Protein AF-A0A4R2GKK3-F1 (afdb_monomer_lite)

Radius of gyration: 74.59 Å; chains: 1; bounding box: 153×112×229 Å

Foldseek 3Di:
DDDDDDPDDDDDDDDDDDDDDDPPDPPDDDDDDQQFPLNVQVVDPFNVLVNVLCVLLVCSVVSNDQAAKEFAGEGPQQVVPDPPCPSVVLSVCSPPPSNLLRQQRMFGDAAFPVNDDAQDWTQGSSLAIWGWHQDPVGIATNNWHQPATFCDGPNYGYTYTHHRDDRDFQQPLSCQLSDPFNVLVNVLCVLLVCNVVSVDAAQKEFAGEGPQQVVPDPPPPSVVLSVCSPPPSNQLRQQRMFGDAQFPVNDDAQDWTQTPLRAIWGWHQDPVGIDTNNWHQPATFCDGPRYGYTYTHHRDGRDFAQPLNVQCSDPFNVLVNLLCVLLVCNVVSVDAAQKEFAGEGPQQVVPDPPPPSVVLSVCSPPPSNQLRQQRMFGDAQFLVNDDAQDWTQTPLLAIWGWHQDPVGIDTNNWHQPATFCDGPRYGYTYTHHRDDRDFQFPLSNQLSDPFRVLVNVLCVLLVCNVVSVDAAQKEFAGEGPQQVVPDPPCPSVVLSVCSPPPSNLLRQQRMFGDAQFPVNDDAQDWTQTLQLAIWGWHQDPVGIDGNNWHQPATFCDGNNYGYTYTHHRDDGDQGFPLSVQRRDPFNVLVNLLCVLLVCSVVSVDQAQKEAAGEGPLQVVPDPPPPSVVCSVCSPPQSNLLRQQRMFGDAAFPVNDDAQDWTQTSSQAIWGWHQDPVGIDTNNWHQPATFCDGPRYTYTYTHHRDHRDFFFPLSVQLSDPFNVLVNVLCVLLVCSVVSVDQAQKEFAGEGPLQVVPDPPCPSVVLSVCSPPQSNLLRQQRMFGDAAFPVNDDAQDWTQGSSGAIWGWHQDPVGIDTNNWHQPATFCDGPNHTYTYTHHRDDRDWAFQLSVQRSDPFNVLVNLLCVLLVCSVVSVDAAQKEFAGEGPLQVVPPPPPPSVVCSVCSPPQSNLLRQLRMARDAAFLVNDDAQDWGDTSRVVRIWGWHQDPQGIDTNNWHQPATFCDTPNHTYTYTHHRDHGPDDDDDFFPLRCQVVDPFNVLVNLLCVLLVCSVVRVDAAAKEFAGEGPQQVVPDPPPPSVVCSVCSPPQSNLLRQLRMARDAAWPVNDDAQDWGDTSRVVRIWGWHQDPVAIATNNWHQPATFCDGPRHTYTYTHHRDHTPPPPPPPWDKDPDKEWDWPDFQDEFKIKIKIFAQAWFWKWKWKAAPVRDTPDIDTPGTDGGTMDMDMDTCNPPDFAKMWMWMDTPRIITIDIGTYDD

Secondary structure (DSSP, 8-state):
---------------------------------PPPHHHHHHT-TT-HHHHHHHHHTT-HHHHHSS--EEEEEE-HHHHHTSPTTHHHHHHH-TTTHHHHHHHHTEEES---GGG--TT-EEEBTTS-EEEEEEETTEEEETTEEEEEEEEEETTEEEEEESS--PPPPPPHHHHHHT-TT-HHHHHHHHHTT-HHHHHSS--EEEEEE-HHHHHTSPTTHHHHHHH-TTTHHHHHHHHTEEES---GGG--TT-EEEBTTSPEEEEEEETTEEEETTEEEEEEEEEETTEEEEEESS--PPPPPPHHHHHHT-TT-HHHHHHHHHTT-HHHHHSS--EEEEEE-HHHHHTSPTTHHHHHHH-TTTHHHHHHHHTEEES---TTT--TT-EEEBTTS-EEEEEEETTEEEETTEEEEEEEEEETTEEEEEESS--------HHHHHHT-TT-HHHHHHHHHTT-HHHHHSS--EEEEEE-HHHHHTSPTTHHHHHHH-IIIIIHHHHHHTEEES---GGG--TT-EEEBTTSPEEEEEEETTEEEETTEEEEEEEEEETTEEEEEESS----PPPPHHHHHHT-TT-HHHHHHHHHTT-HHHHHSS--EEEEEE-HHHHHTSPTTHHHHHHHSIIIIIHHHHHHTEEES---GGG--TT-EEEBTTSPEEEEEEETTEEEETTEEEEEEEEE-SSEEEEEESS-PPPPPPPHHHHHHT-TT-HHHHHHHHHTT-HHHHHSS--EEEEEE-HHHHHTSPTTHHHHHHT-IIIIIHHHHHHTEEES---GGG--TT-EEEBTTS-EEEEEEETTEEEETTEEEEEEEEEETTEEEEEESSPPPPPPPPHHHHHHT-TT-HHHHHHHHHTT-HHHHHSS--EEEEEE-HHHHHTSPTTHHHHHHHSTTTHHHHHHHHTEESS---GGG--TTEEEE-SSTT-EEEEEEETTEEEETTEEEEEEEEEETTEEEEEESS------S--S--HHHHHHT-TT-HHHHHHHHHTT-HHHHSSS--EEEEEE-HHHHHTSPTTHHHHHHHSTTTHHHHHHHHTEESS---GGG--TT-EEEBSSTT-EEEEEEETTEEEETTEEEEEEEEEETTEEEEEESS-------------EESS--EEEESSSBSSEEEEEEEESS-EEEEEEEEETTS-EEEEEEEEEE-SEEEEEEEE-TTSPSEEEEEEEEETTEEEEEEEEE--

Structure (mmCIF, N/CA/C/O backbone):
data_AF-A0A4R2GKK3-F1
#
_entry.id   AF-A0A4R2GKK3-F1
#
loop_
_atom_site.group_PDB
_atom_site.id
_atom_site.type_symbol
_atom_site.label_atom_id
_atom_site.label_alt_id
_atom_site.label_comp_id
_atom_site.label_asym_id
_atom_site.label_entity_id
_atom_site.label_seq_id
_atom_site.pdbx_PDB_ins_code
_atom_site.Cartn_x
_atom_site.Cartn_y
_atom_site.Cartn_z
_atom_site.occupancy
_atom_site.B_iso_or_equiv
_atom_site.auth_seq_id
_atom_site.auth_comp_id
_atom_site.auth_asym_id
_atom_site.auth_atom_id
_atom_site.pdbx_PDB_model_num
ATOM 1 N N . MET A 1 1 ? -89.590 -23.638 90.203 1.00 40.28 1 MET A N 1
ATOM 2 C CA . MET A 1 1 ? -90.885 -24.236 89.780 1.00 40.28 1 MET A CA 1
ATOM 3 C C . MET A 1 1 ? -91.356 -23.563 88.495 1.00 40.28 1 MET A C 1
ATOM 5 O O . MET A 1 1 ? -91.438 -22.346 88.489 1.00 40.28 1 MET A O 1
ATOM 9 N N . LYS A 1 2 ? -91.717 -24.372 87.483 1.00 32.34 2 LYS A N 1
ATOM 10 C CA . LYS A 1 2 ? -92.255 -24.028 86.145 1.00 32.34 2 LYS A CA 1
ATOM 11 C C . LYS A 1 2 ? -91.274 -23.415 85.129 1.00 32.34 2 LYS A C 1
ATOM 13 O O . LYS A 1 2 ? -91.322 -22.226 84.871 1.00 32.34 2 LYS A O 1
ATOM 18 N N . HIS A 1 3 ? -90.508 -24.268 84.451 1.00 30.86 3 HIS A N 1
ATOM 19 C CA . HIS A 1 3 ? -90.825 -24.630 83.061 1.00 30.86 3 HIS A CA 1
ATOM 20 C C . HIS A 1 3 ? -90.084 -25.917 82.668 1.00 30.86 3 HIS A C 1
ATOM 22 O O . HIS A 1 3 ? -89.071 -25.935 81.987 1.00 30.86 3 HIS A O 1
ATOM 28 N N . LEU A 1 4 ? -90.649 -27.018 83.162 1.00 34.16 4 LEU A N 1
ATOM 29 C CA . LEU A 1 4 ? -90.452 -28.378 82.681 1.00 34.16 4 LEU A CA 1
ATOM 30 C C . LEU A 1 4 ? -91.373 -28.547 81.458 1.00 34.16 4 LEU A C 1
ATOM 32 O O . LEU A 1 4 ? -92.590 -28.466 81.631 1.00 34.16 4 LEU A O 1
ATOM 36 N N . ASN A 1 5 ? -90.830 -28.715 80.250 1.00 34.34 5 ASN A N 1
ATOM 37 C CA . ASN A 1 5 ? -91.424 -29.518 79.166 1.00 34.34 5 ASN A CA 1
ATOM 38 C C . ASN A 1 5 ? -90.574 -29.410 77.892 1.00 34.34 5 ASN A C 1
ATOM 40 O O . ASN A 1 5 ? -90.777 -28.482 77.115 1.00 34.34 5 ASN A O 1
ATOM 44 N N . ASN A 1 6 ? -89.671 -30.375 77.674 1.00 28.12 6 ASN A N 1
ATOM 45 C CA . ASN A 1 6 ? -89.591 -31.120 76.401 1.00 28.12 6 ASN A CA 1
ATOM 46 C C . ASN A 1 6 ? -88.496 -32.205 76.324 1.00 28.12 6 ASN A C 1
ATOM 48 O O . ASN A 1 6 ? -88.109 -32.594 75.229 1.00 28.12 6 ASN A O 1
ATOM 52 N N . PHE A 1 7 ? -88.054 -32.797 77.439 1.00 28.69 7 PHE A N 1
ATOM 53 C CA . PHE A 1 7 ? -87.058 -33.884 77.395 1.00 28.69 7 PHE A CA 1
ATOM 54 C C . PHE A 1 7 ? -87.646 -35.312 77.421 1.00 28.69 7 PHE A C 1
ATOM 56 O O . PHE A 1 7 ? -87.071 -36.232 77.991 1.00 28.69 7 PHE A O 1
ATOM 63 N N . PHE A 1 8 ? -88.808 -35.539 76.791 1.00 29.16 8 PHE A N 1
ATOM 64 C CA . PHE A 1 8 ? -89.361 -36.892 76.608 1.00 29.16 8 PHE A CA 1
ATOM 65 C C . PHE A 1 8 ? -89.707 -37.175 75.140 1.00 29.16 8 PHE A C 1
ATOM 67 O O . PHE A 1 8 ? -90.818 -36.871 74.703 1.00 29.16 8 PHE A O 1
ATOM 74 N N . LYS A 1 9 ? -88.806 -37.866 74.417 1.00 29.59 9 LYS A N 1
ATOM 75 C CA . LYS A 1 9 ? -89.121 -39.097 73.651 1.00 29.59 9 LYS A CA 1
ATOM 76 C C . LYS A 1 9 ? -87.907 -39.703 72.914 1.00 29.59 9 LYS A C 1
ATOM 78 O O . LYS A 1 9 ? -87.544 -39.217 71.856 1.00 29.59 9 LYS A O 1
ATOM 83 N N . LYS A 1 10 ? -87.510 -40.892 73.411 1.00 28.66 10 LYS A N 1
ATOM 84 C CA . LYS A 1 10 ? -87.072 -42.127 72.699 1.00 28.66 10 LYS A CA 1
ATOM 85 C C . LYS A 1 10 ? -85.770 -42.066 71.882 1.00 28.66 10 LYS A C 1
ATOM 87 O O . LYS A 1 10 ? -85.686 -41.284 70.956 1.00 28.66 10 LYS A O 1
ATOM 92 N N . GLY A 1 11 ? -84.796 -42.966 72.038 1.00 25.98 11 GLY A N 1
ATOM 93 C CA . GLY A 1 11 ? -84.599 -44.208 72.819 1.00 25.98 11 GLY A CA 1
ATOM 94 C C . GLY A 1 11 ? -83.168 -44.728 72.522 1.00 25.98 11 GLY A C 1
ATOM 95 O O . GLY A 1 11 ? -82.489 -44.105 71.722 1.00 25.98 11 GLY A O 1
ATOM 96 N N . ILE A 1 12 ? -82.617 -45.851 72.994 1.00 32.47 12 ILE A N 1
ATOM 97 C CA . ILE A 1 12 ? -82.874 -46.857 74.042 1.00 32.47 12 ILE A CA 1
ATOM 98 C C . ILE A 1 12 ? -81.651 -47.823 73.974 1.00 32.47 12 ILE A C 1
ATOM 100 O O . ILE A 1 12 ? -81.350 -48.278 72.877 1.00 32.47 12 ILE A O 1
ATOM 104 N N . LEU A 1 13 ? -81.044 -48.166 75.132 1.00 29.45 13 LEU A N 1
ATOM 105 C CA . LEU A 1 13 ? -80.341 -49.431 75.520 1.00 29.45 13 LEU A CA 1
ATOM 106 C C . LEU A 1 13 ? -79.135 -49.947 74.681 1.00 29.45 13 LEU A C 1
ATOM 108 O O . LEU A 1 13 ? -79.249 -50.123 73.478 1.00 29.45 13 LEU A O 1
ATOM 112 N N . LYS A 1 14 ? -77.994 -50.374 75.256 1.00 25.73 14 LYS A N 1
ATOM 113 C CA . LYS A 1 14 ? -77.737 -51.461 76.245 1.00 25.73 14 LYS A CA 1
ATOM 114 C C . LYS A 1 14 ? -76.304 -51.290 76.821 1.00 25.73 14 LYS A C 1
ATOM 116 O O . LYS A 1 14 ? -75.408 -51.031 76.038 1.00 25.73 14 LYS A O 1
ATOM 121 N N . LEU A 1 15 ? -76.052 -51.268 78.137 1.00 26.77 15 LEU A N 1
ATOM 122 C CA . LEU A 1 15 ? -75.954 -52.352 79.148 1.00 26.77 15 LEU A CA 1
ATOM 123 C C . LEU A 1 15 ? -74.600 -53.100 79.201 1.00 26.77 15 LEU A C 1
ATOM 125 O O . LEU A 1 15 ? -74.342 -53.915 78.321 1.00 26.77 15 LEU A O 1
ATOM 129 N N . SER A 1 16 ? -73.841 -52.872 80.289 1.00 25.28 16 SER A N 1
ATOM 130 C CA . SER A 1 16 ? -73.118 -53.803 81.204 1.00 25.28 16 SER A CA 1
ATOM 131 C C . SER A 1 16 ? -71.852 -53.080 81.706 1.00 25.28 16 SER A C 1
ATOM 133 O O . SER A 1 16 ? -71.069 -52.660 80.873 1.00 25.28 16 SER A O 1
ATOM 135 N N . GLY A 1 17 ? -71.547 -52.841 82.982 1.00 24.69 17 GLY A N 1
ATOM 136 C CA . GLY A 1 17 ? -71.974 -53.401 84.264 1.00 24.69 17 GLY A CA 1
ATOM 137 C C . GLY A 1 17 ? -70.716 -53.560 85.142 1.00 24.69 17 GLY A C 1
ATOM 138 O O . GLY A 1 17 ? -69.685 -53.910 84.583 1.00 24.69 17 GLY A O 1
ATOM 139 N N . ILE A 1 18 ? -70.859 -53.391 86.473 1.00 27.42 18 ILE A N 1
ATOM 140 C CA . ILE A 1 18 ? -69.931 -53.742 87.589 1.00 27.42 18 ILE A CA 1
ATOM 141 C C . ILE A 1 18 ? -69.117 -52.542 88.147 1.00 27.42 18 ILE A C 1
ATOM 143 O O . ILE A 1 18 ? -68.184 -52.104 87.499 1.00 27.42 18 ILE A O 1
ATOM 147 N N . VAL A 1 19 ? -69.550 -51.886 89.252 1.00 25.16 19 VAL A N 1
ATOM 148 C CA . VAL A 1 19 ? -69.200 -52.104 90.706 1.00 25.16 19 VAL A CA 1
ATOM 149 C C . VAL A 1 19 ? -68.304 -50.923 91.160 1.00 25.16 19 VAL A C 1
ATOM 151 O O . VAL A 1 19 ? -67.492 -50.496 90.366 1.00 25.16 19 VAL A O 1
ATOM 154 N N . LEU A 1 20 ? -68.360 -50.284 92.336 1.00 26.59 20 LEU A N 1
ATOM 155 C CA . LEU A 1 20 ? -69.090 -50.424 93.598 1.00 26.59 20 LEU A CA 1
ATOM 156 C C . LEU A 1 20 ? -68.994 -49.090 94.363 1.00 26.59 20 LEU A C 1
ATOM 158 O O . LEU A 1 20 ? -68.112 -48.282 94.115 1.00 26.59 20 LEU A O 1
ATOM 162 N N . ALA A 1 21 ? -69.856 -48.953 95.362 1.00 32.91 21 ALA A N 1
ATOM 163 C CA . ALA A 1 21 ? -69.865 -47.956 96.422 1.00 32.91 21 ALA A CA 1
ATOM 164 C C . ALA A 1 21 ? -68.506 -47.601 97.061 1.00 32.91 21 ALA A C 1
ATOM 166 O O . ALA A 1 21 ? -67.808 -48.493 97.530 1.00 32.91 21 ALA A O 1
ATOM 167 N N . PHE A 1 22 ? -68.280 -46.303 97.282 1.00 29.97 22 PHE A N 1
ATOM 168 C CA . PHE A 1 22 ? -67.584 -45.787 98.466 1.00 29.97 22 PHE A CA 1
ATOM 169 C C . PHE A 1 22 ? -68.379 -44.597 99.032 1.00 29.97 22 PHE A C 1
ATOM 171 O O . PHE A 1 22 ? -68.009 -43.436 98.938 1.00 29.97 22 PHE A O 1
ATOM 178 N N . PHE A 1 23 ? -69.549 -44.898 99.606 1.00 32.34 23 PHE A N 1
ATOM 179 C CA . PHE A 1 23 ? -70.173 -44.012 100.591 1.00 32.34 23 PHE A CA 1
ATOM 180 C C . PHE A 1 23 ? -69.387 -44.204 101.895 1.00 32.34 23 PHE A C 1
ATOM 182 O O . PHE A 1 23 ? -69.745 -45.051 102.717 1.00 32.34 23 PHE A O 1
ATOM 189 N N . VAL A 1 24 ? -68.285 -43.472 102.075 1.00 33.38 24 VAL A N 1
ATOM 190 C CA . VAL A 1 24 ? -67.684 -43.335 103.405 1.00 33.38 24 VAL A CA 1
ATOM 191 C C . VAL A 1 24 ? -68.464 -42.258 104.131 1.00 33.38 24 VAL A C 1
ATOM 193 O O . VAL A 1 24 ? -68.458 -41.078 103.800 1.00 33.38 24 VAL A O 1
ATOM 196 N N . SER A 1 25 ? -69.213 -42.729 105.118 1.00 33.47 25 SER A N 1
ATOM 197 C CA . SER A 1 25 ? -69.763 -41.930 106.197 1.00 33.47 25 SER A CA 1
ATOM 198 C C . SER A 1 25 ? -68.620 -41.169 106.874 1.00 33.47 25 SER A C 1
ATOM 200 O O . SER A 1 25 ? -67.982 -41.711 107.776 1.00 33.47 25 SER A O 1
ATOM 202 N N . PHE A 1 26 ? -68.392 -39.913 106.490 1.00 34.75 26 PHE A N 1
ATOM 203 C CA . PHE A 1 26 ? -67.563 -38.994 107.264 1.00 34.75 26 PHE A CA 1
ATOM 204 C C . PHE A 1 26 ? -68.337 -38.603 108.535 1.00 34.75 26 PHE A C 1
ATOM 206 O O . PHE A 1 26 ? -69.020 -37.584 108.610 1.00 34.75 26 PHE A O 1
ATOM 213 N N . GLN A 1 27 ? -68.317 -39.486 109.538 1.00 36.44 27 GLN A N 1
ATOM 214 C CA . GLN A 1 27 ? -68.656 -39.123 110.910 1.00 36.44 27 GLN A CA 1
ATOM 215 C C . GLN A 1 27 ? -67.401 -38.532 111.548 1.00 36.44 27 GLN A C 1
ATOM 217 O O . GLN A 1 27 ? -66.658 -39.242 112.219 1.00 36.44 27 GLN A O 1
ATOM 222 N N . MET A 1 28 ? -67.182 -37.228 111.379 1.00 33.75 28 MET A N 1
ATOM 223 C CA . MET A 1 28 ? -66.305 -36.501 112.293 1.00 33.75 28 MET A CA 1
ATOM 224 C C . MET A 1 28 ? -67.118 -36.030 113.499 1.00 33.75 28 MET A C 1
ATOM 226 O O . MET A 1 28 ? -67.953 -35.126 113.444 1.00 33.75 28 MET A O 1
ATOM 230 N N . THR A 1 29 ? -66.889 -36.711 114.616 1.00 33.47 29 THR A N 1
ATOM 231 C CA . THR A 1 29 ? -67.198 -36.237 115.962 1.00 33.47 29 THR A CA 1
ATOM 232 C C . THR A 1 29 ? -66.436 -34.941 116.251 1.00 33.47 29 THR A C 1
ATOM 234 O O . THR A 1 29 ? -65.228 -34.885 116.057 1.00 33.47 29 THR A O 1
ATOM 237 N N . HIS A 1 30 ? -67.141 -33.925 116.755 1.00 35.44 30 HIS A N 1
ATOM 238 C CA . HIS A 1 30 ? -66.584 -32.679 117.294 1.00 35.44 30 HIS A CA 1
ATOM 239 C C . HIS A 1 30 ? -65.457 -32.918 118.321 1.00 35.44 30 HIS A C 1
ATOM 241 O O . HIS A 1 30 ? -65.734 -33.532 119.354 1.00 35.44 30 HIS A O 1
ATOM 247 N N . ALA A 1 31 ? -64.268 -32.340 118.093 1.00 32.25 31 ALA A N 1
ATOM 248 C CA . ALA A 1 31 ? -63.525 -31.489 119.043 1.00 32.25 31 ALA A CA 1
ATOM 249 C C . ALA A 1 31 ? -62.140 -31.063 118.489 1.00 32.25 31 ALA A C 1
ATOM 251 O O . ALA A 1 31 ? -61.302 -31.915 118.229 1.00 32.25 31 ALA A O 1
ATOM 252 N N . GLU A 1 32 ? -61.936 -29.742 118.411 1.00 48.47 32 GLU A N 1
ATOM 253 C CA . GLU A 1 32 ? -60.680 -28.985 118.613 1.00 48.47 32 GLU A CA 1
ATOM 254 C C . GLU A 1 32 ? -59.406 -29.340 117.816 1.00 48.47 32 GLU A C 1
ATOM 256 O O . GLU A 1 32 ? -58.612 -30.170 118.244 1.00 48.47 32 GLU A O 1
ATOM 261 N N . LEU A 1 33 ? -59.153 -28.581 116.742 1.00 46.56 33 LEU A N 1
ATOM 262 C CA . LEU A 1 33 ? -58.010 -27.674 116.491 1.00 46.56 33 LEU A CA 1
ATOM 263 C C . LEU A 1 33 ? -58.310 -26.930 115.169 1.00 46.56 33 LEU A C 1
ATOM 265 O O . LEU A 1 33 ? -59.045 -27.487 114.351 1.00 46.56 33 LEU A O 1
ATOM 269 N N . PRO A 1 34 ? -57.822 -25.694 114.951 1.00 56.09 34 PRO A N 1
ATOM 270 C CA . PRO A 1 34 ? -57.843 -25.123 113.616 1.00 56.09 34 PRO A CA 1
ATOM 271 C C . PRO A 1 34 ? -57.036 -26.035 112.677 1.00 56.09 34 PRO A C 1
ATOM 273 O O . PRO A 1 34 ? -55.859 -26.280 112.942 1.00 56.09 34 PRO A O 1
ATOM 276 N N . ALA A 1 35 ? -57.679 -26.607 111.660 1.00 75.38 35 ALA A N 1
ATOM 277 C CA . ALA A 1 35 ? -57.030 -27.487 110.699 1.00 75.38 35 ALA A CA 1
ATOM 278 C C . ALA A 1 35 ? -56.495 -26.629 109.551 1.00 75.38 35 ALA A C 1
ATOM 280 O O . ALA A 1 35 ? -57.261 -25.984 108.834 1.00 75.38 35 ALA A O 1
ATOM 281 N N . THR A 1 36 ? -55.175 -26.607 109.380 1.00 87.50 36 THR A N 1
ATOM 282 C CA . THR A 1 36 ? -54.546 -26.039 108.183 1.00 87.50 36 THR A CA 1
ATOM 283 C C . THR A 1 36 ? -54.855 -26.902 106.959 1.00 87.50 36 THR A C 1
ATOM 285 O O . THR A 1 36 ? -55.262 -28.059 107.084 1.00 87.50 36 THR A O 1
ATOM 288 N N . VAL A 1 37 ? -54.625 -26.379 105.753 1.00 87.81 37 VAL A N 1
ATOM 289 C CA . VAL A 1 37 ? -54.781 -27.159 104.512 1.00 87.81 37 VAL A CA 1
ATOM 290 C C . VAL A 1 37 ? -53.948 -28.452 104.538 1.00 87.81 37 VAL A C 1
ATOM 292 O O . VAL A 1 37 ? -54.406 -29.487 104.060 1.00 87.81 37 VAL A O 1
ATOM 295 N N . VAL A 1 38 ? -52.776 -28.441 105.187 1.00 86.12 38 VAL A N 1
ATOM 296 C CA . VAL A 1 38 ? -51.933 -29.635 105.381 1.00 86.12 38 VAL A CA 1
ATOM 297 C C . VAL A 1 38 ? -52.543 -30.614 106.378 1.00 86.12 38 VAL A C 1
ATOM 299 O O . VAL A 1 38 ? -52.461 -31.822 106.161 1.00 86.12 38 VAL A O 1
ATOM 302 N N . ASP A 1 39 ? -53.183 -30.136 107.447 1.00 85.00 39 ASP A N 1
ATOM 303 C CA . ASP A 1 39 ? -53.863 -31.010 108.413 1.00 85.00 39 ASP A CA 1
ATOM 304 C C . ASP A 1 39 ? -55.057 -31.730 107.765 1.00 85.00 39 ASP A C 1
ATOM 306 O O . ASP A 1 39 ? -55.307 -32.901 108.051 1.00 85.00 39 ASP A O 1
ATOM 310 N N . ILE A 1 40 ? -55.756 -31.065 106.835 1.00 84.62 40 ILE A N 1
ATOM 311 C CA . ILE A 1 40 ? -56.826 -31.678 106.030 1.00 84.62 40 ILE A CA 1
ATOM 312 C C . ILE A 1 40 ? -56.263 -32.758 105.095 1.00 84.62 40 ILE A C 1
ATOM 314 O O . ILE A 1 40 ? -56.840 -33.841 104.995 1.00 84.62 40 ILE A O 1
ATOM 318 N N . ILE A 1 41 ? -55.136 -32.491 104.427 1.00 84.31 41 ILE A N 1
ATOM 319 C CA . ILE A 1 41 ? -54.499 -33.442 103.500 1.00 84.31 41 ILE A CA 1
ATOM 320 C C . ILE A 1 41 ? -53.942 -34.654 104.257 1.00 84.31 41 ILE A C 1
ATOM 322 O O . ILE A 1 41 ? -54.258 -35.791 103.921 1.00 84.31 41 ILE A O 1
ATOM 326 N N . THR A 1 42 ? -53.157 -34.426 105.311 1.00 82.75 42 THR A N 1
ATOM 327 C CA . THR A 1 42 ? -52.514 -35.492 106.100 1.00 82.75 42 THR A CA 1
ATOM 328 C C . THR A 1 42 ? -53.497 -36.289 106.964 1.00 82.75 42 THR A C 1
ATOM 330 O O . THR A 1 42 ? -53.219 -37.438 107.302 1.00 82.75 42 THR A O 1
ATOM 333 N N . GLY A 1 43 ? -54.656 -35.715 107.307 1.00 80.00 43 GLY A N 1
ATOM 334 C CA . GLY A 1 43 ? -55.732 -36.383 108.043 1.00 80.00 43 GLY A CA 1
ATOM 335 C C . GLY A 1 43 ? -56.723 -37.170 107.175 1.00 80.00 43 GLY A C 1
ATOM 336 O O . GLY A 1 43 ? -57.675 -37.734 107.717 1.00 80.00 43 GLY A O 1
ATOM 337 N N . SER A 1 44 ? -56.542 -37.194 105.851 1.00 80.50 44 SER A N 1
ATOM 338 C CA . SER A 1 44 ? -57.474 -37.800 104.896 1.00 80.50 44 SER A CA 1
ATOM 339 C C . SER A 1 44 ? -57.031 -39.196 104.442 1.00 80.50 44 SER A C 1
ATOM 341 O O . SER A 1 44 ? -55.919 -39.365 103.953 1.00 80.50 44 SER A O 1
ATOM 343 N N . GLU A 1 45 ? -57.942 -40.177 104.498 1.00 83.12 45 GLU A N 1
ATOM 344 C CA . GLU A 1 45 ? -57.717 -41.556 104.005 1.00 83.12 45 GLU A CA 1
ATOM 345 C C . GLU A 1 45 ? -57.617 -41.667 102.467 1.00 83.12 45 GLU A C 1
ATOM 347 O O . GLU A 1 45 ? -57.377 -42.755 101.955 1.00 83.12 45 GLU A O 1
ATOM 352 N N . VAL A 1 46 ? -57.860 -40.581 101.720 1.00 83.50 46 VAL A N 1
ATOM 353 C CA . VAL A 1 46 ? -57.818 -40.565 100.240 1.00 83.50 46 VAL A CA 1
ATOM 354 C C . VAL A 1 46 ? -56.676 -39.722 99.661 1.00 83.50 46 VAL A C 1
ATOM 356 O O . VAL A 1 46 ? -56.644 -39.504 98.451 1.00 83.50 46 VAL A O 1
ATOM 359 N N . HIS A 1 47 ? -55.781 -39.212 100.513 1.00 90.00 47 HIS A N 1
ATOM 360 C CA . HIS A 1 47 ? -54.645 -38.364 100.133 1.00 90.00 47 HIS A CA 1
ATOM 361 C C . HIS A 1 47 ? -53.311 -38.895 100.696 1.00 90.00 47 HIS A C 1
ATOM 363 O O . HIS A 1 47 ? -52.385 -38.111 100.908 1.00 90.00 47 HIS A O 1
ATOM 369 N N . GLU A 1 48 ? -53.180 -40.199 100.972 1.00 88.50 48 GLU A N 1
ATOM 370 C CA . GLU A 1 48 ? -51.963 -40.770 101.580 1.00 88.50 48 GLU A CA 1
ATOM 371 C C . GLU A 1 48 ? -50.711 -40.532 100.709 1.00 88.50 48 GLU A C 1
ATOM 373 O O . GLU A 1 48 ? -49.625 -40.212 101.212 1.00 88.50 48 GLU A O 1
ATOM 378 N N . THR A 1 49 ? -50.872 -40.620 99.388 1.00 89.38 49 THR A N 1
ATOM 379 C CA . THR A 1 49 ? -49.826 -40.384 98.384 1.00 89.38 49 THR A CA 1
ATOM 380 C C . THR A 1 49 ? -49.458 -38.906 98.320 1.00 89.38 49 THR A C 1
ATOM 382 O O . THR A 1 49 ? -48.276 -38.568 98.358 1.00 89.38 49 THR A O 1
ATOM 385 N N . LEU A 1 50 ? -50.457 -38.015 98.328 1.00 90.19 50 LEU A N 1
ATOM 386 C CA . LEU A 1 50 ? -50.243 -36.566 98.376 1.00 90.19 50 LEU A CA 1
ATOM 387 C C . LEU A 1 50 ? -49.524 -36.147 99.666 1.00 90.19 50 LEU A C 1
ATOM 389 O O . LEU A 1 50 ? -48.576 -35.370 99.622 1.00 90.19 50 LEU A O 1
ATOM 393 N N . ALA A 1 51 ? -49.935 -36.685 100.816 1.00 87.44 51 ALA A N 1
ATOM 394 C CA . ALA A 1 51 ? -49.314 -36.410 102.109 1.00 87.44 51 ALA A CA 1
ATOM 395 C C . ALA A 1 51 ? -47.842 -36.854 102.139 1.00 87.44 51 ALA A C 1
ATOM 397 O O . ALA A 1 51 ? -46.977 -36.135 102.650 1.00 87.44 51 ALA A O 1
ATOM 398 N N . THR A 1 52 ? -47.545 -38.015 101.549 1.00 87.25 52 THR A N 1
ATOM 399 C CA . THR A 1 52 ? -46.173 -38.515 101.397 1.00 87.25 52 THR A CA 1
ATOM 400 C C . THR A 1 52 ? -45.353 -37.602 100.484 1.00 87.25 52 THR A C 1
ATOM 402 O O . THR A 1 52 ? -44.242 -37.223 100.852 1.00 87.25 52 THR A O 1
ATOM 405 N N . ALA A 1 53 ? -45.914 -37.190 99.346 1.00 86.69 53 ALA A N 1
ATOM 406 C CA . ALA A 1 53 ? -45.279 -36.293 98.384 1.00 86.69 53 ALA A CA 1
ATOM 407 C C . ALA A 1 53 ? -44.967 -34.909 98.985 1.00 86.69 53 ALA A C 1
ATOM 409 O O . ALA A 1 53 ? -43.832 -34.447 98.908 1.00 86.69 53 ALA A O 1
ATOM 410 N N . VAL A 1 54 ? -45.934 -34.283 99.665 1.00 87.31 54 VAL A N 1
ATOM 411 C CA . VAL A 1 54 ? -45.764 -32.991 100.364 1.00 87.31 54 VAL A CA 1
ATOM 412 C C . VAL A 1 54 ? -44.701 -33.077 101.460 1.00 87.31 54 VAL A C 1
ATOM 414 O O . VAL A 1 54 ? -43.932 -32.134 101.656 1.00 87.31 54 VAL A O 1
ATOM 417 N N . THR A 1 55 ? -44.620 -34.216 102.156 1.00 87.88 55 THR A N 1
ATOM 418 C CA . THR A 1 55 ? -43.573 -34.463 103.158 1.00 87.88 55 THR A CA 1
ATOM 419 C C . THR A 1 55 ? -42.199 -34.625 102.509 1.00 87.88 55 THR A C 1
ATOM 421 O O . THR A 1 55 ? -41.233 -34.040 102.993 1.00 87.88 55 THR A O 1
ATOM 424 N N . ALA A 1 56 ? -42.104 -35.390 101.417 1.00 85.38 56 ALA A N 1
ATOM 425 C CA . ALA A 1 56 ? -40.857 -35.607 100.686 1.00 85.38 56 ALA A CA 1
ATOM 426 C C . ALA A 1 56 ? -40.301 -34.299 100.100 1.00 85.38 56 ALA A C 1
ATOM 428 O O . ALA A 1 56 ? -39.105 -34.053 100.212 1.00 85.38 56 ALA A O 1
ATOM 429 N N . ALA A 1 57 ? -41.174 -33.441 99.569 1.00 85.56 57 ALA A N 1
ATOM 430 C CA . ALA A 1 57 ? -40.841 -32.128 99.015 1.00 85.56 57 ALA A CA 1
ATOM 431 C C . ALA A 1 57 ? -40.535 -31.043 100.071 1.00 85.56 57 ALA A C 1
ATOM 433 O O . ALA A 1 57 ? -40.248 -29.901 99.727 1.00 85.56 57 ALA A O 1
ATOM 434 N N . GLY A 1 58 ? -40.639 -31.347 101.371 1.00 87.38 58 GLY A N 1
ATOM 435 C CA . GLY A 1 58 ? -40.383 -30.367 102.435 1.00 87.38 58 GLY A CA 1
ATOM 436 C C . GLY A 1 58 ? -41.405 -29.221 102.519 1.00 87.38 58 GLY A C 1
ATOM 437 O O . GLY A 1 58 ? -41.144 -28.220 103.180 1.00 87.38 58 GLY A O 1
ATOM 438 N N . LEU A 1 59 ? -42.584 -29.358 101.901 1.00 87.56 59 LEU A N 1
ATOM 439 C CA . LEU A 1 59 ? -43.598 -28.294 101.802 1.00 87.56 59 LEU A CA 1
ATOM 440 C C . LEU A 1 59 ? -44.548 -28.207 103.010 1.00 87.56 59 LEU A C 1
ATOM 442 O O . LEU A 1 59 ? -45.412 -27.332 103.054 1.00 87.56 59 LEU A O 1
ATOM 446 N N . VAL A 1 60 ? -44.392 -29.089 104.003 1.00 86.94 60 VAL A N 1
ATOM 447 C CA . VAL A 1 60 ? -45.252 -29.149 105.200 1.00 86.94 60 VAL A CA 1
ATOM 448 C C . VAL A 1 60 ? -45.266 -27.817 105.954 1.00 86.94 60 VAL A C 1
ATOM 450 O O . VAL A 1 60 ? -46.341 -27.286 106.216 1.00 86.94 60 VAL A O 1
ATOM 453 N N . GLU A 1 61 ? -44.096 -27.250 106.269 1.00 85.94 61 GLU A N 1
ATOM 454 C CA . GLU A 1 61 ? -44.017 -25.972 106.996 1.00 85.94 61 GLU A CA 1
ATOM 455 C C . GLU A 1 61 ? -44.564 -24.808 106.153 1.00 85.94 61 GLU A C 1
ATOM 457 O O . GLU A 1 61 ? -45.269 -23.945 106.677 1.00 85.94 61 GLU A O 1
ATOM 462 N N . THR A 1 62 ? -44.308 -24.819 104.839 1.00 84.62 62 THR A N 1
ATOM 463 C CA . THR A 1 62 ? -44.779 -23.798 103.890 1.00 84.62 62 THR A CA 1
ATOM 464 C C . THR A 1 62 ? -46.301 -23.731 103.846 1.00 84.62 62 THR A C 1
ATOM 466 O O . THR A 1 62 ? -46.885 -22.661 104.005 1.00 84.62 62 THR A O 1
ATOM 469 N N . LEU A 1 63 ? -46.957 -24.882 103.690 1.00 85.19 63 LEU A N 1
ATOM 470 C CA . LEU A 1 63 ? -48.412 -24.972 103.571 1.00 85.19 63 LEU A CA 1
ATOM 471 C C . LEU A 1 63 ? -49.136 -24.921 104.933 1.00 85.19 63 LEU A C 1
ATOM 473 O O . LEU A 1 63 ? -50.354 -24.745 104.972 1.00 85.19 63 LEU A O 1
ATOM 477 N N . GLN A 1 64 ? -48.411 -25.027 106.053 1.00 87.38 64 GLN A N 1
ATOM 478 C CA . GLN A 1 64 ? -48.904 -24.710 107.404 1.00 87.38 64 GLN A CA 1
ATOM 479 C C . GLN A 1 64 ? -48.769 -23.220 107.765 1.00 87.38 64 GLN A C 1
ATOM 481 O O . GLN A 1 64 ? -49.342 -22.786 108.766 1.00 87.38 64 GLN A O 1
ATOM 486 N N . GLY A 1 65 ? -48.017 -22.442 106.978 1.00 82.12 65 GLY A N 1
ATOM 487 C CA . GLY A 1 65 ? -47.748 -21.024 107.216 1.00 82.12 65 GLY A CA 1
ATOM 488 C C . GLY A 1 65 ? -48.981 -20.112 107.151 1.00 82.12 65 GLY A C 1
ATOM 489 O O . GLY A 1 65 ? -50.117 -20.560 106.956 1.00 82.12 65 GLY A O 1
ATOM 490 N N . GLU A 1 66 ? -48.753 -18.802 107.320 1.00 77.88 66 GLU A N 1
ATOM 491 C CA . GLU A 1 66 ? -49.799 -17.777 107.190 1.00 77.88 66 GLU A CA 1
ATOM 492 C C . GLU A 1 66 ? -50.321 -17.750 105.743 1.00 77.88 66 GLU A C 1
ATOM 494 O O . GLU A 1 66 ? -49.695 -17.186 104.850 1.00 77.88 66 GLU A O 1
ATOM 499 N N . GLY A 1 67 ? -51.460 -18.411 105.512 1.00 72.00 67 GLY A N 1
ATOM 500 C CA . GLY A 1 67 ? -52.190 -18.363 104.246 1.00 72.00 67 GLY A CA 1
ATOM 501 C C . GLY A 1 67 ? -52.831 -16.987 103.987 1.00 72.00 67 GLY A C 1
ATOM 502 O O . GLY A 1 67 ? -52.582 -16.025 104.717 1.00 72.00 67 GLY A O 1
ATOM 503 N N . PRO A 1 68 ? -53.712 -16.860 102.982 1.00 85.25 68 PRO A N 1
ATOM 504 C CA . PRO A 1 68 ? -54.590 -17.930 102.511 1.00 85.25 68 PRO A CA 1
ATOM 505 C C . PRO A 1 68 ? -54.045 -18.742 101.324 1.00 85.25 68 PRO A C 1
ATOM 507 O O . PRO A 1 68 ? -53.525 -18.166 100.371 1.00 85.25 68 PRO A O 1
ATOM 510 N N . PHE A 1 69 ? -54.250 -20.062 101.354 1.00 89.62 69 PHE A N 1
ATOM 511 C CA . PHE A 1 69 ? -53.963 -20.998 100.259 1.00 89.62 69 PHE A CA 1
ATOM 512 C C . PHE A 1 69 ? -55.244 -21.633 99.706 1.00 89.62 69 PHE A C 1
ATOM 514 O O . PHE A 1 69 ? -56.174 -21.922 100.455 1.00 89.62 69 PHE A O 1
ATOM 521 N N . THR A 1 70 ? -55.276 -21.935 98.413 1.00 91.44 70 THR A N 1
ATOM 522 C CA . THR A 1 70 ? -56.264 -22.841 97.817 1.00 91.44 70 THR A CA 1
ATOM 523 C C . THR A 1 70 ? -55.516 -24.042 97.263 1.00 91.44 70 THR A C 1
ATOM 525 O O . THR A 1 70 ? -54.705 -23.882 96.359 1.00 91.44 70 THR A O 1
ATOM 528 N N . VAL A 1 71 ? -55.734 -25.230 97.825 1.00 92.50 71 VAL A N 1
ATOM 529 C CA . VAL A 1 71 ? -55.035 -26.453 97.408 1.00 92.50 71 VAL A CA 1
ATOM 530 C C . VAL A 1 71 ? -55.968 -27.324 96.581 1.00 92.50 71 VAL A C 1
ATOM 532 O O . VAL A 1 71 ? -57.014 -27.752 97.065 1.00 92.50 71 VAL A O 1
ATOM 535 N N . PHE A 1 72 ? -55.571 -27.626 95.354 1.00 92.81 72 PHE A N 1
ATOM 536 C CA . PHE A 1 72 ? -56.197 -28.641 94.523 1.00 92.81 72 PHE A CA 1
ATOM 537 C C . PHE A 1 72 ? -55.573 -29.992 94.893 1.00 92.81 72 PHE A C 1
ATOM 539 O O . PHE A 1 72 ? -54.445 -30.282 94.520 1.00 92.81 72 PHE A O 1
ATOM 546 N N . ALA A 1 73 ? -56.249 -30.788 95.718 1.00 92.06 73 ALA A N 1
ATOM 547 C CA . ALA A 1 73 ? -55.705 -32.011 96.302 1.00 92.06 73 ALA A CA 1
ATOM 548 C C . ALA A 1 73 ? -56.083 -33.253 95.468 1.00 92.06 73 ALA A C 1
ATOM 550 O O . ALA A 1 73 ? -57.242 -33.675 95.507 1.00 92.06 73 ALA A O 1
ATOM 551 N N . PRO A 1 74 ? -55.147 -33.856 94.713 1.00 92.94 74 PRO A N 1
ATOM 552 C CA . PRO A 1 74 ? -55.408 -35.076 93.958 1.00 92.94 74 PRO A CA 1
ATOM 553 C C . PRO A 1 74 ? -55.537 -36.291 94.871 1.00 92.94 74 PRO A C 1
ATOM 555 O O . PRO A 1 74 ? -54.717 -36.503 95.765 1.00 92.94 74 PRO A O 1
ATOM 558 N N . THR A 1 75 ? -56.558 -37.113 94.622 1.00 91.56 75 THR A N 1
ATOM 559 C CA . THR A 1 75 ? -56.771 -38.367 95.366 1.00 91.56 75 THR A CA 1
ATOM 560 C C . THR A 1 75 ? -55.673 -39.407 95.109 1.00 91.56 75 THR A C 1
ATOM 562 O O . THR A 1 75 ? -54.970 -39.368 94.104 1.00 91.56 75 THR A O 1
ATOM 565 N N . ASP A 1 76 ? -55.574 -40.431 95.956 1.00 88.38 76 ASP A N 1
ATOM 566 C CA . ASP A 1 76 ? -54.666 -41.567 95.725 1.00 88.38 76 ASP A CA 1
ATOM 567 C C . ASP A 1 76 ? -54.935 -42.291 94.393 1.00 88.38 76 ASP A C 1
ATOM 569 O O . ASP A 1 76 ? -54.013 -42.782 93.743 1.00 88.38 76 ASP A O 1
ATOM 573 N N . ALA A 1 77 ? -56.195 -42.315 93.942 1.00 87.00 77 ALA A N 1
ATOM 574 C CA . ALA A 1 77 ? -56.560 -42.848 92.631 1.00 87.00 77 ALA A CA 1
ATOM 575 C C . ALA A 1 77 ? -56.023 -41.982 91.479 1.00 87.00 77 ALA A C 1
ATOM 577 O O . ALA A 1 77 ? -55.647 -42.527 90.445 1.00 87.00 77 ALA A O 1
ATOM 578 N N . ALA A 1 78 ? -55.947 -40.663 91.676 1.00 86.88 78 ALA A N 1
ATOM 579 C CA . ALA A 1 78 ? -55.365 -39.730 90.719 1.00 86.88 78 ALA A CA 1
ATOM 580 C C . ALA A 1 78 ? -53.860 -39.982 90.540 1.00 86.88 78 ALA A C 1
ATOM 582 O O . ALA A 1 78 ? -53.377 -40.059 89.414 1.00 86.88 78 ALA A O 1
ATOM 583 N N . PHE A 1 79 ? -53.127 -40.194 91.640 1.00 85.81 79 PHE A N 1
ATOM 584 C CA . PHE A 1 79 ? -51.711 -40.572 91.577 1.00 85.81 79 PHE A CA 1
ATOM 585 C C . PHE A 1 79 ? -51.497 -41.955 90.956 1.00 85.81 79 PHE A C 1
ATOM 587 O O . PHE A 1 79 ? -50.555 -42.141 90.193 1.00 85.81 79 PHE A O 1
ATOM 594 N N . ALA A 1 80 ? -52.379 -42.919 91.234 1.00 83.69 80 ALA A N 1
ATOM 595 C CA . ALA A 1 80 ? -52.318 -44.246 90.619 1.00 83.69 80 ALA A CA 1
ATOM 596 C C . ALA A 1 80 ? -52.656 -44.242 89.115 1.00 83.69 80 ALA A C 1
ATOM 598 O O . ALA A 1 80 ? -52.339 -45.207 88.422 1.00 83.69 80 ALA A O 1
ATOM 599 N N . ALA A 1 81 ? -53.320 -43.192 88.621 1.00 83.62 81 ALA A N 1
ATOM 600 C CA . ALA A 1 81 ? -53.623 -43.000 87.205 1.00 83.62 81 ALA A CA 1
ATOM 601 C C . ALA A 1 81 ? -52.474 -42.337 86.423 1.00 83.62 81 ALA A C 1
ATOM 603 O O . ALA A 1 81 ? -52.565 -42.233 85.198 1.00 83.62 81 ALA A O 1
ATOM 604 N N . LEU A 1 82 ? -51.403 -41.905 87.101 1.00 79.38 82 LEU A N 1
ATOM 605 C CA . LEU A 1 82 ? -50.199 -41.415 86.435 1.00 79.38 82 LEU A CA 1
ATOM 606 C C . LEU A 1 82 ? -49.548 -42.532 85.595 1.00 79.38 82 LEU A C 1
ATOM 608 O O . LEU A 1 82 ? -49.634 -43.706 85.962 1.00 79.38 82 LEU A O 1
ATOM 612 N N . PRO A 1 83 ? -48.873 -42.188 84.484 1.00 77.81 83 PRO A N 1
ATOM 613 C CA . PRO A 1 83 ? -48.089 -43.143 83.705 1.00 77.81 83 PRO A CA 1
ATOM 614 C C . PRO A 1 83 ? -47.101 -43.952 84.563 1.00 77.81 83 PRO A C 1
ATOM 616 O O . PRO A 1 83 ? -46.469 -43.407 85.472 1.00 77.81 83 PRO A O 1
ATOM 619 N N . ASP A 1 84 ? -46.942 -45.242 84.242 1.00 71.12 84 ASP A N 1
ATOM 620 C CA . ASP A 1 84 ? -46.027 -46.153 84.946 1.00 71.12 84 ASP A CA 1
ATOM 621 C C . ASP A 1 84 ? -44.607 -45.553 85.035 1.00 71.12 84 ASP A C 1
ATOM 623 O O . ASP A 1 84 ? -44.001 -45.226 84.016 1.00 71.12 84 ASP A O 1
ATOM 627 N N . GLY A 1 85 ? -44.070 -45.439 86.256 1.00 70.44 85 GLY A N 1
ATOM 628 C CA . GLY A 1 85 ? -42.729 -44.904 86.541 1.00 70.44 85 GLY A CA 1
ATOM 629 C C . GLY A 1 85 ? -42.677 -43.406 86.867 1.00 70.44 85 GLY A C 1
ATOM 630 O O . GLY A 1 85 ? -41.785 -42.991 87.598 1.00 70.44 85 GLY A O 1
ATOM 631 N N . LEU A 1 86 ? -43.670 -42.610 86.451 1.00 74.00 86 LEU A N 1
ATOM 632 C CA . LEU A 1 86 ? -43.638 -41.154 86.646 1.00 74.00 86 LEU A CA 1
ATOM 633 C C . LEU A 1 86 ? -43.659 -40.751 88.128 1.00 74.00 86 LEU A C 1
ATOM 635 O O . LEU A 1 86 ? -42.947 -39.840 88.535 1.00 74.00 86 LEU A O 1
ATOM 639 N N . LEU A 1 87 ? -44.454 -41.432 88.957 1.00 79.00 87 LEU A N 1
ATOM 640 C CA . LEU A 1 87 ? -44.488 -41.152 90.397 1.00 79.00 87 LEU A CA 1
ATOM 641 C C . LEU A 1 87 ? -43.149 -41.479 91.077 1.00 79.00 87 LEU A C 1
ATOM 643 O O . LEU A 1 87 ? -42.720 -40.740 91.961 1.00 79.00 87 LEU A O 1
ATOM 647 N N . ASP A 1 88 ? -42.488 -42.560 90.657 1.00 78.75 88 ASP A N 1
ATOM 648 C CA . ASP A 1 88 ? -41.177 -42.942 91.186 1.00 78.75 88 ASP A CA 1
ATOM 649 C C . ASP A 1 88 ? -40.104 -41.917 90.777 1.00 78.75 88 ASP A C 1
ATOM 651 O O . ASP A 1 88 ? -39.274 -41.548 91.608 1.00 78.75 88 ASP A O 1
ATOM 655 N N . ASP A 1 89 ? -40.165 -41.404 89.542 1.00 75.31 89 ASP A N 1
ATOM 656 C CA . ASP A 1 89 ? -39.268 -40.357 89.038 1.00 75.31 89 ASP A CA 1
ATOM 657 C C . ASP A 1 89 ? -39.454 -39.033 89.793 1.00 75.31 89 ASP A C 1
ATOM 659 O O . ASP A 1 89 ? -38.477 -38.404 90.199 1.00 75.31 89 ASP A O 1
ATOM 663 N N . LEU A 1 90 ? -40.702 -38.636 90.065 1.00 76.44 90 LEU A N 1
ATOM 664 C CA . LEU A 1 90 ? -40.986 -37.447 90.870 1.00 76.44 90 LEU A CA 1
ATOM 665 C C . LEU A 1 90 ? -40.470 -37.615 92.305 1.00 76.44 90 LEU A C 1
ATOM 667 O O . LEU A 1 90 ? -39.808 -36.730 92.838 1.00 76.44 90 LEU A O 1
ATOM 671 N N . LEU A 1 91 ? -40.698 -38.769 92.933 1.00 79.31 91 LEU A N 1
ATOM 672 C CA . LEU A 1 91 ? -40.187 -39.036 94.282 1.00 79.31 91 LEU A CA 1
ATOM 673 C C . LEU A 1 91 ? -38.651 -39.123 94.346 1.00 79.31 91 LEU A C 1
ATOM 675 O O . LEU A 1 91 ? -38.086 -38.933 95.426 1.00 79.31 91 LEU A O 1
ATOM 679 N N . ALA A 1 92 ? -37.974 -39.397 93.227 1.00 77.50 92 ALA A N 1
ATOM 680 C CA . ALA A 1 92 ? -36.516 -39.381 93.133 1.00 77.50 92 ALA A CA 1
ATOM 681 C C . ALA A 1 92 ? -35.927 -37.957 93.092 1.00 77.50 92 ALA A C 1
ATOM 683 O O . ALA A 1 92 ? -34.777 -37.782 93.499 1.00 77.50 92 ALA A O 1
ATOM 684 N N . ASP A 1 93 ? -36.711 -36.957 92.671 1.00 75.69 93 ASP A N 1
ATOM 685 C CA . ASP A 1 93 ? -36.349 -35.533 92.658 1.00 75.69 93 ASP A CA 1
ATOM 686 C C . ASP A 1 93 ? -37.298 -34.683 93.537 1.00 75.69 93 ASP A C 1
ATOM 688 O O . ASP A 1 93 ? -38.103 -33.883 93.040 1.00 75.69 93 ASP A O 1
ATOM 692 N N . PRO A 1 94 ? -37.235 -34.855 94.874 1.00 78.62 94 PRO A N 1
ATOM 693 C CA . PRO A 1 94 ? -38.144 -34.187 95.796 1.00 78.62 94 PRO A CA 1
ATOM 694 C C . PRO A 1 94 ? -37.968 -32.664 95.827 1.00 78.62 94 PRO A C 1
ATOM 696 O O . PRO A 1 94 ? -38.951 -31.960 96.041 1.00 78.62 94 PRO A O 1
ATOM 699 N N . GLU A 1 95 ? -36.754 -32.148 95.609 1.00 72.31 95 GLU A N 1
ATOM 700 C CA . GLU A 1 95 ? -36.443 -30.708 95.649 1.00 72.31 95 GLU A CA 1
ATOM 701 C C . GLU A 1 95 ? -36.658 -30.006 94.292 1.00 72.31 95 GLU A C 1
ATOM 703 O O . GLU A 1 95 ? -36.753 -28.781 94.262 1.00 72.31 95 GLU A O 1
ATOM 708 N N . GLY A 1 96 ? -36.772 -30.755 93.187 1.00 77.69 96 GLY A N 1
ATOM 709 C CA . GLY A 1 96 ? -37.013 -30.226 91.843 1.00 77.69 96 GLY A CA 1
ATOM 710 C C . GLY A 1 96 ? -38.429 -30.500 91.335 1.00 77.69 96 GLY A C 1
ATOM 711 O O . GLY A 1 96 ? -39.385 -29.808 91.702 1.00 77.69 96 GLY A O 1
ATOM 712 N N . ALA A 1 97 ? -38.575 -31.493 90.456 1.00 72.75 97 ALA A N 1
ATOM 713 C CA . ALA A 1 97 ? -39.813 -31.757 89.720 1.00 72.75 97 ALA A CA 1
ATOM 714 C C . ALA A 1 97 ? -41.029 -31.998 90.632 1.00 72.75 97 ALA A C 1
ATOM 716 O O . ALA A 1 97 ? -42.115 -31.477 90.362 1.00 72.75 97 ALA A O 1
ATOM 717 N N . LEU A 1 98 ? -40.858 -32.728 91.742 1.00 81.38 98 LEU A N 1
ATOM 718 C CA . LEU A 1 98 ? -41.952 -32.985 92.682 1.00 81.38 98 LEU A CA 1
ATOM 719 C C . LEU A 1 98 ? -42.413 -31.715 93.391 1.00 81.38 98 LEU A C 1
ATOM 721 O O . LEU A 1 98 ? -43.614 -31.461 93.457 1.00 81.38 98 LEU A O 1
ATOM 725 N N . THR A 1 99 ? -41.477 -30.908 93.899 1.00 83.19 99 THR A N 1
ATOM 726 C CA . THR A 1 99 ? -41.806 -29.629 94.543 1.00 83.19 99 THR A CA 1
ATOM 727 C C . THR A 1 99 ? -42.552 -28.718 93.572 1.00 83.19 99 THR A C 1
ATOM 729 O O . THR A 1 99 ? -43.589 -28.169 93.937 1.00 83.19 99 THR A O 1
ATOM 732 N N . ASN A 1 100 ? -42.105 -28.621 92.317 1.00 78.81 100 ASN A N 1
ATOM 733 C CA . ASN A 1 100 ? -42.761 -27.798 91.300 1.00 78.81 100 ASN A CA 1
ATOM 734 C C . ASN A 1 100 ? -44.192 -28.252 91.000 1.00 78.81 100 ASN A C 1
ATOM 736 O O . ASN A 1 100 ? -45.106 -27.429 90.992 1.00 78.81 100 ASN A O 1
ATOM 740 N N . ILE A 1 101 ? -44.418 -29.556 90.812 1.00 83.38 101 ILE A N 1
ATOM 741 C CA . ILE A 1 101 ? -45.771 -30.078 90.586 1.00 83.38 101 ILE A CA 1
ATOM 742 C C . ILE A 1 101 ? -46.653 -29.832 91.812 1.00 83.38 101 ILE A C 1
ATOM 744 O O . ILE A 1 101 ? -47.801 -29.419 91.668 1.00 83.38 101 ILE A O 1
ATOM 748 N N . LEU A 1 102 ? -46.142 -30.027 93.028 1.00 88.31 102 LEU A N 1
ATOM 749 C CA . LEU A 1 102 ? -46.921 -29.788 94.245 1.00 88.31 102 LEU A CA 1
ATOM 750 C C . LEU A 1 102 ? -47.247 -28.306 94.452 1.00 88.31 102 LEU A C 1
ATOM 752 O O . LEU A 1 102 ? -48.360 -27.991 94.858 1.00 88.31 102 LEU A O 1
ATOM 756 N N . LEU A 1 103 ? -46.329 -27.393 94.134 1.00 87.56 103 LEU A N 1
ATOM 757 C CA . LEU A 1 103 ? -46.594 -25.953 94.164 1.00 87.56 103 LEU A CA 1
ATOM 758 C C . LEU A 1 103 ? -47.573 -25.518 93.061 1.00 87.56 103 LEU A C 1
ATOM 760 O O . LEU A 1 103 ? -48.313 -24.557 93.263 1.00 87.56 103 LEU A O 1
ATOM 764 N N . TYR A 1 104 ? -47.639 -26.241 91.939 1.00 86.62 104 TYR A N 1
ATOM 765 C CA . TYR A 1 104 ? -48.646 -26.027 90.895 1.00 86.62 104 TYR A CA 1
ATOM 766 C C . TYR A 1 104 ? -50.064 -26.415 91.350 1.00 86.62 104 TYR A C 1
ATOM 768 O O . TYR A 1 104 ? -51.055 -25.826 90.930 1.00 86.62 104 TYR A O 1
ATOM 776 N N . HIS A 1 105 ? -50.182 -27.352 92.293 1.00 90.69 105 HIS A N 1
ATOM 777 C CA . HIS A 1 105 ? -51.462 -27.700 92.917 1.00 90.69 105 HIS A CA 1
ATOM 778 C C . HIS A 1 105 ? -51.943 -26.675 93.951 1.00 90.69 105 HIS A C 1
ATOM 780 O O . HIS A 1 105 ? -53.031 -26.823 94.506 1.00 90.69 105 HIS A O 1
ATOM 786 N N . VAL A 1 106 ? -51.157 -25.639 94.240 1.00 91.38 106 VAL A N 1
ATOM 787 C CA . VAL A 1 106 ? -51.482 -24.643 95.258 1.00 91.38 106 VAL A CA 1
ATOM 788 C C . VAL A 1 106 ? -51.636 -23.292 94.588 1.00 91.38 106 VAL A C 1
ATOM 790 O O . VAL A 1 106 ? -50.757 -22.851 93.864 1.00 91.38 106 VAL A O 1
ATOM 793 N N . ALA A 1 107 ? -52.731 -22.598 94.857 1.00 86.69 107 ALA A N 1
ATOM 794 C CA . ALA A 1 107 ? -52.940 -21.210 94.479 1.00 86.69 107 ALA A CA 1
ATOM 795 C C . ALA A 1 107 ? -52.898 -20.299 95.710 1.00 86.69 107 ALA A C 1
ATOM 797 O O . ALA A 1 107 ? -53.290 -20.691 96.813 1.00 86.69 107 ALA A O 1
ATOM 798 N N . GLY A 1 108 ? -52.433 -19.063 95.523 1.00 82.25 108 GLY A N 1
ATOM 799 C CA . GLY A 1 108 ? -52.518 -18.027 96.552 1.00 82.25 108 GLY A CA 1
ATOM 800 C C . GLY A 1 108 ? -53.939 -17.462 96.643 1.00 82.25 108 GLY A C 1
ATOM 801 O O . GLY A 1 108 ? -54.557 -17.173 95.622 1.00 82.25 108 GLY A O 1
ATOM 802 N N . GLY A 1 109 ? -54.464 -17.274 97.855 1.00 84.06 109 GLY A N 1
ATOM 803 C CA . GLY A 1 109 ? -55.836 -16.804 98.074 1.00 84.06 109 GLY A CA 1
ATOM 804 C C . GLY A 1 109 ? -56.764 -17.874 98.647 1.00 84.06 109 GLY A C 1
ATOM 805 O O . GLY A 1 109 ? -56.478 -19.067 98.588 1.00 84.06 109 GLY A O 1
ATOM 806 N N . LYS A 1 110 ? -57.900 -17.442 99.210 1.00 85.31 110 LYS A N 1
ATOM 807 C CA . LYS A 1 110 ? -59.001 -18.326 99.621 1.00 85.31 110 LYS A CA 1
ATOM 808 C C . LYS A 1 110 ? -60.067 -18.259 98.530 1.00 85.31 110 LYS A C 1
ATOM 810 O O . LYS A 1 110 ? -60.765 -17.253 98.460 1.00 85.31 110 LYS A O 1
ATOM 815 N N . VAL A 1 111 ? -60.133 -19.271 97.669 1.00 86.38 111 VAL A N 1
ATOM 816 C CA . VAL A 1 111 ? -61.050 -19.308 96.523 1.00 86.38 111 VAL A CA 1
ATOM 817 C C . VAL A 1 111 ? -62.022 -20.467 96.717 1.00 86.38 111 VAL A C 1
ATOM 819 O O . VAL A 1 111 ? -61.634 -21.633 96.618 1.00 86.38 111 VAL A O 1
ATOM 822 N N . PHE A 1 112 ? -63.278 -20.149 97.031 1.00 87.81 112 PHE A N 1
ATOM 823 C CA . PHE A 1 112 ? -64.348 -21.143 97.116 1.00 87.81 112 PHE A CA 1
ATOM 824 C C . PHE A 1 112 ? -64.912 -21.448 95.726 1.00 87.81 112 PHE A C 1
ATOM 826 O O . PHE A 1 112 ? -64.733 -20.669 94.794 1.00 87.81 112 PHE A O 1
ATOM 833 N N . SER A 1 113 ? -65.629 -22.559 95.571 1.00 83.62 113 SER A N 1
ATOM 834 C CA . SER A 1 113 ? -66.230 -22.938 94.289 1.00 83.62 113 SER A CA 1
ATOM 835 C C . SER A 1 113 ? -67.243 -21.909 93.774 1.00 83.62 113 SER A C 1
ATOM 837 O O . SER A 1 113 ? -67.352 -21.719 92.567 1.00 83.62 113 SER A O 1
ATOM 839 N N . ASP A 1 114 ? -67.903 -21.176 94.677 1.00 84.56 114 ASP A N 1
ATOM 840 C CA . ASP A 1 114 ? -68.797 -20.056 94.349 1.00 84.56 114 ASP A CA 1
ATOM 841 C C . ASP A 1 114 ? -68.053 -18.804 93.833 1.00 84.56 114 ASP A C 1
ATOM 843 O O . ASP A 1 114 ? -68.663 -17.956 93.179 1.00 84.56 114 ASP A O 1
ATOM 847 N N . ASP A 1 115 ? -66.751 -18.674 94.121 1.00 83.75 115 ASP A N 1
ATOM 848 C CA . ASP A 1 115 ? -65.902 -17.581 93.622 1.00 83.75 115 ASP A CA 1
ATOM 849 C C . ASP A 1 115 ? -65.350 -17.878 92.216 1.00 83.75 115 ASP A C 1
ATOM 851 O O . ASP A 1 115 ? -64.801 -16.990 91.557 1.00 83.75 115 ASP A O 1
ATOM 855 N N . LEU A 1 116 ? -65.488 -19.124 91.750 1.00 84.19 116 LEU A N 1
ATOM 856 C CA . LEU A 1 116 ? -65.005 -19.564 90.450 1.00 84.19 116 LEU A CA 1
ATOM 857 C C . LEU A 1 116 ? -65.971 -19.158 89.333 1.00 84.19 116 LEU A C 1
ATOM 859 O O . LEU A 1 116 ? -67.194 -19.200 89.465 1.00 84.19 116 LEU A O 1
ATOM 863 N N . SER A 1 117 ? -65.404 -18.800 88.184 1.00 83.31 117 SER A N 1
ATOM 864 C CA . SER A 1 117 ? -66.153 -18.559 86.949 1.00 83.31 117 SER A CA 1
ATOM 865 C C . SER A 1 117 ? -65.552 -19.362 85.800 1.00 83.31 117 SER A C 1
ATOM 867 O O . SER A 1 117 ? -64.366 -19.689 85.823 1.00 83.31 117 SER A O 1
ATOM 869 N N . ASP A 1 118 ? -66.381 -19.719 84.818 1.00 81.81 118 ASP A N 1
ATOM 870 C CA . ASP A 1 118 ? -65.918 -20.428 83.623 1.00 81.81 118 ASP A CA 1
ATOM 871 C C . ASP A 1 118 ? -64.884 -19.581 82.867 1.00 81.81 118 ASP A C 1
ATOM 873 O O . ASP A 1 118 ? -65.106 -18.389 82.636 1.00 81.81 118 ASP A O 1
ATOM 877 N N . GLY A 1 119 ? -63.741 -20.180 82.533 1.00 73.31 119 GLY A N 1
ATOM 878 C CA . GLY A 1 119 ? -62.591 -19.499 81.938 1.00 73.31 119 GLY A CA 1
ATOM 879 C C . GLY A 1 119 ? -61.746 -18.681 82.922 1.00 73.31 119 GLY A C 1
ATOM 880 O O . GLY A 1 119 ? -60.838 -17.967 82.494 1.00 73.31 119 GLY A O 1
ATOM 881 N N . MET A 1 120 ? -62.014 -18.744 84.232 1.00 81.75 120 MET A N 1
ATOM 882 C CA . MET A 1 120 ? -61.174 -18.081 85.232 1.00 81.75 120 MET A CA 1
ATOM 883 C C . MET A 1 120 ? -59.773 -18.690 85.229 1.00 81.75 120 MET A C 1
ATOM 885 O O . MET A 1 120 ? -59.615 -19.907 85.225 1.00 81.75 120 MET A O 1
ATOM 889 N N . ILE A 1 121 ? -58.749 -17.842 85.283 1.00 77.44 121 ILE A N 1
ATOM 890 C CA . ILE A 1 121 ? -57.360 -18.287 85.342 1.00 77.44 121 ILE A CA 1
ATOM 891 C C . ILE A 1 121 ? -56.783 -17.961 86.716 1.00 77.44 121 ILE A C 1
ATOM 893 O O . ILE A 1 121 ? -56.782 -16.800 87.131 1.00 77.44 121 ILE A O 1
ATOM 897 N N . VAL A 1 122 ? -56.263 -18.977 87.396 1.00 77.69 122 VAL A N 1
ATOM 898 C CA . VAL A 1 122 ? -55.690 -18.880 88.738 1.00 77.69 122 VAL A CA 1
ATOM 899 C C . VAL A 1 122 ? -54.175 -19.032 88.654 1.00 77.69 122 VAL A C 1
ATOM 901 O O . VAL A 1 122 ? -53.672 -20.010 88.106 1.00 77.69 122 VAL A O 1
ATOM 904 N N . THR A 1 123 ? -53.432 -18.068 89.193 1.00 78.50 123 THR A N 1
ATOM 905 C CA . THR A 1 123 ? -51.972 -18.175 89.312 1.00 78.50 123 THR A CA 1
ATOM 906 C C . THR A 1 123 ? -51.627 -19.111 90.467 1.00 78.50 123 THR A C 1
ATOM 908 O O . THR A 1 123 ? -52.066 -18.900 91.603 1.00 78.50 123 THR A O 1
ATOM 911 N N . THR A 1 124 ? -50.862 -20.159 90.174 1.00 85.88 124 THR A N 1
ATOM 912 C CA . THR A 1 124 ? -50.391 -21.115 91.183 1.00 85.88 124 THR A CA 1
ATOM 913 C C . THR A 1 124 ? -49.169 -20.558 91.918 1.00 85.88 124 THR A C 1
ATOM 915 O O . THR A 1 124 ? -48.538 -19.606 91.462 1.00 85.88 124 THR A O 1
ATOM 918 N N . VAL A 1 125 ? -48.805 -21.136 93.061 1.00 82.06 125 VAL A N 1
ATOM 919 C CA . VAL A 1 125 ? -47.619 -20.746 93.842 1.00 82.06 125 VAL A CA 1
ATOM 920 C C . VAL A 1 125 ? -46.329 -21.070 93.082 1.00 82.06 125 VAL A C 1
ATOM 922 O O . VAL A 1 125 ? -45.310 -20.429 93.315 1.00 82.06 125 VAL A O 1
ATOM 925 N N . GLN A 1 126 ? -46.378 -22.014 92.139 1.00 77.56 126 GLN A N 1
ATOM 926 C CA . GLN A 1 126 ? -45.273 -22.289 91.221 1.00 77.56 126 GLN A CA 1
ATOM 927 C C . GLN A 1 126 ? -45.094 -21.194 90.147 1.00 77.56 126 GLN A C 1
ATOM 929 O O . GLN A 1 126 ? -44.031 -21.112 89.539 1.00 77.56 126 GLN A O 1
ATOM 934 N N . GLY A 1 127 ? -46.093 -20.327 89.947 1.00 68.56 127 GLY A N 1
ATOM 935 C CA . GLY A 1 127 ? -46.069 -19.212 88.995 1.00 68.56 127 GLY A CA 1
ATOM 936 C C . GLY A 1 127 ? -46.848 -19.490 87.709 1.00 68.56 127 GLY A C 1
ATOM 937 O O . GLY A 1 127 ? -47.463 -18.578 87.155 1.00 68.56 127 GLY A O 1
ATOM 938 N N . GLN A 1 128 ? -46.932 -20.747 87.264 1.00 72.38 128 GLN A N 1
ATOM 939 C CA . GLN A 1 128 ? -47.744 -21.100 86.099 1.00 72.38 128 GLN A CA 1
ATOM 940 C C . GLN A 1 128 ? -49.244 -20.997 86.405 1.00 72.38 128 GLN A C 1
ATOM 942 O O . GLN A 1 128 ? -49.704 -21.122 87.545 1.00 72.38 128 GLN A O 1
ATOM 947 N N . ARG A 1 129 ? -50.026 -20.748 85.357 1.00 75.25 129 ARG A N 1
ATOM 948 C CA . ARG A 1 129 ? -51.463 -20.495 85.444 1.00 75.25 129 ARG A CA 1
ATOM 949 C C . ARG A 1 129 ? -52.252 -21.795 85.295 1.00 75.25 129 ARG A C 1
ATOM 951 O O . ARG A 1 129 ? -51.925 -22.610 84.438 1.00 75.25 129 ARG A O 1
ATOM 958 N N . ALA A 1 130 ? -53.279 -21.979 86.118 1.00 77.69 130 ALA A N 1
ATOM 959 C CA . ALA A 1 130 ? -54.251 -23.061 86.007 1.00 77.69 130 ALA A CA 1
ATOM 960 C C . ALA A 1 130 ? -55.599 -22.497 85.536 1.00 77.69 130 ALA A C 1
ATOM 962 O O . ALA A 1 130 ? -56.053 -21.459 86.029 1.00 77.69 130 ALA A O 1
ATOM 963 N N . THR A 1 131 ? -56.235 -23.167 84.580 1.00 81.38 131 THR A N 1
ATOM 964 C CA . THR A 1 131 ? -57.495 -22.734 83.968 1.00 81.38 131 THR A CA 1
ATOM 965 C C . THR A 1 131 ? -58.670 -23.461 84.600 1.00 81.38 131 THR A C 1
ATOM 967 O O . THR A 1 131 ? -58.669 -24.687 84.720 1.00 81.38 131 THR A O 1
ATOM 970 N N . ILE A 1 132 ? -59.692 -22.695 84.972 1.00 85.94 132 ILE A N 1
ATOM 971 C CA . ILE A 1 132 ? -60.946 -23.191 85.524 1.00 85.94 132 ILE A CA 1
ATOM 972 C C . ILE A 1 132 ? -61.974 -23.299 84.403 1.00 85.94 132 ILE A C 1
ATOM 974 O O . ILE A 1 132 ? -62.311 -22.301 83.769 1.00 85.94 132 ILE A O 1
ATOM 978 N N . THR A 1 133 ? -62.504 -24.498 84.187 1.00 83.19 133 THR A N 1
ATOM 979 C CA . THR A 1 133 ? -63.615 -24.740 83.257 1.00 83.19 133 THR A CA 1
ATOM 980 C C . THR A 1 133 ? -64.838 -25.178 84.049 1.00 83.19 133 THR A C 1
ATOM 982 O O . THR A 1 133 ? -64.757 -26.109 84.848 1.00 83.19 133 THR A O 1
ATOM 985 N N . ILE A 1 134 ? -65.976 -24.516 83.849 1.00 87.19 134 ILE A N 1
ATOM 986 C CA . ILE A 1 134 ? -67.247 -24.864 84.491 1.00 87.19 134 ILE A CA 1
ATOM 987 C C . ILE A 1 134 ? -68.245 -25.239 83.401 1.00 87.19 134 ILE A C 1
ATOM 989 O O . ILE A 1 134 ? -68.682 -24.398 82.618 1.00 87.19 134 ILE A O 1
ATOM 993 N N . ASN A 1 135 ? -68.642 -26.507 83.369 1.00 84.81 135 ASN A N 1
ATOM 994 C CA . ASN A 1 135 ? -69.589 -27.034 82.387 1.00 84.81 135 ASN A CA 1
ATOM 995 C C . ASN A 1 135 ? -70.717 -27.832 83.074 1.00 84.81 135 ASN A C 1
ATOM 997 O O . ASN A 1 135 ? -70.815 -27.866 84.302 1.00 84.81 135 ASN A O 1
ATOM 1001 N N . ASP A 1 136 ? -71.596 -28.459 82.283 1.00 83.12 136 ASP A N 1
ATOM 1002 C CA . ASP A 1 136 ? -72.729 -29.247 82.800 1.00 83.12 136 ASP A CA 1
ATOM 1003 C C . ASP A 1 136 ? -72.294 -30.428 83.700 1.00 83.12 136 ASP A C 1
ATOM 1005 O O . ASP A 1 136 ? -73.109 -30.919 84.488 1.00 83.12 136 ASP A O 1
ATOM 1009 N N . ASP A 1 137 ? -71.034 -30.870 83.598 1.00 77.88 137 ASP A N 1
ATOM 1010 C CA . ASP A 1 137 ? -70.470 -31.999 84.340 1.00 77.88 137 ASP A CA 1
ATOM 1011 C C . ASP A 1 137 ? -69.751 -31.585 85.641 1.00 77.88 137 ASP A C 1
ATOM 1013 O O . ASP A 1 137 ? -69.521 -32.452 86.481 1.00 77.88 137 ASP A O 1
ATOM 1017 N N . GLY A 1 138 ? -69.471 -30.292 85.871 1.00 85.38 138 GLY A N 1
ATOM 1018 C CA . GLY A 1 138 ? -68.875 -29.795 87.120 1.00 85.38 138 GLY A CA 1
ATOM 1019 C C . GLY A 1 138 ? -67.827 -28.692 86.937 1.00 85.38 138 GLY A C 1
ATOM 1020 O O . GLY A 1 138 ? -67.802 -27.999 85.920 1.00 85.38 138 GLY A O 1
ATOM 1021 N N . VAL A 1 139 ? -66.974 -28.520 87.953 1.00 87.62 139 VAL A N 1
ATOM 1022 C CA . VAL A 1 139 ? -65.810 -27.614 87.935 1.00 87.62 139 VAL A CA 1
ATOM 1023 C C . VAL A 1 139 ? -64.561 -28.432 87.617 1.00 87.62 139 VAL A C 1
ATOM 1025 O O . VAL A 1 139 ? -64.338 -29.472 88.235 1.00 87.62 139 VAL A O 1
ATOM 1028 N N . PHE A 1 140 ? -63.741 -27.953 86.688 1.00 86.50 140 PHE A N 1
ATOM 1029 C CA . PHE A 1 140 ? -62.500 -28.588 86.250 1.00 86.50 140 PHE A CA 1
ATOM 1030 C C . PHE A 1 140 ? -61.325 -27.615 86.377 1.00 86.50 140 PHE A C 1
ATOM 1032 O O . PHE A 1 140 ? -61.473 -26.437 86.054 1.00 86.50 140 PHE A O 1
ATOM 1039 N N . ILE A 1 141 ? -60.167 -28.109 86.818 1.00 86.81 141 ILE A N 1
ATOM 1040 C CA . ILE A 1 141 ? -58.895 -27.377 86.873 1.00 86.81 141 ILE A CA 1
ATOM 1041 C C . ILE A 1 141 ? -57.941 -28.082 85.913 1.00 86.81 141 ILE A C 1
ATOM 1043 O O . ILE A 1 141 ? -57.563 -29.213 86.198 1.00 86.81 141 ILE A O 1
ATOM 1047 N N . ASN A 1 142 ? -57.567 -27.454 84.793 1.00 77.62 142 ASN A N 1
ATOM 1048 C CA . ASN A 1 142 ? -56.760 -28.091 83.733 1.00 77.62 142 ASN A CA 1
ATOM 1049 C C . ASN A 1 142 ? -57.217 -29.530 83.426 1.00 77.62 142 ASN A C 1
ATOM 1051 O O . ASN A 1 142 ? -56.438 -30.475 83.518 1.00 77.62 142 ASN A O 1
ATOM 1055 N N . ASP A 1 143 ? -58.514 -29.698 83.169 1.00 80.25 143 ASP A N 1
ATOM 1056 C CA . ASP A 1 143 ? -59.169 -30.986 82.904 1.00 80.25 143 ASP A CA 1
ATOM 1057 C C . ASP A 1 143 ? -59.310 -31.953 84.099 1.00 80.25 143 ASP A C 1
ATOM 1059 O O . ASP A 1 143 ? -60.028 -32.948 83.981 1.00 80.25 143 ASP A O 1
ATOM 1063 N N . ALA A 1 144 ? -58.732 -31.660 85.271 1.00 85.94 144 ALA A N 1
ATOM 1064 C CA . ALA A 1 144 ? -58.971 -32.422 86.499 1.00 85.94 144 ALA A CA 1
ATOM 1065 C C . ALA A 1 144 ? -60.306 -32.021 87.135 1.00 85.94 144 ALA A C 1
ATOM 1067 O O . ALA A 1 144 ? -60.525 -30.855 87.471 1.00 85.94 144 ALA A O 1
ATOM 1068 N N . HIS A 1 145 ? -61.208 -32.978 87.329 1.00 89.75 145 HIS A N 1
ATOM 1069 C CA . HIS A 1 145 ? -62.545 -32.711 87.841 1.00 89.75 145 HIS A CA 1
ATOM 1070 C C . HIS A 1 145 ? -62.531 -32.560 89.367 1.00 89.75 145 HIS A C 1
ATOM 1072 O O . HIS A 1 145 ? -62.000 -33.408 90.091 1.00 89.75 145 HIS A O 1
ATOM 1078 N N . VAL A 1 146 ? -63.175 -31.506 89.879 1.00 90.31 146 VAL A N 1
ATOM 1079 C CA . VAL A 1 146 ? -63.375 -31.316 91.321 1.00 90.31 146 VAL A CA 1
ATOM 1080 C C . VAL A 1 146 ? -64.440 -32.286 91.814 1.00 90.31 146 VAL A C 1
ATOM 1082 O O . VAL A 1 146 ? -65.642 -32.069 91.663 1.00 90.31 146 VAL A O 1
ATOM 1085 N N . VAL A 1 147 ? -64.003 -33.363 92.458 1.00 88.06 147 VAL A N 1
ATOM 1086 C CA . VAL A 1 147 ? -64.899 -34.376 93.029 1.00 88.06 147 VAL A CA 1
ATOM 1087 C C . VAL A 1 147 ? -65.483 -33.960 94.378 1.00 88.06 147 VAL A C 1
ATOM 1089 O O . VAL A 1 147 ? -66.560 -34.433 94.750 1.00 88.06 147 VAL A O 1
ATOM 1092 N N . LEU A 1 148 ? -64.804 -33.074 95.112 1.00 84.88 148 LEU A N 1
ATOM 1093 C CA . LEU A 1 148 ? -65.305 -32.489 96.356 1.00 84.88 148 LEU A CA 1
ATOM 1094 C C . LEU A 1 148 ? -64.727 -31.085 96.548 1.00 84.88 148 LEU A C 1
ATOM 1096 O O . LEU A 1 148 ? -63.531 -30.934 96.766 1.00 84.88 148 LEU A O 1
ATOM 1100 N N . ALA A 1 149 ? -65.580 -30.068 96.490 1.00 87.75 149 ALA A N 1
ATOM 1101 C CA . ALA A 1 149 ? -65.178 -28.675 96.651 1.00 87.75 149 ALA A CA 1
ATOM 1102 C C . ALA A 1 149 ? -65.309 -28.177 98.103 1.00 87.75 149 ALA A C 1
ATOM 1104 O O . ALA A 1 149 ? -66.050 -28.753 98.903 1.00 87.75 149 ALA A O 1
ATOM 1105 N N . ASP A 1 150 ? -64.646 -27.056 98.397 1.00 87.69 150 ASP A N 1
ATOM 1106 C CA . ASP A 1 150 ? -64.869 -26.207 99.579 1.00 87.69 150 ASP A CA 1
ATOM 1107 C C . ASP A 1 150 ? -64.580 -26.850 100.945 1.00 87.69 150 ASP A C 1
ATOM 1109 O O . ASP A 1 150 ? -65.286 -26.606 101.930 1.00 87.69 150 ASP A O 1
ATOM 1113 N N . LEU A 1 151 ? -63.509 -27.642 101.055 1.00 85.81 151 LEU A N 1
ATOM 1114 C CA . LEU A 1 151 ? -63.013 -28.068 102.365 1.00 85.81 151 LEU A CA 1
ATOM 1115 C C . LEU A 1 151 ? -62.288 -26.902 103.043 1.00 85.81 151 LEU A C 1
ATOM 1117 O O . LEU A 1 151 ? -61.129 -26.606 102.759 1.00 85.81 151 LEU A O 1
ATOM 1121 N N . GLU A 1 152 ? -62.999 -26.212 103.927 1.00 85.31 152 GLU A N 1
ATOM 1122 C CA . GLU A 1 152 ? -62.488 -25.027 104.608 1.00 85.31 152 GLU A CA 1
ATOM 1123 C C . GLU A 1 152 ? -61.422 -25.372 105.664 1.00 85.31 152 GLU A C 1
ATOM 1125 O O . GLU A 1 152 ? -61.669 -26.153 106.584 1.00 85.31 152 GLU A O 1
ATOM 1130 N N . ALA A 1 153 ? -60.256 -24.733 105.540 1.00 85.31 153 ALA A N 1
ATOM 1131 C CA . ALA A 1 153 ? -59.162 -24.720 106.507 1.00 85.31 153 ALA A CA 1
ATOM 1132 C C . ALA A 1 153 ? -58.989 -23.315 107.114 1.00 85.31 153 ALA A C 1
ATOM 1134 O O . ALA A 1 153 ? -59.475 -22.311 106.576 1.00 85.31 153 ALA A O 1
ATOM 1135 N N . ASP A 1 154 ? -58.232 -23.207 108.206 1.00 86.56 154 ASP A N 1
ATOM 1136 C CA . ASP A 1 154 ? -57.953 -21.908 108.835 1.00 86.56 154 ASP A CA 1
ATOM 1137 C C . ASP A 1 154 ? -57.029 -21.024 108.001 1.00 86.56 154 ASP A C 1
ATOM 1139 O O . ASP A 1 154 ? -57.198 -19.805 107.969 1.00 86.56 154 ASP A O 1
ATOM 1143 N N . ASN A 1 155 ? -56.079 -21.635 107.293 1.00 87.25 155 ASN A N 1
ATOM 1144 C CA . ASN A 1 155 ? -55.163 -20.941 106.398 1.00 87.25 155 ASN A CA 1
ATOM 1145 C C . ASN A 1 155 ? -55.513 -21.139 104.913 1.00 87.25 155 ASN A C 1
ATOM 1147 O O . ASN A 1 155 ? -54.679 -20.838 104.064 1.00 87.25 155 ASN A O 1
ATOM 1151 N N . GLY A 1 156 ? -56.720 -21.615 104.569 1.00 89.31 156 GLY A N 1
ATOM 1152 C CA . GLY A 1 156 ? -57.062 -21.851 103.166 1.00 89.31 156 GLY A CA 1
ATOM 1153 C C . GLY A 1 156 ? -58.348 -22.624 102.866 1.00 89.31 156 GLY A C 1
ATOM 1154 O O . GLY A 1 156 ? -59.242 -22.729 103.702 1.00 89.31 156 GLY A O 1
ATOM 1155 N N . VAL A 1 157 ? -58.444 -23.149 101.646 1.00 90.31 157 VAL A N 1
ATOM 1156 C CA . VAL A 1 157 ? -59.490 -24.071 101.165 1.00 90.31 157 VAL A CA 1
ATOM 1157 C C . VAL A 1 157 ? -58.819 -25.228 100.426 1.00 90.31 157 VAL A C 1
ATOM 1159 O O . VAL A 1 157 ? -57.812 -25.025 99.752 1.00 90.31 157 VAL A O 1
ATOM 1162 N N . VAL A 1 158 ? -59.368 -26.437 100.539 1.00 90.00 158 VAL A N 1
ATOM 1163 C CA . VAL A 1 158 ? -58.949 -27.603 99.754 1.00 90.00 158 VAL A CA 1
ATOM 1164 C C . VAL A 1 158 ? -60.084 -28.032 98.817 1.00 90.00 158 VAL A C 1
ATOM 1166 O O . VAL A 1 158 ? -61.212 -28.259 99.256 1.00 90.00 158 VAL A O 1
ATOM 1169 N N . HIS A 1 159 ? -59.779 -28.170 97.529 1.00 90.94 159 HIS A N 1
ATOM 1170 C CA . HIS A 1 159 ? -60.653 -28.766 96.516 1.00 90.94 159 HIS A CA 1
ATOM 1171 C C . HIS A 1 159 ? -60.070 -30.114 96.112 1.00 90.94 159 HIS A C 1
ATOM 1173 O O . HIS A 1 159 ? -58.945 -30.179 95.632 1.00 90.94 159 HIS A O 1
ATOM 1179 N N . VAL A 1 160 ? -60.809 -31.198 96.313 1.00 90.81 160 VAL A N 1
ATOM 1180 C CA . VAL A 1 160 ? -60.361 -32.547 95.953 1.00 90.81 160 VAL A CA 1
ATOM 1181 C C . VAL A 1 160 ? -60.576 -32.774 94.463 1.00 90.81 160 VAL A C 1
ATOM 1183 O O . VAL A 1 160 ? -61.695 -32.594 93.976 1.00 90.81 160 VAL A O 1
ATOM 1186 N N . ILE A 1 161 ? -59.532 -33.216 93.766 1.00 91.75 161 ILE A N 1
ATOM 1187 C CA . ILE A 1 161 ? -59.533 -33.462 92.319 1.00 91.75 161 ILE A CA 1
ATOM 1188 C C . ILE A 1 161 ? -59.225 -34.932 91.991 1.00 91.75 161 ILE A C 1
ATOM 1190 O O . ILE A 1 161 ? -58.578 -35.646 92.765 1.00 91.75 161 ILE A O 1
ATOM 1194 N N . ASP A 1 162 ? -59.720 -35.415 90.852 1.00 89.44 162 ASP A N 1
ATOM 1195 C CA . ASP A 1 162 ? -59.571 -36.813 90.417 1.00 89.44 162 ASP A CA 1
ATOM 1196 C C . ASP A 1 162 ? -58.368 -37.095 89.503 1.00 89.44 162 ASP A C 1
ATOM 1198 O O . ASP A 1 162 ? -58.096 -38.259 89.207 1.00 89.44 162 ASP A O 1
ATOM 1202 N N . ALA A 1 163 ? -57.609 -36.067 89.129 1.00 87.44 163 ALA A N 1
ATOM 1203 C CA . ALA A 1 163 ? -56.363 -36.178 88.378 1.00 87.44 163 ALA A CA 1
ATOM 1204 C C . ALA A 1 163 ? -55.269 -35.313 89.019 1.00 87.44 163 ALA A C 1
ATOM 1206 O O . ALA A 1 163 ? -55.560 -34.307 89.658 1.00 87.44 163 ALA A O 1
ATOM 1207 N N . VAL A 1 164 ? -54.006 -35.715 88.869 1.00 86.56 164 VAL A N 1
ATOM 1208 C CA . VAL A 1 164 ? -52.858 -34.875 89.238 1.00 86.56 164 VAL A CA 1
ATOM 1209 C C . VAL A 1 164 ? -52.711 -33.820 88.145 1.00 86.56 164 VAL A C 1
ATOM 1211 O O . VAL A 1 164 ? -52.467 -34.176 86.993 1.00 86.56 164 VAL A O 1
ATOM 1214 N N . ILE A 1 165 ? -52.866 -32.539 88.488 1.00 84.44 165 ILE A N 1
ATOM 1215 C CA . ILE A 1 165 ? -52.643 -31.453 87.533 1.00 84.44 165 ILE A CA 1
ATOM 1216 C C . ILE A 1 165 ? -51.145 -31.245 87.356 1.00 84.44 165 ILE A C 1
ATOM 1218 O O . ILE A 1 165 ? -50.429 -30.796 88.248 1.00 84.44 165 ILE A O 1
ATOM 1222 N N . THR A 1 166 ? -50.644 -31.590 86.183 1.00 69.56 166 THR A N 1
ATOM 1223 C CA . THR A 1 166 ? -49.340 -31.108 85.748 1.00 69.56 166 THR A CA 1
ATOM 1224 C C . THR A 1 166 ? -49.522 -29.715 85.166 1.00 69.56 166 THR A C 1
ATOM 1226 O O . THR A 1 166 ? -50.605 -29.409 84.649 1.00 69.56 166 THR A O 1
ATOM 1229 N N . PRO A 1 167 ? -48.491 -28.861 85.210 1.00 63.88 167 PRO A N 1
ATOM 1230 C CA . PRO A 1 167 ? -48.476 -27.712 84.338 1.00 63.88 167 PRO A CA 1
ATOM 1231 C C . PRO A 1 167 ? -48.810 -28.153 82.926 1.00 63.88 167 PRO A C 1
ATOM 1233 O O . PRO A 1 167 ? -48.208 -29.098 82.408 1.00 63.88 167 PRO A O 1
ATOM 1236 N N . GLY A 1 168 ? -49.823 -27.511 82.346 1.00 57.22 168 GLY A N 1
ATOM 1237 C CA . GLY A 1 168 ? -50.048 -27.629 80.921 1.00 57.22 168 GLY A CA 1
ATOM 1238 C C . GLY A 1 168 ? -48.764 -27.231 80.199 1.00 57.22 168 GLY A C 1
ATOM 1239 O O . GLY A 1 168 ? -47.951 -26.475 80.747 1.00 57.22 168 GLY A O 1
ATOM 1240 N N . PRO A 1 169 ? -48.556 -27.751 78.994 1.00 53.91 169 PRO A N 1
ATOM 1241 C CA . PRO A 1 169 ? -47.415 -27.329 78.228 1.00 53.91 169 PRO A CA 1
ATOM 1242 C C . PRO A 1 169 ? -47.435 -25.818 78.023 1.00 53.91 169 PRO A C 1
ATOM 1244 O O . PRO A 1 169 ? -48.368 -25.277 77.432 1.00 53.91 169 PRO A O 1
ATOM 1247 N N . ALA A 1 170 ? -46.433 -25.126 78.556 1.00 65.50 170 ALA A N 1
ATOM 1248 C CA . ALA A 1 170 ? -46.327 -23.697 78.348 1.00 65.50 170 ALA A CA 1
ATOM 1249 C C . ALA A 1 170 ? -45.964 -23.474 76.880 1.00 65.50 170 ALA A C 1
ATOM 1251 O O . ALA A 1 170 ? -44.979 -24.033 76.396 1.00 65.50 170 ALA A O 1
ATOM 1252 N N . THR A 1 171 ? -46.752 -22.681 76.158 1.00 80.56 171 THR A N 1
ATOM 1253 C CA . THR A 1 171 ? -46.274 -22.113 74.896 1.00 80.56 171 THR A CA 1
ATOM 1254 C C . THR A 1 171 ? -45.201 -21.067 75.194 1.00 80.56 171 THR A C 1
ATOM 1256 O O . THR A 1 171 ? -45.091 -20.571 76.319 1.00 80.56 171 THR A O 1
ATOM 1259 N N . VAL A 1 172 ? -44.400 -20.692 74.197 1.00 84.44 172 VAL A N 1
ATOM 1260 C CA . VAL A 1 172 ? -43.361 -19.664 74.370 1.00 84.44 172 VAL A CA 1
ATOM 1261 C C . VAL A 1 172 ? -43.932 -18.356 74.924 1.00 84.44 172 VAL A C 1
ATOM 1263 O O . VAL A 1 172 ? -43.286 -17.699 75.738 1.00 84.44 172 VAL A O 1
ATOM 1266 N N . VAL A 1 173 ? -45.171 -17.999 74.564 1.00 83.69 173 VAL A N 1
ATOM 1267 C CA . VAL A 1 173 ? -45.814 -16.795 75.100 1.00 83.69 173 VAL A CA 1
ATOM 1268 C C . VAL A 1 173 ? -46.378 -16.995 76.504 1.00 83.69 173 VAL A C 1
ATOM 1270 O O . VAL A 1 173 ? -46.389 -16.039 77.271 1.00 83.69 173 VAL A O 1
ATOM 1273 N N . ASP A 1 174 ? -46.771 -18.210 76.896 1.00 76.88 174 ASP A N 1
ATOM 1274 C CA . ASP A 1 174 ? -47.187 -18.485 78.278 1.00 76.88 174 ASP A CA 1
ATOM 1275 C C . ASP A 1 174 ? -46.003 -18.357 79.247 1.00 76.88 174 ASP A C 1
ATOM 1277 O O . ASP A 1 174 ? -46.171 -17.853 80.360 1.00 76.88 174 ASP A O 1
ATOM 1281 N N . ILE A 1 175 ? -44.795 -18.739 78.808 1.00 77.69 175 ILE A N 1
ATOM 1282 C CA . ILE A 1 175 ? -43.545 -18.515 79.555 1.00 77.69 175 ILE A CA 1
ATOM 1283 C C . ILE A 1 175 ? -43.280 -17.013 79.724 1.00 77.69 175 ILE A C 1
ATOM 1285 O O . ILE A 1 175 ? -42.954 -16.561 80.821 1.00 77.69 175 ILE A O 1
ATOM 1289 N N . VAL A 1 176 ? -43.448 -16.227 78.656 1.00 80.31 176 VAL A N 1
ATOM 1290 C CA . VAL A 1 176 ? -43.212 -14.775 78.675 1.00 80.31 176 VAL A CA 1
ATOM 1291 C C . VAL A 1 176 ? -44.264 -14.035 79.511 1.00 80.31 176 VAL A C 1
ATOM 1293 O O . VAL A 1 176 ? -43.913 -13.265 80.401 1.00 80.31 176 VAL A O 1
ATOM 1296 N N . VAL A 1 177 ? -45.555 -14.282 79.277 1.00 76.31 177 VAL A N 1
ATOM 1297 C CA . VAL A 1 177 ? -46.668 -13.610 79.976 1.00 76.31 177 VAL A CA 1
ATOM 1298 C C . VAL A 1 177 ? -46.771 -14.047 81.441 1.00 76.31 177 VAL A C 1
ATOM 1300 O O . VAL A 1 177 ? -47.238 -13.278 82.281 1.00 76.31 177 VAL A O 1
ATOM 1303 N N . GLY A 1 178 ? -46.340 -15.268 81.765 1.00 68.94 178 GLY A N 1
ATOM 1304 C CA . GLY A 1 178 ? -46.312 -15.797 83.130 1.00 68.94 178 GLY A CA 1
ATOM 1305 C C . GLY A 1 178 ? -45.100 -15.373 83.964 1.00 68.94 178 GLY A C 1
ATOM 1306 O O . GLY A 1 178 ? -45.030 -15.737 85.134 1.00 68.94 178 GLY A O 1
ATOM 1307 N N . SER A 1 179 ? -44.145 -14.635 83.392 1.00 75.19 179 SER A N 1
ATOM 1308 C CA . SER A 1 179 ? -42.878 -14.311 84.048 1.00 75.19 179 SER A CA 1
ATOM 1309 C C . SER A 1 179 ? -42.874 -12.927 84.708 1.00 75.19 179 SER A C 1
ATOM 1311 O O . SER A 1 179 ? -43.057 -11.909 84.041 1.00 75.19 179 SER A O 1
ATOM 1313 N N . ASP A 1 180 ? -42.493 -12.875 85.989 1.00 77.94 180 ASP A N 1
ATOM 1314 C CA . ASP A 1 180 ? -42.362 -11.634 86.777 1.00 77.94 180 ASP A CA 1
ATOM 1315 C C . ASP A 1 180 ? -41.310 -10.646 86.238 1.00 77.94 180 ASP A C 1
ATOM 1317 O O . ASP A 1 180 ? -41.355 -9.467 86.575 1.00 77.94 180 ASP A O 1
ATOM 1321 N N . VAL A 1 181 ? -40.354 -11.109 85.423 1.00 80.25 181 VAL A N 1
ATOM 1322 C CA . VAL A 1 181 ? -39.287 -10.269 84.837 1.00 80.25 181 VAL A CA 1
ATOM 1323 C C . VAL A 1 181 ? -39.556 -9.828 83.393 1.00 80.25 181 VAL A C 1
ATOM 1325 O O . VAL A 1 181 ? -38.691 -9.202 82.786 1.00 80.25 181 VAL A O 1
ATOM 1328 N N . HIS A 1 182 ? -40.723 -10.169 82.838 1.00 87.75 182 HIS A N 1
ATOM 1329 C CA . HIS A 1 182 ? -41.115 -9.884 81.452 1.00 87.75 182 HIS A CA 1
ATOM 1330 C C . HIS A 1 182 ? -42.434 -9.093 81.388 1.00 87.75 182 HIS A C 1
ATOM 1332 O O . HIS A 1 182 ? -43.149 -9.156 80.390 1.00 87.75 182 HIS A O 1
ATOM 1338 N N . THR A 1 183 ? -42.800 -8.353 82.438 1.00 87.19 183 THR A N 1
ATOM 1339 C CA . THR A 1 183 ? -44.105 -7.668 82.512 1.00 87.19 183 THR A CA 1
ATOM 1340 C C . THR A 1 183 ? -44.295 -6.617 81.407 1.00 87.19 183 THR A C 1
ATOM 1342 O O . THR A 1 183 ? -45.392 -6.467 80.857 1.00 87.19 183 THR A O 1
ATOM 1345 N N . THR A 1 184 ? -43.215 -5.941 81.017 1.00 88.81 184 THR A N 1
ATOM 1346 C CA . THR A 1 184 ? -43.165 -4.967 79.919 1.00 88.81 184 THR A CA 1
ATOM 1347 C C . THR A 1 184 ? -43.274 -5.667 78.568 1.00 88.81 184 THR A C 1
ATOM 1349 O O . THR A 1 184 ? -44.083 -5.259 77.735 1.00 88.81 184 THR A O 1
ATOM 1352 N N . LEU A 1 185 ? -42.549 -6.778 78.383 1.00 90.62 185 LEU A N 1
ATOM 1353 C CA . LEU A 1 185 ? -42.643 -7.618 77.185 1.00 90.62 185 LEU A CA 1
ATOM 1354 C C . LEU A 1 185 ? -44.055 -8.189 77.006 1.00 90.62 185 LEU A C 1
ATOM 1356 O O . LEU A 1 185 ? -44.619 -8.122 75.921 1.00 90.62 185 LEU A O 1
ATOM 1360 N N . ALA A 1 186 ? -44.661 -8.700 78.078 1.00 86.56 186 ALA A N 1
ATOM 1361 C CA . ALA A 1 186 ? -46.019 -9.236 78.073 1.00 86.56 186 ALA A CA 1
ATOM 1362 C C . ALA A 1 186 ? -47.047 -8.166 77.674 1.00 86.56 186 ALA A C 1
ATOM 1364 O O . ALA A 1 186 ? -47.958 -8.431 76.885 1.00 86.56 186 ALA A O 1
ATOM 1365 N N . THR A 1 187 ? -46.877 -6.939 78.177 1.00 86.69 187 THR A N 1
ATOM 1366 C CA . THR A 1 187 ? -47.715 -5.792 77.800 1.00 86.69 187 THR A CA 1
ATOM 1367 C C . THR A 1 187 ? -47.540 -5.445 76.322 1.00 86.69 187 THR A C 1
ATOM 1369 O O . THR A 1 187 ? -48.534 -5.261 75.623 1.00 86.69 187 THR A O 1
ATOM 1372 N N . ALA A 1 188 ? -46.299 -5.420 75.831 1.00 86.56 188 ALA A N 1
ATOM 1373 C CA . ALA A 1 188 ? -45.968 -5.149 74.436 1.00 86.56 188 ALA A CA 1
ATOM 1374 C C . ALA A 1 188 ? -46.547 -6.206 73.475 1.00 86.56 188 ALA A C 1
ATOM 1376 O O . ALA A 1 188 ? -47.233 -5.854 72.519 1.00 86.56 188 ALA A O 1
ATOM 1377 N N . VAL A 1 189 ? -46.356 -7.497 73.766 1.00 87.25 189 VAL A N 1
ATOM 1378 C CA . VAL A 1 189 ? -46.903 -8.624 72.984 1.00 87.25 189 VAL A CA 1
ATOM 1379 C C . VAL A 1 189 ? -48.432 -8.599 72.958 1.00 87.25 189 VAL A C 1
ATOM 1381 O O . VAL A 1 189 ? -49.041 -8.870 71.922 1.00 87.25 189 VAL A O 1
ATOM 1384 N N . THR A 1 190 ? -49.061 -8.223 74.076 1.00 86.50 190 THR A N 1
ATOM 1385 C CA . THR A 1 190 ? -50.518 -8.047 74.148 1.00 86.50 190 THR A CA 1
ATOM 1386 C C . THR A 1 190 ? -50.982 -6.861 73.302 1.00 86.50 190 THR A C 1
ATOM 1388 O O . THR A 1 190 ? -51.952 -6.991 72.560 1.00 86.50 190 THR A O 1
ATOM 1391 N N . ALA A 1 191 ? -50.297 -5.715 73.387 1.00 84.56 191 ALA A N 1
ATOM 1392 C CA . ALA A 1 191 ? -50.631 -4.517 72.618 1.00 84.56 191 ALA A CA 1
ATOM 1393 C C . ALA A 1 191 ? -50.497 -4.745 71.104 1.00 84.56 191 ALA A C 1
ATOM 1395 O O . ALA A 1 191 ? -51.364 -4.310 70.353 1.00 84.56 191 ALA A O 1
ATOM 1396 N N . ALA A 1 192 ? -49.469 -5.484 70.681 1.00 85.81 192 ALA A N 1
ATOM 1397 C CA . ALA A 1 192 ? -49.213 -5.866 69.292 1.00 85.81 192 ALA A CA 1
ATOM 1398 C C . ALA A 1 192 ? -50.148 -6.970 68.750 1.00 85.81 192 ALA A C 1
ATOM 1400 O O . ALA A 1 192 ? -50.079 -7.321 67.577 1.00 85.81 192 ALA A O 1
ATOM 1401 N N . GLY A 1 193 ? -51.008 -7.567 69.587 1.00 87.50 193 GLY A N 1
ATOM 1402 C CA . GLY A 1 193 ? -51.917 -8.637 69.158 1.00 87.50 193 GLY A CA 1
ATOM 1403 C C . GLY A 1 193 ? -51.227 -9.962 68.802 1.00 87.50 193 GLY A C 1
ATOM 1404 O O . GLY A 1 193 ? -51.829 -10.802 68.141 1.00 87.50 193 GLY A O 1
ATOM 1405 N N . LEU A 1 194 ? -49.985 -10.184 69.250 1.00 86.75 194 LEU A N 1
ATOM 1406 C CA . LEU A 1 194 ? -49.178 -11.362 68.894 1.00 86.75 194 LEU A CA 1
ATOM 1407 C C . LEU A 1 194 ? -49.413 -12.586 69.797 1.00 86.75 194 LEU A C 1
ATOM 1409 O O . LEU A 1 194 ? -48.805 -13.633 69.578 1.00 86.75 194 LEU A O 1
ATOM 1413 N N . VAL A 1 195 ? -50.293 -12.481 70.799 1.00 85.19 195 VAL A N 1
ATOM 1414 C CA . VAL A 1 195 ? -50.556 -13.559 71.771 1.00 85.19 195 VAL A CA 1
ATOM 1415 C C . VAL A 1 195 ? -51.036 -14.834 71.077 1.00 85.19 195 VAL A C 1
ATOM 1417 O O . VAL A 1 195 ? -50.410 -15.875 71.240 1.00 85.19 195 VAL A O 1
ATOM 1420 N N . GLU A 1 196 ? -52.090 -14.763 70.257 1.00 83.19 196 GLU A N 1
ATOM 1421 C CA . GLU A 1 196 ? -52.619 -15.948 69.560 1.00 83.19 196 GLU A CA 1
ATOM 1422 C C . GLU A 1 196 ? -51.598 -16.531 68.568 1.00 83.19 196 GLU A C 1
ATOM 1424 O O . GLU A 1 196 ? -51.469 -17.749 68.455 1.00 83.19 196 GLU A O 1
ATOM 1429 N N . THR A 1 197 ? -50.820 -15.672 67.900 1.00 83.62 197 THR A N 1
ATOM 1430 C CA . THR A 1 197 ? -49.776 -16.075 66.945 1.00 83.62 197 THR A CA 1
ATOM 1431 C C . THR A 1 197 ? -48.687 -16.904 67.620 1.00 83.62 197 THR A C 1
ATOM 1433 O O . THR A 1 197 ? -48.332 -17.974 67.130 1.00 83.62 197 THR A O 1
ATOM 1436 N N . LEU A 1 198 ? -48.185 -16.446 68.771 1.00 83.88 198 LEU A N 1
ATOM 1437 C CA . LEU A 1 198 ? -47.122 -17.123 69.517 1.00 83.88 198 LEU A CA 1
ATOM 1438 C C . LEU A 1 198 ? -47.633 -18.289 70.386 1.00 83.88 198 LEU A C 1
ATOM 1440 O O . LEU A 1 198 ? -46.822 -19.074 70.874 1.00 83.88 198 LEU A O 1
ATOM 1444 N N . GLN A 1 199 ? -48.954 -18.441 70.551 1.00 84.06 199 GLN A N 1
ATOM 1445 C CA . GLN A 1 199 ? -49.592 -19.667 71.067 1.00 84.06 199 GLN A CA 1
ATOM 1446 C C . GLN A 1 199 ? -49.812 -20.729 69.981 1.00 84.06 199 GLN A C 1
ATOM 1448 O O . GLN A 1 199 ? -50.066 -21.887 70.309 1.00 84.06 199 GLN A O 1
ATOM 1453 N N . GLY A 1 200 ? -49.740 -20.347 68.701 1.00 79.00 200 GLY A N 1
ATOM 1454 C CA . GLY A 1 200 ? -50.011 -21.218 67.559 1.00 79.00 200 GLY A CA 1
ATOM 1455 C C . GLY A 1 200 ? -49.026 -22.382 67.390 1.00 79.00 200 GLY A C 1
ATOM 1456 O O . GLY A 1 200 ? -48.117 -22.597 68.200 1.00 79.00 200 GLY A O 1
ATOM 1457 N N . GLU A 1 201 ? -49.207 -23.150 66.309 1.00 78.81 201 GLU A N 1
ATOM 1458 C CA . GLU A 1 201 ? -48.316 -24.263 65.959 1.00 78.81 201 GLU A CA 1
ATOM 1459 C C . GLU A 1 201 ? -46.893 -23.740 65.695 1.00 78.81 201 GLU A C 1
ATOM 1461 O O . GLU A 1 201 ? -46.640 -23.050 64.710 1.00 78.81 201 GLU A O 1
ATOM 1466 N N . GLY A 1 202 ? -45.973 -24.056 66.609 1.00 74.06 202 GLY A N 1
ATOM 1467 C CA . GLY A 1 202 ? -44.545 -23.790 66.456 1.00 74.06 202 GLY A CA 1
ATOM 1468 C C . GLY A 1 202 ? -43.860 -24.794 65.516 1.00 74.06 202 GLY A C 1
ATOM 1469 O O . GLY A 1 202 ? -44.528 -25.589 64.851 1.00 74.06 202 GLY A O 1
ATOM 1470 N N . PRO A 1 203 ? -42.519 -24.833 65.475 1.00 85.62 203 PRO A N 1
ATOM 1471 C CA . PRO A 1 203 ? -41.626 -24.394 66.547 1.00 85.62 203 PRO A CA 1
ATOM 1472 C C . PRO A 1 203 ? -41.153 -22.930 66.457 1.00 85.62 203 PRO A C 1
ATOM 1474 O O . PRO A 1 203 ? -40.769 -22.472 65.384 1.00 85.62 203 PRO A O 1
ATOM 1477 N N . PHE A 1 204 ? -41.091 -22.246 67.603 1.00 90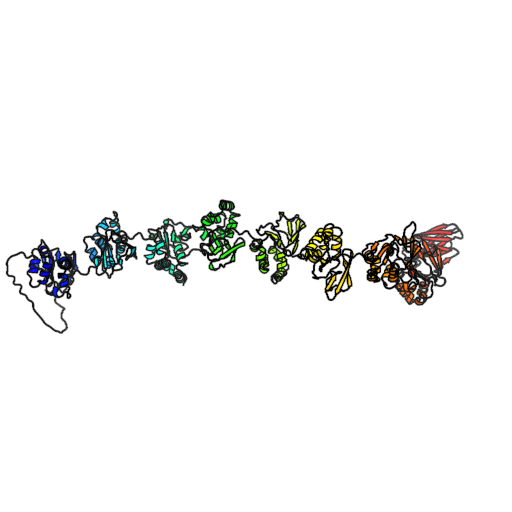.19 204 PHE A N 1
ATOM 1478 C CA . PHE A 1 204 ? -40.549 -20.892 67.772 1.00 90.19 204 PHE A CA 1
ATOM 1479 C C . PHE A 1 204 ? -39.316 -20.873 68.683 1.00 90.19 204 PHE A C 1
ATOM 1481 O O . PHE A 1 204 ? -39.217 -21.654 69.625 1.00 90.19 204 PHE A O 1
ATOM 1488 N N . THR A 1 205 ? -38.412 -19.923 68.472 1.00 91.31 205 THR A N 1
ATOM 1489 C CA . THR A 1 205 ? -37.397 -19.526 69.454 1.00 91.31 205 THR A CA 1
ATOM 1490 C C . THR A 1 205 ? -37.589 -18.051 69.770 1.00 91.31 205 THR A C 1
ATOM 1492 O O . THR A 1 205 ? -37.510 -17.224 68.870 1.00 91.31 205 THR A O 1
ATOM 1495 N N . VAL A 1 206 ? -37.877 -17.715 71.026 1.00 92.31 206 VAL A N 1
ATOM 1496 C CA . VAL A 1 206 ? -38.127 -16.335 71.462 1.00 92.31 206 VAL A CA 1
ATOM 1497 C C . VAL A 1 206 ? -36.943 -15.836 72.277 1.00 92.31 206 VAL A C 1
ATOM 1499 O O . VAL A 1 206 ? -36.626 -16.393 73.324 1.00 92.31 206 VAL A O 1
ATOM 1502 N N . PHE A 1 207 ? -36.318 -14.757 71.829 1.00 92.69 207 PHE A N 1
ATOM 1503 C CA . PHE A 1 207 ? -35.341 -14.001 72.598 1.00 92.69 207 PHE A CA 1
ATOM 1504 C C . PHE A 1 207 ? -36.100 -12.982 73.459 1.00 92.69 207 PHE A C 1
ATOM 1506 O O . PHE A 1 207 ? -36.567 -11.970 72.959 1.00 92.69 207 PHE A O 1
ATOM 1513 N N . ALA A 1 208 ? -36.321 -13.272 74.738 1.00 92.06 208 ALA A N 1
ATOM 1514 C CA . ALA A 1 208 ? -37.194 -12.491 75.612 1.00 92.06 208 ALA A CA 1
ATOM 1515 C C . ALA A 1 208 ? -36.403 -11.441 76.423 1.00 92.06 208 ALA A C 1
ATOM 1517 O O . ALA A 1 208 ? -35.668 -11.812 77.342 1.00 92.06 208 ALA A O 1
ATOM 1518 N N . PRO A 1 209 ? -36.519 -10.135 76.116 1.00 93.88 209 PRO A N 1
ATOM 1519 C CA . PRO A 1 209 ? -35.853 -9.083 76.879 1.00 93.88 209 PRO A CA 1
ATOM 1520 C C . PRO A 1 209 ? -36.510 -8.844 78.236 1.00 93.88 209 PRO A C 1
ATOM 1522 O O . PRO A 1 209 ? -37.731 -8.722 78.342 1.00 93.88 209 PRO A O 1
ATOM 1525 N N . THR A 1 210 ? -35.685 -8.722 79.277 1.00 91.38 210 THR A N 1
ATOM 1526 C CA . THR A 1 210 ? -36.156 -8.433 80.643 1.00 91.38 210 THR A CA 1
ATOM 1527 C C . THR A 1 210 ? -36.776 -7.037 80.788 1.00 91.38 210 THR A C 1
ATOM 1529 O O . THR A 1 210 ? -36.530 -6.126 80.001 1.00 91.38 210 THR A O 1
ATOM 1532 N N . ASP A 1 211 ? -37.517 -6.803 81.871 1.00 89.81 211 ASP A N 1
ATOM 1533 C CA . ASP A 1 211 ? -38.034 -5.471 82.217 1.00 89.81 211 ASP A CA 1
ATOM 1534 C C . ASP A 1 211 ? -36.919 -4.421 82.378 1.00 89.81 211 ASP A C 1
ATOM 1536 O O . ASP A 1 211 ? -37.103 -3.249 82.046 1.00 89.81 211 ASP A O 1
ATOM 1540 N N . ALA A 1 212 ? -35.733 -4.839 82.836 1.00 88.69 212 ALA A N 1
ATOM 1541 C CA . ALA A 1 212 ? -34.557 -3.974 82.903 1.00 88.69 212 ALA A CA 1
ATOM 1542 C C . ALA A 1 212 ? -34.032 -3.599 81.507 1.00 88.69 212 ALA A C 1
ATOM 1544 O O . ALA A 1 212 ? -33.610 -2.461 81.312 1.00 88.69 212 ALA A O 1
ATOM 1545 N N . ALA A 1 213 ? -34.114 -4.521 80.543 1.00 88.75 213 ALA A N 1
ATOM 1546 C CA . ALA A 1 213 ? -33.754 -4.280 79.150 1.00 88.75 213 ALA A CA 1
ATOM 1547 C C . ALA A 1 213 ? -34.646 -3.199 78.520 1.00 88.75 213 ALA A C 1
ATOM 1549 O O . ALA A 1 213 ? -34.147 -2.267 77.894 1.00 88.75 213 ALA A O 1
ATOM 1550 N N . PHE A 1 214 ? -35.963 -3.273 78.745 1.00 87.94 214 PHE A N 1
ATOM 1551 C CA . PHE A 1 214 ? -36.895 -2.235 78.293 1.00 87.94 214 PHE A CA 1
ATOM 1552 C C . PHE A 1 214 ? -36.667 -0.892 78.988 1.00 87.94 214 PHE A C 1
ATOM 1554 O O . PHE A 1 214 ? -36.766 0.152 78.349 1.00 87.94 214 PHE A O 1
ATOM 1561 N N . ALA A 1 215 ? -36.332 -0.897 80.281 1.00 85.69 215 ALA A N 1
ATOM 1562 C CA . ALA A 1 215 ? -36.013 0.324 81.020 1.00 85.69 215 ALA A CA 1
ATOM 1563 C C . ALA A 1 215 ? -34.687 0.976 80.582 1.00 85.69 215 ALA A C 1
ATOM 1565 O O . ALA A 1 215 ? -34.473 2.155 80.861 1.00 85.69 215 ALA A O 1
ATOM 1566 N N . ALA A 1 216 ? -33.797 0.221 79.930 1.00 85.62 216 ALA A N 1
ATOM 1567 C CA . ALA A 1 216 ? -32.538 0.719 79.381 1.00 85.62 216 ALA A CA 1
ATOM 1568 C C . ALA A 1 216 ? -32.692 1.368 77.992 1.00 85.62 216 ALA A C 1
ATOM 1570 O O . ALA A 1 216 ? -31.729 1.954 77.492 1.00 85.62 216 ALA A O 1
ATOM 1571 N N . LEU A 1 217 ? -33.878 1.288 77.374 1.00 80.56 217 LEU A N 1
ATOM 1572 C CA . LEU A 1 217 ? -34.164 1.989 76.125 1.00 80.56 217 LEU A CA 1
ATOM 1573 C C . LEU A 1 217 ? -34.063 3.517 76.314 1.00 80.56 217 LEU A C 1
ATOM 1575 O O . LEU A 1 217 ? -34.356 4.025 77.399 1.00 80.56 217 LEU A O 1
ATOM 1579 N N . PRO A 1 218 ? -33.683 4.272 75.266 1.00 79.06 218 PRO A N 1
ATOM 1580 C CA . PRO A 1 218 ? -33.687 5.731 75.301 1.00 79.06 218 PRO A CA 1
ATOM 1581 C C . PRO A 1 218 ? -35.028 6.319 75.767 1.00 79.06 218 PRO A C 1
ATOM 1583 O O . PRO A 1 218 ? -36.096 5.842 75.373 1.00 79.06 218 PRO A O 1
ATOM 1586 N N . ASP A 1 219 ? -34.966 7.391 76.566 1.00 76.31 219 ASP A N 1
ATOM 1587 C CA . ASP A 1 219 ? -36.147 8.091 77.087 1.00 76.31 219 ASP A CA 1
ATOM 1588 C C . ASP A 1 219 ? -37.134 8.443 75.954 1.00 76.31 219 ASP A C 1
ATOM 1590 O O . ASP A 1 219 ? -36.778 9.142 75.004 1.00 76.31 219 ASP A O 1
ATOM 1594 N N . GLY A 1 220 ? -38.387 7.991 76.079 1.00 72.50 220 GLY A N 1
ATOM 1595 C CA . GLY A 1 220 ? -39.473 8.236 75.118 1.00 72.50 220 GLY A CA 1
ATOM 1596 C C . GLY A 1 220 ? -39.669 7.144 74.061 1.00 72.50 220 GLY A C 1
ATOM 1597 O O . GLY A 1 220 ? -40.779 7.001 73.559 1.00 72.50 220 GLY A O 1
ATOM 1598 N N . LEU A 1 221 ? -38.663 6.302 73.792 1.00 75.88 221 LEU A N 1
ATOM 1599 C CA . LEU A 1 221 ? -38.755 5.288 72.735 1.00 75.88 221 LEU A CA 1
ATOM 1600 C C . LEU A 1 221 ? -39.813 4.216 73.032 1.00 75.88 221 LEU A C 1
ATOM 1602 O O . LEU A 1 221 ? -40.567 3.828 72.147 1.00 75.88 221 LEU A O 1
ATOM 1606 N N . LEU A 1 222 ? -39.901 3.743 74.278 1.00 80.69 222 LEU A N 1
ATOM 1607 C CA . LEU A 1 222 ? -40.913 2.753 74.662 1.00 80.69 222 LEU A CA 1
ATOM 1608 C C . LEU A 1 222 ? -42.340 3.305 74.518 1.00 80.69 222 LEU A C 1
ATOM 1610 O O . LEU A 1 222 ? -43.233 2.585 74.075 1.00 80.69 222 LEU A O 1
ATOM 1614 N N . ASP A 1 223 ? -42.546 4.579 74.861 1.00 80.50 223 ASP A N 1
ATOM 1615 C CA . ASP A 1 223 ? -43.846 5.239 74.720 1.00 80.50 223 ASP A CA 1
ATOM 1616 C C . ASP A 1 223 ? -44.227 5.396 73.238 1.00 80.50 223 ASP A C 1
ATOM 1618 O O . ASP A 1 223 ? -45.381 5.159 72.879 1.00 80.50 223 ASP A O 1
ATOM 1622 N N . ASP A 1 224 ? -43.259 5.728 72.376 1.00 75.94 224 ASP A N 1
ATOM 1623 C CA . ASP A 1 224 ? -43.455 5.834 70.925 1.00 75.94 224 ASP A CA 1
ATOM 1624 C C . ASP A 1 224 ? -43.791 4.473 70.294 1.00 75.94 224 ASP A C 1
ATOM 1626 O O . ASP A 1 224 ? -44.713 4.378 69.484 1.00 75.94 224 ASP A O 1
ATOM 1630 N N . LEU A 1 225 ? -43.111 3.398 70.711 1.00 77.19 225 LEU A N 1
ATOM 1631 C CA . LEU A 1 225 ? -43.418 2.040 70.255 1.00 77.19 225 LEU A CA 1
ATOM 1632 C C . LEU A 1 225 ? -44.823 1.609 70.692 1.00 77.19 225 LEU A C 1
ATOM 1634 O O . LEU A 1 225 ? -45.602 1.106 69.889 1.00 77.19 225 LEU A O 1
ATOM 1638 N N . LEU A 1 226 ? -45.199 1.858 71.947 1.00 80.12 226 LEU A N 1
ATOM 1639 C CA . LEU A 1 226 ? -46.545 1.546 72.437 1.00 80.12 226 LEU A CA 1
ATOM 1640 C C . LEU A 1 226 ? -47.646 2.391 71.768 1.00 80.12 226 LEU A C 1
ATOM 1642 O O . LEU A 1 226 ? -48.807 1.975 71.770 1.00 80.12 226 LEU A O 1
ATOM 1646 N N . ALA A 1 227 ? -47.310 3.554 71.201 1.00 78.94 227 ALA A N 1
ATOM 1647 C CA . ALA A 1 227 ? -48.240 4.383 70.437 1.00 78.94 227 ALA A CA 1
ATOM 1648 C C . ALA A 1 227 ? -48.520 3.839 69.022 1.00 78.94 227 ALA A C 1
ATOM 1650 O O . ALA A 1 227 ? -49.577 4.153 68.467 1.00 78.94 227 ALA A O 1
ATOM 1651 N N . ASP A 1 228 ? -47.626 3.008 68.474 1.00 77.31 228 ASP A N 1
ATOM 1652 C CA . ASP A 1 228 ? -47.765 2.329 67.179 1.00 77.31 228 ASP A CA 1
ATOM 1653 C C . ASP A 1 228 ? -47.704 0.789 67.325 1.00 77.31 228 ASP A C 1
ATOM 1655 O O . ASP A 1 228 ? -46.744 0.136 66.894 1.00 77.31 228 ASP A O 1
ATOM 1659 N N . PRO A 1 229 ? -48.725 0.178 67.962 1.00 77.94 229 PRO A N 1
ATOM 1660 C CA . PRO A 1 229 ? -48.712 -1.245 68.279 1.00 77.94 229 PRO A CA 1
ATOM 1661 C C . PRO A 1 229 ? -48.751 -2.148 67.040 1.00 77.94 229 PRO A C 1
ATOM 1663 O O . PRO A 1 229 ? -48.177 -3.232 67.075 1.00 77.94 229 PRO A O 1
ATOM 1666 N N . GLU A 1 230 ? -49.395 -1.716 65.951 1.00 73.50 230 GLU A N 1
ATOM 1667 C CA . GLU A 1 230 ? -49.523 -2.485 64.701 1.00 73.50 230 GLU A CA 1
ATOM 1668 C C . GLU A 1 230 ? -48.326 -2.288 63.749 1.00 73.50 230 GLU A C 1
ATOM 1670 O O . GLU A 1 230 ? -48.170 -3.064 62.809 1.00 73.50 230 GLU A O 1
ATOM 1675 N N . GLY A 1 231 ? -47.479 -1.280 63.987 1.00 76.75 231 GLY A N 1
ATOM 1676 C CA . GLY A 1 231 ? -46.307 -0.968 63.169 1.00 76.75 231 GLY A CA 1
ATOM 1677 C C . GLY A 1 231 ? -44.990 -1.296 63.869 1.00 76.75 231 GLY A C 1
ATOM 1678 O O . GLY A 1 231 ? -44.593 -2.461 63.969 1.00 76.75 231 GLY A O 1
ATOM 1679 N N . ALA A 1 232 ? -44.282 -0.265 64.338 1.00 73.31 232 ALA A N 1
ATOM 1680 C CA . ALA A 1 232 ? -42.915 -0.392 64.851 1.00 73.31 232 ALA A CA 1
ATOM 1681 C C . ALA A 1 232 ? -42.784 -1.396 66.012 1.00 73.31 232 ALA A C 1
ATOM 1683 O O . ALA A 1 232 ? -41.814 -2.156 66.065 1.00 73.31 232 ALA A O 1
ATOM 1684 N N . LEU A 1 233 ? -43.772 -1.451 66.914 1.00 82.44 233 LEU A N 1
ATOM 1685 C CA . LEU A 1 233 ? -43.756 -2.389 68.038 1.00 82.44 233 LEU A CA 1
ATOM 1686 C C . LEU A 1 233 ? -43.865 -3.842 67.581 1.00 82.44 233 LEU A C 1
ATOM 1688 O O . LEU A 1 233 ? -43.074 -4.677 68.014 1.00 82.44 233 LEU A O 1
ATOM 1692 N N . THR A 1 234 ? -44.820 -4.145 66.697 1.00 84.00 234 THR A N 1
ATOM 1693 C CA . THR A 1 234 ? -44.991 -5.497 66.147 1.00 84.00 234 THR A CA 1
ATOM 1694 C C . THR A 1 234 ? -43.720 -5.955 65.433 1.00 84.00 234 THR A C 1
ATOM 1696 O O . THR A 1 234 ? -43.290 -7.091 65.631 1.00 84.00 234 THR A O 1
ATOM 1699 N N . ASN A 1 235 ? -43.065 -5.065 64.681 1.00 78.94 235 ASN A N 1
ATOM 1700 C CA . ASN A 1 235 ? -41.830 -5.395 63.970 1.00 78.94 235 ASN A CA 1
ATOM 1701 C C . ASN A 1 235 ? -40.676 -5.742 64.910 1.00 78.94 235 ASN A C 1
ATOM 1703 O O . ASN A 1 235 ? -40.037 -6.782 64.747 1.00 78.94 235 ASN A O 1
ATOM 1707 N N . ILE A 1 236 ? -40.457 -4.924 65.942 1.00 83.94 236 ILE A N 1
ATOM 1708 C CA . ILE A 1 236 ? -39.428 -5.206 66.949 1.00 83.94 236 ILE A CA 1
ATOM 1709 C C . ILE A 1 236 ? -39.729 -6.525 67.662 1.00 83.94 236 ILE A C 1
ATOM 1711 O O . ILE A 1 236 ? -38.830 -7.338 67.844 1.00 83.94 236 ILE A O 1
ATOM 1715 N N . LEU A 1 237 ? -40.982 -6.783 68.041 1.00 88.81 237 LEU A N 1
ATOM 1716 C CA . LEU A 1 237 ? -41.341 -8.021 68.734 1.00 88.81 237 LEU A CA 1
ATOM 1717 C C . LEU A 1 237 ? -41.163 -9.262 67.856 1.00 88.81 237 LEU A C 1
ATOM 1719 O O . LEU A 1 237 ? -40.694 -10.280 68.351 1.00 88.81 237 LEU A O 1
ATOM 1723 N N . LEU A 1 238 ? -41.482 -9.189 66.564 1.00 87.56 238 LEU A N 1
ATOM 1724 C CA . LEU A 1 238 ? -41.255 -10.299 65.636 1.00 87.56 238 LEU A CA 1
ATOM 1725 C C . LEU A 1 238 ? -39.767 -10.517 65.327 1.00 87.56 238 LEU A C 1
ATOM 1727 O O . LEU A 1 238 ? -39.372 -11.651 65.069 1.00 87.56 238 LEU A O 1
ATOM 1731 N N . TYR A 1 239 ? -38.931 -9.478 65.418 1.00 87.69 239 TYR A N 1
ATOM 1732 C CA . TYR A 1 239 ? -37.472 -9.608 65.335 1.00 87.69 239 TYR A CA 1
ATOM 1733 C C . TYR A 1 239 ? -36.879 -10.389 66.524 1.00 87.69 239 TYR A C 1
ATOM 1735 O O . TYR A 1 239 ? -35.866 -11.069 66.397 1.00 87.69 239 TYR A O 1
ATOM 1743 N N . HIS A 1 240 ? -37.554 -10.381 67.674 1.00 91.25 240 HIS A N 1
ATOM 1744 C CA . HIS A 1 240 ? -37.179 -11.214 68.818 1.00 91.25 240 HIS A CA 1
ATOM 1745 C C . HIS A 1 240 ? -37.585 -12.688 68.661 1.00 91.25 240 HIS A C 1
ATOM 1747 O O . HIS A 1 240 ? -37.300 -13.493 69.546 1.00 91.25 240 HIS A O 1
ATOM 1753 N N . VAL A 1 241 ? -38.253 -13.072 67.570 1.00 91.94 241 VAL A N 1
ATOM 1754 C CA . VAL A 1 241 ? -38.742 -14.438 67.358 1.00 91.94 241 VAL A CA 1
ATOM 1755 C C . VAL A 1 241 ? -38.082 -15.035 66.124 1.00 91.94 241 VAL A C 1
ATOM 1757 O O . VAL A 1 241 ? -38.118 -14.455 65.045 1.00 91.94 241 VAL A O 1
ATOM 1760 N N . ALA A 1 242 ? -37.517 -16.229 66.258 1.00 87.81 242 ALA A N 1
ATOM 1761 C CA . ALA A 1 242 ? -37.002 -17.039 65.163 1.00 87.81 242 ALA A CA 1
ATOM 1762 C C . ALA A 1 242 ? -37.845 -18.303 64.958 1.00 87.81 242 ALA A C 1
ATOM 1764 O O . ALA A 1 242 ? -38.485 -18.804 65.886 1.00 87.81 242 ALA A O 1
ATOM 1765 N N . GLY A 1 243 ? -37.849 -18.826 63.731 1.00 83.25 243 GLY A N 1
ATOM 1766 C CA . GLY A 1 243 ? -38.469 -20.116 63.422 1.00 83.25 243 GLY A CA 1
ATOM 1767 C C . GLY A 1 243 ? -37.558 -21.285 63.808 1.00 83.25 243 GLY A C 1
ATOM 1768 O O . GLY A 1 243 ? -36.351 -21.229 63.591 1.00 83.25 243 GLY A O 1
ATOM 1769 N N . GLY A 1 244 ? -38.127 -22.366 64.348 1.00 84.25 244 GLY A N 1
ATOM 1770 C CA . GLY A 1 244 ? -37.372 -23.526 64.842 1.00 84.25 244 GLY A CA 1
ATOM 1771 C C . GLY A 1 244 ? -37.247 -23.573 66.369 1.00 84.25 244 GLY A C 1
ATOM 1772 O O . GLY A 1 244 ? -37.430 -22.568 67.050 1.00 84.25 244 GLY A O 1
ATOM 1773 N N . LYS A 1 245 ? -36.927 -24.756 66.916 1.00 84.25 245 LYS A N 1
ATOM 1774 C CA . LYS A 1 245 ? -36.426 -24.898 68.295 1.00 84.25 245 LYS A CA 1
ATOM 1775 C C . LYS A 1 245 ? -34.904 -24.835 68.231 1.00 84.25 245 LYS A C 1
ATOM 1777 O O . LYS A 1 245 ? -34.301 -25.777 67.727 1.00 84.25 245 LYS A O 1
ATOM 1782 N N . VAL A 1 246 ? -34.316 -23.736 68.691 1.00 85.38 246 VAL A N 1
ATOM 1783 C CA . VAL A 1 246 ? -32.864 -23.541 68.727 1.00 85.38 246 VAL A CA 1
ATOM 1784 C C . VAL A 1 246 ? -32.435 -23.479 70.188 1.00 85.38 246 VAL A C 1
ATOM 1786 O O . VAL A 1 246 ? -32.715 -22.498 70.877 1.00 85.38 246 VAL A O 1
ATOM 1789 N N . PHE A 1 247 ? -31.792 -24.536 70.683 1.00 84.75 247 PHE A N 1
ATOM 1790 C CA . PHE A 1 247 ? -31.214 -24.557 72.027 1.00 84.75 247 PHE A CA 1
ATOM 1791 C C . PHE A 1 247 ? -29.827 -23.908 72.021 1.00 84.75 247 PHE A C 1
ATOM 1793 O O . PHE A 1 247 ? -29.196 -23.783 70.976 1.00 84.75 247 PHE A O 1
ATOM 1800 N N . SER A 1 248 ? -29.311 -23.522 73.191 1.00 80.81 248 SER A N 1
ATOM 1801 C CA . SER A 1 248 ? -27.960 -22.954 73.311 1.00 80.81 248 SER A CA 1
ATOM 1802 C C . SER A 1 248 ? -26.871 -23.880 72.766 1.00 80.81 248 SER A C 1
ATOM 1804 O O . SER A 1 248 ? -25.839 -23.401 72.315 1.00 80.81 248 SER A O 1
ATOM 1806 N N . ASP A 1 249 ? -27.104 -25.193 72.808 1.00 80.62 249 ASP A N 1
ATOM 1807 C CA . ASP A 1 249 ? -26.168 -26.212 72.325 1.00 80.62 249 ASP A CA 1
ATOM 1808 C C . ASP A 1 249 ? -26.161 -26.323 70.789 1.00 80.62 249 ASP A C 1
ATOM 1810 O O . ASP A 1 249 ? -25.208 -26.854 70.218 1.00 80.62 249 ASP A O 1
ATOM 1814 N N . ASP A 1 250 ? -27.200 -25.805 70.123 1.00 81.75 250 ASP A N 1
ATOM 1815 C CA . ASP A 1 250 ? -27.301 -25.737 68.661 1.00 81.75 250 ASP A CA 1
ATOM 1816 C C . ASP A 1 250 ? -26.610 -24.485 68.092 1.00 81.75 250 ASP A C 1
ATOM 1818 O O . ASP A 1 250 ? -26.437 -24.368 66.878 1.00 81.75 250 ASP A O 1
ATOM 1822 N N . LEU A 1 251 ? -26.228 -23.540 68.958 1.00 83.75 251 LEU A N 1
ATOM 1823 C CA . LEU A 1 251 ? -25.613 -22.278 68.570 1.00 83.75 251 LEU A CA 1
ATOM 1824 C C . LEU A 1 251 ? -24.104 -22.437 68.345 1.00 83.75 251 LEU A C 1
ATOM 1826 O O . LEU A 1 251 ? -23.390 -23.031 69.153 1.00 83.75 251 LEU A O 1
ATOM 1830 N N . SER A 1 252 ? -23.598 -21.833 67.270 1.00 83.38 252 SER A N 1
ATOM 1831 C CA . SER A 1 252 ? -22.161 -21.680 67.014 1.00 83.38 252 SER A CA 1
ATOM 1832 C C . SER A 1 252 ? -21.777 -20.208 66.879 1.00 83.38 252 SER A C 1
ATOM 1834 O O . SER A 1 252 ? -22.596 -19.390 66.467 1.00 83.38 252 SER A O 1
ATOM 1836 N N . ASP A 1 253 ? -20.525 -19.871 67.194 1.00 83.75 253 ASP A N 1
ATOM 1837 C CA . ASP A 1 253 ? -20.007 -18.513 66.989 1.00 83.75 253 ASP A CA 1
ATOM 1838 C C . ASP A 1 253 ? -20.109 -18.108 65.509 1.00 83.75 253 ASP A C 1
ATOM 1840 O O . ASP A 1 253 ? -19.782 -18.901 64.621 1.00 83.75 253 ASP A O 1
ATOM 1844 N N . GLY A 1 254 ? -20.624 -16.907 65.246 1.00 75.25 254 GLY A N 1
ATOM 1845 C CA . GLY A 1 254 ? -20.917 -16.405 63.903 1.00 75.25 254 GLY A CA 1
ATOM 1846 C C . GLY A 1 254 ? -22.149 -17.027 63.233 1.00 75.25 254 GLY A C 1
ATOM 1847 O O . GLY A 1 254 ? -22.406 -16.749 62.062 1.00 75.25 254 GLY A O 1
ATOM 1848 N N . MET A 1 255 ? -22.920 -17.872 63.929 1.00 82.69 255 MET A N 1
ATOM 1849 C CA . MET A 1 255 ? -24.178 -18.396 63.390 1.00 82.69 255 MET A CA 1
ATOM 1850 C C . MET A 1 255 ? -25.156 -17.251 63.143 1.00 82.69 255 MET A C 1
ATOM 1852 O O . MET A 1 255 ? -25.262 -16.328 63.944 1.00 82.69 255 MET A O 1
ATOM 1856 N N . ILE A 1 256 ? -25.910 -17.331 62.050 1.00 78.38 256 ILE A N 1
ATOM 1857 C CA . ILE A 1 256 ? -26.953 -16.358 61.747 1.00 78.38 256 ILE A CA 1
ATOM 1858 C C . ILE A 1 256 ? -28.314 -17.040 61.821 1.00 78.38 256 ILE A C 1
ATOM 1860 O O . ILE A 1 256 ? -28.544 -18.058 61.166 1.00 78.38 256 ILE A O 1
ATOM 1864 N N . VAL A 1 257 ? -29.212 -16.459 62.611 1.00 79.06 257 VAL A N 1
ATOM 1865 C CA . VAL A 1 257 ? -30.573 -16.941 62.822 1.00 79.06 257 VAL A CA 1
ATOM 1866 C C . VAL A 1 257 ? -31.544 -16.016 62.097 1.00 79.06 257 VAL A C 1
ATOM 1868 O O . VAL A 1 257 ? -31.592 -14.815 62.352 1.00 79.06 257 VAL A O 1
ATOM 1871 N N . THR A 1 258 ? -32.333 -16.572 61.181 1.00 78.88 258 THR A N 1
ATOM 1872 C CA . THR A 1 258 ? -33.395 -15.826 60.498 1.00 78.88 258 THR A CA 1
ATOM 1873 C C . THR A 1 258 ? -34.604 -15.688 61.421 1.00 78.88 258 THR A C 1
ATOM 1875 O O . THR A 1 258 ? -35.179 -16.681 61.872 1.00 78.88 258 THR A O 1
ATOM 1878 N N . THR A 1 259 ? -34.980 -14.446 61.707 1.00 83.75 259 THR A N 1
ATOM 1879 C CA . THR A 1 259 ? -36.170 -14.103 62.495 1.00 83.75 259 THR A CA 1
ATOM 1880 C C . THR A 1 259 ? -37.442 -14.313 61.669 1.00 83.75 259 THR A C 1
ATOM 1882 O O . THR A 1 259 ? -37.392 -14.467 60.449 1.00 83.75 259 THR A O 1
ATOM 1885 N N . VAL A 1 260 ? -38.611 -14.302 62.309 1.00 77.62 260 VAL A N 1
ATOM 1886 C CA . VAL A 1 260 ? -39.913 -14.448 61.633 1.00 77.62 260 VAL A CA 1
ATOM 1887 C C . VAL A 1 260 ? -40.192 -13.279 60.671 1.00 77.62 260 VAL A C 1
ATOM 1889 O O . VAL A 1 260 ? -40.960 -13.440 59.729 1.00 77.62 260 VAL A O 1
ATOM 1892 N N . GLN A 1 261 ? -39.518 -12.135 60.843 1.00 67.44 261 GLN A N 1
ATOM 1893 C CA . GLN A 1 261 ? -39.527 -11.005 59.898 1.00 67.44 261 GLN A CA 1
ATOM 1894 C C . GLN A 1 261 ? -38.584 -11.192 58.694 1.00 67.44 261 GLN A C 1
ATOM 1896 O O . GLN A 1 261 ? -38.438 -10.283 57.885 1.00 67.44 261 GLN A O 1
ATOM 1901 N N . GLY A 1 262 ? -37.873 -12.319 58.589 1.00 65.25 262 GLY A N 1
ATOM 1902 C CA . GLY A 1 262 ? -36.856 -12.550 57.555 1.00 65.25 262 GLY A CA 1
ATOM 1903 C C . GLY A 1 262 ? -35.519 -11.846 57.821 1.00 65.25 262 GLY A C 1
ATOM 1904 O O . GLY A 1 262 ? -34.504 -12.205 57.224 1.00 65.25 262 GLY A O 1
ATOM 1905 N N . GLN A 1 263 ? -35.481 -10.905 58.766 1.00 71.38 263 GLN A N 1
ATOM 1906 C CA . GLN A 1 263 ? -34.264 -10.219 59.195 1.00 71.38 263 GLN A CA 1
ATOM 1907 C C . GLN A 1 263 ? -33.342 -11.169 59.973 1.00 71.38 263 GLN A C 1
ATOM 1909 O O . GLN A 1 263 ? -33.801 -12.098 60.643 1.00 71.38 263 GLN A O 1
ATOM 1914 N N . ARG A 1 264 ? -32.031 -10.952 59.873 1.00 74.88 264 ARG A N 1
ATOM 1915 C CA . ARG A 1 264 ? -30.989 -11.850 60.386 1.00 74.88 264 ARG A CA 1
ATOM 1916 C C . ARG A 1 264 ? -30.467 -11.365 61.742 1.00 74.88 264 ARG A C 1
ATOM 1918 O O . ARG A 1 264 ? -29.987 -10.243 61.833 1.00 74.88 264 ARG A O 1
ATOM 1925 N N . ALA A 1 265 ? -30.520 -12.220 62.761 1.00 78.25 265 ALA A N 1
ATOM 1926 C CA . ALA A 1 265 ? -29.870 -11.998 64.050 1.00 78.25 265 ALA A CA 1
ATOM 1927 C C . ALA A 1 265 ? -28.545 -12.774 64.108 1.00 78.25 265 ALA A C 1
ATOM 1929 O O . ALA A 1 265 ? -28.501 -13.960 63.766 1.00 78.25 265 ALA A O 1
ATOM 1930 N N . THR A 1 266 ? -27.470 -12.120 64.538 1.00 81.00 266 THR A N 1
ATOM 1931 C CA . THR A 1 266 ? -26.125 -12.714 64.593 1.00 81.00 266 THR A CA 1
ATOM 1932 C C . THR A 1 266 ? -25.845 -13.275 65.978 1.00 81.00 266 THR A C 1
ATOM 1934 O O . THR A 1 266 ? -26.101 -12.621 66.984 1.00 81.00 266 THR A O 1
ATOM 1937 N N . ILE A 1 267 ? -25.288 -14.478 66.040 1.00 86.94 267 ILE A N 1
ATOM 1938 C CA . ILE A 1 267 ? -24.887 -15.131 67.281 1.00 86.94 267 ILE A CA 1
ATOM 1939 C C . ILE A 1 267 ? -23.385 -14.947 67.472 1.00 86.94 267 ILE A C 1
ATOM 1941 O O . ILE A 1 267 ? -22.598 -15.394 66.639 1.00 86.94 267 ILE A O 1
ATOM 1945 N N . THR A 1 268 ? -22.989 -14.337 68.586 1.00 84.25 268 THR A N 1
ATOM 1946 C CA . THR A 1 268 ? -21.579 -14.234 68.989 1.00 84.25 268 THR A CA 1
ATOM 1947 C C . THR A 1 268 ? -21.364 -15.053 70.254 1.00 84.25 268 THR A C 1
ATOM 1949 O O . THR A 1 268 ? -22.064 -14.857 71.247 1.00 84.25 268 THR A O 1
ATOM 1952 N N . ILE A 1 269 ? -20.406 -15.978 70.236 1.00 87.81 269 ILE A N 1
ATOM 1953 C CA . ILE A 1 269 ? -20.045 -16.800 71.396 1.00 87.81 269 ILE A CA 1
ATOM 1954 C C . ILE A 1 269 ? -18.593 -16.506 71.756 1.00 87.81 269 ILE A C 1
ATOM 1956 O O . ILE A 1 269 ? -17.672 -16.839 71.014 1.00 87.81 269 ILE A O 1
ATOM 1960 N N . ASN A 1 270 ? -18.381 -15.904 72.922 1.00 86.31 270 ASN A N 1
ATOM 1961 C CA . ASN A 1 270 ? -17.054 -15.547 73.417 1.00 86.31 270 ASN A CA 1
ATOM 1962 C C . ASN A 1 270 ? -16.880 -15.965 74.891 1.00 86.31 270 ASN A C 1
ATOM 1964 O O . ASN A 1 270 ? -17.749 -16.614 75.476 1.00 86.31 270 ASN A O 1
ATOM 1968 N N . ASP A 1 271 ? -15.743 -15.604 75.496 1.00 83.50 271 ASP A N 1
ATOM 1969 C CA . ASP A 1 271 ? -15.433 -15.933 76.897 1.00 83.50 271 ASP A CA 1
ATOM 1970 C C . ASP A 1 271 ? -16.458 -15.355 77.903 1.00 83.50 271 ASP A C 1
ATOM 1972 O O . ASP A 1 271 ? -16.564 -15.864 79.022 1.00 83.50 271 ASP A O 1
ATOM 1976 N N . ASP A 1 272 ? -17.222 -14.327 77.512 1.00 78.81 272 ASP A N 1
ATOM 1977 C CA . ASP A 1 272 ? -18.233 -13.656 78.334 1.00 78.81 272 ASP A CA 1
ATOM 1978 C C . ASP A 1 272 ? -19.652 -14.248 78.159 1.00 78.81 272 ASP A C 1
ATOM 1980 O O . ASP A 1 272 ? -20.561 -13.889 78.910 1.00 78.81 272 ASP A O 1
ATOM 1984 N N . GLY A 1 273 ? -19.862 -15.192 77.230 1.00 84.62 273 GLY A N 1
ATOM 1985 C CA . GLY A 1 273 ? -21.123 -15.927 77.060 1.00 84.62 273 GLY A CA 1
ATOM 1986 C C . GLY A 1 273 ? -21.659 -15.954 75.625 1.00 84.62 273 GLY A C 1
ATOM 1987 O O . GLY A 1 273 ? -20.912 -15.803 74.660 1.00 84.62 273 GLY A O 1
ATOM 1988 N N . VAL A 1 274 ? -22.970 -16.189 75.495 1.00 87.00 274 VAL A N 1
ATOM 1989 C CA . VAL A 1 274 ? -23.702 -16.175 74.217 1.00 87.00 274 VAL A CA 1
ATOM 1990 C C . VAL A 1 274 ? -24.406 -14.830 74.064 1.00 87.00 274 VAL A C 1
ATOM 1992 O O . VAL A 1 274 ? -25.131 -14.410 74.967 1.00 87.00 274 VAL A O 1
ATOM 1995 N N . PHE A 1 275 ? -24.224 -14.188 72.917 1.00 86.81 275 PHE A N 1
ATOM 1996 C CA . PHE A 1 275 ? -24.823 -12.905 72.567 1.00 86.81 275 PHE A CA 1
ATOM 1997 C C . PHE A 1 275 ? -25.671 -13.049 71.302 1.00 86.81 275 PHE A C 1
ATOM 1999 O O . PHE A 1 275 ? -25.250 -13.693 70.340 1.00 86.81 275 PHE A O 1
ATOM 2006 N N . ILE A 1 276 ? -26.862 -12.450 71.317 1.00 87.38 276 ILE A N 1
ATOM 2007 C CA . ILE A 1 276 ? -27.755 -12.308 70.164 1.00 87.38 276 ILE A CA 1
ATOM 2008 C C . ILE A 1 276 ? -27.688 -10.845 69.735 1.00 87.38 276 ILE A C 1
ATOM 2010 O O . ILE A 1 276 ? -28.131 -9.963 70.470 1.00 87.38 276 ILE A O 1
ATOM 2014 N N . ASN A 1 277 ? -27.101 -10.581 68.571 1.00 84.00 277 ASN A N 1
ATOM 2015 C CA . ASN A 1 277 ? -26.535 -9.279 68.228 1.00 84.00 277 ASN A CA 1
ATOM 2016 C C . ASN A 1 277 ? -25.588 -8.823 69.356 1.00 84.00 277 ASN A C 1
ATOM 2018 O O . ASN A 1 277 ? -24.564 -9.464 69.584 1.00 84.00 277 ASN A O 1
ATOM 2022 N N . ASP A 1 278 ? -25.973 -7.790 70.105 1.00 82.06 278 ASP A N 1
ATOM 2023 C CA . ASP A 1 278 ? -25.229 -7.268 71.258 1.00 82.06 278 ASP A CA 1
ATOM 2024 C C . ASP A 1 278 ? -25.876 -7.623 72.612 1.00 82.06 278 ASP A C 1
ATOM 2026 O O . ASP A 1 278 ? -25.348 -7.260 73.662 1.00 82.06 278 ASP A O 1
ATOM 2030 N N . ALA A 1 279 ? -27.021 -8.317 72.613 1.00 86.94 279 ALA A N 1
ATOM 2031 C CA . ALA A 1 279 ? -27.753 -8.667 73.828 1.00 86.94 279 ALA A CA 1
ATOM 2032 C C . ALA A 1 279 ? -27.247 -9.991 74.408 1.00 86.94 279 ALA A C 1
ATOM 2034 O O . ALA A 1 279 ? -27.270 -11.027 73.738 1.00 86.94 279 ALA A O 1
ATOM 2035 N N . GLN A 1 280 ? -26.815 -9.980 75.665 1.00 90.25 280 GLN A N 1
ATOM 2036 C CA . GLN A 1 280 ? -26.321 -11.171 76.342 1.00 90.25 280 GLN A CA 1
ATOM 2037 C C . GLN A 1 280 ? -27.490 -12.080 76.727 1.00 90.25 280 GLN A C 1
ATOM 2039 O O . GLN A 1 280 ? -28.466 -11.642 77.343 1.00 90.25 280 GLN A O 1
ATOM 2044 N N . VAL A 1 281 ? -27.376 -13.376 76.428 1.00 88.69 281 VAL A N 1
ATOM 2045 C CA . VAL A 1 281 ? -28.309 -14.387 76.934 1.00 88.69 281 VAL A CA 1
ATOM 2046 C C . VAL A 1 281 ? -28.031 -14.609 78.420 1.00 88.69 281 VAL A C 1
ATOM 2048 O O . VAL A 1 281 ? -27.030 -15.218 78.798 1.00 88.69 281 VAL A O 1
ATOM 2051 N N . VAL A 1 282 ? -28.928 -14.123 79.277 1.00 85.50 282 VAL A N 1
ATOM 2052 C CA . VAL A 1 282 ? -28.810 -14.229 80.742 1.00 85.50 282 VAL A CA 1
ATOM 2053 C C . VAL A 1 282 ? -29.410 -15.518 81.299 1.00 85.50 282 VAL A C 1
ATOM 2055 O O . VAL A 1 282 ? -28.993 -15.981 82.361 1.00 85.50 282 VAL A O 1
ATOM 2058 N N . LEU A 1 283 ? -30.374 -16.116 80.594 1.00 79.81 283 LEU A N 1
ATOM 2059 C CA . LEU A 1 283 ? -30.943 -17.421 80.928 1.00 79.81 283 LEU A CA 1
ATOM 2060 C C . LEU A 1 283 ? -31.386 -18.130 79.646 1.00 79.81 283 LEU A C 1
ATOM 2062 O O . LEU A 1 283 ? -32.316 -17.687 78.983 1.00 79.81 283 LEU A O 1
ATOM 2066 N N . ALA A 1 284 ? -30.726 -19.231 79.301 1.00 82.31 284 ALA A N 1
ATOM 2067 C CA . ALA A 1 284 ? -31.004 -19.984 78.082 1.00 82.31 284 ALA A CA 1
ATOM 2068 C C . ALA A 1 284 ? -31.948 -21.177 78.322 1.00 82.31 284 ALA A C 1
ATOM 2070 O O . ALA A 1 284 ? -32.057 -21.676 79.443 1.00 82.31 284 ALA A O 1
ATOM 2071 N N . ASN A 1 285 ? -32.533 -21.691 77.235 1.00 79.94 285 ASN A N 1
ATOM 2072 C CA . ASN A 1 285 ? -33.225 -22.987 77.162 1.00 79.94 285 ASN A CA 1
ATOM 2073 C C . ASN A 1 285 ? -34.483 -23.128 78.035 1.00 79.94 285 ASN A C 1
ATOM 2075 O O . ASN A 1 285 ? -34.729 -24.195 78.600 1.00 79.94 285 ASN A O 1
ATOM 2079 N N . LEU A 1 286 ? -35.311 -22.087 78.140 1.00 78.06 286 LEU A N 1
ATOM 2080 C CA . LEU A 1 286 ? -36.644 -22.244 78.724 1.00 78.06 286 LEU A CA 1
ATOM 2081 C C . LEU A 1 286 ? -37.544 -22.967 77.715 1.00 78.06 286 LEU A C 1
ATOM 2083 O O . LEU A 1 286 ? -38.026 -22.372 76.753 1.00 78.06 286 LEU A O 1
ATOM 2087 N N . GLU A 1 287 ? -37.722 -24.270 77.900 1.00 77.50 287 GLU A N 1
ATOM 2088 C CA . GLU A 1 287 ? -38.463 -25.105 76.958 1.00 77.50 287 GLU A CA 1
ATOM 2089 C C . GLU A 1 287 ? -39.979 -24.880 77.050 1.00 77.50 287 GLU A C 1
ATOM 2091 O O . GLU A 1 287 ? -40.572 -24.904 78.130 1.00 77.50 287 GLU A O 1
ATOM 2096 N N . ALA A 1 288 ? -40.589 -24.690 75.881 1.00 78.56 288 ALA A N 1
ATOM 2097 C CA . ALA A 1 288 ? -42.023 -24.615 75.651 1.00 78.56 288 ALA A CA 1
ATOM 2098 C C . ALA A 1 288 ? -42.463 -25.731 74.688 1.00 78.56 288 ALA A C 1
ATOM 2100 O O . ALA A 1 288 ? -41.676 -26.274 73.902 1.00 78.56 288 ALA A O 1
ATOM 2101 N N . ASP A 1 289 ? -43.755 -26.035 74.653 1.00 81.00 289 ASP A N 1
ATOM 2102 C CA . ASP A 1 289 ? -44.261 -27.059 73.732 1.00 81.00 289 ASP A CA 1
ATOM 2103 C C . ASP A 1 289 ? -44.082 -26.666 72.276 1.00 81.00 289 ASP A C 1
ATOM 2105 O O . ASP A 1 289 ? -43.560 -27.439 71.464 1.00 81.00 289 ASP A O 1
ATOM 2109 N N . ASN A 1 290 ? -44.446 -25.426 71.965 1.00 81.44 290 ASN A N 1
ATOM 2110 C CA . ASN A 1 290 ? -44.315 -24.859 70.639 1.00 81.44 290 ASN A CA 1
ATOM 2111 C C . ASN A 1 290 ? -42.982 -24.119 70.442 1.00 81.44 290 ASN A C 1
ATOM 2113 O O . ASN A 1 290 ? -42.846 -23.422 69.443 1.00 81.44 290 ASN A O 1
ATOM 2117 N N . GLY A 1 291 ? -41.982 -24.263 71.325 1.00 87.38 291 GLY A N 1
ATOM 2118 C CA . GLY A 1 291 ? -40.718 -23.553 71.130 1.00 87.38 291 GLY A CA 1
ATOM 2119 C C . GLY A 1 291 ? -39.699 -23.572 72.270 1.00 87.38 291 GLY A C 1
ATOM 2120 O O . GLY A 1 291 ? -39.713 -24.451 73.122 1.00 87.38 291 GLY A O 1
ATOM 2121 N N . VAL A 1 292 ? -38.795 -22.596 72.263 1.00 87.00 292 VAL A N 1
ATOM 2122 C CA . VAL A 1 292 ? -37.791 -22.331 73.306 1.00 87.00 292 VAL A CA 1
ATOM 2123 C C . VAL A 1 292 ? -37.753 -20.825 73.576 1.00 87.00 292 VAL A C 1
ATOM 2125 O O . VAL A 1 292 ? -37.913 -20.032 72.651 1.00 87.00 292 VAL A O 1
ATOM 2128 N N . VAL A 1 293 ? -37.537 -20.412 74.824 1.00 88.12 293 VAL A N 1
ATOM 2129 C CA . VAL A 1 293 ? -37.315 -19.011 75.205 1.00 88.12 293 VAL A CA 1
ATOM 2130 C C . VAL A 1 293 ? -35.893 -18.839 75.757 1.00 88.12 293 VAL A C 1
ATOM 2132 O O . VAL A 1 293 ? -35.459 -19.584 76.636 1.00 88.12 293 VAL A O 1
ATOM 2135 N N . HIS A 1 294 ? -35.168 -17.843 75.254 1.00 87.75 294 HIS A N 1
ATOM 2136 C CA . HIS A 1 294 ? -33.877 -17.389 75.777 1.00 87.75 294 HIS A CA 1
ATOM 2137 C C . HIS A 1 294 ? -34.046 -15.981 76.331 1.00 87.75 294 HIS A C 1
ATOM 2139 O O . HIS A 1 294 ? -34.434 -15.076 75.602 1.00 87.75 294 HIS A O 1
ATOM 2145 N N . VAL A 1 295 ? -33.770 -15.777 77.612 1.00 88.38 295 VAL A N 1
ATOM 2146 C CA . VAL A 1 295 ? -33.867 -14.464 78.255 1.00 88.38 295 VAL A CA 1
ATOM 2147 C C . VAL A 1 295 ? -32.625 -13.646 77.928 1.00 88.38 295 VAL A C 1
ATOM 2149 O O . VAL A 1 295 ? -31.508 -14.135 78.111 1.00 88.38 295 VAL A O 1
ATOM 2152 N N . ILE A 1 296 ? -32.820 -12.399 77.501 1.00 91.75 296 ILE A N 1
ATOM 2153 C CA . ILE A 1 296 ? -31.751 -11.472 77.111 1.00 91.75 296 ILE A CA 1
ATOM 2154 C C . ILE A 1 296 ? -31.783 -10.173 77.934 1.00 91.75 296 ILE A C 1
ATOM 2156 O O . ILE A 1 296 ? -32.831 -9.754 78.441 1.00 91.75 296 ILE A O 1
ATOM 2160 N N . ASP A 1 297 ? -30.626 -9.534 78.105 1.00 90.25 297 ASP A N 1
ATOM 2161 C CA . ASP A 1 297 ? -30.460 -8.327 78.932 1.00 90.25 297 ASP A CA 1
ATOM 2162 C C . ASP A 1 297 ? -30.688 -6.993 78.202 1.00 90.25 297 ASP A C 1
ATOM 2164 O O . ASP A 1 297 ? -30.782 -5.952 78.854 1.00 90.25 297 ASP A O 1
ATOM 2168 N N . ALA A 1 298 ? -30.841 -7.020 76.880 1.00 87.62 298 ALA A N 1
ATOM 2169 C CA . ALA A 1 298 ? -31.130 -5.858 76.050 1.00 87.62 298 ALA A CA 1
ATOM 2170 C C . ALA A 1 298 ? -32.280 -6.156 75.078 1.00 87.62 298 ALA A C 1
ATOM 2172 O O . ALA A 1 298 ? -32.481 -7.295 74.668 1.00 87.62 298 ALA A O 1
ATOM 2173 N N . VAL A 1 299 ? -33.052 -5.129 74.716 1.00 87.56 299 VAL A N 1
ATOM 2174 C CA . VAL A 1 299 ? -34.048 -5.237 73.641 1.00 87.56 299 VAL A CA 1
ATOM 2175 C C . VAL A 1 299 ? -33.279 -5.242 72.324 1.00 87.56 299 VAL A C 1
ATOM 2177 O O . VAL A 1 299 ? -32.650 -4.239 71.985 1.00 87.56 299 VAL A O 1
ATOM 2180 N N . ILE A 1 300 ? -33.313 -6.356 71.591 1.00 84.38 300 ILE A N 1
ATOM 2181 C CA . ILE A 1 300 ? -32.700 -6.421 70.265 1.00 84.38 300 ILE A CA 1
ATOM 2182 C C . ILE A 1 300 ? -33.600 -5.693 69.277 1.00 84.38 300 ILE A C 1
ATOM 2184 O O . ILE A 1 300 ? -34.693 -6.126 68.927 1.00 84.38 300 ILE A O 1
ATOM 2188 N N . THR A 1 301 ? -33.153 -4.538 68.818 1.00 70.44 301 THR A N 1
ATOM 2189 C CA . THR A 1 301 ? -33.737 -3.943 67.625 1.00 70.44 301 THR A CA 1
ATOM 2190 C C . THR A 1 301 ? -33.137 -4.644 66.415 1.00 70.44 301 THR A C 1
ATOM 2192 O O . THR A 1 301 ? -31.959 -5.027 66.473 1.00 70.44 301 THR A O 1
ATOM 2195 N N . PRO A 1 302 ? -33.891 -4.809 65.317 1.00 63.69 302 PRO A N 1
ATOM 2196 C CA . PRO A 1 302 ? -33.248 -5.096 64.052 1.00 63.69 302 PRO A CA 1
ATOM 2197 C C . PRO A 1 302 ? -32.131 -4.081 63.868 1.00 63.69 302 PRO A C 1
ATOM 2199 O O . PRO A 1 302 ? -32.343 -2.875 64.045 1.00 63.69 302 PRO A O 1
ATOM 2202 N N . GLY A 1 303 ? -30.925 -4.596 63.604 1.00 56.16 303 GLY A N 1
ATOM 2203 C CA . GLY A 1 303 ? -29.863 -3.756 63.076 1.00 56.16 303 GLY A CA 1
ATOM 2204 C C . GLY A 1 303 ? -30.463 -2.987 61.904 1.00 56.16 303 GLY A C 1
ATOM 2205 O O . GLY A 1 303 ? -31.367 -3.517 61.240 1.00 56.16 303 GLY A O 1
ATOM 2206 N N . PRO A 1 304 ? -30.093 -1.725 61.694 1.00 54.47 304 PRO A N 1
ATOM 2207 C CA . PRO A 1 304 ? -30.779 -0.967 60.674 1.00 54.47 304 PRO A CA 1
ATOM 2208 C C . PRO A 1 304 ? -30.557 -1.705 59.349 1.00 54.47 304 PRO A C 1
ATOM 2210 O O . PRO A 1 304 ? -29.479 -2.235 59.076 1.00 54.47 304 PRO A O 1
ATOM 2213 N N . ALA A 1 305 ? -31.656 -1.933 58.632 1.00 65.69 305 ALA A N 1
ATOM 2214 C CA . ALA A 1 305 ? -31.653 -2.876 57.527 1.00 65.69 305 ALA A CA 1
ATOM 2215 C C . ALA A 1 305 ? -30.621 -2.399 56.507 1.00 65.69 305 ALA A C 1
ATOM 2217 O O . ALA A 1 305 ? -30.638 -1.226 56.139 1.00 65.69 305 ALA A O 1
ATOM 2218 N N . THR A 1 306 ? -29.706 -3.261 56.067 1.00 81.00 306 THR A N 1
ATOM 2219 C CA . THR A 1 306 ? -28.886 -2.917 54.905 1.00 81.00 306 THR A CA 1
ATOM 2220 C C . THR A 1 306 ? -29.782 -2.862 53.671 1.00 81.00 306 THR A C 1
ATOM 2222 O O . THR A 1 306 ? -30.900 -3.388 53.667 1.00 81.00 306 THR A O 1
ATOM 2225 N N . VAL A 1 307 ? -29.311 -2.243 52.592 1.00 85.44 307 VAL A N 1
ATOM 2226 C CA . VAL A 1 307 ? -30.074 -2.193 51.336 1.00 85.44 307 VAL A CA 1
ATOM 2227 C C . VAL A 1 307 ? -30.469 -3.594 50.844 1.00 85.44 307 VAL A C 1
ATOM 2229 O O . VAL A 1 307 ? -31.550 -3.761 50.285 1.00 85.44 307 VAL A O 1
ATOM 2232 N N . VAL A 1 308 ? -29.653 -4.619 51.120 1.00 85.00 308 VAL A N 1
ATOM 2233 C CA . VAL A 1 308 ? -29.964 -6.024 50.801 1.00 85.00 308 VAL A CA 1
ATOM 2234 C C . VAL A 1 308 ? -31.032 -6.587 51.709 1.00 85.00 308 VAL A C 1
ATOM 2236 O O . VAL A 1 308 ? -31.910 -7.289 51.224 1.00 85.00 308 VAL A O 1
ATOM 2239 N N . ASP A 1 309 ? -30.985 -6.293 53.007 1.00 78.12 309 ASP A N 1
ATOM 2240 C CA . ASP A 1 309 ? -31.975 -6.818 53.949 1.00 78.12 309 ASP A CA 1
ATOM 2241 C C . ASP A 1 309 ? -33.376 -6.281 53.621 1.00 78.12 309 ASP A C 1
ATOM 2243 O O . ASP A 1 309 ? -34.357 -7.018 53.721 1.00 78.12 309 ASP A O 1
ATOM 2247 N N . ILE A 1 310 ? -33.466 -5.031 53.142 1.00 79.75 310 ILE A N 1
ATOM 2248 C CA . ILE A 1 310 ? -34.712 -4.442 52.625 1.00 79.75 310 ILE A CA 1
ATOM 2249 C C . ILE A 1 310 ? -35.208 -5.200 51.388 1.00 79.75 310 ILE A C 1
ATOM 2251 O O . ILE A 1 310 ? -36.398 -5.493 51.286 1.00 79.75 310 ILE A O 1
ATOM 2255 N N . VAL A 1 311 ? -34.315 -5.524 50.449 1.00 81.44 311 VAL A N 1
ATOM 2256 C CA . VAL A 1 311 ? -34.667 -6.235 49.210 1.00 81.44 311 VAL A CA 1
ATOM 2257 C C . VAL A 1 311 ? -35.059 -7.690 49.485 1.00 81.44 311 VAL A C 1
ATOM 2259 O O . VAL A 1 311 ? -36.109 -8.139 49.035 1.00 81.44 311 VAL A O 1
ATOM 2262 N N . VAL A 1 312 ? -34.254 -8.430 50.250 1.00 78.06 312 VAL A N 1
ATOM 2263 C CA . VAL A 1 312 ? -34.470 -9.856 50.551 1.00 78.06 312 VAL A CA 1
ATOM 2264 C C . VAL A 1 312 ? -35.685 -10.068 51.456 1.00 78.06 312 VAL A C 1
ATOM 2266 O O . VAL A 1 312 ? -36.381 -11.070 51.312 1.00 78.06 312 VAL A O 1
ATOM 2269 N N . GLY A 1 313 ? -35.974 -9.129 52.361 1.00 71.44 313 GLY A N 1
ATOM 2270 C CA . GLY A 1 313 ? -37.151 -9.170 53.232 1.00 71.44 313 GLY A CA 1
ATOM 2271 C C . GLY A 1 313 ? -38.460 -8.731 52.565 1.00 71.44 313 GLY A C 1
ATOM 2272 O O . GLY A 1 313 ? -39.488 -8.679 53.236 1.00 71.44 313 GLY A O 1
ATOM 2273 N N . SER A 1 314 ? -38.447 -8.377 51.275 1.00 76.88 314 SER A N 1
ATOM 2274 C CA . SER A 1 314 ? -39.605 -7.807 50.587 1.00 76.88 314 SER A CA 1
ATOM 2275 C C . SER A 1 314 ? -40.361 -8.826 49.729 1.00 76.88 314 SER A C 1
ATOM 2277 O O . SER A 1 314 ? -39.810 -9.407 48.796 1.00 76.88 314 SER A O 1
ATOM 2279 N N . ASP A 1 315 ? -41.673 -8.942 49.963 1.00 80.44 315 ASP A N 1
ATOM 2280 C CA . ASP A 1 315 ? -42.578 -9.832 49.214 1.00 80.44 315 ASP A CA 1
ATOM 2281 C C . ASP A 1 315 ? -42.691 -9.513 47.710 1.00 80.44 315 ASP A C 1
ATOM 2283 O O . ASP A 1 315 ? -43.194 -10.336 46.950 1.00 80.44 315 ASP A O 1
ATOM 2287 N N . VAL A 1 316 ? -42.274 -8.318 47.272 1.00 82.19 316 VAL A N 1
ATOM 2288 C CA . VAL A 1 316 ? -42.365 -7.878 45.863 1.00 82.19 316 VAL A CA 1
ATOM 2289 C C . VAL A 1 316 ? -41.029 -7.930 45.118 1.00 82.19 316 VAL A C 1
ATOM 2291 O O . VAL A 1 316 ? -40.973 -7.523 43.959 1.00 82.19 316 VAL A O 1
ATOM 2294 N N . HIS A 1 317 ? -39.968 -8.407 45.773 1.00 89.88 317 HIS A N 1
ATOM 2295 C CA . HIS A 1 317 ? -38.610 -8.499 45.231 1.00 89.88 317 HIS A CA 1
ATOM 2296 C C . HIS A 1 317 ? -38.073 -9.938 45.277 1.00 89.88 317 HIS A C 1
ATOM 2298 O O . HIS A 1 317 ? -36.862 -10.147 45.321 1.00 89.88 317 HIS A O 1
ATOM 2304 N N . THR A 1 318 ? -38.940 -10.953 45.272 1.00 88.62 318 THR A N 1
ATOM 2305 C CA . THR A 1 318 ? -38.519 -12.359 45.415 1.00 88.62 318 THR A CA 1
ATOM 2306 C C . THR A 1 318 ? -37.586 -12.821 44.283 1.00 88.62 318 THR A C 1
ATOM 2308 O O . THR A 1 318 ? -36.628 -13.567 44.513 1.00 88.62 318 THR A O 1
ATOM 2311 N N . THR A 1 319 ? -37.801 -12.314 43.069 1.00 90.38 319 THR A N 1
ATOM 2312 C CA . THR A 1 319 ? -36.969 -12.546 41.879 1.00 90.38 319 THR A CA 1
ATOM 2313 C C . THR A 1 319 ? -35.633 -11.823 42.000 1.00 90.38 319 THR A C 1
ATOM 2315 O O . THR A 1 319 ? -34.588 -12.431 41.770 1.00 90.38 319 THR A O 1
ATOM 2318 N N . LEU A 1 320 ? -35.647 -10.561 42.448 1.00 92.00 320 LEU A N 1
ATOM 2319 C CA . LEU A 1 320 ? -34.432 -9.784 42.706 1.00 92.00 320 LEU A CA 1
ATOM 2320 C C . LEU A 1 320 ? -33.575 -10.436 43.799 1.00 92.00 320 LEU A C 1
ATOM 2322 O O . LEU A 1 320 ? -32.370 -10.580 43.632 1.00 92.00 320 LEU A O 1
ATOM 2326 N N . ALA A 1 321 ? -34.193 -10.886 44.892 1.00 87.38 321 ALA A N 1
ATOM 2327 C CA . ALA A 1 321 ? -33.519 -11.575 45.987 1.00 87.38 321 ALA A CA 1
ATOM 2328 C C . ALA A 1 321 ? -32.859 -12.879 45.513 1.00 87.38 321 ALA A C 1
ATOM 2330 O O . ALA A 1 321 ? -31.715 -13.170 45.872 1.00 87.38 321 ALA A O 1
ATOM 2331 N N . THR A 1 322 ? -33.550 -13.639 44.657 1.00 87.12 322 THR A N 1
ATOM 2332 C CA . THR A 1 322 ? -32.999 -14.851 44.032 1.00 87.12 322 THR A CA 1
ATOM 2333 C C . THR A 1 322 ? -31.806 -14.515 43.134 1.00 87.12 322 THR A C 1
ATOM 2335 O O . THR A 1 322 ? -30.771 -15.171 43.234 1.00 87.12 322 THR A O 1
ATOM 2338 N N . ALA A 1 323 ? -31.916 -13.469 42.312 1.00 86.81 323 ALA A N 1
ATOM 2339 C CA . ALA A 1 323 ? -30.858 -13.005 41.420 1.00 86.81 323 ALA A CA 1
ATOM 2340 C C . ALA A 1 323 ? -29.608 -12.520 42.180 1.00 86.81 323 ALA A C 1
ATOM 2342 O O . ALA A 1 323 ? -28.503 -12.967 41.887 1.00 86.81 323 ALA A O 1
ATOM 2343 N N . VAL A 1 324 ? -29.779 -11.677 43.205 1.00 87.94 324 VAL A N 1
ATOM 2344 C CA . VAL A 1 324 ? -28.691 -11.185 44.075 1.00 87.94 324 VAL A CA 1
ATOM 2345 C C . VAL A 1 324 ? -27.998 -12.334 44.808 1.00 87.94 324 VAL A C 1
ATOM 2347 O O . VAL A 1 324 ? -26.776 -12.327 44.955 1.00 87.94 324 VAL A O 1
ATOM 2350 N N . THR A 1 325 ? -28.762 -13.347 45.230 1.00 87.38 325 THR A N 1
ATOM 2351 C CA . THR A 1 325 ? -28.207 -14.555 45.854 1.00 87.38 325 THR A CA 1
ATOM 2352 C C . THR A 1 325 ? -27.415 -15.394 44.852 1.00 87.38 325 THR A C 1
ATOM 2354 O O . THR A 1 325 ? -26.312 -15.829 45.172 1.00 87.38 325 THR A O 1
ATOM 2357 N N . ALA A 1 326 ? -27.947 -15.610 43.644 1.00 84.31 326 ALA A N 1
ATOM 2358 C CA . ALA A 1 326 ? -27.274 -16.374 42.594 1.00 84.31 326 ALA A CA 1
ATOM 2359 C C . ALA A 1 326 ? -25.954 -15.716 42.156 1.00 84.31 326 ALA A C 1
ATOM 2361 O O . ALA A 1 326 ? -24.964 -16.417 41.981 1.00 84.31 326 ALA A O 1
ATOM 2362 N N . ALA A 1 327 ? -25.934 -14.384 42.060 1.00 84.69 327 ALA A N 1
ATOM 2363 C CA . ALA A 1 327 ? -24.763 -13.575 41.717 1.00 84.69 327 ALA A CA 1
ATOM 2364 C C . ALA A 1 327 ? -23.732 -13.426 42.858 1.00 84.69 327 ALA A C 1
ATOM 2366 O O . ALA A 1 327 ? -22.690 -12.806 42.672 1.00 84.69 327 ALA A O 1
ATOM 2367 N N . GLY A 1 328 ? -24.011 -13.938 44.064 1.00 86.94 328 GLY A N 1
ATOM 2368 C CA . GLY A 1 328 ? -23.090 -13.833 45.203 1.00 86.94 328 GLY A CA 1
ATOM 2369 C C . GLY A 1 328 ? -22.913 -12.415 45.770 1.00 86.94 328 GLY A C 1
ATOM 2370 O O . GLY A 1 328 ? -21.975 -12.176 46.524 1.00 86.94 328 GLY A O 1
ATOM 2371 N N . LEU A 1 329 ? -23.814 -11.474 45.460 1.00 87.19 329 LEU A N 1
ATOM 2372 C CA . LEU A 1 329 ? -23.693 -10.054 45.836 1.00 87.19 329 LEU A CA 1
ATOM 2373 C C . LEU A 1 329 ? -24.224 -9.719 47.241 1.00 87.19 329 LEU A C 1
ATOM 2375 O O . LEU A 1 329 ? -24.184 -8.560 47.658 1.00 87.19 329 LEU A O 1
ATOM 2379 N N . VAL A 1 330 ? -24.724 -10.714 47.981 1.00 85.25 330 VAL A N 1
ATOM 2380 C CA . VAL A 1 330 ? -25.330 -10.527 49.311 1.00 85.25 330 VAL A CA 1
ATOM 2381 C C . VAL A 1 330 ? -24.343 -9.881 50.285 1.00 85.25 330 VAL A C 1
ATOM 2383 O O . VAL A 1 330 ? -24.658 -8.846 50.862 1.00 85.25 330 VAL A O 1
ATOM 2386 N N . GLU A 1 331 ? -23.138 -10.439 50.429 1.00 82.75 331 GLU A N 1
ATOM 2387 C CA . GLU A 1 331 ? -22.126 -9.906 51.354 1.00 82.75 331 GLU A CA 1
ATOM 2388 C C . GLU A 1 331 ? -21.631 -8.519 50.919 1.00 82.75 331 GLU A C 1
ATOM 2390 O O . GLU A 1 331 ? -21.431 -7.637 51.753 1.00 82.75 331 GLU A O 1
ATOM 2395 N N . THR A 1 332 ? -21.487 -8.294 49.608 1.00 84.44 332 THR A N 1
ATOM 2396 C CA . THR A 1 332 ? -21.030 -7.017 49.039 1.00 84.44 332 THR A CA 1
ATOM 2397 C C . THR A 1 332 ? -21.979 -5.877 49.381 1.00 84.44 332 THR A C 1
ATOM 2399 O O . THR A 1 332 ? -21.554 -4.837 49.876 1.00 84.44 332 THR A O 1
ATOM 2402 N N . LEU A 1 333 ? -23.273 -6.079 49.143 1.00 84.75 333 LEU A N 1
ATOM 2403 C CA . LEU A 1 333 ? -24.290 -5.054 49.349 1.00 84.75 333 LEU A CA 1
ATOM 2404 C C . LEU A 1 333 ? -24.741 -4.958 50.825 1.00 84.75 333 LEU A C 1
ATOM 2406 O O . LEU A 1 333 ? -25.411 -3.994 51.196 1.00 84.75 333 LEU A O 1
ATOM 2410 N N . GLN A 1 334 ? -24.351 -5.913 51.680 1.00 83.56 334 GLN A N 1
ATOM 2411 C CA . GLN A 1 334 ? -24.421 -5.810 53.147 1.00 83.56 334 GLN A CA 1
ATOM 2412 C C . GLN A 1 334 ? -23.225 -5.061 53.759 1.00 83.56 334 GLN A C 1
ATOM 2414 O O . GLN A 1 334 ? -23.296 -4.647 54.915 1.00 83.56 334 GLN A O 1
ATOM 2419 N N . GLY A 1 335 ? -22.135 -4.885 53.005 1.00 79.75 335 GLY A N 1
ATOM 2420 C CA . GLY A 1 335 ? -20.908 -4.235 53.461 1.00 79.75 335 GLY A CA 1
ATOM 2421 C C . GLY A 1 335 ? -21.061 -2.748 53.809 1.00 79.75 335 GLY A C 1
ATOM 2422 O O . GLY A 1 335 ? -22.155 -2.173 53.777 1.00 79.75 335 GLY A O 1
ATOM 2423 N N . GLU A 1 336 ? -19.937 -2.104 54.142 1.00 78.56 336 GLU A N 1
ATOM 2424 C CA . GLU A 1 336 ? -19.904 -0.668 54.441 1.00 78.56 336 GLU A CA 1
ATOM 2425 C C . GLU A 1 336 ? -20.364 0.146 53.219 1.00 78.56 336 GLU A C 1
ATOM 2427 O O . GLU A 1 336 ? -19.720 0.152 52.172 1.00 78.56 336 GLU A O 1
ATOM 2432 N N . GLY A 1 337 ? -21.507 0.822 53.359 1.00 75.25 337 GLY A N 1
ATOM 2433 C CA . GLY A 1 337 ? -22.042 1.740 52.355 1.00 75.25 337 GLY A CA 1
ATOM 2434 C C . GLY A 1 337 ? -21.371 3.120 52.400 1.00 75.25 337 GLY A C 1
ATOM 2435 O O . GLY A 1 337 ? -20.342 3.297 53.053 1.00 75.25 337 GLY A O 1
ATOM 2436 N N . PRO A 1 338 ? -21.957 4.153 51.769 1.00 85.31 338 PRO A N 1
ATOM 2437 C CA . PRO A 1 338 ? -23.368 4.244 51.394 1.00 85.31 338 PRO A CA 1
ATOM 2438 C C . PRO A 1 338 ? -23.707 3.741 49.975 1.00 85.31 338 PRO A C 1
ATOM 2440 O O . PRO A 1 338 ? -23.003 4.066 49.023 1.00 85.31 338 PRO A O 1
ATOM 2443 N N . PHE A 1 339 ? -24.839 3.050 49.830 1.00 90.56 339 PHE A N 1
ATOM 2444 C CA . PHE A 1 339 ? -25.417 2.568 48.571 1.00 90.56 339 PHE A CA 1
ATOM 2445 C C . PHE A 1 339 ? -26.779 3.215 48.285 1.00 90.56 339 PHE A C 1
ATOM 2447 O O . PHE A 1 339 ? -27.536 3.525 49.199 1.00 90.56 339 PHE A O 1
ATOM 2454 N N . THR A 1 340 ? -27.146 3.351 47.017 1.00 91.88 340 THR A N 1
ATOM 2455 C CA . THR A 1 340 ? -28.529 3.585 46.589 1.00 91.88 340 THR A CA 1
ATOM 2456 C C . THR A 1 340 ? -28.924 2.468 45.637 1.00 91.88 340 THR A C 1
ATOM 2458 O O . THR A 1 340 ? -28.325 2.345 44.576 1.00 91.88 340 THR A O 1
ATOM 2461 N N . VAL A 1 341 ? -29.897 1.638 46.009 1.00 93.19 341 VAL A N 1
ATOM 2462 C CA . VAL A 1 341 ? -30.354 0.502 45.196 1.00 93.19 341 VAL A CA 1
ATOM 2463 C C . VAL A 1 341 ? -31.669 0.856 44.514 1.00 93.19 341 VAL A C 1
ATOM 2465 O O . VAL A 1 341 ? -32.665 1.140 45.176 1.00 93.19 341 VAL A O 1
ATOM 2468 N N . PHE A 1 342 ? -31.693 0.804 43.190 1.00 93.31 342 PHE A N 1
ATOM 2469 C CA . PHE A 1 342 ? -32.908 0.838 42.392 1.00 93.31 342 PHE A CA 1
ATOM 2470 C C . PHE A 1 342 ? -33.451 -0.595 42.310 1.00 93.31 342 PHE A C 1
ATOM 2472 O O . PHE A 1 342 ? -32.918 -1.414 41.580 1.00 93.31 342 PHE A O 1
ATOM 2479 N N . ALA A 1 343 ? -34.449 -0.950 43.114 1.00 93.12 343 ALA A N 1
ATOM 2480 C CA . ALA A 1 343 ? -34.908 -2.328 43.271 1.00 93.12 343 ALA A CA 1
ATOM 2481 C C . ALA A 1 343 ? -36.092 -2.645 42.330 1.00 93.12 343 ALA A C 1
ATOM 2483 O O . ALA A 1 343 ? -37.202 -2.164 42.572 1.00 93.12 343 ALA A O 1
ATOM 2484 N N . PRO A 1 344 ? -35.898 -3.426 41.249 1.00 94.75 344 PRO A N 1
ATOM 2485 C CA . PRO A 1 344 ? -36.981 -3.817 40.353 1.00 94.75 344 PRO A CA 1
ATOM 2486 C C . PRO A 1 344 ? -37.912 -4.844 40.996 1.00 94.75 344 PRO A C 1
ATOM 2488 O O . PRO A 1 344 ? -37.469 -5.838 41.572 1.00 94.75 344 PRO A O 1
ATOM 2491 N N . THR A 1 345 ? -39.217 -4.618 40.853 1.00 92.94 345 THR A N 1
ATOM 2492 C CA . THR A 1 345 ? -40.245 -5.547 41.351 1.00 92.94 345 THR A CA 1
ATOM 2493 C C . THR A 1 345 ? -40.273 -6.879 40.589 1.00 92.94 345 THR A C 1
ATOM 2495 O O . THR A 1 345 ? -39.810 -6.990 39.457 1.00 92.94 345 THR A O 1
ATOM 2498 N N . ASP A 1 346 ? -40.929 -7.893 41.150 1.00 91.81 346 ASP A N 1
ATOM 2499 C CA . ASP A 1 346 ? -41.175 -9.173 40.467 1.00 91.81 346 ASP A CA 1
ATOM 2500 C C . ASP A 1 346 ? -41.931 -9.003 39.137 1.00 91.81 346 ASP A C 1
ATOM 2502 O O . ASP A 1 346 ? -41.688 -9.725 38.169 1.00 91.81 346 ASP A O 1
ATOM 2506 N N . ALA A 1 347 ? -42.816 -8.004 39.054 1.00 89.81 347 ALA A N 1
ATOM 2507 C CA . ALA A 1 347 ? -43.504 -7.654 37.815 1.00 89.81 347 ALA A CA 1
ATOM 2508 C C . ALA A 1 347 ? -42.548 -7.069 36.761 1.00 89.81 347 ALA A C 1
ATOM 2510 O O . ALA A 1 347 ? -42.732 -7.334 35.573 1.00 89.81 347 ALA A O 1
ATOM 2511 N N . ALA A 1 348 ? -41.523 -6.328 37.191 1.00 90.25 348 ALA A N 1
ATOM 2512 C CA . ALA A 1 348 ? -40.487 -5.787 36.319 1.00 90.25 348 ALA A CA 1
ATOM 2513 C C . ALA A 1 348 ? -39.676 -6.911 35.658 1.00 90.25 348 ALA A C 1
ATOM 2515 O O . ALA A 1 348 ? -39.479 -6.903 34.445 1.00 90.25 348 ALA A O 1
ATOM 2516 N N . PHE A 1 349 ? -39.270 -7.921 36.435 1.00 88.12 349 PHE A N 1
ATOM 2517 C CA . PHE A 1 349 ? -38.593 -9.104 35.895 1.00 88.12 349 PHE A CA 1
ATOM 2518 C C . PHE A 1 349 ? -39.496 -9.928 34.975 1.00 88.12 349 PHE A C 1
ATOM 2520 O O . PHE A 1 349 ? -39.042 -10.409 33.941 1.00 88.12 349 PHE A O 1
ATOM 2527 N N . ALA A 1 350 ? -40.784 -10.059 35.304 1.00 85.88 350 ALA A N 1
ATOM 2528 C CA . ALA A 1 350 ? -41.750 -10.754 34.453 1.00 85.88 350 ALA A CA 1
ATOM 2529 C C . ALA A 1 350 ? -42.042 -10.026 33.125 1.00 85.88 350 ALA A C 1
ATOM 2531 O O . ALA A 1 350 ? -42.582 -10.640 32.205 1.00 85.88 350 ALA A O 1
ATOM 2532 N N . ALA A 1 351 ? -41.721 -8.732 33.025 1.00 85.62 351 ALA A N 1
ATOM 2533 C CA . ALA A 1 351 ? -41.865 -7.941 31.805 1.00 85.62 351 ALA A CA 1
ATOM 2534 C C . ALA A 1 351 ? -40.664 -8.068 30.847 1.00 85.62 351 ALA A C 1
ATOM 2536 O O . ALA A 1 351 ? -40.733 -7.560 29.725 1.00 85.62 351 ALA A O 1
ATOM 2537 N N . LEU A 1 352 ? -39.584 -8.743 31.262 1.00 77.81 352 LEU A N 1
ATOM 2538 C CA . LEU A 1 352 ? -38.452 -9.046 30.388 1.00 77.81 352 LEU A CA 1
ATOM 2539 C C . LEU A 1 352 ? -38.881 -9.969 29.227 1.00 77.81 352 LEU A C 1
ATOM 2541 O O . LEU A 1 352 ? -39.814 -10.760 29.379 1.00 77.81 352 LEU A O 1
ATOM 2545 N N . PRO A 1 353 ? -38.205 -9.901 28.063 1.00 77.06 353 PRO A N 1
ATOM 2546 C CA . PRO A 1 353 ? -38.444 -10.824 26.957 1.00 77.06 353 PRO A CA 1
ATOM 2547 C C . PRO A 1 353 ? -38.369 -12.300 27.379 1.00 77.06 353 PRO A C 1
ATOM 2549 O O . PRO A 1 353 ? -37.494 -12.685 28.157 1.00 77.06 353 PRO A O 1
ATOM 2552 N N . ASP A 1 354 ? -39.259 -13.130 26.821 1.00 74.50 354 ASP A N 1
ATOM 2553 C CA . ASP A 1 354 ? -39.321 -14.571 27.098 1.00 74.50 354 ASP A CA 1
ATOM 2554 C C . ASP A 1 354 ? -37.935 -15.233 26.939 1.00 74.50 354 ASP A C 1
ATOM 2556 O O . ASP A 1 354 ? -37.323 -15.155 25.872 1.00 74.50 354 ASP A O 1
ATOM 2560 N N . GLY A 1 355 ? -37.464 -15.917 27.987 1.00 67.94 355 GLY A N 1
ATOM 2561 C CA . GLY A 1 355 ? -36.181 -16.635 28.021 1.00 67.94 355 GLY A CA 1
ATOM 2562 C C . GLY A 1 355 ? -34.995 -15.832 28.566 1.00 67.94 355 GLY A C 1
ATOM 2563 O O . GLY A 1 355 ? -34.067 -16.434 29.093 1.00 67.94 355 GLY A O 1
ATOM 2564 N N . LEU A 1 356 ? -35.049 -14.494 28.556 1.00 70.44 356 LEU A N 1
ATOM 2565 C CA . LEU A 1 356 ? -33.915 -13.663 28.983 1.00 70.44 356 LEU A CA 1
ATOM 2566 C C . LEU A 1 356 ? -33.570 -13.845 30.468 1.00 70.44 356 LEU A C 1
ATOM 2568 O O . LEU A 1 356 ? -32.401 -13.906 30.828 1.00 70.44 356 LEU A O 1
ATOM 2572 N N . LEU A 1 357 ? -34.576 -13.946 31.341 1.00 78.12 357 LEU A N 1
ATOM 2573 C CA . LEU A 1 357 ? -34.340 -14.166 32.771 1.00 78.12 357 LEU A CA 1
ATOM 2574 C C . LEU A 1 357 ? -33.676 -15.525 33.041 1.00 78.12 357 LEU A C 1
ATOM 2576 O O . LEU A 1 357 ? -32.798 -15.614 33.895 1.00 78.12 357 LEU A O 1
ATOM 2580 N N . ASP A 1 358 ? -34.075 -16.565 32.306 1.00 78.19 358 ASP A N 1
ATOM 2581 C CA . ASP A 1 358 ? -33.482 -17.899 32.434 1.00 78.19 358 ASP A CA 1
ATOM 2582 C C . ASP A 1 358 ? -32.021 -17.895 31.953 1.00 78.19 358 ASP A C 1
ATOM 2584 O O . ASP A 1 358 ? -31.166 -18.496 32.604 1.00 78.19 358 ASP A O 1
ATOM 2588 N N . ASP A 1 359 ? -31.726 -17.174 30.865 1.00 71.56 359 ASP A N 1
ATOM 2589 C CA . ASP A 1 359 ? -30.367 -17.002 30.341 1.00 71.56 359 ASP A CA 1
ATOM 2590 C C . ASP A 1 359 ? -29.473 -16.235 31.332 1.00 71.56 359 ASP A C 1
ATOM 2592 O O . ASP A 1 359 ? -28.348 -16.656 31.602 1.00 71.56 359 ASP A O 1
ATOM 2596 N N . LEU A 1 360 ? -29.986 -15.160 31.943 1.00 73.06 360 LEU A N 1
ATOM 2597 C CA . LEU A 1 360 ? -29.265 -14.406 32.973 1.00 73.06 360 LEU A CA 1
ATOM 2598 C C . LEU A 1 360 ? -28.993 -15.264 34.218 1.00 73.06 360 LEU A C 1
ATOM 2600 O O . LEU A 1 360 ? -27.892 -15.253 34.754 1.00 73.06 360 LEU A O 1
ATOM 2604 N N . LEU A 1 361 ? -29.967 -16.056 34.670 1.00 78.38 361 LEU A N 1
ATOM 2605 C CA . LEU A 1 361 ? -29.776 -16.960 35.810 1.00 78.38 361 LEU A CA 1
ATOM 2606 C C . LEU A 1 361 ? -28.816 -18.124 35.505 1.00 78.38 361 LEU A C 1
ATOM 2608 O O . LEU A 1 361 ? -28.267 -18.711 36.440 1.00 78.38 361 LEU A O 1
ATOM 2612 N N . ALA A 1 362 ? -28.610 -18.468 34.230 1.00 75.94 362 ALA A N 1
ATOM 2613 C CA . ALA A 1 362 ? -27.634 -19.473 33.812 1.00 75.94 362 ALA A CA 1
ATOM 2614 C C . ALA A 1 362 ? -26.183 -18.953 33.834 1.00 75.94 362 ALA A C 1
ATOM 2616 O O . ALA A 1 362 ? -25.268 -19.769 33.968 1.00 75.94 362 ALA A O 1
ATOM 2617 N N . ASP A 1 363 ? -25.983 -17.632 33.751 1.00 73.94 363 ASP A N 1
ATOM 2618 C CA . ASP A 1 363 ? -24.687 -16.945 33.848 1.00 73.94 363 ASP A CA 1
ATOM 2619 C C . ASP A 1 363 ? -24.644 -15.964 35.045 1.00 73.94 363 ASP A C 1
ATOM 2621 O O . ASP A 1 363 ? -24.671 -14.737 34.878 1.00 73.94 363 ASP A O 1
ATOM 2625 N N . PRO A 1 364 ? -24.602 -16.485 36.288 1.00 75.56 364 PRO A N 1
ATOM 2626 C CA . PRO A 1 364 ? -24.667 -15.655 37.485 1.00 75.56 364 PRO A CA 1
ATOM 2627 C C . PRO A 1 364 ? -23.426 -14.777 37.697 1.00 75.56 364 PRO A C 1
ATOM 2629 O O . PRO A 1 364 ? -23.546 -13.722 38.313 1.00 75.56 364 PRO A O 1
ATOM 2632 N N . GLU A 1 365 ? -22.256 -15.178 37.193 1.00 71.44 365 GLU A N 1
ATOM 2633 C CA . GLU A 1 365 ? -20.989 -14.448 37.366 1.00 71.44 365 GLU A CA 1
ATOM 2634 C C . GLU A 1 365 ? -20.743 -13.405 36.258 1.00 71.44 365 GLU A C 1
ATOM 2636 O O . GLU A 1 365 ? -19.941 -12.495 36.456 1.00 71.44 365 GLU A O 1
ATOM 2641 N N . GLY A 1 366 ? -21.442 -13.501 35.120 1.00 74.62 366 GLY A N 1
ATOM 2642 C CA . GLY A 1 366 ? -21.319 -12.576 33.994 1.00 74.62 366 GLY A CA 1
ATOM 2643 C C . GLY A 1 366 ? -22.464 -11.566 33.904 1.00 74.62 366 GLY A C 1
ATOM 2644 O O . GLY A 1 366 ? -22.550 -10.612 34.687 1.00 74.62 366 GLY A O 1
ATOM 2645 N N . ALA A 1 367 ? -23.344 -11.741 32.915 1.00 68.81 367 ALA A N 1
ATOM 2646 C CA . ALA A 1 367 ? -24.344 -10.732 32.541 1.00 68.81 367 ALA A CA 1
ATOM 2647 C C . ALA A 1 367 ? -25.309 -10.368 33.685 1.00 68.81 367 ALA A C 1
ATOM 2649 O O . ALA A 1 367 ? -25.688 -9.201 33.832 1.00 68.81 367 ALA A O 1
ATOM 2650 N N . LEU A 1 368 ? -25.678 -11.339 34.529 1.00 80.62 368 LEU A N 1
ATOM 2651 C CA . LEU A 1 368 ? -26.563 -11.097 35.668 1.00 80.62 368 LEU A CA 1
ATOM 2652 C C . LEU A 1 368 ? -25.923 -10.176 36.707 1.00 80.62 368 LEU A C 1
ATOM 2654 O O . LEU A 1 368 ? -26.550 -9.203 37.125 1.00 80.62 368 LEU A O 1
ATOM 2658 N N . THR A 1 369 ? -24.678 -10.458 37.101 1.00 82.31 369 THR A N 1
ATOM 2659 C CA . THR A 1 369 ? -23.936 -9.625 38.059 1.00 82.31 369 THR A CA 1
ATOM 2660 C C . THR A 1 369 ? -23.820 -8.187 37.553 1.00 82.31 369 THR A C 1
ATOM 2662 O O . THR A 1 369 ? -24.036 -7.249 38.322 1.00 82.31 369 THR A O 1
ATOM 2665 N N . ASN A 1 370 ? -23.585 -7.997 36.251 1.00 77.88 370 ASN A N 1
ATOM 2666 C CA . ASN A 1 370 ? -23.485 -6.664 35.657 1.00 77.88 370 ASN A CA 1
ATOM 2667 C C . ASN A 1 370 ? -24.790 -5.871 35.726 1.00 77.88 370 ASN A C 1
ATOM 2669 O O . ASN A 1 370 ? -24.798 -4.724 36.175 1.00 77.88 370 ASN A O 1
ATOM 2673 N N . ILE A 1 371 ? -25.909 -6.498 35.358 1.00 83.25 371 ILE A N 1
ATOM 2674 C CA . ILE A 1 371 ? -27.226 -5.863 35.460 1.00 83.25 371 ILE A CA 1
ATOM 2675 C C . ILE A 1 371 ? -27.538 -5.514 36.918 1.00 83.25 371 ILE A C 1
ATOM 2677 O O . ILE A 1 371 ? -28.011 -4.414 37.195 1.00 83.25 371 ILE A O 1
ATOM 2681 N N . LEU A 1 372 ? -27.257 -6.408 37.869 1.00 89.00 372 LEU A N 1
ATOM 2682 C CA . LEU A 1 372 ? -27.536 -6.160 39.286 1.00 89.00 372 LEU A CA 1
ATOM 2683 C C . LEU A 1 372 ? -26.693 -5.019 39.858 1.00 89.00 372 LEU A C 1
ATOM 2685 O O . LEU A 1 372 ? -27.221 -4.187 40.590 1.00 89.00 372 LEU A O 1
ATOM 2689 N N . LEU A 1 373 ? -25.413 -4.932 39.501 1.00 87.69 373 LEU A N 1
ATOM 2690 C CA . LEU A 1 373 ? -24.555 -3.826 39.922 1.00 87.69 373 LEU A CA 1
ATOM 2691 C C . LEU A 1 373 ? -24.949 -2.499 39.254 1.00 87.69 373 LEU A C 1
ATOM 2693 O O . LEU A 1 373 ? -24.812 -1.449 39.875 1.00 87.69 373 LEU A O 1
ATOM 2697 N N . TYR A 1 374 ? -25.521 -2.519 38.048 1.00 88.00 374 TYR A N 1
ATOM 2698 C CA . TYR A 1 374 ? -26.084 -1.317 37.422 1.00 88.00 374 TYR A CA 1
ATOM 2699 C C . TYR A 1 374 ? -27.303 -0.754 38.172 1.00 88.00 374 TYR A C 1
ATOM 2701 O O . TYR A 1 374 ? -27.572 0.446 38.143 1.00 88.00 374 TYR A O 1
ATOM 2709 N N . HIS A 1 375 ? -28.013 -1.596 38.920 1.00 91.94 375 HIS A N 1
ATOM 2710 C CA . HIS A 1 375 ? -29.088 -1.149 39.803 1.00 91.94 375 HIS A CA 1
ATOM 2711 C C . HIS A 1 375 ? -28.580 -0.502 41.100 1.00 91.94 375 HIS A C 1
ATOM 2713 O O . HIS A 1 375 ? -29.390 -0.048 41.904 1.00 91.94 375 HIS A O 1
ATOM 2719 N N . VAL A 1 376 ? -27.267 -0.436 41.332 1.00 92.56 376 VAL A N 1
ATOM 2720 C CA . VAL A 1 376 ? -26.693 0.104 42.567 1.00 92.56 376 VAL A CA 1
ATOM 2721 C C . VAL A 1 376 ? -25.824 1.314 42.256 1.00 92.56 376 VAL A C 1
ATOM 2723 O O . VAL A 1 376 ? -24.925 1.256 41.425 1.00 92.56 376 VAL A O 1
ATOM 2726 N N . ALA A 1 377 ? -26.055 2.421 42.951 1.00 88.75 377 ALA A N 1
ATOM 2727 C CA . ALA A 1 377 ? -25.230 3.621 42.915 1.00 88.75 377 ALA A CA 1
ATOM 2728 C C . ALA A 1 377 ? -24.483 3.831 44.234 1.00 88.75 377 ALA A C 1
ATOM 2730 O O . ALA A 1 377 ? -24.943 3.415 45.298 1.00 88.75 377 ALA A O 1
ATOM 2731 N N . GLY A 1 378 ? -23.326 4.492 44.169 1.00 83.31 378 GLY A N 1
ATOM 2732 C CA . GLY A 1 378 ? -22.587 4.913 45.360 1.00 83.31 378 GLY A CA 1
ATOM 2733 C C . GLY A 1 378 ? -23.182 6.190 45.962 1.00 83.31 378 GLY A C 1
ATOM 2734 O O . GLY A 1 378 ? -23.484 7.137 45.238 1.00 83.31 378 GLY A O 1
ATOM 2735 N N . GLY A 1 379 ? -23.327 6.247 47.287 1.00 83.75 379 GLY A N 1
ATOM 2736 C CA . GLY A 1 379 ? -23.957 7.369 47.997 1.00 83.75 379 GLY A CA 1
ATOM 2737 C C . GLY A 1 379 ? -25.361 7.053 48.516 1.00 83.75 379 GLY A C 1
ATOM 2738 O O . GLY A 1 379 ? -26.031 6.161 48.006 1.00 83.75 379 GLY A O 1
ATOM 2739 N N . LYS A 1 380 ? -25.824 7.802 49.530 1.00 85.00 380 LYS A N 1
ATOM 2740 C CA . LYS A 1 380 ? -27.247 7.849 49.907 1.00 85.00 380 LYS A CA 1
ATOM 2741 C C . LYS A 1 380 ? -27.890 8.966 49.093 1.00 85.00 380 LYS A C 1
ATOM 2743 O O . LYS A 1 380 ? -27.592 10.130 49.349 1.00 85.00 380 LYS A O 1
ATOM 2748 N N . VAL A 1 381 ? -28.708 8.614 48.108 1.00 86.38 381 VAL A N 1
ATOM 2749 C CA . VAL A 1 381 ? -29.404 9.572 47.244 1.00 86.38 381 VAL A CA 1
ATOM 2750 C C . VAL A 1 381 ? -30.900 9.428 47.490 1.00 86.38 381 VAL A C 1
ATOM 2752 O O . VAL A 1 381 ? -31.514 8.452 47.058 1.00 86.38 381 VAL A O 1
ATOM 2755 N N . PHE A 1 382 ? -31.494 10.378 48.208 1.00 86.38 382 PHE A N 1
ATOM 2756 C CA . PHE A 1 382 ? -32.941 10.420 48.414 1.00 86.38 382 PHE A CA 1
ATOM 2757 C C . PHE A 1 382 ? -33.633 11.047 47.199 1.00 86.38 382 PHE A C 1
ATOM 2759 O O . PHE A 1 382 ? -33.016 11.770 46.422 1.00 86.38 382 PHE A O 1
ATOM 2766 N N . SER A 1 383 ? -34.939 10.827 47.040 1.00 82.56 383 SER A N 1
ATOM 2767 C CA . SER A 1 383 ? -35.721 11.429 45.952 1.00 82.56 383 SER A CA 1
ATOM 2768 C C . SER A 1 383 ? -35.670 12.955 45.959 1.00 82.56 383 SER A C 1
ATOM 2770 O O . SER A 1 383 ? -35.808 13.573 44.911 1.00 82.56 383 SER A O 1
ATOM 2772 N N . ASP A 1 384 ? -35.473 13.556 47.133 1.00 83.00 384 ASP A N 1
ATOM 2773 C CA . ASP A 1 384 ? -35.369 15.007 47.306 1.00 83.00 384 ASP A CA 1
ATOM 2774 C C . ASP A 1 384 ? -34.005 15.557 46.852 1.00 83.00 384 ASP A C 1
ATOM 2776 O O . ASP A 1 384 ? -33.889 16.750 46.567 1.00 83.00 384 ASP A O 1
ATOM 2780 N N . ASP A 1 385 ? -32.988 14.694 46.754 1.00 84.00 385 ASP A N 1
ATOM 2781 C CA . ASP A 1 385 ? -31.664 15.029 46.219 1.00 84.00 385 ASP A CA 1
ATOM 2782 C C . ASP A 1 385 ? -31.629 14.939 44.684 1.00 84.00 385 ASP A C 1
ATOM 2784 O O . ASP A 1 385 ? -30.697 15.437 44.046 1.00 84.00 385 ASP A O 1
ATOM 2788 N N . LEU A 1 386 ? -32.643 14.309 44.083 1.00 86.06 386 LEU A N 1
ATOM 2789 C CA . LEU A 1 386 ? -32.749 14.121 42.644 1.00 86.06 386 LEU A CA 1
ATOM 2790 C C . LEU A 1 386 ? -33.238 15.396 41.947 1.00 86.06 386 LEU A C 1
ATOM 2792 O O . LEU A 1 386 ? -34.135 16.100 42.411 1.00 86.06 386 LEU A O 1
ATOM 2796 N N . SER A 1 387 ? -32.670 15.676 40.775 1.00 86.75 387 SER A N 1
ATOM 2797 C CA . SER A 1 387 ? -33.110 16.761 39.892 1.00 86.75 387 SER A CA 1
ATOM 2798 C C . SER A 1 387 ? -33.295 16.260 38.462 1.00 86.75 387 SER A C 1
ATOM 2800 O O . SER A 1 387 ? -32.675 15.277 38.059 1.00 86.75 387 SER A O 1
ATOM 2802 N N . ASP A 1 388 ? -34.175 16.912 37.699 1.00 87.62 388 ASP A N 1
ATOM 2803 C CA . ASP A 1 388 ? -34.420 16.547 36.300 1.00 87.62 388 ASP A CA 1
ATOM 2804 C C . ASP A 1 388 ? -33.140 16.699 35.462 1.00 87.62 388 ASP A C 1
ATOM 2806 O O . ASP A 1 388 ? -32.473 17.737 35.516 1.00 87.62 388 ASP A O 1
ATOM 2810 N N . GLY A 1 389 ? -32.783 15.652 34.717 1.00 77.69 389 GLY A N 1
ATOM 2811 C CA . GLY A 1 389 ? -31.536 15.560 33.957 1.00 77.69 389 GLY A CA 1
ATOM 2812 C C . GLY A 1 389 ? -30.293 15.243 34.797 1.00 77.69 389 GLY A C 1
ATOM 2813 O O . GLY A 1 389 ? -29.181 15.272 34.266 1.00 77.69 389 GLY A O 1
ATOM 2814 N N . MET A 1 390 ? -30.441 14.957 36.096 1.00 84.31 390 MET A N 1
ATOM 2815 C CA . MET A 1 390 ? -29.332 14.498 36.933 1.00 84.31 390 MET A CA 1
ATOM 2816 C C . MET A 1 390 ? -28.810 13.155 36.427 1.00 84.31 390 MET A C 1
ATOM 2818 O O . MET A 1 390 ? -29.574 12.306 35.977 1.00 84.31 390 MET A O 1
ATOM 2822 N N . ILE A 1 391 ? -27.500 12.953 36.529 1.00 79.44 391 ILE A N 1
ATOM 2823 C CA . ILE A 1 391 ? -26.870 11.685 36.185 1.00 79.44 391 ILE A CA 1
ATOM 2824 C C . ILE A 1 391 ? -26.255 11.088 37.444 1.00 79.44 391 ILE A C 1
ATOM 2826 O O . ILE A 1 391 ? -25.456 11.744 38.114 1.00 79.44 391 ILE A O 1
ATOM 2830 N N . VAL A 1 392 ? -26.638 9.853 37.748 1.00 80.81 392 VAL A N 1
ATOM 2831 C CA . VAL A 1 392 ? -26.153 9.073 38.884 1.00 80.81 392 VAL A CA 1
ATOM 2832 C C . VAL A 1 392 ? -25.177 8.021 38.369 1.00 80.81 392 VAL A C 1
ATOM 2834 O O . VAL A 1 392 ? -25.501 7.253 37.467 1.00 80.81 392 VAL A O 1
ATOM 2837 N N . THR A 1 393 ? -23.970 7.993 38.926 1.00 78.81 393 THR A N 1
ATOM 2838 C CA . THR A 1 393 ? -22.972 6.970 38.599 1.00 78.81 393 THR A CA 1
ATOM 2839 C C . THR A 1 393 ? -23.251 5.711 39.416 1.00 78.81 393 THR A C 1
ATOM 2841 O O . THR A 1 393 ? -23.318 5.757 40.646 1.00 78.81 393 THR A O 1
ATOM 2844 N N . THR A 1 394 ? -23.439 4.592 38.725 1.00 84.19 394 THR A N 1
ATOM 2845 C CA . THR A 1 394 ? -23.613 3.265 39.330 1.00 84.19 394 THR A CA 1
ATOM 2846 C C . THR A 1 394 ? -22.278 2.739 39.861 1.00 84.19 394 THR A C 1
ATOM 2848 O O . THR A 1 394 ? -21.218 3.263 39.521 1.00 84.19 394 THR A O 1
ATOM 2851 N N . VAL A 1 395 ? -22.286 1.689 40.682 1.00 76.88 395 VAL A N 1
ATOM 2852 C CA . VAL A 1 395 ? -21.054 1.073 41.211 1.00 76.88 395 VAL A CA 1
ATOM 2853 C C . VAL A 1 395 ? -20.192 0.420 40.121 1.00 76.88 395 VAL A C 1
ATOM 2855 O O . VAL A 1 395 ? -19.021 0.153 40.362 1.00 76.88 395 VAL A O 1
ATOM 2858 N N . GLN A 1 396 ? -20.734 0.217 38.913 1.00 66.50 396 GLN A N 1
ATOM 2859 C CA . GLN A 1 396 ? -19.975 -0.181 37.718 1.00 66.50 396 GLN A CA 1
ATOM 2860 C C . GLN A 1 396 ? -19.348 1.003 36.955 1.00 66.50 396 GLN A C 1
ATOM 2862 O O . GLN A 1 396 ? -18.785 0.812 35.882 1.00 66.50 396 GLN A O 1
ATOM 2867 N N . GLY A 1 397 ? -19.496 2.242 37.435 1.00 66.50 397 GLY A N 1
ATOM 2868 C CA . GLY A 1 397 ? -19.038 3.449 36.730 1.00 66.50 397 GLY A CA 1
ATOM 2869 C C . GLY A 1 397 ? -19.967 3.907 35.597 1.00 66.50 397 GLY A C 1
ATOM 2870 O O . GLY A 1 397 ? -19.866 5.038 35.119 1.00 66.50 397 GLY A O 1
ATOM 2871 N N . GLN A 1 398 ? -20.930 3.073 35.199 1.00 70.19 398 GLN A N 1
ATOM 2872 C CA . GLN A 1 398 ? -21.920 3.407 34.179 1.00 70.19 398 GLN A CA 1
ATOM 2873 C C . GLN A 1 398 ? -22.939 4.428 34.708 1.00 70.19 398 GLN A C 1
ATOM 2875 O O . GLN A 1 398 ? -23.271 4.453 35.896 1.00 70.19 398 GLN A O 1
ATOM 2880 N N . ARG A 1 399 ? -23.451 5.280 33.820 1.00 76.69 399 ARG A N 1
ATOM 2881 C CA . ARG A 1 399 ? -24.317 6.419 34.154 1.00 76.69 399 ARG A CA 1
ATOM 2882 C C . ARG A 1 399 ? -25.797 6.043 34.024 1.00 76.69 399 ARG A C 1
ATOM 2884 O O . ARG A 1 399 ? -26.198 5.511 32.995 1.00 76.69 399 ARG A O 1
ATOM 2891 N N . ALA A 1 400 ? -26.599 6.353 35.039 1.00 79.44 400 ALA A N 1
ATOM 2892 C CA . ALA A 1 400 ? -28.058 6.288 35.007 1.00 79.44 400 ALA A CA 1
ATOM 2893 C C . ALA A 1 400 ? -28.638 7.711 34.994 1.00 79.44 400 ALA A C 1
ATOM 2895 O O . ALA A 1 400 ? -28.269 8.550 35.821 1.00 79.44 400 ALA A O 1
ATOM 2896 N N . THR A 1 401 ? -29.528 8.001 34.049 1.00 82.62 401 THR A N 1
ATOM 2897 C CA . THR A 1 401 ? -30.149 9.321 33.887 1.00 82.62 401 THR A CA 1
ATOM 2898 C C . THR A 1 401 ? -31.464 9.389 34.650 1.00 82.62 401 THR A C 1
ATOM 2900 O O . THR A 1 401 ? -32.330 8.522 34.519 1.00 82.62 401 THR A O 1
ATOM 2903 N N . ILE A 1 402 ? -31.624 10.470 35.408 1.00 88.88 402 ILE A N 1
ATOM 2904 C CA . ILE A 1 402 ? -32.821 10.794 36.172 1.00 88.88 402 ILE A CA 1
ATOM 2905 C C . ILE A 1 402 ? -33.694 11.742 35.355 1.00 88.88 402 ILE A C 1
ATOM 2907 O O . ILE A 1 402 ? -33.260 12.836 34.996 1.00 88.88 402 ILE A O 1
ATOM 2911 N N . THR A 1 403 ? -34.937 11.347 35.098 1.00 87.44 403 THR A N 1
ATOM 2912 C CA . THR A 1 403 ? -35.949 12.214 34.476 1.00 87.44 403 THR A CA 1
ATOM 2913 C C . THR A 1 403 ? -37.067 12.467 35.478 1.00 87.44 403 THR A C 1
ATOM 2915 O O . THR A 1 403 ? -37.620 11.520 36.034 1.00 87.44 403 THR A O 1
ATOM 2918 N N . ILE A 1 404 ? -37.410 13.732 35.724 1.00 90.06 404 ILE A N 1
ATOM 2919 C CA . ILE A 1 404 ? -38.506 14.111 36.626 1.00 90.06 404 ILE A CA 1
ATOM 2920 C C . ILE A 1 404 ? -39.551 14.881 35.824 1.00 90.06 404 ILE A C 1
ATOM 2922 O O . ILE A 1 404 ? -39.294 15.978 35.331 1.00 90.06 404 ILE A O 1
ATOM 2926 N N . ASN A 1 405 ? -40.752 14.321 35.711 1.00 88.75 405 ASN A N 1
ATOM 2927 C CA . ASN A 1 405 ? -41.864 14.918 34.973 1.00 88.75 405 ASN A CA 1
ATOM 2928 C C . ASN A 1 405 ? -43.174 14.854 35.787 1.00 88.75 405 ASN A C 1
ATOM 2930 O O . ASN A 1 405 ? -43.174 14.465 36.956 1.00 88.75 405 ASN A O 1
ATOM 2934 N N . ASP A 1 406 ? -44.297 15.260 35.182 1.00 85.69 406 ASP A N 1
ATOM 2935 C CA . ASP A 1 406 ? -45.616 15.261 35.841 1.00 85.69 406 ASP A CA 1
ATOM 2936 C C . ASP A 1 406 ? -46.074 13.854 36.295 1.00 85.69 406 ASP A C 1
ATOM 2938 O O . ASP A 1 406 ? -46.927 13.752 37.180 1.00 85.69 406 ASP A O 1
ATOM 2942 N N . ASP A 1 407 ? -45.505 12.787 35.720 1.00 81.19 407 ASP A N 1
ATOM 2943 C CA . ASP A 1 407 ? -45.816 11.385 36.017 1.00 81.19 407 ASP A CA 1
ATOM 2944 C C . ASP A 1 407 ? -44.892 10.772 37.098 1.00 81.19 407 ASP A C 1
ATOM 2946 O O . ASP A 1 407 ? -45.157 9.665 37.568 1.00 81.19 407 ASP A O 1
ATOM 2950 N N . GLY A 1 408 ? -43.845 11.478 37.551 1.00 86.69 408 GLY A N 1
ATOM 2951 C CA . GLY A 1 408 ? -42.984 11.060 38.668 1.00 86.69 408 GLY A CA 1
ATOM 2952 C C . GLY A 1 408 ? -41.480 11.118 38.380 1.00 86.69 408 GLY A C 1
ATOM 2953 O O . GLY A 1 408 ? -41.024 11.873 37.521 1.00 86.69 408 GLY A O 1
ATOM 2954 N N . VAL A 1 409 ? -40.708 10.336 39.144 1.00 89.25 409 VAL A N 1
ATOM 2955 C CA . VAL A 1 409 ? -39.252 10.170 38.989 1.00 89.25 409 VAL A CA 1
ATOM 2956 C C . VAL A 1 409 ? -38.981 8.901 38.183 1.00 89.25 409 VAL A C 1
ATOM 2958 O O . VAL A 1 409 ? -39.519 7.845 38.511 1.00 89.25 409 VAL A O 1
ATOM 2961 N N . PHE A 1 410 ? -38.130 9.001 37.166 1.00 89.50 410 PHE A N 1
ATOM 2962 C CA . PHE A 1 410 ? -37.729 7.899 36.296 1.00 89.50 410 PHE A CA 1
ATOM 2963 C C . PHE A 1 410 ? -36.208 7.730 36.300 1.00 89.50 410 PHE A C 1
ATOM 2965 O O . PHE A 1 410 ? -35.480 8.723 36.245 1.00 89.50 410 PHE A O 1
ATOM 2972 N N . ILE A 1 411 ? -35.746 6.480 36.319 1.00 88.81 411 ILE A N 1
ATOM 2973 C CA . ILE A 1 411 ? -34.341 6.071 36.195 1.00 88.81 411 ILE A CA 1
ATOM 2974 C C . ILE A 1 411 ? -34.210 5.297 34.880 1.00 88.81 411 ILE A C 1
ATOM 2976 O O . ILE A 1 411 ? -34.748 4.200 34.793 1.00 88.81 411 ILE A O 1
ATOM 2980 N N . ASN A 1 412 ? -33.551 5.847 33.852 1.00 80.06 412 ASN A N 1
ATOM 2981 C CA . ASN A 1 412 ? -33.453 5.219 32.515 1.00 80.06 412 ASN A CA 1
ATOM 2982 C C . ASN A 1 412 ? -34.786 4.620 32.015 1.00 80.06 412 ASN A C 1
ATOM 2984 O O . ASN A 1 412 ? -34.850 3.453 31.640 1.00 80.06 412 ASN A O 1
ATOM 2988 N N . ASP A 1 413 ? -35.859 5.406 32.085 1.00 82.00 413 ASP A N 1
ATOM 2989 C CA . ASP A 1 413 ? -37.239 5.027 31.735 1.00 82.00 413 ASP A CA 1
ATOM 2990 C C . ASP A 1 413 ? -37.994 4.127 32.736 1.00 82.00 413 ASP A C 1
ATOM 2992 O O . ASP A 1 413 ? -39.212 4.004 32.612 1.00 82.00 413 ASP A O 1
ATOM 2996 N N . ALA A 1 414 ? -37.345 3.574 33.768 1.00 88.38 414 ALA A N 1
ATOM 2997 C CA . ALA A 1 414 ? -38.024 2.853 34.848 1.00 88.38 414 ALA A CA 1
ATOM 2998 C C . ALA A 1 414 ? -38.619 3.830 35.872 1.00 88.38 414 ALA A C 1
ATOM 3000 O O . ALA A 1 414 ? -37.908 4.666 36.435 1.00 88.38 414 ALA A O 1
ATOM 3001 N N . GLN A 1 415 ? -39.920 3.736 36.136 1.00 92.62 415 GLN A N 1
ATOM 3002 C CA . GLN A 1 415 ? -40.608 4.610 37.079 1.00 92.62 415 GLN A CA 1
ATOM 3003 C C . GLN A 1 415 ? -40.299 4.184 38.517 1.00 92.62 415 GLN A C 1
ATOM 3005 O O . GLN A 1 415 ? -40.468 3.021 38.885 1.00 92.62 415 GLN A O 1
ATOM 3010 N N . VAL A 1 416 ? -39.919 5.140 39.366 1.00 91.00 416 VAL A N 1
ATOM 3011 C CA . VAL A 1 416 ? -39.829 4.919 40.813 1.00 91.00 416 VAL A CA 1
ATOM 3012 C C . VAL A 1 416 ? -41.246 4.841 41.382 1.00 91.00 416 VAL A C 1
ATOM 3014 O O . VAL A 1 416 ? -41.943 5.850 41.497 1.00 91.00 416 VAL A O 1
ATOM 3017 N N . VAL A 1 417 ? -41.678 3.635 41.749 1.00 88.56 417 VAL A N 1
ATOM 3018 C CA . VAL A 1 417 ? -43.017 3.369 42.302 1.00 88.56 417 VAL A CA 1
ATOM 3019 C C . VAL A 1 417 ? -43.081 3.557 43.817 1.00 88.56 417 VAL A C 1
ATOM 3021 O O . VAL A 1 417 ? -44.144 3.875 44.352 1.00 88.56 417 VAL A O 1
ATOM 3024 N N . LEU A 1 418 ? -41.954 3.392 44.514 1.00 82.62 418 LEU A N 1
ATOM 3025 C CA . LEU A 1 418 ? -41.826 3.670 45.945 1.00 82.62 418 LEU A CA 1
ATOM 3026 C C . LEU A 1 418 ? -40.409 4.169 46.241 1.00 82.62 418 LEU A C 1
ATOM 3028 O O . LEU A 1 418 ? -39.445 3.435 46.063 1.00 82.62 418 LEU A O 1
ATOM 3032 N N . ALA A 1 419 ? -40.283 5.412 46.692 1.00 84.75 419 ALA A N 1
ATOM 3033 C CA . ALA A 1 419 ? -38.992 6.047 46.948 1.00 84.75 419 ALA A CA 1
ATOM 3034 C C . ALA A 1 419 ? -38.611 6.041 48.438 1.00 84.75 419 ALA A C 1
ATOM 3036 O O . ALA A 1 419 ? -39.485 5.978 49.305 1.00 84.75 419 ALA A O 1
ATOM 3037 N N . ASN A 1 420 ? -37.318 6.234 48.716 1.00 82.06 420 ASN A N 1
ATOM 3038 C CA . ASN A 1 420 ? -36.757 6.540 50.042 1.00 82.06 420 ASN A CA 1
ATOM 3039 C C . ASN A 1 420 ? -36.939 5.452 51.109 1.00 82.06 420 ASN A C 1
ATOM 3041 O O . ASN A 1 420 ? -37.207 5.765 52.271 1.00 82.06 420 ASN A O 1
ATOM 3045 N N . LEU A 1 421 ? -36.774 4.178 50.754 1.00 79.94 421 LEU A N 1
ATOM 3046 C CA . LEU A 1 421 ? -36.648 3.132 51.767 1.00 79.94 421 LEU A CA 1
ATOM 3047 C C . LEU A 1 421 ? -35.254 3.232 52.395 1.00 79.94 421 LEU A C 1
ATOM 3049 O O . LEU A 1 421 ? -34.262 2.805 51.808 1.00 79.94 421 LEU A O 1
ATOM 3053 N N . GLU A 1 422 ? -35.166 3.879 53.552 1.00 79.44 422 GLU A N 1
ATOM 3054 C CA . GLU A 1 422 ? -33.889 4.140 54.211 1.00 79.44 422 GLU A CA 1
ATOM 3055 C C . GLU A 1 422 ? -33.284 2.861 54.795 1.00 79.44 422 GLU A C 1
ATOM 3057 O O . GLU A 1 422 ? -33.946 2.100 55.503 1.00 79.44 422 GLU A O 1
ATOM 3062 N N . ALA A 1 423 ? -32.005 2.662 54.490 1.00 79.62 423 ALA A N 1
ATOM 3063 C CA . ALA A 1 423 ? -31.186 1.553 54.929 1.00 79.62 423 ALA A CA 1
ATOM 3064 C C . ALA A 1 423 ? -29.967 2.087 55.698 1.00 79.62 423 ALA A C 1
ATOM 3066 O O . ALA A 1 423 ? -29.553 3.246 55.560 1.00 79.62 423 ALA A O 1
ATOM 3067 N N . ASP A 1 424 ? -29.320 1.238 56.479 1.00 80.94 424 ASP A N 1
ATOM 3068 C CA . ASP A 1 424 ? -28.188 1.655 57.303 1.00 80.94 424 ASP A CA 1
ATOM 3069 C C . ASP A 1 424 ? -26.987 2.057 56.461 1.00 80.94 424 ASP A C 1
ATOM 3071 O O . ASP A 1 424 ? -26.444 3.164 56.551 1.00 80.94 424 ASP A O 1
ATOM 3075 N N . ASN A 1 425 ? -26.668 1.170 55.528 1.00 82.19 425 ASN A N 1
ATOM 3076 C CA . ASN A 1 425 ? -25.638 1.351 54.538 1.00 82.19 425 ASN A CA 1
ATOM 3077 C C . ASN A 1 425 ? -26.190 1.969 53.246 1.00 82.19 425 ASN A C 1
ATOM 3079 O O . ASN A 1 425 ? -25.480 1.949 52.251 1.00 82.19 425 ASN A O 1
ATOM 3083 N N . GLY A 1 426 ? -27.407 2.539 53.212 1.00 88.19 426 GLY A N 1
ATOM 3084 C CA . GLY A 1 426 ? -27.925 3.086 51.957 1.00 88.19 426 GLY A CA 1
ATOM 3085 C C . GLY A 1 426 ? -29.377 3.569 51.897 1.00 88.19 426 GLY A C 1
ATOM 3086 O O . GLY A 1 426 ? -29.972 3.933 52.902 1.00 88.19 426 GLY A O 1
ATOM 3087 N N . VAL A 1 427 ? -29.933 3.607 50.687 1.00 88.00 427 VAL A N 1
ATOM 3088 C CA . VAL A 1 427 ? -31.342 3.906 50.375 1.00 88.00 427 VAL A CA 1
ATOM 3089 C C . VAL A 1 427 ? -31.811 2.938 49.286 1.00 88.00 427 VAL A C 1
ATOM 3091 O O . VAL A 1 427 ? -31.036 2.602 48.396 1.00 88.00 427 VAL A O 1
ATOM 3094 N N . VAL A 1 428 ? -33.067 2.495 49.322 1.00 89.56 428 VAL A N 1
ATOM 3095 C CA . VAL A 1 428 ? -33.688 1.691 48.261 1.00 89.56 428 VAL A CA 1
ATOM 3096 C C . VAL A 1 428 ? -34.839 2.473 47.615 1.00 89.56 428 VAL A C 1
ATOM 3098 O O . VAL A 1 428 ? -35.706 3.019 48.300 1.00 89.56 428 VAL A O 1
ATOM 3101 N N . HIS A 1 429 ? -34.858 2.525 46.284 1.00 89.88 429 HIS A N 1
ATOM 3102 C CA . HIS A 1 429 ? -35.962 3.045 45.472 1.00 89.88 429 HIS A CA 1
ATOM 3103 C C . HIS A 1 429 ? -36.541 1.901 44.651 1.00 89.88 429 HIS A C 1
ATOM 3105 O O . HIS A 1 429 ? -35.842 1.317 43.835 1.00 89.88 429 HIS A O 1
ATOM 3111 N N . VAL A 1 430 ? -37.810 1.572 44.850 1.00 90.56 430 VAL A N 1
ATOM 3112 C CA . VAL A 1 430 ? -38.488 0.507 44.105 1.00 90.56 430 VAL A CA 1
ATOM 3113 C C . VAL A 1 430 ? -38.862 1.013 42.717 1.00 90.56 430 VAL A C 1
ATOM 3115 O O . VAL A 1 430 ? -39.480 2.075 42.604 1.00 90.56 430 VAL A O 1
ATOM 3118 N N . ILE A 1 431 ? -38.538 0.239 41.681 1.00 93.25 431 ILE A N 1
ATOM 3119 C CA . ILE A 1 431 ? -38.792 0.572 40.273 1.00 93.25 431 ILE A CA 1
ATOM 3120 C C . ILE A 1 431 ? -39.665 -0.485 39.572 1.00 93.25 431 ILE A C 1
ATOM 3122 O O . ILE A 1 431 ? -39.696 -1.658 39.958 1.00 93.25 431 ILE A O 1
ATOM 3126 N N . ASP A 1 432 ? -40.409 -0.071 38.546 1.00 92.12 432 ASP A N 1
ATOM 3127 C CA . ASP A 1 432 ? -41.361 -0.925 37.814 1.00 92.12 432 ASP A CA 1
ATOM 3128 C C . ASP A 1 432 ? -40.788 -1.653 36.587 1.00 92.12 432 ASP A C 1
ATOM 3130 O O . ASP A 1 432 ? -41.459 -2.523 36.028 1.00 92.12 432 ASP A O 1
ATOM 3134 N N . ALA A 1 433 ? -39.550 -1.353 36.200 1.00 88.00 433 ALA A N 1
ATOM 3135 C CA . ALA A 1 433 ? -38.836 -2.002 35.107 1.00 88.00 433 ALA A CA 1
ATOM 3136 C C . ALA A 1 433 ? -37.406 -2.354 35.536 1.00 88.00 433 ALA A C 1
ATOM 3138 O O . ALA A 1 433 ? -36.818 -1.678 36.375 1.00 88.00 433 ALA A O 1
ATOM 3139 N N . VAL A 1 434 ? -36.847 -3.427 34.972 1.00 87.31 434 VAL A N 1
ATOM 3140 C CA . VAL A 1 434 ? -35.430 -3.769 35.157 1.00 87.31 434 VAL A CA 1
ATOM 3141 C C . VAL A 1 434 ? -34.618 -2.784 34.322 1.00 87.31 434 VAL A C 1
ATOM 3143 O O . VAL A 1 434 ? -34.748 -2.777 33.098 1.00 87.31 434 VAL A O 1
ATOM 3146 N N . ILE A 1 435 ? -33.796 -1.953 34.968 1.00 84.50 435 ILE A N 1
ATOM 3147 C CA . ILE A 1 435 ? -32.881 -1.066 34.251 1.00 84.50 435 ILE A CA 1
ATOM 3148 C C . ILE A 1 435 ? -31.688 -1.880 33.770 1.00 84.50 435 ILE A C 1
ATOM 3150 O O . ILE A 1 435 ? -30.863 -2.365 34.539 1.00 84.50 435 ILE A O 1
ATOM 3154 N N . THR A 1 436 ? -31.589 -2.057 32.466 1.00 70.12 436 THR A N 1
ATOM 3155 C CA . THR A 1 436 ? -30.341 -2.501 31.859 1.00 70.12 436 THR A CA 1
ATOM 3156 C C . THR A 1 436 ? -29.433 -1.289 31.703 1.00 70.12 436 THR A C 1
ATOM 3158 O O . THR A 1 436 ? -29.955 -0.181 31.519 1.00 70.12 436 THR A O 1
ATOM 3161 N N . PRO A 1 437 ? -28.101 -1.462 31.744 1.00 62.25 437 PRO A N 1
ATOM 3162 C CA . PRO A 1 437 ? -27.190 -0.458 31.223 1.00 62.25 437 PRO A CA 1
ATOM 3163 C C . PRO A 1 437 ? -27.739 0.051 29.895 1.00 62.25 437 PRO A C 1
ATOM 3165 O O . PRO A 1 437 ? -27.946 -0.729 28.964 1.00 62.25 437 PRO A O 1
ATOM 3168 N N . GLY A 1 438 ? -28.084 1.342 29.844 1.00 54.94 438 GLY A N 1
ATOM 3169 C CA . GLY A 1 438 ? -28.263 2.006 28.559 1.00 54.94 438 GLY A CA 1
ATOM 3170 C C . GLY A 1 438 ? -26.956 1.880 27.785 1.00 54.94 438 GLY A C 1
ATOM 3171 O O . GLY A 1 438 ? -25.930 1.595 28.408 1.00 54.94 438 GLY A O 1
ATOM 3172 N N . PRO A 1 439 ? -26.970 2.072 26.461 1.00 50.34 439 PRO A N 1
ATOM 3173 C CA . PRO A 1 439 ? -25.842 1.671 25.672 1.00 50.34 439 PRO A CA 1
ATOM 3174 C C . PRO A 1 439 ? -24.552 2.392 26.114 1.00 50.34 439 PRO A C 1
ATOM 3176 O O . PRO A 1 439 ? -24.414 3.587 25.859 1.00 50.34 439 PRO A O 1
ATOM 3179 N N . ALA A 1 440 ? -23.649 1.719 26.833 1.00 64.06 440 ALA A N 1
ATOM 3180 C CA . ALA A 1 440 ? -22.410 2.308 27.313 1.00 64.06 440 ALA A CA 1
ATOM 3181 C C . ALA A 1 440 ? -21.471 2.355 26.122 1.00 64.06 440 ALA A C 1
ATOM 3183 O O . ALA A 1 440 ? -21.107 1.317 25.575 1.00 64.06 440 ALA A O 1
ATOM 3184 N N . THR A 1 441 ? -21.097 3.548 25.678 1.00 80.38 441 THR A N 1
ATOM 3185 C CA . THR A 1 441 ? -20.082 3.646 24.634 1.00 80.38 441 THR A CA 1
ATOM 3186 C C . THR A 1 441 ? -18.711 3.312 25.219 1.00 80.38 441 THR A C 1
ATOM 3188 O O . THR A 1 441 ? -18.493 3.409 26.430 1.00 80.38 441 THR A O 1
ATOM 3191 N N . VAL A 1 442 ? -17.750 2.937 24.378 1.00 84.94 442 VAL A N 1
ATOM 3192 C CA . VAL A 1 442 ? -16.383 2.620 24.820 1.00 84.94 442 VAL A CA 1
ATOM 3193 C C . VAL A 1 442 ? -15.756 3.750 25.639 1.00 84.94 442 VAL A C 1
ATOM 3195 O O . VAL A 1 442 ? -15.002 3.495 26.575 1.00 84.94 442 VAL A O 1
ATOM 3198 N N . VAL A 1 443 ? -16.099 5.008 25.347 1.00 85.19 443 VAL A N 1
ATOM 3199 C CA . VAL A 1 443 ? -15.593 6.153 26.110 1.00 85.19 443 VAL A CA 1
ATOM 3200 C C . VAL A 1 443 ? -16.366 6.405 27.396 1.00 85.19 443 VAL A C 1
ATOM 3202 O O . VAL A 1 443 ? -15.764 6.885 28.351 1.00 85.19 443 VAL A O 1
ATOM 3205 N N . ASP A 1 444 ? -17.642 6.023 27.487 1.00 77.06 444 ASP A N 1
ATOM 3206 C CA . ASP A 1 444 ? -18.364 6.063 28.763 1.00 77.06 444 ASP A CA 1
ATOM 3207 C C . ASP A 1 444 ? -17.754 5.067 29.763 1.00 77.06 444 ASP A C 1
ATOM 3209 O O . ASP A 1 444 ? -17.629 5.391 30.944 1.00 77.06 444 ASP A O 1
ATOM 3213 N N . ILE A 1 445 ? -17.286 3.904 29.284 1.00 76.44 445 ILE A N 1
ATOM 3214 C CA . ILE A 1 445 ? -16.527 2.929 30.089 1.00 76.44 445 ILE A CA 1
ATOM 3215 C C . ILE A 1 445 ? -15.196 3.530 30.565 1.00 76.44 445 ILE A C 1
ATOM 3217 O O . ILE A 1 445 ? -14.858 3.436 31.745 1.00 76.44 445 ILE A O 1
ATOM 3221 N N . VAL A 1 446 ? -14.442 4.176 29.669 1.00 80.06 446 VAL A N 1
ATOM 3222 C CA . VAL A 1 446 ? -13.139 4.777 30.006 1.00 80.06 446 VAL A CA 1
ATOM 3223 C C . VAL A 1 446 ? -13.287 5.961 30.969 1.00 80.06 446 VAL A C 1
ATOM 3225 O O . VAL A 1 446 ? -12.587 6.026 31.975 1.00 80.06 446 VAL A O 1
ATOM 3228 N N . VAL A 1 447 ? -14.204 6.893 30.697 1.00 78.12 447 VAL A N 1
ATOM 3229 C CA . VAL A 1 447 ? -14.408 8.105 31.512 1.00 78.12 447 VAL A CA 1
ATOM 3230 C C . VAL A 1 447 ? -15.066 7.785 32.858 1.00 78.12 447 VAL A C 1
ATOM 3232 O O . VAL A 1 447 ? -14.828 8.494 33.834 1.00 78.12 447 VAL A O 1
ATOM 3235 N N . GLY A 1 448 ? -15.879 6.727 32.930 1.00 67.31 448 GLY A N 1
ATOM 3236 C CA . GLY A 1 448 ? -16.533 6.272 34.159 1.00 67.31 448 GLY A CA 1
ATOM 3237 C C . GLY A 1 448 ? -15.651 5.437 35.093 1.00 67.31 448 GLY A C 1
ATOM 3238 O O . GLY A 1 448 ? -16.101 5.088 36.181 1.00 67.31 448 GLY A O 1
ATOM 3239 N N . SER A 1 449 ? -14.421 5.105 34.691 1.00 74.19 449 SER A N 1
ATOM 3240 C CA . SER A 1 449 ? -13.549 4.183 35.423 1.00 74.19 449 SER A CA 1
ATOM 3241 C C . SER A 1 449 ? -12.521 4.892 36.313 1.00 74.19 449 SER A C 1
ATOM 3243 O O . SER A 1 449 ? -11.672 5.638 35.824 1.00 74.19 449 SER A O 1
ATOM 3245 N N . ASP A 1 450 ? -12.470 4.509 37.593 1.00 77.50 450 ASP A N 1
ATOM 3246 C CA . ASP A 1 450 ? -11.466 4.979 38.565 1.00 77.50 450 ASP A CA 1
ATOM 3247 C C . ASP A 1 450 ? -10.016 4.594 38.203 1.00 77.50 450 ASP A C 1
ATOM 3249 O O . ASP A 1 450 ? -9.075 5.205 38.699 1.00 77.50 450 ASP A O 1
ATOM 3253 N N . LEU A 1 451 ? -9.817 3.590 37.339 1.00 73.50 451 LEU A N 1
ATOM 3254 C CA . LEU A 1 451 ? -8.490 3.153 36.871 1.00 73.50 451 LEU A CA 1
ATOM 3255 C C . LEU A 1 451 ? -7.922 3.980 35.705 1.00 73.50 451 LEU A C 1
ATOM 3257 O O . LEU A 1 451 ? -6.767 3.779 35.329 1.00 73.50 451 LEU A O 1
ATOM 3261 N N . HIS A 1 452 ? -8.737 4.851 35.106 1.00 86.75 452 HIS A N 1
ATOM 3262 C CA . HIS A 1 452 ? -8.458 5.514 33.832 1.00 86.75 452 HIS A CA 1
ATOM 3263 C C . HIS A 1 452 ? -8.553 7.041 33.955 1.00 86.75 452 HIS A C 1
ATOM 3265 O O . HIS A 1 452 ? -8.825 7.722 32.969 1.00 86.75 452 HIS A O 1
ATOM 3271 N N . THR A 1 453 ? -8.347 7.618 35.143 1.00 86.44 453 THR A N 1
ATOM 3272 C CA . THR A 1 453 ? -8.542 9.064 35.362 1.00 86.44 453 THR A CA 1
ATOM 3273 C C . THR A 1 453 ? -7.611 9.931 34.499 1.00 86.44 453 THR A C 1
ATOM 3275 O O . THR A 1 453 ? -8.015 10.982 33.985 1.00 86.44 453 THR A O 1
ATOM 3278 N N . THR A 1 454 ? -6.384 9.465 34.261 1.00 91.00 454 THR A N 1
ATOM 3279 C CA . THR A 1 454 ? -5.386 10.094 33.385 1.00 91.00 454 THR A CA 1
ATOM 3280 C C . THR A 1 454 ? -5.781 9.952 31.919 1.00 91.00 454 THR A C 1
ATOM 3282 O O . THR A 1 454 ? -5.767 10.940 31.185 1.00 91.00 454 THR A O 1
ATOM 3285 N N . LEU A 1 455 ? -6.218 8.755 31.509 1.00 92.44 455 LEU A N 1
ATOM 3286 C CA . LEU A 1 455 ? -6.725 8.495 30.159 1.00 92.44 455 LEU A CA 1
ATOM 3287 C C . LEU A 1 455 ? -7.963 9.348 29.853 1.00 92.44 455 LEU A C 1
ATOM 3289 O O . LEU A 1 455 ? -8.035 9.976 28.804 1.00 92.44 455 LEU A O 1
ATOM 3293 N N . ALA A 1 456 ? -8.912 9.431 30.785 1.00 87.94 456 ALA A N 1
ATOM 3294 C CA . ALA A 1 456 ? -10.117 10.243 30.665 1.00 87.94 456 ALA A CA 1
ATOM 3295 C C . ALA A 1 456 ? -9.778 11.732 30.504 1.00 87.94 456 ALA A C 1
ATOM 3297 O O . ALA A 1 456 ? -10.363 12.424 29.666 1.00 87.94 456 ALA A O 1
ATOM 3298 N N . THR A 1 457 ? -8.789 12.222 31.259 1.00 88.25 457 THR A N 1
ATOM 3299 C CA . THR A 1 457 ? -8.279 13.594 31.124 1.00 88.25 457 THR A CA 1
ATOM 3300 C C . THR A 1 457 ? -7.648 13.817 29.749 1.00 88.25 457 THR A C 1
ATOM 3302 O O . THR A 1 457 ? -7.938 14.823 29.104 1.00 88.25 457 THR A O 1
ATOM 3305 N N . ALA A 1 458 ? -6.839 12.869 29.273 1.00 89.19 458 ALA A N 1
ATOM 3306 C CA . ALA A 1 458 ? -6.196 12.912 27.964 1.00 89.19 458 ALA A CA 1
ATOM 3307 C C . ALA A 1 458 ? -7.210 12.897 26.803 1.00 89.19 458 ALA A C 1
ATOM 3309 O O . ALA A 1 458 ? -7.154 13.763 25.933 1.00 89.19 458 ALA A O 1
ATOM 3310 N N . VAL A 1 459 ? -8.183 11.980 26.825 1.00 89.81 459 VAL A N 1
ATOM 3311 C CA . VAL A 1 459 ? -9.276 11.880 25.836 1.00 89.81 459 VAL A CA 1
ATOM 3312 C C . VAL A 1 459 ? -10.126 13.151 25.813 1.00 89.81 459 VAL A C 1
ATOM 3314 O O . VAL A 1 459 ? -10.512 13.622 24.741 1.00 89.81 459 VAL A O 1
ATOM 3317 N N . THR A 1 460 ? -10.371 13.749 26.982 1.00 89.44 460 THR A N 1
ATOM 3318 C CA . THR A 1 460 ? -11.073 15.036 27.090 1.00 89.44 460 THR A CA 1
ATOM 3319 C C . THR A 1 460 ? -10.241 16.180 26.509 1.00 89.44 460 THR A C 1
ATOM 3321 O O . THR A 1 460 ? -10.773 16.993 25.757 1.00 89.44 460 THR A O 1
ATOM 3324 N N . ALA A 1 461 ? -8.943 16.246 26.823 1.00 87.31 461 ALA A N 1
ATOM 3325 C CA . ALA A 1 461 ? -8.042 17.281 26.316 1.00 87.31 461 ALA A CA 1
ATOM 3326 C C . ALA A 1 461 ? -7.889 17.221 24.788 1.00 87.31 461 ALA A C 1
ATOM 3328 O O . ALA A 1 461 ? -7.883 18.266 24.144 1.00 87.31 461 ALA A O 1
ATOM 3329 N N . ALA A 1 462 ? -7.836 16.014 24.220 1.00 88.31 462 ALA A N 1
ATOM 3330 C CA . ALA A 1 462 ? -7.778 15.757 22.782 1.00 88.31 462 ALA A CA 1
ATOM 3331 C C . ALA A 1 462 ? -9.123 15.960 22.050 1.00 88.31 462 ALA A C 1
ATOM 3333 O O . ALA A 1 462 ? -9.180 15.882 20.827 1.00 88.31 462 ALA A O 1
ATOM 3334 N N . GLY A 1 463 ? -10.227 16.196 22.772 1.00 89.38 463 GLY A N 1
ATOM 3335 C CA . GLY A 1 463 ? -11.549 16.387 22.167 1.00 89.38 463 GLY A CA 1
ATOM 3336 C C . GLY A 1 463 ? -12.154 15.123 21.537 1.00 89.38 463 GLY A C 1
ATOM 3337 O O . GLY A 1 463 ? -13.052 15.231 20.709 1.00 89.38 463 GLY A O 1
ATOM 3338 N N . LEU A 1 464 ? -11.700 13.928 21.930 1.00 89.50 464 LEU A N 1
ATOM 3339 C CA . LEU A 1 464 ? -12.121 12.649 21.333 1.00 89.50 464 LEU A CA 1
ATOM 3340 C C . LEU A 1 464 ? -13.399 12.052 21.949 1.00 89.50 464 LEU A C 1
ATOM 3342 O O . LEU A 1 464 ? -13.860 11.004 21.498 1.00 89.50 464 LEU A O 1
ATOM 3346 N N . VAL A 1 465 ? -13.989 12.704 22.957 1.00 87.19 465 VAL A N 1
ATOM 3347 C CA . VAL A 1 465 ? -15.178 12.200 23.671 1.00 87.19 465 VAL A CA 1
ATOM 3348 C C . VAL A 1 465 ? -16.351 11.972 22.717 1.00 87.19 465 VAL A C 1
ATOM 3350 O O . VAL A 1 465 ? -16.856 10.859 22.644 1.00 87.19 465 VAL A O 1
ATOM 3353 N N . GLU A 1 466 ? -16.752 12.980 21.936 1.00 84.75 466 GLU A N 1
ATOM 3354 C CA . GLU A 1 466 ? -17.886 12.839 21.006 1.00 84.75 466 GLU A CA 1
ATOM 3355 C C . GLU A 1 466 ? -17.603 11.801 19.907 1.00 84.75 466 GLU A C 1
ATOM 3357 O O . GLU A 1 466 ? -18.496 11.048 19.523 1.00 84.75 466 GLU A O 1
ATOM 3362 N N . THR A 1 467 ? -16.353 11.712 19.439 1.00 85.62 467 THR A N 1
ATOM 3363 C CA . THR A 1 467 ? -15.927 10.742 18.419 1.00 85.62 467 THR A CA 1
ATOM 3364 C C . THR A 1 467 ? -16.106 9.307 18.904 1.00 85.62 467 THR A C 1
ATOM 3366 O O . THR A 1 467 ? -16.704 8.489 18.210 1.00 85.62 467 THR A O 1
ATOM 3369 N N . LEU A 1 468 ? -15.629 9.004 20.113 1.00 86.06 468 LEU A N 1
ATOM 3370 C CA . LEU A 1 468 ? -15.704 7.663 20.694 1.00 86.06 468 LEU A CA 1
ATOM 3371 C C . LEU A 1 468 ? -17.084 7.339 21.295 1.00 86.06 468 LEU A C 1
ATOM 3373 O O . LEU A 1 468 ? -17.349 6.176 21.594 1.00 86.06 468 LEU A O 1
ATOM 3377 N N . GLN A 1 469 ? -17.974 8.332 21.432 1.00 85.06 469 GLN A N 1
ATOM 3378 C CA . GLN A 1 469 ? -19.412 8.134 21.683 1.00 85.06 469 GLN A CA 1
ATOM 3379 C C . GLN A 1 469 ? -20.211 7.844 20.400 1.00 85.06 469 GLN A C 1
ATOM 3381 O O . GLN A 1 469 ? -21.364 7.422 20.481 1.00 85.06 469 GLN A O 1
ATOM 3386 N N . GLY A 1 470 ? -19.631 8.089 19.220 1.00 80.31 470 GLY A N 1
ATOM 3387 C CA . GLY A 1 470 ? -20.295 7.939 17.926 1.00 80.31 470 GLY A CA 1
ATOM 3388 C C . GLY A 1 470 ? -20.676 6.497 17.566 1.00 80.31 470 GLY A C 1
ATOM 3389 O O . GLY A 1 470 ? -20.463 5.553 18.331 1.00 80.31 470 GLY A O 1
ATOM 3390 N N . GLU A 1 471 ? -21.243 6.314 16.369 1.00 79.44 471 GLU A N 1
ATOM 3391 C CA . GLU A 1 471 ? -21.551 4.978 15.844 1.00 79.44 471 GLU A CA 1
ATOM 3392 C C . GLU A 1 471 ? -20.250 4.182 15.648 1.00 79.44 471 GLU A C 1
ATOM 3394 O O . GLU A 1 471 ? -19.407 4.534 14.826 1.00 79.44 471 GLU A O 1
ATOM 3399 N N . GLY A 1 472 ? -20.081 3.127 16.448 1.00 75.56 472 GLY A N 1
ATOM 3400 C CA . GLY A 1 472 ? -18.972 2.181 16.337 1.00 75.56 472 GLY A CA 1
ATOM 3401 C C . GLY A 1 472 ? -19.198 1.153 15.220 1.00 75.56 472 GLY A C 1
ATOM 3402 O O . GLY A 1 472 ? -20.043 1.360 14.346 1.00 75.56 472 GLY A O 1
ATOM 3403 N N . PRO A 1 473 ? -18.501 0.004 15.234 1.00 86.25 473 PRO A N 1
ATOM 3404 C CA . PRO A 1 473 ? -17.834 -0.595 16.391 1.00 86.25 473 PRO A CA 1
ATOM 3405 C C . PRO A 1 473 ? -16.374 -0.150 16.614 1.00 86.25 473 PRO A C 1
ATOM 3407 O O . PRO A 1 473 ? -15.599 -0.075 15.663 1.00 86.25 473 PRO A O 1
ATOM 3410 N N . PHE A 1 474 ? -15.985 0.050 17.875 1.00 91.19 474 PHE A N 1
ATOM 3411 C CA . PHE A 1 474 ? -14.627 0.367 18.331 1.00 91.19 474 PHE A CA 1
ATOM 3412 C C . PHE A 1 474 ? -14.063 -0.733 19.240 1.00 91.19 474 PHE A C 1
ATOM 3414 O O . PHE A 1 474 ? -14.802 -1.381 19.971 1.00 91.19 474 PHE A O 1
ATOM 3421 N N . THR A 1 475 ? -12.747 -0.897 19.275 1.00 92.38 475 THR A N 1
ATOM 3422 C CA . THR A 1 475 ? -12.044 -1.630 20.334 1.00 92.38 475 THR A CA 1
ATOM 3423 C C . THR A 1 475 ? -11.009 -0.699 20.947 1.00 92.38 475 THR A C 1
ATOM 3425 O O . THR A 1 475 ? -10.119 -0.243 20.240 1.00 92.38 475 THR A O 1
ATOM 3428 N N . VAL A 1 476 ? -11.123 -0.375 22.233 1.00 93.56 476 VAL A N 1
ATOM 3429 C CA . VAL A 1 476 ? -10.208 0.548 22.922 1.00 93.56 476 VAL A CA 1
ATOM 3430 C C . VAL A 1 476 ? -9.263 -0.238 23.821 1.00 93.56 476 VAL A C 1
ATOM 3432 O O . VAL A 1 476 ? -9.700 -0.911 24.750 1.00 93.56 476 VAL A O 1
ATOM 3435 N N . PHE A 1 477 ? -7.965 -0.119 23.585 1.00 93.69 477 PHE A N 1
ATOM 3436 C CA . PHE A 1 477 ? -6.919 -0.576 24.489 1.00 93.69 477 PHE A CA 1
ATOM 3437 C C . PHE A 1 477 ? -6.680 0.524 25.532 1.00 93.69 477 PHE A C 1
ATOM 3439 O O . PHE A 1 477 ? -6.038 1.523 25.244 1.00 93.69 477 PHE A O 1
ATOM 3446 N N . ALA A 1 478 ? -7.261 0.406 26.723 1.00 93.00 478 ALA A N 1
ATOM 3447 C CA . ALA A 1 478 ? -7.286 1.460 27.733 1.00 93.00 478 ALA A CA 1
ATOM 3448 C C . ALA A 1 478 ? -6.128 1.314 28.745 1.00 93.00 478 ALA A C 1
ATOM 3450 O O . ALA A 1 478 ? -6.168 0.423 29.595 1.00 93.00 478 ALA A O 1
ATOM 3451 N N . PRO A 1 479 ? -5.076 2.154 28.682 1.00 94.56 479 PRO A N 1
ATOM 3452 C CA . PRO A 1 479 ? -3.979 2.113 29.642 1.00 94.56 479 PRO A CA 1
ATOM 3453 C C . PRO A 1 479 ? -4.391 2.635 31.016 1.00 94.56 479 PRO A C 1
ATOM 3455 O O . PRO A 1 479 ? -4.998 3.700 31.134 1.00 94.56 479 PRO A O 1
ATOM 3458 N N . THR A 1 480 ? -4.004 1.903 32.062 1.00 90.62 480 THR A N 1
ATOM 3459 C CA . THR A 1 480 ? -4.257 2.297 33.458 1.00 90.62 480 THR A CA 1
ATOM 3460 C C . THR A 1 480 ? -3.526 3.584 33.863 1.00 90.62 480 THR A C 1
ATOM 3462 O O . THR A 1 480 ? -2.523 3.980 33.273 1.00 90.62 480 THR A O 1
ATOM 3465 N N . ASP A 1 481 ? -3.948 4.210 34.961 1.00 90.75 481 ASP A N 1
ATOM 3466 C CA . ASP A 1 481 ? -3.227 5.348 35.553 1.00 90.75 481 ASP A CA 1
ATOM 3467 C C . ASP A 1 481 ? -1.770 5.009 35.924 1.00 90.75 481 ASP A C 1
ATOM 3469 O O . ASP A 1 481 ? -0.876 5.850 35.811 1.00 90.75 481 ASP A O 1
ATOM 3473 N N . ALA A 1 482 ? -1.502 3.757 36.310 1.00 89.06 482 ALA A N 1
ATOM 3474 C CA . ALA A 1 482 ? -0.146 3.272 36.554 1.00 89.06 482 ALA A CA 1
ATOM 3475 C C . ALA A 1 482 ? 0.691 3.208 35.263 1.00 89.06 482 ALA A C 1
ATOM 3477 O O . ALA A 1 482 ? 1.880 3.527 35.301 1.00 89.06 482 ALA A O 1
ATOM 3478 N N . ALA A 1 483 ? 0.070 2.860 34.132 1.00 91.00 483 ALA A N 1
ATOM 3479 C CA . ALA A 1 483 ? 0.707 2.854 32.818 1.00 91.00 483 ALA A CA 1
ATOM 3480 C C . ALA A 1 483 ? 1.176 4.260 32.415 1.00 91.00 483 ALA A C 1
ATOM 3482 O O . ALA A 1 483 ? 2.317 4.441 31.991 1.00 91.00 483 ALA A O 1
ATOM 3483 N N . PHE A 1 484 ? 0.327 5.275 32.610 1.00 90.81 484 PHE A N 1
ATOM 3484 C CA . PHE A 1 484 ? 0.706 6.671 32.370 1.00 90.81 484 PHE A CA 1
ATOM 3485 C C . PHE A 1 484 ? 1.801 7.153 33.323 1.00 90.81 484 PHE A C 1
ATOM 3487 O O . PHE A 1 484 ? 2.699 7.881 32.904 1.00 90.81 484 PHE A O 1
ATOM 3494 N N . ALA A 1 485 ? 1.769 6.730 34.589 1.00 88.00 485 ALA A N 1
ATOM 3495 C CA . ALA A 1 485 ? 2.810 7.059 35.560 1.00 88.00 485 ALA A CA 1
ATOM 3496 C C . ALA A 1 485 ? 4.166 6.391 35.256 1.00 88.00 485 ALA A C 1
ATOM 3498 O O . ALA A 1 485 ? 5.194 6.853 35.749 1.00 88.00 485 ALA A O 1
ATOM 3499 N N . ALA A 1 486 ? 4.175 5.312 34.466 1.00 88.56 486 ALA A N 1
ATOM 3500 C CA . ALA A 1 486 ? 5.383 4.616 34.030 1.00 88.56 486 ALA A CA 1
ATOM 3501 C C . ALA A 1 486 ? 6.049 5.253 32.794 1.00 88.56 486 ALA A C 1
ATOM 3503 O O . ALA A 1 486 ? 7.154 4.844 32.424 1.00 88.56 486 ALA A O 1
ATOM 3504 N N . LEU A 1 487 ? 5.415 6.250 32.164 1.00 85.94 487 LEU A N 1
ATOM 3505 C CA . LEU A 1 487 ? 6.016 7.000 31.062 1.00 85.94 487 LEU A CA 1
ATOM 3506 C C . LEU A 1 487 ? 7.293 7.736 31.518 1.00 85.94 487 LEU A C 1
ATOM 3508 O O . LEU A 1 487 ? 7.384 8.158 32.673 1.00 85.94 487 LEU A O 1
ATOM 3512 N N . PRO A 1 488 ? 8.280 7.939 30.623 1.00 85.31 488 PRO A N 1
ATOM 3513 C CA . PRO A 1 488 ? 9.460 8.746 30.920 1.00 85.31 488 PRO A CA 1
ATOM 3514 C C . PRO A 1 488 ? 9.110 10.137 31.470 1.00 85.31 488 PRO A C 1
ATOM 3516 O O . PRO A 1 488 ? 8.190 10.793 30.976 1.00 85.31 488 PRO A O 1
ATOM 3519 N N . ASP A 1 489 ? 9.888 10.604 32.454 1.00 82.06 489 ASP A N 1
ATOM 3520 C CA . ASP A 1 489 ? 9.708 11.918 33.084 1.00 82.06 489 ASP A CA 1
ATOM 3521 C C . ASP A 1 489 ? 9.574 13.036 32.030 1.00 82.06 489 ASP A C 1
ATOM 3523 O O . ASP A 1 489 ? 10.472 13.245 31.213 1.00 82.06 489 ASP A O 1
ATOM 3527 N N . GLY A 1 490 ? 8.465 13.781 32.083 1.00 77.94 490 GLY A N 1
ATOM 3528 C CA . GLY A 1 490 ? 8.167 14.911 31.192 1.00 77.94 490 GLY A CA 1
ATOM 3529 C C . GLY A 1 490 ? 7.372 14.562 29.930 1.00 77.94 490 GLY A C 1
ATOM 3530 O O . GLY A 1 490 ? 6.734 15.449 29.374 1.00 77.94 490 GLY A O 1
ATOM 3531 N N . LEU A 1 491 ? 7.309 13.289 29.519 1.00 82.19 491 LEU A N 1
ATOM 3532 C CA . LEU A 1 491 ? 6.614 12.907 28.284 1.00 82.19 491 LEU A CA 1
ATOM 3533 C C . LEU A 1 491 ? 5.100 13.155 28.356 1.00 82.19 491 LEU A C 1
ATOM 3535 O O . LEU A 1 491 ? 4.514 13.655 27.403 1.00 82.19 491 LEU A O 1
ATOM 3539 N N . LEU A 1 492 ? 4.458 12.839 29.485 1.00 85.62 492 LEU A N 1
ATOM 3540 C CA . LEU A 1 492 ? 3.024 13.096 29.664 1.00 85.62 492 LEU A CA 1
ATOM 3541 C C . LEU A 1 492 ? 2.701 14.597 29.611 1.00 85.62 492 LEU A C 1
ATOM 3543 O O . LEU A 1 492 ? 1.697 14.987 29.020 1.00 85.62 492 LEU A O 1
ATOM 3547 N N . ASP A 1 493 ? 3.562 15.434 30.194 1.00 85.81 493 ASP A N 1
ATOM 3548 C CA . ASP A 1 493 ? 3.402 16.890 30.159 1.00 85.81 493 ASP A CA 1
ATOM 3549 C C . ASP A 1 493 ? 3.556 17.427 28.727 1.00 85.81 493 ASP A C 1
ATOM 3551 O O . ASP A 1 493 ? 2.773 18.282 28.310 1.00 85.81 493 ASP A O 1
ATOM 3555 N N . ASP A 1 494 ? 4.517 16.898 27.962 1.00 81.94 494 ASP A N 1
ATOM 3556 C CA . ASP A 1 494 ? 4.728 17.251 26.554 1.00 81.94 494 ASP A CA 1
ATOM 3557 C C . ASP A 1 494 ? 3.526 16.848 25.682 1.00 81.94 494 ASP A C 1
ATOM 3559 O O . ASP A 1 494 ? 3.076 17.638 24.853 1.00 81.94 494 ASP A O 1
ATOM 3563 N N . LEU A 1 495 ? 2.949 15.661 25.908 1.00 83.56 495 LEU A N 1
ATOM 3564 C CA . LEU A 1 495 ? 1.737 15.218 25.212 1.00 83.56 495 LEU A CA 1
ATOM 3565 C C . LEU A 1 495 ? 0.536 16.106 25.555 1.00 83.56 495 LEU A C 1
ATOM 3567 O O . LEU A 1 495 ? -0.169 16.572 24.665 1.00 83.56 495 LEU A O 1
ATOM 3571 N N . LEU A 1 496 ? 0.318 16.409 26.835 1.00 85.69 496 LEU A N 1
ATOM 3572 C CA . LEU A 1 496 ? -0.771 17.294 27.263 1.00 85.69 496 LEU A CA 1
ATOM 3573 C C . LEU A 1 496 ? -0.600 18.743 26.772 1.00 85.69 496 LEU A C 1
ATOM 3575 O O . LEU A 1 496 ? -1.589 19.476 26.693 1.00 85.69 496 LEU A O 1
ATOM 3579 N N . ALA A 1 497 ? 0.623 19.167 26.441 1.00 86.06 497 ALA A N 1
ATOM 3580 C CA . ALA A 1 497 ? 0.893 20.471 25.841 1.00 86.06 497 ALA A CA 1
ATOM 3581 C C . ALA A 1 497 ? 0.519 20.547 24.347 1.00 86.06 497 ALA A C 1
ATOM 3583 O O . ALA A 1 497 ? 0.300 21.655 23.850 1.00 86.06 497 ALA A O 1
ATOM 3584 N N . ASP A 1 498 ? 0.406 19.403 23.661 1.00 86.00 498 ASP A N 1
ATOM 3585 C CA . ASP A 1 498 ? -0.003 19.280 22.256 1.00 86.00 498 ASP A CA 1
ATOM 3586 C C . ASP A 1 498 ? -1.238 18.361 22.088 1.00 86.00 498 ASP A C 1
ATOM 3588 O O . ASP A 1 498 ? -1.148 17.259 21.531 1.00 86.00 498 ASP A O 1
ATOM 3592 N N . PRO A 1 499 ? -2.418 18.791 22.583 1.00 84.50 499 PRO A N 1
ATOM 3593 C CA . PRO A 1 499 ? -3.623 17.968 22.586 1.00 84.50 499 PRO A CA 1
ATOM 3594 C C . PRO A 1 499 ? -4.152 17.648 21.182 1.00 84.50 499 PRO A C 1
ATOM 3596 O O . PRO A 1 499 ? -4.690 16.565 20.980 1.00 84.50 499 PRO A O 1
ATOM 3599 N N . GLU A 1 500 ? -3.990 18.556 20.214 1.00 80.12 500 GLU A N 1
ATOM 3600 C CA . GLU A 1 500 ? -4.473 18.391 18.831 1.00 80.12 500 GLU A CA 1
ATOM 3601 C C . GLU A 1 500 ? -3.487 17.614 17.938 1.00 80.12 500 GLU A C 1
ATOM 3603 O O . GLU A 1 500 ? -3.873 17.160 16.863 1.00 80.12 500 GLU A O 1
ATOM 3608 N N . GLY A 1 501 ? -2.230 17.455 18.367 1.00 83.38 501 GLY A N 1
ATOM 3609 C CA . GLY A 1 501 ? -1.186 16.746 17.630 1.00 83.38 501 GLY A CA 1
ATOM 3610 C C . GLY A 1 501 ? -0.819 15.410 18.272 1.00 83.38 501 GLY A C 1
ATOM 3611 O O . GLY A 1 501 ? -1.539 14.416 18.142 1.00 83.38 501 GLY A O 1
ATOM 3612 N N . ALA A 1 502 ? 0.329 15.373 18.953 1.00 77.81 502 ALA A N 1
ATOM 3613 C CA . ALA A 1 502 ? 0.931 14.138 19.457 1.00 77.81 502 ALA A CA 1
ATOM 3614 C C . ALA A 1 502 ? 0.004 13.337 20.390 1.00 77.81 502 ALA A C 1
ATOM 3616 O O . ALA A 1 502 ? -0.044 12.108 20.297 1.00 77.81 502 ALA A O 1
ATOM 3617 N N . LEU A 1 503 ? -0.766 14.011 21.254 1.00 87.06 503 LEU A N 1
ATOM 3618 C CA . LEU A 1 503 ? -1.687 13.333 22.168 1.00 87.06 503 LEU A CA 1
ATOM 3619 C C . LEU A 1 503 ? -2.834 12.647 21.427 1.00 87.06 503 LEU A C 1
ATOM 3621 O O . LEU A 1 503 ? -3.091 11.470 21.670 1.00 87.06 503 LEU A O 1
ATOM 3625 N N . THR A 1 504 ? -3.502 13.361 20.516 1.00 87.31 504 THR A N 1
ATOM 3626 C CA . THR A 1 504 ? -4.588 12.794 19.702 1.00 87.31 504 THR A CA 1
ATOM 3627 C C . THR A 1 504 ? -4.097 11.574 18.925 1.00 87.31 504 THR A C 1
ATOM 3629 O O . THR A 1 504 ? -4.772 10.547 18.912 1.00 87.31 504 THR A O 1
ATOM 3632 N N . ASN A 1 505 ? -2.893 11.637 18.350 1.00 82.00 505 ASN A N 1
ATOM 3633 C CA . ASN A 1 505 ? -2.319 10.523 17.594 1.00 82.00 505 ASN A CA 1
ATOM 3634 C C . ASN A 1 505 ? -2.090 9.279 18.461 1.00 82.00 505 ASN A C 1
ATOM 3636 O O . ASN A 1 505 ? -2.505 8.184 18.083 1.00 82.00 505 ASN A O 1
ATOM 3640 N N . ILE A 1 506 ? -1.491 9.445 19.645 1.00 87.50 506 ILE A N 1
ATOM 3641 C CA . ILE A 1 506 ? -1.284 8.328 20.574 1.00 87.50 506 ILE A CA 1
ATOM 3642 C C . ILE A 1 506 ? -2.624 7.750 21.028 1.00 87.50 506 ILE A C 1
ATOM 3644 O O . ILE A 1 506 ? -2.780 6.534 21.062 1.00 87.50 506 ILE A O 1
ATOM 3648 N N . LEU A 1 507 ? -3.611 8.586 21.351 1.00 91.12 507 LEU A N 1
ATOM 3649 C CA . LEU A 1 507 ? -4.920 8.105 21.795 1.00 91.12 507 LEU A CA 1
ATOM 3650 C C . LEU A 1 507 ? -5.663 7.347 20.693 1.00 91.12 507 LEU A C 1
ATOM 3652 O O . LEU A 1 507 ? -6.254 6.313 20.977 1.00 91.12 507 LEU A O 1
ATOM 3656 N N . LEU A 1 508 ? -5.598 7.798 19.439 1.00 89.88 508 LEU A N 1
ATOM 3657 C CA . LEU A 1 508 ? -6.199 7.080 18.311 1.00 89.88 508 LEU A CA 1
ATOM 3658 C C . LEU A 1 508 ? -5.479 5.762 17.990 1.00 89.88 508 LEU A C 1
ATOM 3660 O O . LEU A 1 508 ? -6.123 4.832 17.514 1.00 89.88 508 LEU A O 1
ATOM 3664 N N . TYR A 1 509 ? -4.186 5.642 18.302 1.00 89.81 509 TYR A N 1
ATOM 3665 C CA . TYR A 1 509 ? -3.460 4.369 18.217 1.00 89.81 509 TYR A CA 1
ATOM 3666 C C . TYR A 1 509 ? -3.931 3.341 19.260 1.00 89.81 509 TYR A C 1
ATOM 3668 O O . TYR A 1 509 ? -3.840 2.136 19.047 1.00 89.81 509 TYR A O 1
ATOM 3676 N N . HIS A 1 510 ? -4.509 3.798 20.371 1.00 93.12 510 HIS A N 1
ATOM 3677 C CA . HIS A 1 510 ? -5.148 2.917 21.348 1.00 93.12 510 HIS A CA 1
ATOM 3678 C C . HIS A 1 510 ? -6.545 2.452 20.918 1.00 93.12 510 HIS A C 1
ATOM 3680 O O . HIS A 1 510 ? -7.169 1.674 21.632 1.00 93.12 510 HIS A O 1
ATOM 3686 N N . VAL A 1 511 ? -7.063 2.906 19.775 1.00 93.44 511 VAL A N 1
ATOM 3687 C CA . VAL A 1 511 ? -8.404 2.552 19.302 1.00 93.44 511 VAL A CA 1
ATOM 3688 C C . VAL A 1 511 ? -8.288 1.787 17.995 1.00 93.44 511 VAL A C 1
ATOM 3690 O O . VAL A 1 511 ? -7.635 2.238 17.064 1.00 93.44 511 VAL A O 1
ATOM 3693 N N . ALA A 1 512 ? -8.953 0.646 17.894 1.00 89.62 512 ALA A N 1
ATOM 3694 C CA . ALA A 1 512 ? -9.120 -0.127 16.673 1.00 89.62 512 ALA A CA 1
ATOM 3695 C C . ALA A 1 512 ? -10.570 -0.099 16.185 1.00 89.62 512 ALA A C 1
ATOM 3697 O O . ALA A 1 512 ? -11.502 0.088 16.968 1.00 89.62 512 ALA A O 1
ATOM 3698 N N . GLY A 1 513 ? -10.760 -0.281 14.878 1.00 84.62 513 GLY A N 1
ATOM 3699 C CA . GLY A 1 513 ? -12.088 -0.461 14.290 1.00 84.62 513 GLY A CA 1
ATOM 3700 C C . GLY A 1 513 ? -12.568 -1.906 14.442 1.00 84.62 513 GLY A C 1
ATOM 3701 O O . GLY A 1 513 ? -11.790 -2.839 14.254 1.00 84.62 513 GLY A O 1
ATOM 3702 N N . GLY A 1 514 ? -13.851 -2.107 14.747 1.00 84.00 514 GLY A N 1
ATOM 3703 C CA . GLY A 1 514 ? -14.424 -3.434 15.009 1.00 84.00 514 GLY A CA 1
ATOM 3704 C C . GLY A 1 514 ? -14.630 -3.723 16.497 1.00 84.00 514 GLY A C 1
ATOM 3705 O O . GLY A 1 514 ? -14.002 -3.104 17.350 1.00 84.00 514 GLY A O 1
ATOM 3706 N N . LYS A 1 515 ? -15.518 -4.678 16.810 1.00 84.94 515 LYS A N 1
ATOM 3707 C CA . LYS A 1 515 ? -15.587 -5.316 18.133 1.00 84.94 515 LYS A CA 1
ATOM 3708 C C . LYS A 1 515 ? -14.655 -6.521 18.086 1.00 84.94 515 LYS A C 1
ATOM 3710 O O . LYS A 1 515 ? -14.957 -7.467 17.366 1.00 84.94 515 LYS A O 1
ATOM 3715 N N . VAL A 1 516 ? -13.530 -6.451 18.787 1.00 85.75 516 VAL A N 1
ATOM 3716 C CA . VAL A 1 516 ? -12.547 -7.535 18.863 1.00 85.75 516 VAL A CA 1
ATOM 3717 C C . VAL A 1 516 ? -12.489 -7.998 20.312 1.00 85.75 516 VAL A C 1
ATOM 3719 O O . VAL A 1 516 ? -11.952 -7.291 21.165 1.00 85.75 516 VAL A O 1
ATOM 3722 N N . PHE A 1 517 ? -13.069 -9.158 20.608 1.00 84.94 517 PHE A N 1
ATOM 3723 C CA . PHE A 1 517 ? -12.988 -9.773 21.933 1.00 84.94 517 PHE A CA 1
ATOM 3724 C C . PHE A 1 517 ? -11.685 -10.564 22.077 1.00 84.94 517 PHE A C 1
ATOM 3726 O O . PHE A 1 517 ? -11.050 -10.914 21.086 1.00 84.94 517 PHE A O 1
ATOM 3733 N N . SER A 1 518 ? -11.283 -10.893 23.307 1.00 79.94 518 SER A N 1
ATOM 3734 C CA . SER A 1 518 ? -10.091 -11.712 23.568 1.00 79.94 518 SER A CA 1
ATOM 3735 C C . SER A 1 518 ? -10.147 -13.071 22.879 1.00 79.94 518 SER A C 1
ATOM 3737 O O . SER A 1 518 ? -9.109 -13.615 22.526 1.00 79.94 518 SER A O 1
ATOM 3739 N N . ASP A 1 519 ? -11.351 -13.608 22.683 1.00 80.44 519 ASP A N 1
ATOM 3740 C CA . ASP A 1 519 ? -11.577 -14.904 22.041 1.00 80.44 519 ASP A CA 1
ATOM 3741 C C . ASP A 1 519 ? -11.405 -14.836 20.515 1.00 80.44 519 ASP A C 1
ATOM 3743 O O . ASP A 1 519 ? -11.157 -15.859 19.875 1.00 80.44 519 ASP A O 1
ATOM 3747 N N . ASP A 1 520 ? -11.499 -13.632 19.939 1.00 82.00 520 ASP A N 1
ATOM 3748 C CA . ASP A 1 520 ? -11.230 -13.370 18.523 1.00 82.00 520 ASP A CA 1
ATOM 3749 C C . ASP A 1 520 ? -9.728 -13.181 18.252 1.00 82.00 520 ASP A C 1
ATOM 3751 O O . ASP A 1 520 ? -9.300 -13.187 17.096 1.00 82.00 520 ASP A O 1
ATOM 3755 N N . LEU A 1 521 ? -8.923 -13.004 19.307 1.00 84.19 521 LEU A N 1
ATOM 3756 C CA . LEU A 1 521 ? -7.486 -12.789 19.204 1.00 84.19 521 LEU A CA 1
ATOM 3757 C C . LEU A 1 521 ? -6.739 -14.110 18.990 1.00 84.19 521 LEU A C 1
ATOM 3759 O O . LEU A 1 521 ? -6.955 -15.103 19.685 1.00 84.19 521 LEU A O 1
ATOM 3763 N N . SER A 1 522 ? -5.783 -14.103 18.063 1.00 85.19 522 SER A N 1
ATOM 3764 C CA . SER A 1 522 ? -4.826 -15.196 17.866 1.00 85.19 522 SER A CA 1
ATOM 3765 C C . SER A 1 522 ? -3.388 -14.700 17.989 1.00 85.19 522 SER A C 1
ATOM 3767 O O . SER A 1 522 ? -3.107 -13.541 17.696 1.00 85.19 522 SER A O 1
ATOM 3769 N N . ASP A 1 523 ? -2.464 -15.579 18.383 1.00 86.94 523 ASP A N 1
ATOM 3770 C CA . ASP A 1 523 ? -1.037 -15.239 18.425 1.00 86.94 523 ASP A CA 1
ATOM 3771 C C . ASP A 1 523 ? -0.537 -14.795 17.039 1.00 86.94 523 ASP A C 1
ATOM 3773 O O . ASP A 1 523 ? -0.832 -15.442 16.030 1.00 86.94 523 ASP A O 1
ATOM 3777 N N . GLY A 1 524 ? 0.170 -13.665 16.987 1.00 75.81 524 GLY A N 1
ATOM 3778 C CA . GLY A 1 524 ? 0.616 -13.022 15.750 1.00 75.81 524 GLY A CA 1
ATOM 3779 C C . GLY A 1 524 ? -0.484 -12.295 14.968 1.00 75.81 524 GLY A C 1
ATOM 3780 O O . GLY A 1 524 ? -0.227 -11.823 13.859 1.00 75.81 524 GLY A O 1
ATOM 3781 N N . MET A 1 525 ? -1.710 -12.194 15.498 1.00 84.06 525 MET A N 1
ATOM 3782 C CA . MET A 1 525 ? -2.763 -11.384 14.882 1.00 84.06 525 MET A CA 1
ATOM 3783 C C . MET A 1 525 ? -2.337 -9.920 14.849 1.00 84.06 525 MET A C 1
ATOM 3785 O O . MET A 1 525 ? -1.710 -9.421 15.778 1.00 84.06 525 MET A O 1
ATOM 3789 N N . ILE A 1 526 ? -2.712 -9.214 13.789 1.00 79.31 526 ILE A N 1
ATOM 3790 C CA . ILE A 1 526 ? -2.452 -7.786 13.676 1.00 79.31 526 ILE A CA 1
ATOM 3791 C C . ILE A 1 526 ? -3.777 -7.039 13.584 1.00 79.31 526 ILE A C 1
ATOM 3793 O O . ILE A 1 526 ? -4.608 -7.341 12.725 1.00 79.31 526 ILE A O 1
ATOM 3797 N N . VAL A 1 527 ? -3.951 -6.057 14.462 1.00 81.06 527 VAL A N 1
ATOM 3798 C CA . VAL A 1 527 ? -5.144 -5.218 14.561 1.00 81.06 527 VAL A CA 1
ATOM 3799 C C . VAL A 1 527 ? -4.827 -3.838 13.992 1.00 81.06 527 VAL A C 1
ATOM 3801 O O . VAL A 1 527 ? -3.898 -3.168 14.440 1.00 81.06 527 VAL A O 1
ATOM 3804 N N . THR A 1 528 ? -5.598 -3.399 12.998 1.00 80.00 528 THR A N 1
ATOM 3805 C CA . THR A 1 528 ? -5.479 -2.045 12.444 1.00 80.00 528 THR A CA 1
ATOM 3806 C C . THR A 1 528 ? -6.181 -1.045 13.363 1.00 80.00 528 THR A C 1
ATOM 3808 O O . THR A 1 528 ? -7.373 -1.172 13.650 1.00 80.00 528 THR A O 1
ATOM 3811 N N . THR A 1 529 ? -5.431 -0.051 13.829 1.00 85.75 529 THR A N 1
ATOM 3812 C CA . THR A 1 529 ? -5.933 1.053 14.656 1.00 85.75 529 THR A CA 1
ATOM 3813 C C . THR A 1 529 ? -6.701 2.069 13.804 1.00 85.75 529 THR A C 1
ATOM 3815 O O . THR A 1 529 ? -6.608 2.062 12.578 1.00 85.75 529 THR A O 1
ATOM 3818 N N . VAL A 1 530 ? -7.451 2.978 14.426 1.00 80.62 530 VAL A N 1
ATOM 3819 C CA . VAL A 1 530 ? -8.182 4.063 13.741 1.00 80.62 530 VAL A CA 1
ATOM 3820 C C . VAL A 1 530 ? -7.219 5.046 13.057 1.00 80.62 530 VAL A C 1
ATOM 3822 O O . VAL A 1 530 ? -7.590 5.704 12.093 1.00 80.62 530 VAL A O 1
ATOM 3825 N N . GLN A 1 531 ? -5.962 5.099 13.505 1.00 70.50 531 GLN A N 1
ATOM 3826 C CA . GLN A 1 531 ? -4.850 5.796 12.845 1.00 70.50 531 GLN A CA 1
ATOM 3827 C C . GLN A 1 531 ? -4.319 5.072 11.592 1.00 70.50 531 GLN A C 1
ATOM 3829 O O . GLN A 1 531 ? -3.389 5.557 10.956 1.00 70.50 531 GLN A O 1
ATOM 3834 N N . GLY A 1 532 ? -4.833 3.882 11.264 1.00 66.62 532 GLY A N 1
ATOM 3835 C CA . GLY A 1 532 ? -4.334 3.042 10.171 1.00 66.62 532 GLY A CA 1
ATOM 3836 C C . GLY A 1 532 ? -3.061 2.255 10.511 1.00 66.62 532 GLY A C 1
ATOM 3837 O O . GLY A 1 532 ? -2.723 1.292 9.825 1.00 66.62 532 GLY A O 1
ATOM 3838 N N . GLN A 1 533 ? -2.387 2.603 11.609 1.00 72.19 533 GLN A N 1
ATOM 3839 C CA . GLN A 1 533 ? -1.209 1.898 12.113 1.00 72.19 533 GLN A CA 1
ATOM 3840 C C . GLN A 1 533 ? -1.587 0.547 12.735 1.00 72.19 533 GLN A C 1
ATOM 3842 O O . GLN A 1 533 ? -2.704 0.359 13.223 1.00 72.19 533 GLN A O 1
ATOM 3847 N N . ARG A 1 534 ? -0.654 -0.405 12.728 1.00 75.25 534 ARG A N 1
ATOM 3848 C CA . ARG A 1 534 ? -0.885 -1.804 13.110 1.00 75.25 534 ARG A CA 1
ATOM 3849 C C . ARG A 1 534 ? -0.398 -2.087 14.534 1.00 75.25 534 ARG A C 1
ATOM 3851 O O . ARG A 1 534 ? 0.768 -1.864 14.833 1.00 75.25 534 ARG A O 1
ATOM 3858 N N . ALA A 1 535 ? -1.270 -2.629 15.381 1.00 81.44 535 ALA A N 1
ATOM 3859 C CA . ALA A 1 535 ? -0.912 -3.178 16.687 1.00 81.44 535 ALA A CA 1
ATOM 3860 C C . ALA A 1 535 ? -0.798 -4.708 16.600 1.00 81.44 535 ALA A C 1
ATOM 3862 O O . ALA A 1 535 ? -1.697 -5.377 16.083 1.00 81.44 535 ALA A O 1
ATOM 3863 N N . THR A 1 536 ? 0.304 -5.266 17.096 1.00 82.81 536 THR A N 1
ATOM 3864 C CA . THR A 1 536 ? 0.574 -6.710 17.058 1.00 82.81 536 THR A CA 1
ATOM 3865 C C . THR A 1 536 ? 0.060 -7.380 18.322 1.00 82.81 536 THR A C 1
ATOM 3867 O O . THR A 1 536 ? 0.311 -6.908 19.425 1.00 82.81 536 THR A O 1
ATOM 3870 N N . ILE A 1 537 ? -0.625 -8.507 18.173 1.00 89.25 537 ILE A N 1
ATOM 3871 C CA . ILE A 1 537 ? -1.130 -9.311 19.278 1.00 89.25 537 ILE A CA 1
ATOM 3872 C C . ILE A 1 537 ? -0.178 -10.479 19.512 1.00 89.25 537 ILE A C 1
ATOM 3874 O O . ILE A 1 537 ? 0.034 -11.298 18.618 1.00 89.25 537 ILE A O 1
ATOM 3878 N N . THR A 1 538 ? 0.373 -10.574 20.719 1.00 87.12 538 THR A N 1
ATOM 3879 C CA . THR A 1 538 ? 1.200 -11.714 21.140 1.00 87.12 538 THR A CA 1
ATOM 3880 C C . THR A 1 538 ? 0.471 -12.474 22.237 1.00 87.12 538 THR A C 1
ATOM 3882 O O . THR A 1 538 ? 0.087 -11.882 23.244 1.00 87.12 538 THR A O 1
ATOM 3885 N N . ILE A 1 539 ? 0.272 -13.780 22.060 1.00 89.81 539 ILE A N 1
ATOM 3886 C CA . ILE A 1 539 ? -0.375 -14.643 23.057 1.00 89.81 539 ILE A CA 1
ATOM 3887 C C . ILE A 1 539 ? 0.620 -15.718 23.481 1.00 89.81 539 ILE A C 1
ATOM 3889 O O . ILE A 1 539 ? 1.007 -16.578 22.692 1.00 89.81 539 ILE A O 1
ATOM 3893 N N . ASN A 1 540 ? 1.030 -15.685 24.745 1.00 88.94 540 ASN A N 1
ATOM 3894 C CA . ASN A 1 540 ? 1.993 -16.627 25.313 1.00 88.94 540 ASN A CA 1
ATOM 3895 C C . ASN A 1 540 ? 1.533 -17.126 26.698 1.00 88.94 540 ASN A C 1
ATOM 3897 O O . ASN A 1 540 ? 0.435 -16.804 27.153 1.00 88.94 540 ASN A O 1
ATOM 3901 N N . ASP A 1 541 ? 2.365 -17.932 27.368 1.00 85.25 541 ASP A N 1
ATOM 3902 C CA . ASP A 1 541 ? 2.052 -18.488 28.696 1.00 85.25 541 ASP A CA 1
ATOM 3903 C C . ASP A 1 541 ? 1.821 -17.402 29.773 1.00 85.25 541 ASP A C 1
ATOM 3905 O O . ASP A 1 541 ? 1.187 -17.683 30.792 1.00 85.25 541 ASP A O 1
ATOM 3909 N N . ASP A 1 542 ? 2.308 -16.174 29.550 1.00 80.12 542 ASP A N 1
ATOM 3910 C CA . ASP A 1 542 ? 2.177 -15.030 30.457 1.00 80.12 542 ASP A CA 1
ATOM 3911 C C . ASP A 1 542 ? 0.924 -14.169 30.166 1.00 80.12 542 ASP A C 1
ATOM 3913 O O . ASP A 1 542 ? 0.602 -13.278 30.952 1.00 80.12 542 ASP A O 1
ATOM 3917 N N . GLY A 1 543 ? 0.177 -14.437 29.086 1.00 85.88 543 GLY A N 1
ATOM 3918 C CA . GLY A 1 543 ? -1.105 -13.790 28.775 1.00 85.88 543 GLY A CA 1
ATOM 3919 C C . GLY A 1 543 ? -1.214 -13.234 27.351 1.00 85.88 543 GLY A C 1
ATOM 3920 O O . GLY A 1 543 ? -0.517 -13.672 26.436 1.00 85.88 543 GLY A O 1
ATOM 3921 N N . VAL A 1 544 ? -2.131 -12.277 27.168 1.00 88.12 544 VAL A N 1
ATOM 3922 C CA . VAL A 1 544 ? -2.347 -11.546 25.908 1.00 88.12 544 VAL A CA 1
ATOM 3923 C C . VAL A 1 544 ? -1.642 -10.195 25.987 1.00 88.12 544 VAL A C 1
ATOM 3925 O O . VAL A 1 544 ? -1.839 -9.452 26.948 1.00 88.12 544 VAL A O 1
ATOM 3928 N N . PHE A 1 545 ? -0.857 -9.868 24.967 1.00 88.88 545 PHE A N 1
ATOM 3929 C CA . PHE A 1 545 ? -0.117 -8.615 24.851 1.00 88.88 545 PHE A CA 1
ATOM 3930 C C . PHE A 1 545 ? -0.519 -7.874 23.575 1.00 88.88 545 PHE A C 1
ATOM 3932 O O . PHE A 1 545 ? -0.631 -8.483 22.510 1.00 88.88 545 PHE A O 1
ATOM 3939 N N . ILE A 1 546 ? -0.716 -6.561 23.692 1.00 89.44 546 ILE A N 1
ATOM 3940 C CA . ILE A 1 546 ? -0.909 -5.625 22.584 1.00 89.44 546 ILE A CA 1
ATOM 3941 C C . ILE A 1 546 ? 0.396 -4.843 22.427 1.00 89.44 546 ILE A C 1
ATOM 3943 O O . ILE A 1 546 ? 0.744 -4.020 23.274 1.00 89.44 546 ILE A O 1
ATOM 3947 N N . ASN A 1 547 ? 1.140 -5.120 21.361 1.00 86.25 547 ASN A N 1
ATOM 3948 C CA . ASN A 1 547 ? 2.566 -4.817 21.251 1.00 86.25 547 ASN A CA 1
ATOM 3949 C C . ASN A 1 547 ? 3.311 -5.386 22.472 1.00 86.25 547 ASN A C 1
ATOM 3951 O O . ASN A 1 547 ? 3.350 -6.602 22.645 1.00 86.25 547 ASN A O 1
ATOM 3955 N N . ASP A 1 548 ? 3.826 -4.515 23.340 1.00 83.75 548 ASP A N 1
ATOM 3956 C CA . ASP A 1 548 ? 4.511 -4.883 24.582 1.00 83.75 548 ASP A CA 1
ATOM 3957 C C . ASP A 1 548 ? 3.636 -4.698 25.842 1.00 83.75 548 ASP A C 1
ATOM 3959 O O . ASP A 1 548 ? 4.090 -4.992 26.946 1.00 83.75 548 ASP A O 1
ATOM 3963 N N . ALA A 1 549 ? 2.399 -4.202 25.705 1.00 89.50 549 ALA A N 1
ATOM 3964 C CA . ALA A 1 549 ? 1.499 -3.933 26.827 1.00 89.50 549 ALA A CA 1
ATOM 3965 C C . ALA A 1 549 ? 0.632 -5.156 27.147 1.00 89.50 549 ALA A C 1
ATOM 3967 O O . ALA A 1 549 ? -0.074 -5.669 26.278 1.00 89.50 549 ALA A O 1
ATOM 3968 N N . GLN A 1 550 ? 0.651 -5.619 28.393 1.00 91.25 550 GLN A N 1
ATOM 3969 C CA . GLN A 1 550 ? -0.142 -6.760 28.835 1.00 91.25 550 GLN A CA 1
ATOM 3970 C C . GLN A 1 550 ? -1.604 -6.349 29.028 1.00 91.25 550 GLN A C 1
ATOM 3972 O O . GLN A 1 550 ? -1.900 -5.351 29.688 1.00 91.25 550 GLN A O 1
ATOM 3977 N N . VAL A 1 551 ? -2.535 -7.149 28.505 1.00 88.81 551 VAL A N 1
ATOM 3978 C CA . VAL A 1 551 ? -3.963 -7.009 28.808 1.00 88.81 551 VAL A CA 1
ATOM 3979 C C . VAL A 1 551 ? -4.210 -7.515 30.229 1.00 88.81 551 VAL A C 1
ATOM 3981 O O . VAL A 1 551 ? -4.095 -8.708 30.504 1.00 88.81 551 VAL A O 1
ATOM 3984 N N . VAL A 1 552 ? -4.555 -6.603 31.138 1.00 84.56 552 VAL A N 1
ATOM 3985 C CA . VAL A 1 552 ? -4.814 -6.910 32.556 1.00 84.56 552 VAL A CA 1
ATOM 3986 C C . VAL A 1 552 ? -6.286 -7.194 32.844 1.00 84.56 552 VAL A C 1
ATOM 3988 O O . VAL A 1 552 ? -6.595 -7.916 33.790 1.00 84.56 552 VAL A O 1
ATOM 3991 N N . LEU A 1 553 ? -7.196 -6.655 32.029 1.00 77.56 553 LEU A N 1
ATOM 3992 C CA . LEU A 1 553 ? -8.628 -6.944 32.084 1.00 77.56 553 LEU A CA 1
ATOM 3993 C C . LEU A 1 553 ? -9.209 -6.849 30.671 1.00 77.56 553 LEU A C 1
ATOM 3995 O O . LEU A 1 553 ? -9.162 -5.789 30.056 1.00 77.56 553 LEU A O 1
ATOM 3999 N N . ALA A 1 554 ? -9.740 -7.949 30.149 1.00 80.69 554 ALA A N 1
ATOM 4000 C CA . ALA A 1 554 ? -10.257 -8.024 28.784 1.00 80.69 554 ALA A CA 1
ATOM 4001 C C . ALA A 1 554 ? -11.791 -7.934 28.732 1.00 80.69 554 ALA A C 1
ATOM 4003 O O . ALA A 1 554 ? -12.465 -8.212 29.723 1.00 80.69 554 ALA A O 1
ATOM 4004 N N . ASN A 1 555 ? -12.326 -7.644 27.541 1.00 79.12 555 ASN A N 1
ATOM 4005 C CA . ASN A 1 555 ? -13.745 -7.796 27.181 1.00 79.12 555 ASN A CA 1
ATOM 4006 C C . ASN A 1 555 ? -14.737 -6.930 27.970 1.00 79.12 555 ASN A C 1
ATOM 4008 O O . ASN A 1 555 ? -15.840 -7.379 28.280 1.00 79.12 555 ASN A O 1
ATOM 4012 N N . LEU A 1 556 ? -14.392 -5.679 28.269 1.00 75.69 556 LEU A N 1
ATOM 4013 C CA . LEU A 1 556 ? -15.387 -4.734 28.775 1.00 75.69 556 LEU A CA 1
ATOM 4014 C C . LEU A 1 556 ? -16.292 -4.307 27.612 1.00 75.69 556 LEU A C 1
ATOM 4016 O O . LEU A 1 556 ? -15.919 -3.466 26.795 1.00 75.69 556 LEU A O 1
ATOM 4020 N N . GLU A 1 557 ? -17.454 -4.941 27.489 1.00 79.19 557 GLU A N 1
ATOM 4021 C CA . GLU A 1 557 ? -18.355 -4.715 26.361 1.00 79.19 557 GLU A CA 1
ATOM 4022 C C . GLU A 1 557 ? -19.080 -3.363 26.450 1.00 79.19 557 GLU A C 1
ATOM 4024 O O . GLU A 1 557 ? -19.629 -2.991 27.487 1.00 79.19 557 GLU A O 1
ATOM 4029 N N . ALA A 1 558 ? -19.089 -2.659 25.318 1.00 77.38 558 ALA A N 1
ATOM 4030 C CA . ALA A 1 558 ? -19.803 -1.419 25.056 1.00 77.38 558 ALA A CA 1
ATOM 4031 C C . ALA A 1 558 ? -20.753 -1.598 23.857 1.00 77.38 558 ALA A C 1
ATOM 4033 O O . ALA A 1 558 ? -20.585 -2.460 22.989 1.00 77.38 558 ALA A O 1
ATOM 4034 N N . ASP A 1 559 ? -21.736 -0.726 23.712 1.00 79.69 559 ASP A N 1
ATOM 4035 C CA . ASP A 1 559 ? -22.714 -0.834 22.626 1.00 79.69 559 ASP A CA 1
ATOM 4036 C C . ASP A 1 559 ? -22.108 -0.497 21.282 1.00 79.69 559 ASP A C 1
ATOM 4038 O O . ASP A 1 559 ? -22.331 -1.196 20.291 1.00 79.69 559 ASP A O 1
ATOM 4042 N N . ASN A 1 560 ? -21.250 0.516 21.279 1.00 81.75 560 ASN A N 1
ATOM 4043 C CA . ASN A 1 560 ? -20.452 0.874 20.127 1.00 81.75 560 ASN A CA 1
ATOM 4044 C C . ASN A 1 560 ? -19.061 0.220 20.147 1.00 81.75 560 ASN A C 1
ATOM 4046 O O . ASN A 1 560 ? -18.225 0.641 19.357 1.00 81.75 560 ASN A O 1
ATOM 4050 N N . GLY A 1 561 ? -18.775 -0.789 20.988 1.00 88.06 561 GLY A N 1
ATOM 4051 C CA . GLY A 1 561 ? -17.440 -1.392 20.984 1.00 88.06 561 GLY A CA 1
ATOM 4052 C C . GLY A 1 561 ? -17.059 -2.365 22.107 1.00 88.06 561 GLY A C 1
ATOM 4053 O O . GLY A 1 561 ? -17.910 -2.993 22.719 1.00 88.06 561 GLY A O 1
ATOM 4054 N N . VAL A 1 562 ? -15.758 -2.512 22.352 1.00 87.31 562 VAL A N 1
ATOM 4055 C CA . VAL A 1 562 ? -15.152 -3.295 23.445 1.00 87.31 562 VAL A CA 1
ATOM 4056 C C . VAL A 1 562 ? -13.985 -2.495 24.035 1.00 87.31 562 VAL A C 1
ATOM 4058 O O . VAL A 1 562 ? -13.309 -1.772 23.308 1.00 87.31 562 VAL A O 1
ATOM 4061 N N . VAL A 1 563 ? -13.721 -2.610 25.336 1.00 87.81 563 VAL A N 1
ATOM 4062 C CA . VAL A 1 563 ? -12.542 -2.036 25.998 1.00 87.81 563 VAL A CA 1
ATOM 4063 C C . VAL A 1 563 ? -11.685 -3.154 26.606 1.00 87.81 563 VAL A C 1
ATOM 4065 O O . VAL A 1 563 ? -12.187 -4.028 27.312 1.00 87.81 563 VAL A O 1
ATOM 4068 N N . HIS A 1 564 ? -10.379 -3.125 26.344 1.00 86.62 564 HIS A N 1
ATOM 4069 C CA . HIS A 1 564 ? -9.368 -3.988 26.965 1.00 86.62 564 HIS A CA 1
ATOM 4070 C C . HIS A 1 564 ? -8.423 -3.121 27.786 1.00 86.62 564 HIS A C 1
ATOM 4072 O O . HIS A 1 564 ? -7.771 -2.239 27.241 1.00 86.62 564 HIS A O 1
ATOM 4078 N N . VAL A 1 565 ? -8.331 -3.358 29.086 1.00 88.00 565 VAL A N 1
ATOM 4079 C CA . VAL A 1 565 ? -7.436 -2.620 29.981 1.00 88.00 565 VAL A CA 1
ATOM 4080 C C . VAL A 1 565 ? -6.013 -3.150 29.838 1.00 88.00 565 VAL A C 1
ATOM 4082 O O . VAL A 1 565 ? -5.800 -4.361 29.927 1.00 88.00 565 VAL A O 1
ATOM 4085 N N . ILE A 1 566 ? -5.044 -2.251 29.668 1.00 91.69 566 ILE A N 1
ATOM 4086 C CA . ILE A 1 566 ? -3.624 -2.581 29.475 1.00 91.69 566 ILE A CA 1
ATOM 4087 C C . ILE A 1 566 ? -2.719 -1.918 30.529 1.00 91.69 566 ILE A C 1
ATOM 4089 O O . ILE A 1 566 ? -3.041 -0.865 31.088 1.00 91.69 566 ILE A O 1
ATOM 4093 N N . ASP A 1 567 ? -1.577 -2.537 30.823 1.00 90.69 567 ASP A N 1
ATOM 4094 C CA . ASP A 1 567 ? -0.637 -2.090 31.867 1.00 90.69 567 ASP A CA 1
ATOM 4095 C C . ASP A 1 567 ? 0.422 -1.071 31.408 1.00 90.69 567 ASP A C 1
ATOM 4097 O O . ASP A 1 567 ? 1.118 -0.493 32.245 1.00 90.69 567 ASP A O 1
ATOM 4101 N N . ALA A 1 568 ? 0.514 -0.802 30.106 1.00 89.75 568 ALA A N 1
ATOM 4102 C CA . ALA A 1 568 ? 1.437 0.162 29.517 1.00 89.75 568 ALA A CA 1
ATOM 4103 C C . ALA A 1 568 ? 0.732 1.024 28.460 1.00 89.75 568 ALA A C 1
ATOM 4105 O O . ALA A 1 568 ? -0.198 0.577 27.797 1.00 89.75 568 ALA A O 1
ATOM 4106 N N . VAL A 1 569 ? 1.174 2.275 28.297 1.00 90.00 569 VAL A N 1
ATOM 4107 C CA . VAL A 1 569 ? 0.710 3.140 27.202 1.00 90.00 569 VAL A CA 1
ATOM 4108 C C . VAL A 1 569 ? 1.368 2.644 25.918 1.00 90.00 569 VAL A C 1
ATOM 4110 O O . VAL A 1 569 ? 2.592 2.716 25.793 1.00 90.00 569 VAL A O 1
ATOM 4113 N N . ILE A 1 570 ? 0.575 2.144 24.968 1.00 87.69 570 ILE A N 1
ATOM 4114 C CA . ILE A 1 570 ? 1.101 1.732 23.668 1.00 87.69 570 ILE A CA 1
ATOM 4115 C C . ILE A 1 570 ? 1.381 2.973 22.829 1.00 87.69 570 ILE A C 1
ATOM 4117 O O . ILE A 1 570 ? 0.495 3.734 22.450 1.00 87.69 570 ILE A O 1
ATOM 4121 N N . THR A 1 571 ? 2.646 3.202 22.527 1.00 76.19 571 THR A N 1
ATOM 4122 C CA . THR A 1 571 ? 3.011 4.149 21.479 1.00 76.19 571 THR A CA 1
ATOM 4123 C C . THR A 1 571 ? 2.956 3.422 20.146 1.00 76.19 571 THR A C 1
ATOM 4125 O O . THR A 1 571 ? 3.283 2.228 20.116 1.00 76.19 571 THR A O 1
ATOM 4128 N N . PRO A 1 572 ? 2.583 4.107 19.050 1.00 66.44 572 PRO A N 1
ATOM 4129 C CA . PRO A 1 572 ? 2.856 3.609 17.719 1.00 66.44 572 PRO A CA 1
ATOM 4130 C C . PRO A 1 572 ? 4.256 3.029 17.690 1.00 66.44 572 PRO A C 1
ATOM 4132 O O . PRO A 1 572 ? 5.220 3.703 18.073 1.00 66.44 572 PRO A O 1
ATOM 4135 N N . GLY A 1 573 ? 4.343 1.761 17.284 1.00 58.62 573 GLY A N 1
ATOM 4136 C CA . GLY A 1 573 ? 5.600 1.263 16.771 1.00 58.62 573 GLY A CA 1
ATOM 4137 C C . GLY A 1 573 ? 6.067 2.250 15.707 1.00 58.62 573 GLY A C 1
ATOM 4138 O O . GLY A 1 573 ? 5.244 2.953 15.103 1.00 58.62 573 GLY A O 1
ATOM 4139 N N . PRO A 1 574 ? 7.374 2.371 15.524 1.00 54.50 574 PRO A N 1
ATOM 4140 C CA . PRO A 1 574 ? 7.868 3.298 14.542 1.00 54.50 574 PRO A CA 1
ATOM 4141 C C . PRO A 1 574 ? 7.248 2.763 13.193 1.00 54.50 574 PRO A C 1
ATOM 4143 O O . PRO A 1 574 ? 7.138 1.548 12.972 1.00 54.50 574 PRO A O 1
ATOM 4146 N N . ALA A 1 575 ? 6.587 3.636 12.418 1.00 66.06 575 ALA A N 1
ATOM 4147 C CA . ALA A 1 575 ? 5.710 3.216 11.319 1.00 66.06 575 ALA A CA 1
ATOM 4148 C C . ALA A 1 575 ? 6.556 2.798 10.117 1.00 66.06 575 ALA A C 1
ATOM 4150 O O . ALA A 1 575 ? 7.427 3.556 9.692 1.00 66.06 575 ALA A O 1
ATOM 4151 N N . THR A 1 576 ? 6.292 1.632 9.521 1.00 82.44 576 THR A N 1
ATOM 4152 C CA . THR A 1 576 ? 6.951 1.269 8.261 1.00 82.44 576 THR A CA 1
ATOM 4153 C C . THR A 1 576 ? 6.280 1.962 7.074 1.00 82.44 576 THR A C 1
ATOM 4155 O O . THR A 1 576 ? 5.120 2.373 7.140 1.00 82.44 576 THR A O 1
ATOM 4158 N N . VAL A 1 577 ? 6.985 2.075 5.947 1.00 86.62 577 VAL A N 1
ATOM 4159 C CA . VAL A 1 577 ? 6.447 2.688 4.721 1.00 86.62 577 VAL A CA 1
ATOM 4160 C C . VAL A 1 577 ? 5.154 2.021 4.254 1.00 86.62 577 VAL A C 1
ATOM 4162 O O . VAL A 1 577 ? 4.259 2.697 3.754 1.00 86.62 577 VAL A O 1
ATOM 4165 N N . VAL A 1 578 ? 5.014 0.706 4.446 1.00 85.50 578 VAL A N 1
ATOM 4166 C CA . VAL A 1 578 ? 3.796 -0.010 4.055 1.00 85.50 578 VAL A CA 1
ATOM 4167 C C . VAL A 1 578 ? 2.678 0.137 5.079 1.00 85.50 578 VAL A C 1
ATOM 4169 O O . VAL A 1 578 ? 1.519 0.138 4.678 1.00 85.50 578 VAL A O 1
ATOM 4172 N N . ASP A 1 579 ? 2.984 0.357 6.360 1.00 78.25 579 ASP A N 1
ATOM 4173 C CA . ASP A 1 579 ? 1.956 0.695 7.352 1.00 78.25 579 ASP A CA 1
ATOM 4174 C C . ASP A 1 579 ? 1.333 2.065 7.047 1.00 78.25 579 ASP A C 1
ATOM 4176 O O . ASP A 1 579 ? 0.115 2.213 7.138 1.00 78.25 579 ASP A O 1
ATOM 4180 N N . ILE A 1 580 ? 2.138 3.037 6.592 1.00 80.75 580 ILE A N 1
ATOM 4181 C CA . ILE A 1 580 ? 1.645 4.345 6.123 1.00 80.75 580 ILE A CA 1
ATOM 4182 C C . ILE A 1 580 ? 0.713 4.178 4.914 1.00 80.75 580 ILE A C 1
ATOM 4184 O O . ILE A 1 580 ? -0.345 4.803 4.855 1.00 80.75 580 ILE A O 1
ATOM 4188 N N . VAL A 1 581 ? 1.086 3.332 3.949 1.00 81.50 581 VAL A N 1
ATOM 4189 C CA . VAL A 1 581 ? 0.288 3.101 2.735 1.00 81.50 581 VAL A CA 1
ATOM 4190 C C . VAL A 1 581 ? -1.007 2.342 3.041 1.00 81.50 581 VAL A C 1
ATOM 4192 O O . VAL A 1 581 ? -2.077 2.763 2.612 1.00 81.50 581 VAL A O 1
ATOM 4195 N N . VAL A 1 582 ? -0.936 1.239 3.791 1.00 77.75 582 VAL A N 1
ATOM 4196 C CA . VAL A 1 582 ? -2.101 0.395 4.114 1.00 77.75 582 VAL A CA 1
ATOM 4197 C C . VAL A 1 582 ? -3.071 1.103 5.061 1.00 77.75 582 VAL A C 1
ATOM 4199 O O . VAL A 1 582 ? -4.276 0.882 4.972 1.00 77.75 582 VAL A O 1
ATOM 4202 N N . GLY A 1 583 ? -2.566 1.967 5.942 1.00 71.12 583 GLY A N 1
ATOM 4203 C CA . GLY A 1 583 ? -3.373 2.757 6.867 1.00 71.12 583 GLY A CA 1
ATOM 4204 C C . GLY A 1 583 ? -4.055 3.982 6.251 1.00 71.12 583 GLY A C 1
ATOM 4205 O O . GLY A 1 583 ? -4.765 4.690 6.958 1.00 71.12 583 GLY A O 1
ATOM 4206 N N . SER A 1 584 ? -3.834 4.267 4.965 1.00 76.75 584 SER A N 1
ATOM 4207 C CA . SER A 1 584 ? -4.296 5.499 4.330 1.00 76.75 584 SER A CA 1
ATOM 4208 C C . SER A 1 584 ? -5.597 5.324 3.540 1.00 76.75 584 SER A C 1
ATOM 4210 O O . SER A 1 584 ? -5.671 4.530 2.602 1.00 76.75 584 SER A O 1
ATOM 4212 N N . ASP A 1 585 ? -6.591 6.170 3.837 1.00 80.75 585 ASP A N 1
ATOM 4213 C CA . ASP A 1 585 ? -7.907 6.189 3.172 1.00 80.75 585 ASP A CA 1
ATOM 4214 C C . ASP A 1 585 ? -7.860 6.472 1.660 1.00 80.75 585 ASP A C 1
ATOM 4216 O O . ASP A 1 585 ? -8.833 6.215 0.955 1.00 80.75 585 ASP A O 1
ATOM 4220 N N . VAL A 1 586 ? -6.758 7.035 1.154 1.00 82.56 586 VAL A N 1
ATOM 4221 C CA . VAL A 1 586 ? -6.597 7.397 -0.268 1.00 82.56 586 VAL A CA 1
ATOM 4222 C C . VAL A 1 586 ? -5.733 6.407 -1.050 1.00 82.56 586 VAL A C 1
ATOM 4224 O O . VAL A 1 586 ? -5.451 6.651 -2.222 1.00 82.56 586 VAL A O 1
ATOM 4227 N N . HIS A 1 587 ? -5.302 5.313 -0.415 1.00 90.69 587 HIS A N 1
ATOM 4228 C CA . HIS A 1 587 ? -4.445 4.278 -0.998 1.00 90.69 587 HIS A CA 1
ATOM 4229 C C . HIS A 1 587 ? -5.094 2.886 -0.928 1.00 90.69 587 HIS A C 1
ATOM 4231 O O . HIS A 1 587 ? -4.394 1.874 -0.947 1.00 90.69 587 HIS A O 1
ATOM 4237 N N . THR A 1 588 ? -6.424 2.795 -0.851 1.00 88.88 588 THR A N 1
ATOM 4238 C CA . THR A 1 588 ? -7.127 1.511 -0.669 1.00 88.88 588 THR A CA 1
ATOM 4239 C C . THR A 1 588 ? -6.864 0.517 -1.812 1.00 88.88 588 THR A C 1
ATOM 4241 O O . THR A 1 588 ? -6.694 -0.687 -1.586 1.00 88.88 588 THR A O 1
ATOM 4244 N N . THR A 1 589 ? -6.735 1.016 -3.043 1.00 91.12 589 THR A N 1
ATOM 4245 C CA . THR A 1 589 ? -6.392 0.246 -4.247 1.00 91.12 589 THR A CA 1
ATOM 4246 C C . THR A 1 589 ? -4.936 -0.208 -4.211 1.00 91.12 589 THR A C 1
ATOM 4248 O O . THR A 1 589 ? -4.650 -1.377 -4.475 1.00 91.12 589 THR A O 1
ATOM 4251 N N . LEU A 1 590 ? -4.019 0.682 -3.812 1.00 93.00 590 LEU A N 1
ATOM 4252 C CA . LEU A 1 590 ? -2.601 0.359 -3.643 1.00 93.00 590 LEU A CA 1
ATOM 4253 C C . LEU A 1 590 ? -2.401 -0.707 -2.561 1.00 93.00 590 LEU A C 1
ATOM 4255 O O . LEU A 1 590 ? -1.695 -1.685 -2.786 1.00 93.00 590 LEU A O 1
ATOM 4259 N N . ALA A 1 591 ? -3.064 -0.562 -1.413 1.00 87.88 591 ALA A N 1
ATOM 4260 C CA . ALA A 1 591 ? -3.017 -1.516 -0.309 1.00 87.88 591 ALA A CA 1
ATOM 4261 C C . ALA A 1 591 ? -3.512 -2.905 -0.739 1.00 87.88 591 ALA A C 1
ATOM 4263 O O . ALA A 1 591 ? -2.895 -3.923 -0.410 1.00 87.88 591 ALA A O 1
ATOM 4264 N N . THR A 1 592 ? -4.589 -2.949 -1.532 1.00 87.38 592 THR A N 1
ATOM 4265 C CA . THR A 1 592 ? -5.109 -4.192 -2.120 1.00 87.38 592 THR A CA 1
ATOM 4266 C C . THR A 1 592 ? -4.093 -4.820 -3.075 1.00 87.38 592 THR A C 1
ATOM 4268 O O . THR A 1 592 ? -3.835 -6.019 -2.987 1.00 87.38 592 THR A O 1
ATOM 4271 N N . ALA A 1 593 ? -3.473 -4.020 -3.947 1.00 87.81 593 ALA A N 1
ATOM 4272 C CA . ALA A 1 593 ? -2.473 -4.480 -4.905 1.00 87.81 593 ALA A CA 1
ATOM 4273 C C . ALA A 1 593 ? -1.196 -5.012 -4.226 1.00 87.81 593 ALA A C 1
ATOM 4275 O O . ALA A 1 593 ? -0.743 -6.107 -4.552 1.00 87.81 593 ALA A O 1
ATOM 4276 N N . VAL A 1 594 ? -0.653 -4.288 -3.240 1.00 89.19 594 VAL A N 1
ATOM 4277 C CA . VAL A 1 594 ? 0.519 -4.699 -2.440 1.00 89.19 594 VAL A CA 1
ATOM 4278 C C . VAL A 1 594 ? 0.242 -5.993 -1.678 1.00 89.19 594 VAL A C 1
ATOM 4280 O O . VAL A 1 594 ? 1.100 -6.876 -1.625 1.00 89.19 594 VAL A O 1
ATOM 4283 N N . SER A 1 595 ? -0.971 -6.137 -1.135 1.00 87.56 595 SER A N 1
ATOM 4284 C CA . SER A 1 595 ? -1.403 -7.367 -0.467 1.00 87.56 595 SER A CA 1
ATOM 4285 C C . SER A 1 595 ? -1.526 -8.536 -1.446 1.00 87.56 595 SER A C 1
ATOM 4287 O O . SER A 1 595 ? -1.040 -9.626 -1.153 1.00 87.56 595 SER A O 1
ATOM 4289 N N . ALA A 1 596 ? -2.131 -8.320 -2.619 1.00 84.69 596 ALA A N 1
ATOM 4290 C CA . ALA A 1 596 ? -2.285 -9.346 -3.650 1.00 84.69 596 ALA A CA 1
ATOM 4291 C C . ALA A 1 596 ? -0.932 -9.830 -4.200 1.00 84.69 596 ALA A C 1
ATOM 4293 O O . ALA A 1 596 ? -0.764 -11.024 -4.429 1.00 84.69 596 ALA A O 1
ATOM 4294 N N . ALA A 1 597 ? 0.032 -8.918 -4.353 1.00 85.50 597 ALA A N 1
ATOM 4295 C CA . ALA A 1 597 ? 1.402 -9.203 -4.785 1.00 85.50 597 ALA A CA 1
ATOM 4296 C C . ALA A 1 597 ? 2.292 -9.827 -3.689 1.00 85.50 597 ALA A C 1
ATOM 4298 O O . ALA A 1 597 ? 3.440 -10.172 -3.954 1.00 85.50 597 ALA A O 1
ATOM 4299 N N . GLY A 1 598 ? 1.805 -9.953 -2.447 1.00 87.12 598 GLY A N 1
ATOM 4300 C CA . GLY A 1 598 ? 2.578 -10.525 -1.339 1.00 87.12 598 GLY A CA 1
ATOM 4301 C C . GLY A 1 598 ? 3.759 -9.664 -0.869 1.00 87.12 598 GLY A C 1
ATOM 4302 O O . GLY A 1 598 ? 4.666 -10.178 -0.222 1.00 87.12 598 GLY A O 1
ATOM 4303 N N . LEU A 1 599 ? 3.761 -8.359 -1.163 1.00 88.69 599 LEU A N 1
ATOM 4304 C CA . LEU A 1 599 ? 4.880 -7.451 -0.867 1.00 88.69 599 LEU A CA 1
ATOM 4305 C C . LEU A 1 599 ? 4.834 -6.834 0.543 1.00 88.69 599 LEU A C 1
ATOM 4307 O O . LEU A 1 599 ? 5.751 -6.105 0.920 1.00 88.69 599 LEU A O 1
ATOM 4311 N N . VAL A 1 600 ? 3.792 -7.119 1.332 1.00 85.50 600 VAL A N 1
ATOM 4312 C CA . VAL A 1 600 ? 3.600 -6.539 2.676 1.00 85.50 600 VAL A CA 1
ATOM 4313 C C . VAL A 1 600 ? 4.794 -6.834 3.585 1.00 85.50 600 VAL A C 1
ATOM 4315 O O . VAL A 1 600 ? 5.412 -5.902 4.086 1.00 85.50 600 VAL A O 1
ATOM 4318 N N . GLU A 1 601 ? 5.180 -8.103 3.741 1.00 83.00 601 GLU A N 1
ATOM 4319 C CA . GLU A 1 601 ? 6.314 -8.476 4.602 1.00 83.00 601 GLU A CA 1
ATOM 4320 C C . GLU A 1 601 ? 7.642 -7.893 4.093 1.00 83.00 601 GLU A C 1
ATOM 4322 O O . GLU A 1 601 ? 8.495 -7.495 4.884 1.00 83.00 601 GLU A O 1
ATOM 4327 N N . THR A 1 602 ? 7.814 -7.795 2.770 1.00 85.50 602 THR A N 1
ATOM 4328 C CA . THR A 1 602 ? 9.022 -7.222 2.159 1.00 85.50 602 THR A CA 1
ATOM 4329 C C . THR A 1 602 ? 9.177 -5.744 2.503 1.00 85.50 602 THR A C 1
ATOM 4331 O O . THR A 1 602 ? 10.259 -5.322 2.907 1.00 85.50 602 THR A O 1
ATOM 4334 N N . LEU A 1 603 ? 8.099 -4.964 2.390 1.00 85.75 603 LEU A N 1
ATOM 4335 C CA . LEU A 1 603 ? 8.110 -3.526 2.669 1.00 85.75 603 LEU A CA 1
ATOM 4336 C C . LEU A 1 603 ? 7.998 -3.192 4.167 1.00 85.75 603 LEU A C 1
ATOM 4338 O O . LEU A 1 603 ? 8.228 -2.044 4.541 1.00 85.75 603 LEU A O 1
ATOM 4342 N N . GLN A 1 604 ? 7.691 -4.174 5.023 1.00 83.25 604 GLN A N 1
ATOM 4343 C CA . GLN A 1 604 ? 7.853 -4.088 6.485 1.00 83.25 604 GLN A CA 1
ATOM 4344 C C . GLN A 1 604 ? 9.282 -4.401 6.949 1.00 83.25 604 GLN A C 1
ATOM 4346 O O . GLN A 1 604 ? 9.635 -4.090 8.085 1.00 83.25 604 GLN A O 1
ATOM 4351 N N . GLY A 1 605 ? 10.101 -5.028 6.097 1.00 80.50 605 GLY A N 1
ATOM 4352 C CA . GLY A 1 605 ? 11.466 -5.432 6.427 1.00 80.50 605 GLY A CA 1
ATOM 4353 C C . GLY A 1 605 ? 12.405 -4.268 6.766 1.00 80.50 605 GLY A C 1
ATOM 4354 O O . GLY A 1 605 ? 12.038 -3.090 6.703 1.00 80.50 605 GLY A O 1
ATOM 4355 N N . GLU A 1 606 ? 13.652 -4.600 7.117 1.00 80.06 606 GLU A N 1
ATOM 4356 C CA . GLU A 1 606 ? 14.692 -3.595 7.368 1.00 80.06 606 GLU A CA 1
ATOM 4357 C C . GLU A 1 606 ? 14.925 -2.752 6.102 1.00 80.06 606 GLU A C 1
ATOM 4359 O O . GLU A 1 606 ? 15.385 -3.255 5.078 1.00 80.06 606 GLU A O 1
ATOM 4364 N N . GLY A 1 607 ? 14.573 -1.467 6.181 1.00 77.19 607 GLY A N 1
ATOM 4365 C CA . GLY A 1 607 ? 14.810 -0.487 5.125 1.00 77.19 607 GLY A CA 1
ATOM 4366 C C . GLY A 1 607 ? 16.266 0.005 5.095 1.00 77.19 607 GLY A C 1
ATOM 4367 O O . GLY A 1 607 ? 17.160 -0.643 5.645 1.00 77.19 607 GLY A O 1
ATOM 4368 N N . PRO A 1 608 ? 16.551 1.177 4.501 1.00 87.75 608 PRO A N 1
ATOM 4369 C CA . PRO A 1 608 ? 15.596 2.237 4.174 1.00 87.75 608 PRO A CA 1
ATOM 4370 C C . PRO A 1 608 ? 14.947 2.119 2.781 1.00 87.75 608 PRO A C 1
ATOM 4372 O O . PRO A 1 608 ? 15.630 1.817 1.802 1.00 87.75 608 PRO A O 1
ATOM 4375 N N . PHE A 1 609 ? 13.657 2.449 2.694 1.00 92.69 609 PHE A N 1
ATOM 4376 C CA . PHE A 1 609 ? 12.860 2.527 1.465 1.00 92.69 609 PHE A CA 1
ATOM 4377 C C . PHE A 1 609 ? 12.360 3.953 1.192 1.00 92.69 609 PHE A C 1
ATOM 4379 O O . PHE A 1 609 ? 12.079 4.710 2.117 1.00 92.69 609 PHE A O 1
ATOM 4386 N N . THR A 1 610 ? 12.133 4.291 -0.072 1.00 93.44 610 THR A N 1
ATOM 4387 C CA . THR A 1 610 ? 11.314 5.440 -0.473 1.00 93.44 610 THR A CA 1
ATOM 4388 C C . THR A 1 610 ? 10.181 4.929 -1.353 1.00 93.44 610 THR A C 1
ATOM 4390 O O . THR A 1 610 ? 10.438 4.398 -2.427 1.00 93.44 610 THR A O 1
ATOM 4393 N N . VAL A 1 611 ? 8.933 5.055 -0.907 1.00 94.81 611 VAL A N 1
ATOM 4394 C CA . VAL A 1 611 ? 7.754 4.583 -1.647 1.00 94.81 611 VAL A CA 1
ATOM 4395 C C . VAL A 1 611 ? 7.060 5.762 -2.314 1.00 94.81 611 VAL A C 1
ATOM 4397 O O . VAL A 1 611 ? 6.609 6.684 -1.641 1.00 94.81 611 VAL A O 1
ATOM 4400 N N . PHE A 1 612 ? 6.929 5.715 -3.632 1.00 94.94 612 PHE A N 1
ATOM 4401 C CA . PHE A 1 612 ? 6.076 6.610 -4.402 1.00 94.94 612 PHE A CA 1
ATOM 4402 C C . PHE A 1 612 ? 4.661 6.019 -4.414 1.00 94.94 612 PHE A C 1
ATOM 4404 O O . PHE A 1 612 ? 4.399 5.060 -5.127 1.00 94.94 612 PHE A O 1
ATOM 4411 N N . ALA A 1 613 ? 3.757 6.514 -3.573 1.00 94.75 613 ALA A N 1
ATOM 4412 C CA . ALA A 1 613 ? 2.449 5.908 -3.332 1.00 94.75 613 ALA A CA 1
ATOM 4413 C C . ALA A 1 613 ? 1.351 6.539 -4.217 1.00 94.75 613 ALA A C 1
ATOM 4415 O O . ALA A 1 613 ? 0.935 7.670 -3.956 1.00 94.75 613 ALA A O 1
ATOM 4416 N N . PRO A 1 614 ? 0.873 5.857 -5.276 1.00 95.94 614 PRO A N 1
ATOM 4417 C CA . PRO A 1 614 ? -0.216 6.354 -6.110 1.00 95.94 614 PRO A CA 1
ATOM 4418 C C . PRO A 1 614 ? -1.561 6.308 -5.387 1.00 95.94 614 PRO A C 1
ATOM 4420 O O . PRO A 1 614 ? -1.942 5.286 -4.815 1.00 95.94 614 PRO A O 1
ATOM 4423 N N . THR A 1 615 ? -2.305 7.410 -5.466 1.00 94.50 615 THR A N 1
ATOM 4424 C CA . THR A 1 615 ? -3.658 7.510 -4.893 1.00 94.50 615 THR A CA 1
ATOM 4425 C C . THR A 1 615 ? -4.686 6.625 -5.610 1.00 94.50 615 THR A C 1
ATOM 4427 O O . THR A 1 615 ? -4.509 6.222 -6.757 1.00 94.50 615 THR A O 1
ATOM 4430 N N . ASP A 1 616 ? -5.842 6.397 -4.991 1.00 93.00 616 ASP A N 1
ATOM 4431 C CA . ASP A 1 616 ? -6.973 5.696 -5.618 1.00 93.00 616 ASP A CA 1
ATOM 4432 C C . ASP A 1 616 ? -7.445 6.375 -6.916 1.00 93.00 616 ASP A C 1
ATOM 4434 O O . ASP A 1 616 ? -7.842 5.708 -7.873 1.00 93.00 616 ASP A O 1
ATOM 4438 N N . ALA A 1 617 ? -7.339 7.706 -6.992 1.00 91.38 617 ALA A N 1
ATOM 4439 C CA . ALA A 1 617 ? -7.617 8.457 -8.215 1.00 91.38 617 ALA A CA 1
ATOM 4440 C C . ALA A 1 617 ? -6.601 8.154 -9.330 1.00 91.38 617 ALA A C 1
ATOM 4442 O O . ALA A 1 617 ? -6.987 8.097 -10.498 1.00 91.38 617 ALA A O 1
ATOM 4443 N N . ALA A 1 618 ? -5.337 7.910 -8.974 1.00 92.81 618 ALA A N 1
ATOM 4444 C CA . ALA A 1 618 ? -4.290 7.513 -9.909 1.00 92.81 618 ALA A CA 1
ATOM 4445 C C . ALA A 1 618 ? -4.596 6.151 -10.548 1.00 92.81 618 ALA A C 1
ATOM 4447 O O . ALA A 1 618 ? -4.495 5.997 -11.764 1.00 92.81 618 ALA A O 1
ATOM 4448 N N . PHE A 1 619 ? -5.036 5.174 -9.746 1.00 91.12 619 PHE A N 1
ATOM 4449 C CA . PHE A 1 619 ? -5.472 3.872 -10.261 1.00 91.12 619 PHE A CA 1
ATOM 4450 C C . PHE A 1 619 ? -6.748 3.972 -11.098 1.00 91.12 619 PHE A C 1
ATOM 4452 O O . PHE A 1 619 ? -6.856 3.310 -12.126 1.00 91.12 619 PHE A O 1
ATOM 4459 N N . ALA A 1 620 ? -7.698 4.827 -10.708 1.00 87.81 620 ALA A N 1
ATOM 4460 C CA . ALA A 1 620 ? -8.919 5.062 -11.479 1.00 87.81 620 ALA A CA 1
ATOM 4461 C C . ALA A 1 620 ? -8.667 5.761 -12.830 1.00 87.81 620 ALA A C 1
ATOM 4463 O O . ALA A 1 620 ? -9.516 5.695 -13.717 1.00 87.81 620 ALA A O 1
ATOM 4464 N N . ALA A 1 621 ? -7.525 6.437 -12.990 1.00 88.81 621 ALA A N 1
ATOM 4465 C CA . ALA A 1 621 ? -7.110 7.053 -14.247 1.00 88.81 621 ALA A CA 1
ATOM 4466 C C . ALA A 1 621 ? -6.484 6.053 -15.241 1.00 88.81 621 ALA A C 1
ATOM 4468 O O . ALA A 1 621 ? -6.247 6.417 -16.397 1.00 88.81 621 ALA A O 1
ATOM 4469 N N . LEU A 1 622 ? -6.225 4.806 -14.822 1.00 84.06 622 LEU A N 1
ATOM 4470 C CA . LEU A 1 622 ? -5.755 3.751 -15.719 1.00 84.06 622 LEU A CA 1
ATOM 4471 C C . LEU A 1 622 ? -6.824 3.401 -16.774 1.00 84.06 622 LEU A C 1
ATOM 4473 O O . LEU A 1 622 ? -8.020 3.522 -16.508 1.00 84.06 622 LEU A O 1
ATOM 4477 N N . PRO A 1 623 ? -6.422 2.936 -17.974 1.00 83.19 623 PRO A N 1
ATOM 4478 C CA . PRO A 1 623 ? -7.361 2.466 -18.990 1.00 83.19 623 PRO A CA 1
ATOM 4479 C C . PRO A 1 623 ? -8.331 1.397 -18.464 1.00 83.19 623 PRO A C 1
ATOM 4481 O O . PRO A 1 623 ? -7.924 0.480 -17.747 1.00 83.19 623 PRO A O 1
ATOM 4484 N N . ASP A 1 624 ? -9.600 1.486 -18.879 1.00 80.25 624 ASP A N 1
ATOM 4485 C CA . ASP A 1 624 ? -10.657 0.544 -18.488 1.00 80.25 624 ASP A CA 1
ATOM 4486 C C . ASP A 1 624 ? -10.222 -0.922 -18.695 1.00 80.25 624 ASP A C 1
ATOM 4488 O O . ASP A 1 624 ? -9.848 -1.321 -19.801 1.00 80.25 624 ASP A O 1
ATOM 4492 N N . GLY A 1 625 ? -10.312 -1.731 -17.635 1.00 74.06 625 GLY A N 1
ATOM 4493 C CA . GLY A 1 625 ? -9.974 -3.162 -17.631 1.00 74.06 625 GLY A CA 1
ATOM 4494 C C . GLY A 1 625 ? -8.520 -3.493 -17.275 1.00 74.06 625 GLY A C 1
ATOM 4495 O O . GLY A 1 625 ? -8.256 -4.613 -16.852 1.00 74.06 625 GLY A O 1
ATOM 4496 N N . LEU A 1 626 ? -7.591 -2.531 -17.348 1.00 77.88 626 LEU A N 1
ATOM 4497 C CA . LEU A 1 626 ? -6.174 -2.791 -17.065 1.00 77.88 626 LEU A CA 1
ATOM 4498 C C . LEU A 1 626 ? -5.926 -3.174 -15.599 1.00 77.88 626 LEU A C 1
ATOM 4500 O O . LEU A 1 626 ? -5.152 -4.084 -15.324 1.00 77.88 626 LEU A O 1
ATOM 4504 N N . LEU A 1 627 ? -6.579 -2.495 -14.653 1.00 83.25 627 LEU A N 1
ATOM 4505 C CA . LEU A 1 627 ? -6.434 -2.802 -13.227 1.00 83.25 627 LEU A CA 1
ATOM 4506 C C . LEU A 1 627 ? -6.945 -4.211 -12.891 1.00 83.25 627 LEU A C 1
ATOM 4508 O O . LEU A 1 627 ? -6.300 -4.928 -12.130 1.00 83.25 627 LEU A O 1
ATOM 4512 N N . ASP A 1 628 ? -8.071 -4.614 -13.484 1.00 83.00 628 ASP A N 1
ATOM 4513 C CA . ASP A 1 628 ? -8.633 -5.955 -13.298 1.00 83.00 628 ASP A CA 1
ATOM 4514 C C . ASP A 1 628 ? -7.684 -7.029 -13.853 1.00 83.00 628 ASP A C 1
ATOM 4516 O O . ASP A 1 628 ? -7.464 -8.051 -13.202 1.00 83.00 628 ASP A O 1
ATOM 4520 N N . ASP A 1 629 ? -7.077 -6.778 -15.019 1.00 78.81 629 ASP A N 1
ATOM 4521 C CA . ASP A 1 629 ? -6.086 -7.671 -15.627 1.00 78.81 629 ASP A CA 1
ATOM 4522 C C . ASP A 1 629 ? -4.817 -7.790 -14.762 1.00 78.81 629 ASP A C 1
ATOM 4524 O O . ASP A 1 629 ? -4.304 -8.892 -14.567 1.00 78.81 629 ASP A O 1
ATOM 4528 N N . LEU A 1 630 ? -4.338 -6.680 -14.186 1.00 79.38 630 LEU A N 1
ATOM 4529 C CA . LEU A 1 630 ? -3.183 -6.671 -13.280 1.00 79.38 630 LEU A CA 1
ATOM 4530 C C . LEU A 1 630 ? -3.462 -7.425 -11.971 1.00 79.38 630 LEU A C 1
ATOM 4532 O O . LEU A 1 630 ? -2.606 -8.159 -11.487 1.00 79.38 630 LEU A O 1
ATOM 4536 N N . LEU A 1 631 ? -4.661 -7.277 -11.403 1.00 83.50 631 LEU A N 1
ATOM 4537 C CA . LEU A 1 631 ? -5.064 -7.993 -10.188 1.00 83.50 631 LEU A CA 1
ATOM 4538 C C . LEU A 1 631 ? -5.317 -9.489 -10.433 1.00 83.50 631 LEU A C 1
ATOM 4540 O O . LEU A 1 631 ? -5.251 -10.279 -9.491 1.00 83.50 631 LEU A O 1
ATOM 4544 N N . ALA A 1 632 ? -5.603 -9.892 -11.674 1.00 81.56 632 ALA A N 1
ATOM 4545 C CA . ALA A 1 632 ? -5.768 -11.296 -12.045 1.00 81.56 632 ALA A CA 1
ATOM 4546 C C . ALA A 1 632 ? -4.435 -12.066 -12.116 1.00 81.56 632 ALA A C 1
ATOM 4548 O O . ALA A 1 632 ? -4.445 -13.289 -11.949 1.00 81.56 632 ALA A O 1
ATOM 4549 N N . ASP A 1 633 ? -3.312 -11.370 -12.333 1.00 79.81 633 ASP A N 1
ATOM 4550 C CA . ASP A 1 633 ? -1.950 -11.924 -12.339 1.00 79.81 633 ASP A CA 1
ATOM 4551 C C . ASP A 1 633 ? -1.019 -11.149 -11.379 1.00 79.81 633 ASP A C 1
ATOM 4553 O O . ASP A 1 633 ? -0.145 -10.384 -11.809 1.00 79.81 633 ASP A O 1
ATOM 4557 N N . PRO A 1 634 ? -1.207 -11.313 -10.056 1.00 78.25 634 PRO A N 1
ATOM 4558 C CA . PRO A 1 634 ? -0.515 -10.493 -9.070 1.00 78.25 634 PRO A CA 1
ATOM 4559 C C . PRO A 1 634 ? 0.994 -10.767 -8.992 1.00 78.25 634 PRO A C 1
ATOM 4561 O O . PRO A 1 634 ? 1.752 -9.849 -8.687 1.00 78.25 634 PRO A O 1
ATOM 4564 N N . GLU A 1 635 ? 1.445 -11.986 -9.307 1.00 75.81 635 GLU A N 1
ATOM 4565 C CA . GLU A 1 635 ? 2.866 -12.385 -9.295 1.00 75.81 635 GLU A CA 1
ATOM 4566 C C . GLU A 1 635 ? 3.630 -11.929 -10.557 1.00 75.81 635 GLU A C 1
ATOM 4568 O O . GLU A 1 635 ? 4.857 -12.009 -10.599 1.00 75.81 635 GLU A O 1
ATOM 4573 N N . GLY A 1 636 ? 2.919 -11.452 -11.586 1.00 77.69 636 GLY A N 1
ATOM 4574 C CA . GLY A 1 636 ? 3.484 -11.020 -12.863 1.00 77.69 636 GLY A CA 1
ATOM 4575 C C . GLY A 1 636 ? 3.721 -9.509 -12.952 1.00 77.69 636 GLY A C 1
ATOM 4576 O O . GLY A 1 636 ? 4.515 -8.915 -12.219 1.00 77.69 636 GLY A O 1
ATOM 4577 N N . VAL A 1 637 ? 3.039 -8.867 -13.905 1.00 76.81 637 VAL A N 1
ATOM 4578 C CA . VAL A 1 637 ? 3.239 -7.445 -14.245 1.00 76.81 637 VAL A CA 1
ATOM 4579 C C . VAL A 1 637 ? 2.929 -6.523 -13.060 1.00 76.81 637 VAL A C 1
ATOM 4581 O O . VAL A 1 637 ? 3.614 -5.517 -12.879 1.00 76.81 637 VAL A O 1
ATOM 4584 N N . LEU A 1 638 ? 1.951 -6.878 -12.219 1.00 84.81 638 LEU A N 1
ATOM 4585 C CA . LEU A 1 638 ? 1.579 -6.074 -11.056 1.00 84.81 638 LEU A CA 1
ATOM 4586 C C . LEU A 1 638 ? 2.721 -5.959 -10.040 1.00 84.81 638 LEU A C 1
ATOM 4588 O O . LEU A 1 638 ? 3.051 -4.846 -9.637 1.00 84.81 638 LEU A O 1
ATOM 4592 N N . THR A 1 639 ? 3.355 -7.075 -9.664 1.00 87.12 639 THR A N 1
ATOM 4593 C CA . THR A 1 639 ? 4.508 -7.056 -8.747 1.00 87.12 639 THR A CA 1
ATOM 4594 C C . THR A 1 639 ? 5.626 -6.161 -9.285 1.00 87.12 639 THR A C 1
ATOM 4596 O O . THR A 1 639 ? 6.154 -5.335 -8.544 1.00 87.12 639 THR A O 1
ATOM 4599 N N . ASN A 1 640 ? 5.932 -6.233 -10.585 1.00 82.75 640 ASN A N 1
ATOM 4600 C CA . ASN A 1 640 ? 6.947 -5.370 -11.198 1.00 82.75 640 ASN A CA 1
ATOM 4601 C C . ASN A 1 640 ? 6.576 -3.884 -11.138 1.00 82.75 640 ASN A C 1
ATOM 4603 O O . ASN A 1 640 ? 7.420 -3.059 -10.795 1.00 82.75 640 ASN A O 1
ATOM 4607 N N . ILE A 1 641 ? 5.319 -3.534 -11.431 1.00 88.12 641 ILE A N 1
ATOM 4608 C CA . ILE A 1 641 ? 4.846 -2.148 -11.319 1.00 88.12 641 ILE A CA 1
ATOM 4609 C C . ILE A 1 641 ? 4.978 -1.662 -9.872 1.00 88.12 641 ILE A C 1
ATOM 4611 O O . ILE A 1 641 ? 5.473 -0.564 -9.641 1.00 88.12 641 ILE A O 1
ATOM 4615 N N . LEU A 1 642 ? 4.582 -2.470 -8.887 1.00 92.25 642 LEU A N 1
ATOM 4616 C CA . LEU A 1 642 ? 4.658 -2.091 -7.474 1.00 92.25 642 LEU A CA 1
ATOM 4617 C C . LEU A 1 642 ? 6.104 -1.923 -6.995 1.00 92.25 642 LEU A C 1
ATOM 4619 O O . LEU A 1 642 ? 6.404 -0.947 -6.319 1.00 92.25 642 LEU A O 1
ATOM 4623 N N . LEU A 1 643 ? 7.020 -2.811 -7.388 1.00 91.50 643 LEU A N 1
ATOM 4624 C CA . LEU A 1 643 ? 8.444 -2.673 -7.065 1.00 91.50 643 LEU A CA 1
ATOM 4625 C C . LEU A 1 643 ? 9.095 -1.463 -7.756 1.00 91.50 643 LEU A C 1
ATOM 4627 O O . LEU A 1 643 ? 10.060 -0.912 -7.232 1.00 91.50 643 LEU A O 1
ATOM 4631 N N . TYR A 1 644 ? 8.563 -1.020 -8.899 1.00 92.12 644 TYR A N 1
ATOM 4632 C CA . TYR A 1 644 ? 9.007 0.199 -9.580 1.00 92.12 644 TYR A CA 1
ATOM 4633 C C . TYR A 1 644 ? 8.578 1.479 -8.839 1.00 92.12 644 TYR A C 1
ATOM 4635 O O . TYR A 1 644 ? 9.218 2.520 -8.952 1.00 92.12 644 TYR A O 1
ATOM 4643 N N . HIS A 1 645 ? 7.541 1.402 -8.002 1.00 94.75 645 HIS A N 1
ATOM 4644 C CA . HIS A 1 645 ? 7.155 2.495 -7.107 1.00 94.75 645 HIS A CA 1
ATOM 4645 C C . HIS A 1 645 ? 8.024 2.592 -5.849 1.00 94.75 645 HIS A C 1
ATOM 4647 O O . HIS A 1 645 ? 7.859 3.523 -5.066 1.00 94.75 645 HIS A O 1
ATOM 4653 N N . VAL A 1 646 ? 8.943 1.654 -5.621 1.00 94.62 646 VAL A N 1
ATOM 4654 C CA . VAL A 1 646 ? 9.786 1.636 -4.424 1.00 94.62 646 VAL A CA 1
ATOM 4655 C C . VAL A 1 646 ? 11.224 1.891 -4.835 1.00 94.62 646 VAL A C 1
ATOM 4657 O O . VAL A 1 646 ? 11.741 1.233 -5.724 1.00 94.62 646 VAL A O 1
ATOM 4660 N N . ALA A 1 647 ? 11.894 2.825 -4.178 1.00 91.19 647 ALA A N 1
ATOM 4661 C CA . ALA A 1 647 ? 13.321 3.075 -4.301 1.00 91.19 647 ALA A CA 1
ATOM 4662 C C . ALA A 1 647 ? 14.063 2.638 -3.035 1.00 91.19 647 ALA A C 1
ATOM 4664 O O . ALA A 1 647 ? 13.504 2.636 -1.937 1.00 91.19 647 ALA A O 1
ATOM 4665 N N . GLY A 1 648 ? 15.335 2.268 -3.188 1.00 86.94 648 GLY A N 1
ATOM 4666 C CA . GLY A 1 648 ? 16.220 2.015 -2.052 1.00 86.94 648 GLY A CA 1
ATOM 4667 C C . GLY A 1 648 ? 16.800 3.318 -1.499 1.00 86.94 648 GLY A C 1
ATOM 4668 O O . GLY A 1 648 ? 17.211 4.187 -2.266 1.00 86.94 648 GLY A O 1
ATOM 4669 N N . GLY A 1 649 ? 16.890 3.440 -0.175 1.00 85.12 649 GLY A N 1
ATOM 4670 C CA . GLY A 1 649 ? 17.336 4.666 0.491 1.00 85.12 649 GLY A CA 1
ATOM 4671 C C . GLY A 1 649 ? 16.190 5.431 1.147 1.00 85.12 649 GLY A C 1
ATOM 4672 O O . GLY A 1 649 ? 15.029 5.211 0.834 1.00 85.12 649 GLY A O 1
ATOM 4673 N N . LYS A 1 650 ? 16.526 6.330 2.078 1.00 87.38 650 LYS A N 1
ATOM 4674 C CA . LYS A 1 650 ? 15.580 7.279 2.676 1.00 87.38 650 LYS A CA 1
ATOM 4675 C C . LYS A 1 650 ? 15.801 8.623 1.989 1.00 87.38 650 LYS A C 1
ATOM 4677 O O . LYS A 1 650 ? 16.746 9.322 2.340 1.00 87.38 650 LYS A O 1
ATOM 4682 N N . VAL A 1 651 ? 15.010 8.908 0.960 1.00 88.38 651 VAL A N 1
ATOM 4683 C CA . VAL A 1 651 ? 15.136 10.110 0.123 1.00 88.38 651 VAL A CA 1
ATOM 4684 C C . VAL A 1 651 ? 13.974 11.055 0.416 1.00 88.38 651 VAL A C 1
ATOM 4686 O O . VAL A 1 651 ? 12.829 10.760 0.058 1.00 88.38 651 VAL A O 1
ATOM 4689 N N . PHE A 1 652 ? 14.265 12.176 1.075 1.00 88.31 652 PHE A N 1
ATOM 4690 C CA . PHE A 1 652 ? 13.300 13.252 1.315 1.00 88.31 652 PHE A CA 1
ATOM 4691 C C . PHE A 1 652 ? 13.232 14.204 0.117 1.00 88.31 652 PHE A C 1
ATOM 4693 O O . PHE A 1 652 ? 14.129 14.218 -0.724 1.00 88.31 652 PHE A O 1
ATOM 4700 N N . SER A 1 653 ? 12.193 15.034 0.040 1.00 84.94 653 SER A N 1
ATOM 4701 C CA . SER A 1 653 ? 12.029 16.019 -1.032 1.00 84.94 653 SER A CA 1
ATOM 4702 C C . SER A 1 653 ? 13.182 17.029 -1.086 1.00 84.94 653 SER A C 1
ATOM 4704 O O . SER A 1 653 ? 13.597 17.418 -2.174 1.00 84.94 653 SER A O 1
ATOM 4706 N N . ASP A 1 654 ? 13.773 17.364 0.065 1.00 85.19 654 ASP A N 1
ATOM 4707 C CA . ASP A 1 654 ? 14.964 18.217 0.177 1.00 85.19 654 ASP A CA 1
ATOM 4708 C C . ASP A 1 654 ? 16.249 17.553 -0.362 1.00 85.19 654 ASP A C 1
ATOM 4710 O O . ASP A 1 654 ? 17.206 18.252 -0.706 1.00 85.19 654 ASP A O 1
ATOM 4714 N N . ASP A 1 655 ? 16.285 16.218 -0.444 1.00 86.75 655 ASP A N 1
ATOM 4715 C CA . ASP A 1 655 ? 17.404 15.463 -1.024 1.00 86.75 655 ASP A CA 1
ATOM 4716 C C . ASP A 1 655 ? 17.290 15.351 -2.554 1.00 86.75 655 ASP A C 1
ATOM 4718 O O . ASP A 1 655 ? 18.254 14.973 -3.229 1.00 86.75 655 ASP A O 1
ATOM 4722 N N . LEU A 1 656 ? 16.117 15.673 -3.112 1.00 86.94 656 LEU A N 1
ATOM 4723 C CA . LEU A 1 656 ? 15.859 15.606 -4.543 1.00 86.94 656 LEU A CA 1
ATOM 4724 C C . LEU A 1 656 ? 16.470 16.808 -5.271 1.00 86.94 656 LEU A C 1
ATOM 4726 O O . LEU A 1 656 ? 16.474 17.945 -4.800 1.00 86.94 656 LEU A O 1
ATOM 4730 N N . SER A 1 657 ? 16.965 16.555 -6.479 1.00 87.56 657 SER A N 1
ATOM 4731 C CA . SER A 1 657 ? 17.446 17.593 -7.392 1.00 87.56 657 SER A CA 1
ATOM 4732 C C . SER A 1 657 ? 16.848 17.400 -8.780 1.00 87.56 657 SER A C 1
ATOM 4734 O O . SER A 1 657 ? 16.514 16.281 -9.166 1.00 87.56 657 SER A O 1
ATOM 4736 N N . ASP A 1 658 ? 16.677 18.497 -9.521 1.00 89.62 658 ASP A N 1
ATOM 4737 C CA . ASP A 1 658 ? 16.160 18.441 -10.890 1.00 89.62 658 ASP A CA 1
ATOM 4738 C C . ASP A 1 658 ? 17.089 17.601 -11.783 1.00 89.62 658 ASP A C 1
ATOM 4740 O O . ASP A 1 658 ? 18.305 17.811 -11.790 1.00 89.62 658 ASP A O 1
ATOM 4744 N N . GLY A 1 659 ? 16.519 16.626 -12.494 1.00 80.06 659 GLY A N 1
ATOM 4745 C CA . GLY A 1 659 ? 17.252 15.642 -13.293 1.00 80.06 659 GLY A CA 1
ATOM 4746 C C . GLY A 1 659 ? 17.885 14.501 -12.487 1.00 80.06 659 GLY A C 1
ATOM 4747 O O . GLY A 1 659 ? 18.633 13.702 -13.052 1.00 80.06 659 GLY A O 1
ATOM 4748 N N . MET A 1 660 ? 17.626 14.398 -11.178 1.00 86.25 660 MET A N 1
ATOM 4749 C CA . MET A 1 660 ? 18.100 13.272 -10.370 1.00 86.25 660 MET A CA 1
ATOM 4750 C C . MET A 1 660 ? 17.489 11.965 -10.872 1.00 86.25 660 MET A C 1
ATOM 4752 O O . MET A 1 660 ? 16.311 11.906 -11.204 1.00 86.25 660 MET A O 1
ATOM 4756 N N . ILE A 1 661 ? 18.281 10.895 -10.891 1.00 81.38 661 ILE A N 1
ATOM 4757 C CA . ILE A 1 661 ? 17.806 9.573 -11.293 1.00 81.38 661 ILE A CA 1
ATOM 4758 C C . ILE A 1 661 ? 17.900 8.613 -10.108 1.00 81.38 661 ILE A C 1
ATOM 4760 O O . ILE A 1 661 ? 18.976 8.442 -9.531 1.00 81.38 661 ILE A O 1
ATOM 4764 N N . VAL A 1 662 ? 16.783 7.967 -9.781 1.00 83.62 662 VAL A N 1
ATOM 4765 C CA . VAL A 1 662 ? 16.628 7.065 -8.637 1.00 83.62 662 VAL A CA 1
ATOM 4766 C C . VAL A 1 662 ? 16.460 5.631 -9.132 1.00 83.62 662 VAL A C 1
ATOM 4768 O O . VAL A 1 662 ? 15.589 5.346 -9.949 1.00 83.62 662 VAL A O 1
ATOM 4771 N N . THR A 1 663 ? 17.291 4.711 -8.642 1.00 82.88 663 THR A N 1
ATOM 4772 C CA . THR A 1 663 ? 17.135 3.278 -8.933 1.00 82.88 663 THR A CA 1
ATOM 4773 C C . THR A 1 663 ? 16.016 2.696 -8.070 1.00 82.88 663 THR A C 1
ATOM 4775 O O . THR A 1 663 ? 16.056 2.801 -6.841 1.00 82.88 663 THR A O 1
ATOM 4778 N N . THR A 1 664 ? 15.025 2.084 -8.712 1.00 90.19 664 THR A N 1
ATOM 4779 C CA . THR A 1 664 ? 13.898 1.422 -8.041 1.00 90.19 664 THR A CA 1
ATOM 4780 C C . THR A 1 664 ? 14.279 0.007 -7.593 1.00 90.19 664 THR A C 1
ATOM 4782 O O . THR A 1 664 ? 15.262 -0.561 -8.070 1.00 90.19 664 THR A O 1
ATOM 4785 N N . VAL A 1 665 ? 13.502 -0.597 -6.693 1.00 87.50 665 VAL A N 1
ATOM 4786 C CA . VAL A 1 665 ? 13.685 -1.982 -6.227 1.00 87.50 665 VAL A CA 1
ATOM 4787 C C . VAL A 1 665 ? 13.448 -2.978 -7.365 1.00 87.50 665 VAL A C 1
ATOM 4789 O O . VAL A 1 665 ? 14.045 -4.050 -7.371 1.00 87.50 665 VAL A O 1
ATOM 4792 N N . GLN A 1 666 ? 12.640 -2.611 -8.363 1.00 83.56 666 GLN A N 1
ATOM 4793 C CA . GLN A 1 666 ? 12.480 -3.391 -9.594 1.00 83.56 666 GLN A CA 1
ATOM 4794 C C . GLN A 1 666 ? 13.757 -3.409 -10.461 1.00 83.56 666 GLN A C 1
ATOM 4796 O O . GLN A 1 666 ? 13.919 -4.311 -11.280 1.00 83.56 666 GLN A O 1
ATOM 4801 N N . GLY A 1 667 ? 14.673 -2.456 -10.260 1.00 75.12 667 GLY A N 1
ATOM 4802 C CA . GLY A 1 667 ? 15.963 -2.350 -10.947 1.00 75.12 667 GLY A CA 1
ATOM 4803 C C . GLY A 1 667 ? 16.015 -1.232 -11.990 1.00 75.12 667 GLY A C 1
ATOM 4804 O O . GLY A 1 667 ? 17.079 -0.653 -12.213 1.00 75.12 667 GLY A O 1
ATOM 4805 N N . GLN A 1 668 ? 14.880 -0.861 -12.587 1.00 77.50 668 GLN A N 1
ATOM 4806 C CA . GLN A 1 668 ? 14.821 0.271 -13.510 1.00 77.50 668 GLN A CA 1
ATOM 4807 C C . GLN A 1 668 ? 14.902 1.625 -12.795 1.00 77.50 668 GLN A C 1
ATOM 4809 O O . GLN A 1 668 ? 14.673 1.751 -11.588 1.00 77.50 668 GLN A O 1
ATOM 4814 N N . ARG A 1 669 ? 15.247 2.659 -13.564 1.00 80.94 669 ARG A N 1
ATOM 4815 C CA . ARG A 1 669 ? 15.529 4.008 -13.077 1.00 80.94 669 ARG A CA 1
ATOM 4816 C C . ARG A 1 669 ? 14.320 4.929 -13.267 1.00 80.94 669 ARG A C 1
ATOM 4818 O O . ARG A 1 669 ? 13.818 5.048 -14.377 1.00 80.94 669 ARG A O 1
ATOM 4825 N N . ALA A 1 670 ? 13.909 5.614 -12.204 1.00 84.31 670 ALA A N 1
ATOM 4826 C CA . ALA A 1 670 ? 12.913 6.681 -12.244 1.00 84.31 670 ALA A CA 1
ATOM 4827 C C . ALA A 1 670 ? 13.603 8.054 -12.276 1.00 84.31 670 ALA A C 1
ATOM 4829 O O . ALA A 1 670 ? 14.573 8.288 -11.548 1.00 84.31 670 ALA A O 1
ATOM 4830 N N . THR A 1 671 ? 13.104 8.964 -13.109 1.00 85.00 671 THR A N 1
ATOM 4831 C CA . THR A 1 671 ? 13.656 10.316 -13.276 1.00 85.00 671 THR A CA 1
ATOM 4832 C C . THR A 1 671 ? 12.883 11.309 -12.425 1.00 85.00 671 THR A C 1
ATOM 4834 O O . THR A 1 671 ? 11.658 11.328 -12.441 1.00 85.00 671 THR A O 1
ATOM 4837 N N . ILE A 1 672 ? 13.596 12.165 -11.706 1.00 90.69 672 ILE A N 1
ATOM 4838 C CA . ILE A 1 672 ? 13.025 13.233 -10.895 1.00 90.69 672 ILE A CA 1
ATOM 4839 C C . ILE A 1 672 ? 13.104 14.537 -11.682 1.00 90.69 672 ILE A C 1
ATOM 4841 O O . ILE A 1 672 ? 14.194 14.980 -12.046 1.00 90.69 672 ILE A O 1
ATOM 4845 N N . THR A 1 673 ? 11.958 15.171 -11.914 1.00 89.31 673 THR A N 1
ATOM 4846 C CA . THR A 1 673 ? 11.879 16.498 -12.539 1.00 89.31 673 THR A CA 1
ATOM 4847 C C . THR A 1 673 ? 11.351 17.495 -11.516 1.00 89.31 673 THR A C 1
ATOM 4849 O O . THR A 1 673 ? 10.305 17.261 -10.913 1.00 89.31 673 THR A O 1
ATOM 4852 N N . ILE A 1 674 ? 12.056 18.608 -11.309 1.00 91.12 674 ILE A N 1
ATOM 4853 C CA . ILE A 1 674 ? 11.638 19.672 -10.389 1.00 91.12 674 ILE A CA 1
ATOM 4854 C C . ILE A 1 674 ? 11.483 20.966 -11.182 1.00 91.12 674 ILE A C 1
ATOM 4856 O O . ILE A 1 674 ? 12.448 21.508 -11.716 1.00 91.12 674 ILE A O 1
ATOM 4860 N N . ASN A 1 675 ? 10.260 21.485 -11.245 1.00 89.88 675 ASN A N 1
ATOM 4861 C CA . ASN A 1 675 ? 9.934 22.702 -11.988 1.00 89.88 675 ASN A CA 1
ATOM 4862 C C . ASN A 1 675 ? 9.038 23.642 -11.156 1.00 89.88 675 ASN A C 1
ATOM 4864 O O . ASN A 1 675 ? 8.795 23.402 -9.974 1.00 89.88 675 ASN A O 1
ATOM 4868 N N . ASP A 1 676 ? 8.563 24.735 -11.766 1.00 86.19 676 ASP A N 1
ATOM 4869 C CA . ASP A 1 676 ? 7.697 25.721 -11.097 1.00 86.19 676 ASP A CA 1
ATOM 4870 C C . ASP A 1 676 ? 6.370 25.115 -10.582 1.00 86.19 676 ASP A C 1
ATOM 4872 O O . ASP A 1 676 ? 5.748 25.697 -9.689 1.00 86.19 676 ASP A O 1
ATOM 4876 N N . ASP A 1 677 ? 5.945 23.969 -11.128 1.00 82.25 677 ASP A N 1
ATOM 4877 C CA . ASP A 1 677 ? 4.699 23.279 -10.785 1.00 82.25 677 ASP A CA 1
ATOM 4878 C C . ASP A 1 677 ? 4.873 22.219 -9.678 1.00 82.25 677 ASP A C 1
ATOM 4880 O O . ASP A 1 677 ? 3.870 21.801 -9.106 1.00 82.25 677 ASP A O 1
ATOM 4884 N N . GLY A 1 678 ? 6.105 21.824 -9.320 1.00 88.06 678 GLY A N 1
ATOM 4885 C CA . GLY A 1 678 ? 6.375 20.895 -8.213 1.00 88.06 678 GLY A CA 1
ATOM 4886 C C . GLY A 1 678 ? 7.461 19.852 -8.498 1.00 88.06 678 GLY A C 1
ATOM 4887 O O . GLY A 1 678 ? 8.311 20.033 -9.372 1.00 88.06 678 GLY A O 1
ATOM 4888 N N . VAL A 1 679 ? 7.432 18.759 -7.726 1.00 91.62 679 VAL A N 1
ATOM 4889 C CA . VAL A 1 679 ? 8.293 17.576 -7.902 1.00 91.62 679 VAL A CA 1
ATOM 4890 C C . VAL A 1 679 ? 7.515 16.514 -8.674 1.00 91.62 679 VAL A C 1
ATOM 4892 O O . VAL A 1 679 ? 6.383 16.190 -8.317 1.00 91.62 679 VAL A O 1
ATOM 4895 N N . PHE A 1 680 ? 8.135 15.948 -9.704 1.00 91.50 680 PHE A N 1
ATOM 4896 C CA . PHE A 1 680 ? 7.568 14.895 -10.540 1.00 91.50 680 PHE A CA 1
ATOM 4897 C C . PHE A 1 680 ? 8.481 13.671 -10.546 1.00 91.50 680 PHE A C 1
ATOM 4899 O O . PHE A 1 680 ? 9.700 13.802 -10.673 1.00 91.50 680 PHE A O 1
ATOM 4906 N N . ILE A 1 681 ? 7.880 12.488 -10.425 1.00 92.06 681 ILE A N 1
ATOM 4907 C CA . ILE A 1 681 ? 8.539 11.188 -10.560 1.00 92.06 681 ILE A CA 1
ATOM 4908 C C . ILE A 1 681 ? 8.108 10.612 -11.903 1.00 92.06 681 ILE A C 1
ATOM 4910 O O . ILE A 1 681 ? 6.946 10.245 -12.085 1.00 92.06 681 ILE A O 1
ATOM 4914 N N . ASN A 1 682 ? 9.026 10.580 -12.862 1.00 86.62 682 ASN A N 1
ATOM 4915 C CA . ASN A 1 682 ? 8.710 10.521 -14.284 1.00 86.62 682 ASN A CA 1
ATOM 4916 C C . ASN A 1 682 ? 7.721 11.649 -14.637 1.00 86.62 682 ASN A C 1
ATOM 4918 O O . ASN A 1 682 ? 8.091 12.820 -14.577 1.00 86.62 682 ASN A O 1
ATOM 4922 N N . ASP A 1 683 ? 6.466 11.303 -14.923 1.00 84.50 683 ASP A N 1
ATOM 4923 C CA . ASP A 1 683 ? 5.383 12.248 -15.219 1.00 84.50 683 ASP A CA 1
ATOM 4924 C C . ASP A 1 683 ? 4.355 12.370 -14.076 1.00 84.50 683 ASP A C 1
ATOM 4926 O O . ASP A 1 683 ? 3.406 13.147 -14.181 1.00 84.50 683 ASP A O 1
ATOM 4930 N N . ALA A 1 684 ? 4.512 11.603 -12.990 1.00 91.81 684 ALA A N 1
ATOM 4931 C CA . ALA A 1 684 ? 3.585 11.605 -11.862 1.00 91.81 684 ALA A CA 1
ATOM 4932 C C . ALA A 1 684 ? 3.930 12.728 -10.882 1.00 91.81 684 ALA A C 1
ATOM 4934 O O . ALA A 1 684 ? 5.057 12.808 -10.388 1.00 91.81 684 ALA A O 1
ATOM 4935 N N . HIS A 1 685 ? 2.965 13.589 -10.577 1.00 93.69 685 HIS A N 1
ATOM 4936 C CA . HIS A 1 685 ? 3.169 14.721 -9.686 1.00 93.69 685 HIS A CA 1
ATOM 4937 C C . HIS A 1 685 ? 3.106 14.270 -8.223 1.00 93.69 685 HIS A C 1
ATOM 4939 O O . HIS A 1 685 ? 2.161 13.592 -7.809 1.00 93.69 685 HIS A O 1
ATOM 4945 N N . VAL A 1 686 ? 4.090 14.681 -7.421 1.00 93.38 686 VAL A N 1
ATOM 4946 C CA . VAL A 1 686 ? 4.089 14.451 -5.973 1.00 93.38 686 VAL A CA 1
ATOM 4947 C C . VAL A 1 686 ? 3.100 15.417 -5.323 1.00 93.38 686 VAL A C 1
ATOM 4949 O O . VAL A 1 686 ? 3.357 16.611 -5.187 1.00 93.38 686 VAL A O 1
ATOM 4952 N N . VAL A 1 687 ? 1.946 14.897 -4.907 1.00 91.00 687 VAL A N 1
ATOM 4953 C CA . VAL A 1 687 ? 0.877 15.690 -4.278 1.00 91.00 687 VAL A CA 1
ATOM 4954 C C . VAL A 1 687 ? 1.105 15.917 -2.786 1.00 91.00 687 VAL A C 1
ATOM 4956 O O . VAL A 1 687 ? 0.637 16.917 -2.243 1.00 91.00 687 VAL A O 1
ATOM 4959 N N . LEU A 1 688 ? 1.820 15.008 -2.122 1.00 85.12 688 LEU A N 1
ATOM 4960 C CA . LEU A 1 688 ? 2.207 15.124 -0.718 1.00 85.12 688 LEU A CA 1
ATOM 4961 C C . LEU A 1 688 ? 3.549 14.419 -0.514 1.00 85.12 688 LEU A C 1
ATOM 4963 O O . LEU A 1 688 ? 3.659 13.228 -0.778 1.00 85.12 688 LEU A O 1
ATOM 4967 N N . ALA A 1 689 ? 4.560 15.149 -0.056 1.00 86.56 689 ALA A N 1
ATOM 4968 C CA . ALA A 1 689 ? 5.909 14.628 0.138 1.00 86.56 689 ALA A CA 1
ATOM 4969 C C . ALA A 1 689 ? 6.226 14.371 1.620 1.00 86.56 689 ALA A C 1
ATOM 4971 O O . ALA A 1 689 ? 5.555 14.907 2.504 1.00 86.56 689 ALA A O 1
ATOM 4972 N N . ASP A 1 690 ? 7.294 13.608 1.863 1.00 84.69 690 ASP A N 1
ATOM 4973 C CA . ASP A 1 690 ? 7.973 13.476 3.162 1.00 84.69 690 ASP A CA 1
ATOM 4974 C C . ASP A 1 690 ? 7.141 12.863 4.294 1.00 84.69 690 ASP A C 1
ATOM 4976 O O . ASP A 1 690 ? 7.256 13.252 5.458 1.00 84.69 690 ASP A O 1
ATOM 4980 N N . LEU A 1 691 ? 6.328 11.852 3.982 1.00 81.69 691 LEU A N 1
ATOM 4981 C CA . LEU A 1 691 ? 5.710 11.034 5.024 1.00 81.69 691 LEU A CA 1
ATOM 4982 C C . LEU A 1 691 ? 6.765 10.093 5.611 1.00 81.69 691 LEU A C 1
ATOM 4984 O O . LEU A 1 691 ? 7.116 9.071 5.020 1.00 81.69 691 LEU A O 1
ATOM 4988 N N . GLU A 1 692 ? 7.315 10.473 6.759 1.00 83.25 692 GLU A N 1
ATOM 4989 C CA . GLU A 1 692 ? 8.396 9.736 7.401 1.00 83.25 692 GLU A CA 1
ATOM 4990 C C . GLU A 1 692 ? 7.904 8.430 8.043 1.00 83.25 692 GLU A C 1
ATOM 4992 O O . GLU A 1 692 ? 7.014 8.424 8.891 1.00 83.25 692 GLU A O 1
ATOM 4997 N N . ALA A 1 693 ? 8.552 7.337 7.647 1.00 81.31 693 ALA A N 1
ATOM 4998 C CA . ALA A 1 693 ? 8.535 6.028 8.283 1.00 81.31 693 ALA A CA 1
ATOM 4999 C C . ALA A 1 693 ? 9.928 5.745 8.883 1.00 81.31 693 ALA A C 1
ATOM 5001 O O . ALA A 1 693 ? 10.916 6.432 8.594 1.00 81.31 693 ALA A O 1
ATOM 5002 N N . ASP A 1 694 ? 10.085 4.705 9.689 1.00 81.81 694 ASP A N 1
ATOM 5003 C CA . ASP A 1 694 ? 11.410 4.379 10.262 1.00 81.81 694 ASP A CA 1
ATOM 5004 C C . ASP A 1 694 ? 12.191 3.400 9.421 1.00 81.81 694 ASP A C 1
ATOM 5006 O O . ASP A 1 694 ? 13.420 3.471 9.410 1.00 81.81 694 ASP A O 1
ATOM 5010 N N . ASN A 1 695 ? 11.508 2.573 8.635 1.00 84.50 695 ASN A N 1
ATOM 5011 C CA . ASN A 1 695 ? 12.155 1.869 7.543 1.00 84.50 695 ASN A CA 1
ATOM 5012 C C . ASN A 1 695 ? 12.115 2.664 6.224 1.00 84.50 695 ASN A C 1
ATOM 5014 O O . ASN A 1 695 ? 12.509 2.108 5.205 1.00 84.50 695 ASN A O 1
ATOM 5018 N N . GLY A 1 696 ? 11.701 3.945 6.199 1.00 89.44 696 GLY A N 1
ATOM 5019 C CA . GLY A 1 696 ? 11.717 4.717 4.950 1.00 89.44 696 GLY A CA 1
ATOM 5020 C C . GLY A 1 696 ? 10.967 6.056 4.896 1.00 89.44 696 GLY A C 1
ATOM 5021 O O . GLY A 1 696 ? 10.763 6.713 5.906 1.00 89.44 696 GLY A O 1
ATOM 5022 N N . VAL A 1 697 ? 10.590 6.497 3.696 1.00 90.44 697 VAL A N 1
ATOM 5023 C CA . VAL A 1 697 ? 9.767 7.695 3.422 1.00 90.44 697 VAL A CA 1
ATOM 5024 C C . VAL A 1 697 ? 8.699 7.346 2.386 1.00 90.44 697 VAL A C 1
ATOM 5026 O O . VAL A 1 697 ? 8.960 6.553 1.484 1.00 90.44 697 VAL A O 1
ATOM 5029 N N . VAL A 1 698 ? 7.514 7.947 2.477 1.00 92.06 698 VAL A N 1
ATOM 5030 C CA . VAL A 1 698 ? 6.455 7.843 1.464 1.00 92.06 698 VAL A CA 1
ATOM 5031 C C . VAL A 1 698 ? 6.208 9.209 0.810 1.00 92.06 698 VAL A C 1
ATOM 5033 O O . VAL A 1 698 ? 6.031 10.217 1.491 1.00 92.06 698 VAL A O 1
ATOM 5036 N N . HIS A 1 699 ? 6.174 9.235 -0.522 1.00 92.31 699 HIS A N 1
ATOM 5037 C CA . HIS A 1 699 ? 5.769 10.379 -1.344 1.00 92.31 699 HIS A CA 1
ATOM 5038 C C . HIS A 1 699 ? 4.495 10.010 -2.097 1.00 92.31 699 HIS A C 1
ATOM 5040 O O . HIS A 1 699 ? 4.502 9.087 -2.904 1.00 92.31 699 HIS A O 1
ATOM 5046 N N . VAL A 1 700 ? 3.396 10.709 -1.849 1.00 94.06 700 VAL A N 1
ATOM 5047 C CA . VAL A 1 700 ? 2.109 10.456 -2.505 1.00 94.06 700 VAL A CA 1
ATOM 5048 C C . VAL A 1 700 ? 2.117 11.058 -3.907 1.00 94.06 700 VAL A C 1
ATOM 5050 O O . VAL A 1 700 ? 2.439 12.237 -4.064 1.00 94.06 700 VAL A O 1
ATOM 5053 N N . ILE A 1 701 ? 1.714 10.277 -4.910 1.00 94.81 701 ILE A N 1
ATOM 5054 C CA . ILE A 1 701 ? 1.686 10.676 -6.324 1.00 94.81 701 ILE A CA 1
ATOM 5055 C C . ILE A 1 701 ? 0.281 10.552 -6.939 1.00 94.81 701 ILE A C 1
ATOM 5057 O O . ILE A 1 701 ? -0.556 9.760 -6.494 1.00 94.81 701 ILE A O 1
ATOM 5061 N N . ASP A 1 702 ? -0.000 11.346 -7.971 1.00 94.25 702 ASP A N 1
ATOM 5062 C CA . ASP A 1 702 ? -1.315 11.408 -8.631 1.00 94.25 702 ASP A CA 1
ATOM 5063 C C . ASP A 1 702 ? -1.483 10.498 -9.859 1.00 94.25 702 ASP A C 1
ATOM 5065 O O . ASP A 1 702 ? -2.584 10.404 -10.404 1.00 94.25 702 ASP A O 1
ATOM 5069 N N . ALA A 1 703 ? -0.433 9.783 -10.263 1.00 91.56 703 ALA A N 1
ATOM 5070 C CA . ALA A 1 703 ? -0.458 8.829 -11.365 1.00 91.56 703 ALA A CA 1
ATOM 5071 C C . ALA A 1 703 ? 0.296 7.544 -10.995 1.00 91.56 703 ALA A C 1
ATOM 5073 O O . ALA A 1 703 ? 1.275 7.581 -10.255 1.00 91.56 703 ALA A O 1
ATOM 5074 N N . VAL A 1 704 ? -0.154 6.399 -11.515 1.00 90.56 704 VAL A N 1
ATOM 5075 C CA . VAL A 1 704 ? 0.574 5.128 -11.384 1.00 90.56 704 VAL A CA 1
ATOM 5076 C C . VAL A 1 704 ? 1.783 5.189 -12.313 1.00 90.56 704 VAL A C 1
ATOM 5078 O O . VAL A 1 704 ? 1.616 5.253 -13.534 1.00 90.56 704 VAL A O 1
ATOM 5081 N N . ILE A 1 705 ? 2.995 5.162 -11.755 1.00 88.94 705 ILE A N 1
ATOM 5082 C CA . ILE A 1 705 ? 4.213 5.105 -12.563 1.00 88.94 705 ILE A CA 1
ATOM 5083 C C . ILE A 1 705 ? 4.419 3.679 -13.052 1.00 88.94 705 ILE A C 1
ATOM 5085 O O . ILE A 1 705 ? 4.521 2.724 -12.286 1.00 88.94 705 ILE A O 1
ATOM 5089 N N . THR A 1 706 ? 4.456 3.519 -14.366 1.00 80.50 706 THR A N 1
ATOM 5090 C CA . THR A 1 706 ? 4.822 2.239 -14.960 1.00 80.50 706 THR A CA 1
ATOM 5091 C C . THR A 1 706 ? 6.312 2.257 -15.266 1.00 80.50 706 THR A C 1
ATOM 5093 O O . THR A 1 706 ? 6.832 3.314 -15.645 1.00 80.50 706 THR A O 1
ATOM 5096 N N . PRO A 1 707 ? 7.006 1.124 -15.064 1.00 70.06 707 PRO A N 1
ATOM 5097 C CA . PRO A 1 707 ? 8.369 0.975 -15.522 1.00 70.06 707 PRO A CA 1
ATOM 5098 C C . PRO A 1 707 ? 8.418 1.365 -16.998 1.00 70.06 707 PRO A C 1
ATOM 5100 O O . PRO A 1 707 ? 7.710 0.782 -17.826 1.00 70.06 707 PRO A O 1
ATOM 5103 N N . GLY A 1 708 ? 9.181 2.424 -17.291 1.00 61.00 708 GLY A N 1
ATOM 5104 C CA . GLY A 1 708 ? 9.453 2.825 -18.661 1.00 61.00 708 GLY A CA 1
ATOM 5105 C C . GLY A 1 708 ? 10.072 1.632 -19.380 1.00 61.00 708 GLY A C 1
ATOM 5106 O O . GLY A 1 708 ? 10.717 0.785 -18.749 1.00 61.00 708 GLY A O 1
ATOM 5107 N N . PRO A 1 709 ? 9.837 1.472 -20.675 1.00 54.91 709 PRO A N 1
ATOM 5108 C CA . PRO A 1 709 ? 10.097 0.181 -21.255 1.00 54.91 709 PRO A CA 1
ATOM 5109 C C . PRO A 1 709 ? 11.634 0.147 -21.511 1.00 54.91 709 PRO A C 1
ATOM 5111 O O . PRO A 1 709 ? 12.268 1.159 -21.823 1.00 54.91 709 PRO A O 1
ATOM 5114 N N . ALA A 1 710 ? 12.287 -0.926 -21.032 1.00 65.75 710 ALA A N 1
ATOM 5115 C CA . ALA A 1 710 ? 13.690 -0.884 -20.583 1.00 65.75 710 ALA A CA 1
ATOM 5116 C C . ALA A 1 710 ? 14.632 -0.502 -21.730 1.00 65.75 710 ALA A C 1
ATOM 5118 O O . ALA A 1 710 ? 14.583 -1.151 -22.770 1.00 65.75 710 ALA A O 1
ATOM 5119 N N . THR A 1 711 ? 15.530 0.475 -21.571 1.00 81.12 711 THR A N 1
ATOM 5120 C CA . THR A 1 711 ? 16.574 0.677 -22.589 1.00 81.12 711 THR A CA 1
ATOM 5121 C C . THR A 1 711 ? 17.655 -0.398 -22.472 1.00 81.12 711 THR A C 1
ATOM 5123 O O . THR A 1 711 ? 17.828 -1.024 -21.423 1.00 81.12 711 THR A O 1
ATOM 5126 N N . VAL A 1 712 ? 18.433 -0.613 -23.535 1.00 84.88 712 VAL A N 1
ATOM 5127 C CA . VAL A 1 712 ? 19.539 -1.585 -23.527 1.00 84.88 712 VAL A CA 1
ATOM 5128 C C . VAL A 1 712 ? 20.539 -1.318 -22.399 1.00 84.88 712 VAL A C 1
ATOM 5130 O O . VAL A 1 712 ? 21.086 -2.259 -21.828 1.00 84.88 712 VAL A O 1
ATOM 5133 N N . VAL A 1 713 ? 20.760 -0.051 -22.032 1.00 85.50 713 VAL A N 1
ATOM 5134 C CA . VAL A 1 713 ? 21.668 0.289 -20.932 1.00 85.50 713 VAL A CA 1
ATOM 5135 C C . VAL A 1 713 ? 21.015 0.123 -19.564 1.00 85.50 713 VAL A C 1
ATOM 5137 O O . VAL A 1 713 ? 21.720 -0.231 -18.625 1.00 85.50 713 VAL A O 1
ATOM 5140 N N . ASP A 1 714 ? 19.693 0.270 -19.441 1.00 78.19 714 ASP A N 1
ATOM 5141 C CA . ASP A 1 714 ? 18.992 -0.041 -18.190 1.00 78.19 714 ASP A CA 1
ATOM 5142 C C . ASP A 1 714 ? 19.064 -1.542 -17.879 1.00 78.19 714 ASP A C 1
ATOM 5144 O O . ASP A 1 714 ? 19.300 -1.918 -16.732 1.00 78.19 714 ASP A O 1
ATOM 5148 N N . ILE A 1 715 ? 18.964 -2.401 -18.905 1.00 79.88 715 ILE A N 1
ATOM 5149 C CA . ILE A 1 715 ? 19.167 -3.854 -18.763 1.00 79.88 715 ILE A CA 1
ATOM 5150 C C . ILE A 1 715 ? 20.587 -4.165 -18.273 1.00 79.88 715 ILE A C 1
ATOM 5152 O O . ILE A 1 715 ? 20.769 -4.997 -17.386 1.00 79.88 715 ILE A O 1
ATOM 5156 N N . VAL A 1 716 ? 21.602 -3.497 -18.830 1.00 80.62 716 VAL A N 1
ATOM 5157 C CA . VAL A 1 716 ? 23.007 -3.722 -18.456 1.00 80.62 716 VAL A CA 1
ATOM 5158 C C . VAL A 1 716 ? 23.315 -3.190 -17.054 1.00 80.62 716 VAL A C 1
ATOM 5160 O O . VAL A 1 716 ? 23.924 -3.893 -16.253 1.00 80.62 716 VAL A O 1
ATOM 5163 N N . VAL A 1 717 ? 22.894 -1.965 -16.732 1.00 77.50 717 VAL A N 1
ATOM 5164 C CA . VAL A 1 717 ? 23.180 -1.317 -15.440 1.00 77.50 717 VAL A CA 1
ATOM 5165 C C . VAL A 1 717 ? 22.388 -1.952 -14.296 1.00 77.50 717 VAL A C 1
ATOM 5167 O O . VAL A 1 717 ? 22.895 -2.016 -13.179 1.00 77.50 717 VAL A O 1
ATOM 5170 N N . GLY A 1 718 ? 21.177 -2.447 -14.561 1.00 69.31 718 GLY A N 1
ATOM 5171 C CA . GLY A 1 718 ? 20.340 -3.140 -13.579 1.00 69.31 718 GLY A CA 1
ATOM 5172 C C . GLY A 1 718 ? 20.712 -4.608 -13.344 1.00 69.31 718 GLY A C 1
ATOM 5173 O O . GLY A 1 718 ? 20.038 -5.284 -12.572 1.00 69.31 718 GLY A O 1
ATOM 5174 N N . SER A 1 719 ? 21.747 -5.131 -14.009 1.00 74.62 719 SER A N 1
ATOM 5175 C CA . SER A 1 719 ? 22.101 -6.548 -13.948 1.00 74.62 719 SER A CA 1
ATOM 5176 C C . SER A 1 719 ? 23.238 -6.847 -12.966 1.00 74.62 719 SER A C 1
ATOM 5178 O O . SER A 1 719 ? 24.351 -6.339 -13.105 1.00 74.62 719 SER A O 1
ATOM 5180 N N . ASP A 1 720 ? 22.993 -7.785 -12.045 1.00 77.75 720 ASP A N 1
ATOM 5181 C CA . ASP A 1 720 ? 23.961 -8.243 -11.031 1.00 77.75 720 ASP A CA 1
ATOM 5182 C C . ASP A 1 720 ? 25.245 -8.870 -11.603 1.00 77.75 720 ASP A C 1
ATOM 5184 O O . ASP A 1 720 ? 26.233 -9.015 -10.887 1.00 77.75 720 ASP A O 1
ATOM 5188 N N . VAL A 1 721 ? 25.239 -9.280 -12.875 1.00 79.38 721 VAL A N 1
ATOM 5189 C CA . VAL A 1 721 ? 26.383 -9.940 -13.531 1.00 79.38 721 VAL A CA 1
ATOM 5190 C C . VAL A 1 721 ? 27.161 -9.018 -14.475 1.00 79.38 721 VAL A C 1
ATOM 5192 O O . VAL A 1 721 ? 28.089 -9.482 -15.139 1.00 79.38 721 VAL A O 1
ATOM 5195 N N . HIS A 1 722 ? 26.790 -7.736 -14.544 1.00 88.62 722 HIS A N 1
ATOM 5196 C CA . HIS A 1 722 ? 27.389 -6.725 -15.421 1.00 88.62 722 HIS A CA 1
ATOM 5197 C C . HIS A 1 722 ? 27.915 -5.509 -14.638 1.00 88.62 722 HIS A C 1
ATOM 5199 O O . HIS A 1 722 ? 28.048 -4.419 -15.195 1.00 88.62 722 HIS A O 1
ATOM 5205 N N . THR A 1 723 ? 28.231 -5.657 -13.350 1.00 87.69 723 THR A N 1
ATOM 5206 C CA . THR A 1 723 ? 28.619 -4.527 -12.484 1.00 87.69 723 THR A CA 1
ATOM 5207 C C . THR A 1 723 ? 29.882 -3.796 -12.973 1.00 87.69 723 THR A C 1
ATOM 5209 O O . THR A 1 723 ? 29.977 -2.564 -12.903 1.00 87.69 723 THR A O 1
ATOM 5212 N N . THR A 1 724 ? 30.834 -4.529 -13.552 1.00 90.81 724 THR A N 1
ATOM 5213 C CA . THR A 1 724 ? 32.065 -4.002 -14.161 1.00 90.81 724 THR A CA 1
ATOM 5214 C C . THR A 1 724 ? 31.763 -3.272 -15.465 1.00 90.81 724 THR A C 1
ATOM 5216 O O . THR A 1 724 ? 32.271 -2.170 -15.684 1.00 90.81 724 THR A O 1
ATOM 5219 N N . LEU A 1 725 ? 30.884 -3.838 -16.300 1.00 92.44 725 LEU A N 1
ATOM 5220 C CA . LEU A 1 725 ? 30.423 -3.207 -17.538 1.00 92.44 725 LEU A CA 1
ATOM 5221 C C . LEU A 1 725 ? 29.676 -1.901 -17.248 1.00 92.44 725 LEU A C 1
ATOM 5223 O O . LEU A 1 725 ? 29.964 -0.881 -17.865 1.00 92.44 725 LEU A O 1
ATOM 5227 N N . ALA A 1 726 ? 28.767 -1.907 -16.271 1.00 86.88 726 ALA A N 1
ATOM 5228 C CA . ALA A 1 726 ? 28.010 -0.734 -15.845 1.00 86.88 726 ALA A CA 1
ATOM 5229 C C . ALA A 1 726 ? 28.938 0.392 -15.361 1.00 86.88 726 ALA A C 1
ATOM 5231 O O . ALA A 1 726 ? 28.771 1.556 -15.739 1.00 86.88 726 ALA A O 1
ATOM 5232 N N . THR A 1 727 ? 29.967 0.041 -14.583 1.00 86.69 727 THR A N 1
ATOM 5233 C CA . THR A 1 727 ? 31.001 0.987 -14.138 1.00 86.69 727 THR A CA 1
ATOM 5234 C C . THR A 1 727 ? 31.775 1.563 -15.324 1.00 86.69 727 THR A C 1
ATOM 5236 O O . THR A 1 727 ? 31.976 2.775 -15.394 1.00 86.69 727 THR A O 1
ATOM 5239 N N . ALA A 1 728 ? 32.167 0.721 -16.282 1.00 87.94 728 ALA A N 1
ATOM 5240 C CA . ALA A 1 728 ? 32.886 1.128 -17.485 1.00 87.94 728 ALA A CA 1
ATOM 5241 C C . ALA A 1 728 ? 32.057 2.059 -18.390 1.00 87.94 728 ALA A C 1
ATOM 5243 O O . ALA A 1 728 ? 32.549 3.110 -18.796 1.00 87.94 728 ALA A O 1
ATOM 5244 N N . VAL A 1 729 ? 30.789 1.721 -18.654 1.00 88.69 729 VAL A N 1
ATOM 5245 C CA . VAL A 1 729 ? 29.846 2.537 -19.445 1.00 88.69 729 VAL A CA 1
ATOM 5246 C C . VAL A 1 729 ? 29.603 3.895 -18.788 1.00 88.69 729 VAL A C 1
ATOM 5248 O O . VAL A 1 729 ? 29.572 4.919 -19.473 1.00 88.69 729 VAL A O 1
ATOM 5251 N N . THR A 1 730 ? 29.496 3.918 -17.457 1.00 86.88 730 THR A N 1
ATOM 5252 C CA . THR A 1 730 ? 29.361 5.161 -16.688 1.00 86.88 730 THR A CA 1
ATOM 5253 C C . THR A 1 730 ? 30.632 6.007 -16.769 1.00 86.88 730 THR A C 1
ATOM 5255 O O . THR A 1 730 ? 30.552 7.202 -17.041 1.00 86.88 730 THR A O 1
ATOM 5258 N N . ALA A 1 731 ? 31.811 5.402 -16.579 1.00 85.25 731 ALA A N 1
ATOM 5259 C CA . ALA A 1 731 ? 33.094 6.101 -16.652 1.00 85.25 731 ALA A CA 1
ATOM 5260 C C . ALA A 1 731 ? 33.358 6.697 -18.045 1.00 85.25 731 ALA A C 1
ATOM 5262 O O . ALA A 1 731 ? 33.890 7.799 -18.140 1.00 85.25 731 ALA A O 1
ATOM 5263 N N . ALA A 1 732 ? 32.946 5.997 -19.104 1.00 86.88 732 ALA A N 1
ATOM 5264 C CA . ALA A 1 732 ? 33.043 6.439 -20.494 1.00 86.88 732 ALA A CA 1
ATOM 5265 C C . ALA A 1 732 ? 31.980 7.484 -20.901 1.00 86.88 732 ALA A C 1
ATOM 5267 O O . ALA A 1 732 ? 32.023 7.991 -22.018 1.00 86.88 732 ALA A O 1
ATOM 5268 N N . GLY A 1 733 ? 31.009 7.805 -20.034 1.00 87.00 733 GLY A N 1
ATOM 5269 C CA . GLY A 1 733 ? 29.953 8.778 -20.341 1.00 87.00 733 GLY A CA 1
ATOM 5270 C C . GLY A 1 733 ? 28.953 8.316 -21.411 1.00 87.00 733 GLY A C 1
ATOM 5271 O O . GLY A 1 733 ? 28.296 9.146 -22.032 1.00 87.00 733 GLY A O 1
ATOM 5272 N N . LEU A 1 734 ? 28.818 7.004 -21.638 1.00 88.88 734 LEU A N 1
ATOM 5273 C CA . LEU A 1 734 ? 27.983 6.444 -22.712 1.00 88.88 734 LEU A CA 1
ATOM 5274 C C . LEU A 1 734 ? 26.519 6.194 -22.309 1.00 88.88 734 LEU A C 1
ATOM 5276 O O . LEU A 1 734 ? 25.724 5.787 -23.153 1.00 88.88 734 LEU A O 1
ATOM 5280 N N . VAL A 1 735 ? 26.144 6.453 -21.051 1.00 85.19 735 VAL A N 1
ATOM 5281 C CA . VAL A 1 735 ? 24.790 6.182 -20.525 1.00 85.19 735 VAL A CA 1
ATOM 5282 C C . VAL A 1 735 ? 23.717 6.892 -21.352 1.00 85.19 735 VAL A C 1
ATOM 5284 O O . VAL A 1 735 ? 22.859 6.226 -21.918 1.00 85.19 735 VAL A O 1
ATOM 5287 N N . GLU A 1 736 ? 23.806 8.215 -21.514 1.00 82.12 736 GLU A N 1
ATOM 5288 C CA . GLU A 1 736 ? 22.818 8.985 -22.289 1.00 82.12 736 GLU A CA 1
ATOM 5289 C C . GLU A 1 736 ? 22.772 8.555 -23.764 1.00 82.12 736 GLU A C 1
ATOM 5291 O O . GLU A 1 736 ? 21.709 8.522 -24.377 1.00 82.12 736 GLU A O 1
ATOM 5296 N N . THR A 1 737 ? 23.923 8.174 -24.331 1.00 84.88 737 THR A N 1
ATOM 5297 C CA . THR A 1 737 ? 24.012 7.730 -25.732 1.00 84.88 737 THR A CA 1
ATOM 5298 C C . THR A 1 737 ? 23.247 6.425 -25.944 1.00 84.88 737 THR A C 1
ATOM 5300 O O . THR A 1 737 ? 22.500 6.302 -26.911 1.00 84.88 737 THR A O 1
ATOM 5303 N N . LEU A 1 738 ? 23.394 5.465 -25.026 1.00 85.25 738 LEU A N 1
ATOM 5304 C CA . LEU A 1 738 ? 22.733 4.159 -25.102 1.00 85.25 738 LEU A CA 1
ATOM 5305 C C . LEU A 1 738 ? 21.291 4.167 -24.565 1.00 85.25 738 LEU A C 1
ATOM 5307 O O . LEU A 1 738 ? 20.568 3.196 -24.783 1.00 85.25 738 LEU A O 1
ATOM 5311 N N . GLN A 1 739 ? 20.855 5.247 -23.906 1.00 83.19 739 GLN A N 1
ATOM 5312 C CA . GLN A 1 739 ? 19.439 5.527 -23.612 1.00 83.19 739 GLN A CA 1
ATOM 5313 C C . GLN A 1 739 ? 18.711 6.219 -24.771 1.00 83.19 739 GLN A C 1
ATOM 5315 O O . GLN A 1 739 ? 17.483 6.229 -24.793 1.00 83.19 739 GLN A O 1
ATOM 5320 N N . GLY A 1 740 ? 19.450 6.805 -25.719 1.00 80.75 740 GLY A N 1
ATOM 5321 C CA . GLY A 1 740 ? 18.895 7.541 -26.853 1.00 80.75 740 GLY A CA 1
ATOM 5322 C C . GLY A 1 740 ? 18.000 6.700 -27.771 1.00 80.75 740 GLY A C 1
ATOM 5323 O O . GLY A 1 740 ? 17.831 5.489 -27.591 1.00 80.75 740 GLY A O 1
ATOM 5324 N N . GLU A 1 741 ? 17.428 7.355 -28.786 1.00 78.25 741 GLU A N 1
ATOM 5325 C CA . GLU A 1 741 ? 16.603 6.689 -29.797 1.00 78.25 741 GLU A CA 1
ATOM 5326 C C . GLU A 1 741 ? 17.437 5.626 -30.530 1.00 78.25 741 GLU A C 1
ATOM 5328 O O . GLU A 1 741 ? 18.350 5.940 -31.294 1.00 78.25 741 GLU A O 1
ATOM 5333 N N . GLY A 1 742 ? 17.145 4.356 -30.245 1.00 76.81 742 GLY A N 1
ATOM 5334 C CA . GLY A 1 742 ? 17.747 3.212 -30.917 1.00 76.81 742 GLY A CA 1
ATOM 5335 C C . GLY A 1 742 ? 17.194 3.017 -32.340 1.00 76.81 742 GLY A C 1
ATOM 5336 O O . GLY A 1 742 ? 16.617 3.935 -32.925 1.00 76.81 742 GLY A O 1
ATOM 5337 N N . PRO A 1 743 ? 17.310 1.814 -32.926 1.00 86.88 743 PRO A N 1
ATOM 5338 C CA . PRO A 1 743 ? 17.587 0.555 -32.241 1.00 86.88 743 PRO A CA 1
ATOM 5339 C C . PRO A 1 743 ? 19.082 0.218 -32.082 1.00 86.88 743 PRO A C 1
ATOM 5341 O O . PRO A 1 743 ? 19.868 0.408 -33.010 1.00 86.88 743 PRO A O 1
ATOM 5344 N N . PHE A 1 744 ? 19.444 -0.371 -30.941 1.00 92.75 744 PHE A N 1
ATOM 5345 C CA . PHE A 1 744 ? 20.774 -0.886 -30.608 1.00 92.75 744 PHE A CA 1
ATOM 5346 C C . PHE A 1 744 ? 20.762 -2.404 -30.399 1.00 92.75 744 PHE A C 1
ATOM 5348 O O . PHE A 1 744 ? 19.772 -2.980 -29.956 1.00 92.75 744 PHE A O 1
ATOM 5355 N N . THR A 1 745 ? 21.894 -3.055 -30.638 1.00 93.38 745 THR A N 1
ATOM 5356 C CA . THR A 1 745 ? 22.164 -4.415 -30.162 1.00 93.38 745 THR A CA 1
ATOM 5357 C C . THR A 1 745 ? 23.441 -4.380 -29.335 1.00 93.38 745 THR A C 1
ATOM 5359 O O . THR A 1 745 ? 24.499 -4.050 -29.864 1.00 93.38 745 THR A O 1
ATOM 5362 N N . VAL A 1 746 ? 23.355 -4.668 -28.037 1.00 94.62 746 VAL A N 1
ATOM 5363 C CA . VAL A 1 746 ? 24.498 -4.609 -27.114 1.00 94.62 746 VAL A CA 1
ATOM 5364 C C . VAL A 1 746 ? 24.993 -6.017 -26.819 1.00 94.62 746 VAL A C 1
ATOM 5366 O O . VAL A 1 746 ? 24.258 -6.838 -26.279 1.00 94.62 746 VAL A O 1
ATOM 5369 N N . PHE A 1 747 ? 26.256 -6.287 -27.122 1.00 94.69 747 PHE A N 1
ATOM 5370 C CA . PHE A 1 747 ? 26.959 -7.487 -26.690 1.00 94.69 747 PHE A CA 1
ATOM 5371 C C . PHE A 1 747 ? 27.535 -7.223 -25.292 1.00 94.69 747 PHE A C 1
ATOM 5373 O O . PHE A 1 747 ? 28.527 -6.519 -25.153 1.00 94.69 747 PHE A O 1
ATOM 5380 N N . ALA A 1 748 ? 26.884 -7.708 -24.238 1.00 94.25 748 ALA A N 1
ATOM 5381 C CA . ALA A 1 748 ? 27.191 -7.356 -22.853 1.00 94.25 748 ALA A CA 1
ATOM 5382 C C . ALA A 1 748 ? 28.117 -8.395 -22.185 1.00 94.25 748 ALA A C 1
ATOM 5384 O O . ALA A 1 748 ? 27.662 -9.488 -21.843 1.00 94.25 748 ALA A O 1
ATOM 5385 N N . PRO A 1 749 ? 29.419 -8.105 -21.995 1.00 95.44 749 PRO A N 1
ATOM 5386 C CA . PRO A 1 749 ? 30.330 -9.007 -21.300 1.00 95.44 749 PRO A CA 1
ATOM 5387 C C . PRO A 1 749 ? 30.036 -9.082 -19.803 1.00 95.44 749 PRO A C 1
ATOM 5389 O O . PRO A 1 749 ? 29.910 -8.060 -19.128 1.00 95.44 749 PRO A O 1
ATOM 5392 N N . THR A 1 750 ? 29.990 -10.305 -19.276 1.00 93.00 750 THR A N 1
ATOM 5393 C CA . THR 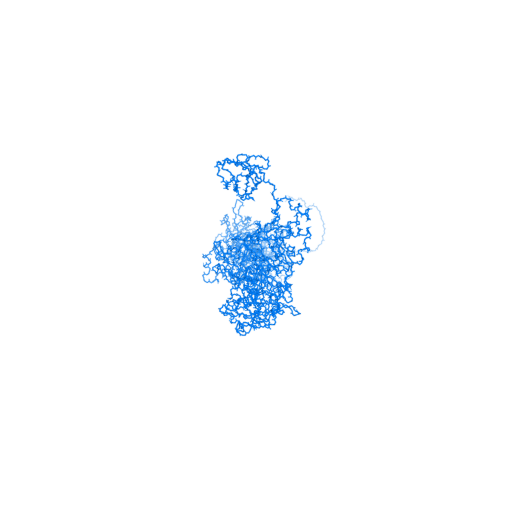A 1 750 ? 29.817 -10.550 -17.834 1.00 93.00 750 THR A CA 1
ATOM 5394 C C . THR A 1 750 ? 31.007 -10.065 -16.997 1.00 93.00 750 THR A C 1
ATOM 5396 O O . THR A 1 750 ? 32.125 -9.904 -17.485 1.00 93.00 750 THR A O 1
ATOM 5399 N N . ASP A 1 751 ? 30.825 -9.933 -15.686 1.00 92.00 751 ASP A N 1
ATOM 5400 C CA . ASP A 1 751 ? 31.916 -9.623 -14.750 1.00 92.00 751 ASP A CA 1
ATOM 5401 C C . ASP A 1 751 ? 33.055 -10.656 -14.799 1.00 92.00 751 ASP A C 1
ATOM 5403 O O . ASP A 1 751 ? 34.232 -10.313 -14.660 1.00 92.00 751 ASP A O 1
ATOM 5407 N N . ALA A 1 752 ? 32.729 -11.925 -15.068 1.00 90.44 752 ALA A N 1
ATOM 5408 C CA . ALA A 1 752 ? 33.725 -12.971 -15.281 1.00 90.44 752 ALA A CA 1
ATOM 5409 C C . ALA A 1 752 ? 34.547 -12.743 -16.562 1.00 90.44 752 ALA A C 1
ATOM 5411 O O . ALA A 1 752 ? 35.745 -13.027 -16.569 1.00 90.44 752 ALA A O 1
ATOM 5412 N N . ALA A 1 753 ? 33.930 -12.189 -17.611 1.00 92.12 753 ALA A N 1
ATOM 5413 C CA . ALA A 1 753 ? 34.604 -11.821 -18.852 1.00 92.12 753 ALA A CA 1
ATOM 5414 C C . ALA A 1 753 ? 35.646 -10.718 -18.618 1.00 92.12 753 ALA A C 1
ATOM 5416 O O . ALA A 1 753 ? 36.781 -10.822 -19.084 1.00 92.12 753 ALA A O 1
ATOM 5417 N N . PHE A 1 754 ? 35.295 -9.690 -17.838 1.00 91.19 754 PHE A N 1
ATOM 5418 C CA . PHE A 1 754 ? 36.241 -8.642 -17.441 1.00 91.19 754 PHE A CA 1
ATOM 5419 C C . PHE A 1 754 ? 37.356 -9.173 -16.539 1.00 91.19 754 PHE A C 1
ATOM 5421 O O . PHE A 1 754 ? 38.512 -8.791 -16.707 1.00 91.19 754 PHE A O 1
ATOM 5428 N N . ALA A 1 755 ? 37.043 -10.088 -15.618 1.00 88.31 755 ALA A N 1
ATOM 5429 C CA . ALA A 1 755 ? 38.043 -10.728 -14.765 1.00 88.31 755 ALA A CA 1
ATOM 5430 C C . ALA A 1 755 ? 39.006 -11.651 -15.539 1.00 88.31 755 ALA A C 1
ATOM 5432 O O . ALA A 1 755 ? 40.096 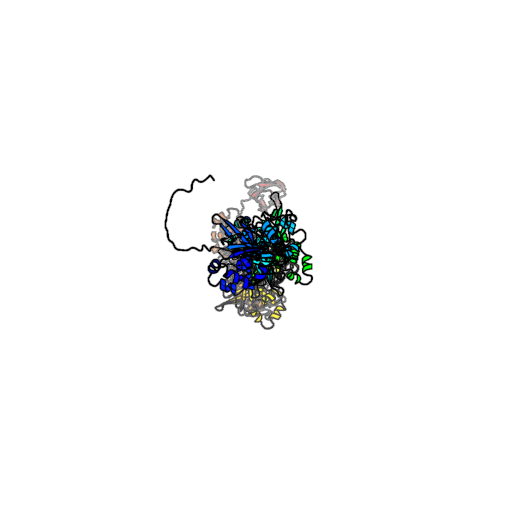-11.943 -15.048 1.00 88.31 755 ALA A O 1
ATOM 5433 N N . ALA A 1 756 ? 38.616 -12.119 -16.729 1.00 88.88 756 ALA A N 1
ATOM 5434 C CA . ALA A 1 756 ? 39.454 -12.926 -17.613 1.00 88.88 756 ALA A CA 1
ATOM 5435 C C . ALA A 1 756 ? 40.421 -12.090 -18.475 1.00 88.88 756 ALA A C 1
ATOM 5437 O O . ALA A 1 756 ? 41.282 -12.666 -19.149 1.00 88.88 756 ALA A O 1
ATOM 5438 N N . LEU A 1 757 ? 40.313 -10.755 -18.452 1.00 86.75 757 LEU A N 1
ATOM 5439 C CA . LEU A 1 757 ? 41.271 -9.875 -19.119 1.00 86.75 757 LEU A CA 1
ATOM 5440 C C . LEU A 1 757 ? 42.683 -10.040 -18.521 1.00 86.75 757 LEU A C 1
ATOM 5442 O O . LEU A 1 757 ? 42.825 -10.314 -17.328 1.00 86.75 757 LEU A O 1
ATOM 5446 N N . PRO A 1 758 ? 43.751 -9.847 -19.319 1.00 87.50 758 PRO A N 1
ATOM 5447 C CA . PRO A 1 758 ? 45.119 -9.847 -18.811 1.00 87.50 758 PRO A CA 1
ATOM 5448 C C . PRO A 1 758 ? 45.319 -8.886 -17.629 1.00 87.50 758 PRO A C 1
ATOM 5450 O O . PRO A 1 758 ? 44.834 -7.753 -17.657 1.00 87.50 758 PRO A O 1
ATOM 5453 N N . ASP A 1 759 ? 46.087 -9.323 -16.624 1.00 82.62 759 ASP A N 1
ATOM 5454 C CA . ASP A 1 759 ? 46.392 -8.536 -15.423 1.00 82.62 759 ASP A CA 1
ATOM 5455 C C . ASP A 1 759 ? 46.854 -7.105 -15.776 1.00 82.62 759 ASP A C 1
ATOM 5457 O O . ASP A 1 759 ? 47.845 -6.918 -16.486 1.00 82.62 759 ASP A O 1
ATOM 5461 N N . GLY A 1 760 ? 46.154 -6.100 -15.238 1.00 78.44 760 GLY A N 1
ATOM 5462 C CA . GLY A 1 760 ? 46.447 -4.671 -15.420 1.00 78.44 760 GLY A CA 1
ATOM 5463 C C . GLY A 1 760 ? 45.739 -3.998 -16.601 1.00 78.44 760 GLY A C 1
ATOM 5464 O O . GLY A 1 760 ? 45.643 -2.776 -16.614 1.00 78.44 760 GLY A O 1
ATOM 5465 N N . LEU A 1 761 ? 45.173 -4.757 -17.547 1.00 83.25 761 LEU A N 1
ATOM 5466 C CA . LEU A 1 761 ? 44.517 -4.172 -18.721 1.00 83.25 761 LEU A CA 1
ATOM 5467 C C . LEU A 1 761 ? 43.241 -3.398 -18.361 1.00 83.25 761 LEU A C 1
ATOM 5469 O O . LEU A 1 761 ? 43.015 -2.315 -18.888 1.00 83.25 761 LEU A O 1
ATOM 5473 N N . LEU A 1 762 ? 42.411 -3.927 -17.457 1.00 85.44 762 LEU A N 1
ATOM 5474 C CA . LEU A 1 762 ? 41.192 -3.238 -17.018 1.00 85.44 762 LEU A CA 1
ATOM 5475 C C . LEU A 1 762 ? 41.511 -1.911 -16.311 1.00 85.44 762 LEU A C 1
ATOM 5477 O O . LEU A 1 762 ? 40.840 -0.911 -16.558 1.00 85.44 762 LEU A O 1
ATOM 5481 N N . ASP A 1 763 ? 42.556 -1.890 -15.481 1.00 85.06 763 ASP A N 1
ATOM 5482 C CA . ASP A 1 763 ? 43.009 -0.674 -14.797 1.00 85.06 763 ASP A CA 1
ATOM 5483 C C . ASP A 1 763 ? 43.506 0.376 -15.805 1.00 85.06 763 ASP A C 1
ATOM 5485 O O . ASP A 1 763 ? 43.181 1.556 -15.675 1.00 85.06 763 ASP A O 1
ATOM 5489 N N . ASP A 1 764 ? 44.248 -0.054 -16.832 1.00 83.38 764 ASP A N 1
ATOM 5490 C CA . ASP A 1 764 ? 44.722 0.821 -17.909 1.00 83.38 764 ASP A CA 1
ATOM 5491 C C . ASP A 1 764 ? 43.555 1.397 -18.733 1.00 83.38 764 ASP A C 1
ATOM 5493 O O . ASP A 1 764 ? 43.573 2.579 -19.077 1.00 83.38 764 ASP A O 1
ATOM 5497 N N . LEU A 1 765 ? 42.513 0.600 -19.007 1.00 84.44 765 LEU A N 1
ATOM 5498 C CA . LEU A 1 765 ? 41.308 1.062 -19.706 1.00 84.44 765 LEU A CA 1
ATOM 5499 C C . LEU A 1 765 ? 40.512 2.068 -18.866 1.00 84.44 765 LEU A C 1
ATOM 5501 O O . LEU A 1 765 ? 40.121 3.118 -19.366 1.00 84.44 765 LEU A O 1
ATOM 5505 N N . LEU A 1 766 ? 40.311 1.796 -17.575 1.00 85.25 766 LEU A N 1
ATOM 5506 C CA . LEU A 1 766 ? 39.612 2.717 -16.671 1.00 85.25 766 LEU A CA 1
ATOM 5507 C C . LEU A 1 766 ? 40.385 4.026 -16.437 1.00 85.25 766 LEU A C 1
ATOM 5509 O O . LEU A 1 766 ? 39.778 5.038 -16.087 1.00 85.25 766 LEU A O 1
ATOM 5513 N N . ALA A 1 767 ? 41.706 4.030 -16.637 1.00 85.44 767 ALA A N 1
ATOM 5514 C CA . ALA A 1 767 ? 42.527 5.237 -16.581 1.00 85.44 767 ALA A CA 1
ATOM 5515 C C . ALA A 1 767 ? 42.384 6.141 -17.824 1.00 85.44 767 ALA A C 1
ATOM 5517 O O . ALA A 1 767 ? 42.743 7.319 -17.743 1.00 85.44 767 ALA A O 1
ATOM 5518 N N . ASP A 1 768 ? 41.853 5.621 -18.938 1.00 85.75 768 ASP A N 1
ATOM 5519 C CA . ASP A 1 768 ? 41.598 6.345 -20.194 1.00 85.75 768 ASP A CA 1
ATOM 5520 C C . ASP A 1 768 ? 40.128 6.200 -20.658 1.00 85.75 768 ASP A C 1
ATOM 5522 O O . ASP A 1 768 ? 39.841 5.574 -21.688 1.00 85.75 768 ASP A O 1
ATOM 5526 N N . PRO A 1 769 ? 39.166 6.763 -19.897 1.00 84.25 769 PRO A N 1
ATOM 5527 C CA . PRO A 1 769 ? 37.741 6.562 -20.144 1.00 84.25 769 PRO A CA 1
ATOM 5528 C C . PRO A 1 769 ? 37.267 7.132 -21.487 1.00 84.25 769 PRO A C 1
ATOM 5530 O O . PRO A 1 769 ? 36.442 6.507 -22.146 1.00 84.25 769 PRO A O 1
ATOM 5533 N N . GLU A 1 770 ? 37.808 8.272 -21.925 1.00 81.25 770 GLU A N 1
ATOM 5534 C CA . GLU A 1 770 ? 37.434 8.954 -23.178 1.00 81.25 770 GLU A CA 1
ATOM 5535 C C . GLU A 1 770 ? 38.157 8.389 -24.419 1.00 81.25 770 GLU A C 1
ATOM 5537 O O . GLU A 1 770 ? 37.818 8.743 -25.547 1.00 81.25 770 GLU A O 1
ATOM 5542 N N . GLY A 1 771 ? 39.163 7.528 -24.228 1.00 85.00 771 GLY A N 1
ATOM 5543 C CA . GLY A 1 771 ? 39.987 6.973 -25.299 1.00 85.00 771 GLY A CA 1
ATOM 5544 C C . GLY A 1 771 ? 39.727 5.488 -25.532 1.00 85.00 771 GLY A C 1
ATOM 5545 O O . GLY A 1 771 ? 38.731 5.096 -26.147 1.00 85.00 771 GLY A O 1
ATOM 5546 N N . ALA A 1 772 ? 40.659 4.644 -25.084 1.00 81.25 772 ALA A N 1
ATOM 5547 C CA . ALA A 1 772 ? 40.623 3.205 -25.353 1.00 81.25 772 ALA A CA 1
ATOM 5548 C C . ALA A 1 772 ? 39.357 2.521 -24.810 1.00 81.25 772 ALA A C 1
ATOM 5550 O O . ALA A 1 772 ? 38.798 1.654 -25.484 1.00 81.25 772 ALA A O 1
ATOM 5551 N N . LEU A 1 773 ? 38.875 2.932 -23.630 1.00 88.50 773 LEU A N 1
ATOM 5552 C CA . LEU A 1 773 ? 37.683 2.342 -23.024 1.00 88.50 773 LEU A CA 1
ATOM 5553 C C . LEU A 1 773 ? 36.419 2.640 -23.835 1.00 88.50 773 LEU A C 1
ATOM 5555 O O . LEU A 1 773 ? 35.703 1.707 -24.190 1.00 88.50 773 LEU A O 1
ATOM 5559 N N . THR A 1 774 ? 36.172 3.910 -24.174 1.00 89.62 774 THR A N 1
ATOM 5560 C CA . THR A 1 774 ? 35.019 4.307 -25.003 1.00 89.62 774 THR A CA 1
ATOM 5561 C C . THR A 1 774 ? 35.011 3.550 -26.332 1.00 89.62 774 THR A C 1
ATOM 5563 O O . THR A 1 774 ? 33.980 3.007 -26.720 1.00 89.62 774 THR A O 1
ATOM 5566 N N . ASN A 1 775 ? 36.163 3.424 -27.001 1.00 84.81 775 ASN A N 1
ATOM 5567 C CA . ASN A 1 775 ? 36.261 2.685 -28.265 1.00 84.81 775 ASN A CA 1
ATOM 5568 C C . ASN A 1 775 ? 35.913 1.197 -28.122 1.00 84.81 775 ASN A C 1
ATOM 5570 O O . ASN A 1 775 ? 35.195 0.657 -28.961 1.00 84.81 775 ASN A O 1
ATOM 5574 N N . ILE A 1 776 ? 36.394 0.532 -27.068 1.00 90.00 776 ILE A N 1
ATOM 5575 C CA . ILE A 1 776 ? 36.052 -0.874 -26.810 1.00 90.00 776 ILE A CA 1
ATOM 5576 C C . ILE A 1 776 ? 34.558 -1.014 -26.515 1.00 90.00 776 ILE A C 1
ATOM 5578 O O . ILE A 1 776 ? 33.916 -1.919 -27.043 1.00 90.00 776 ILE A O 1
ATOM 5582 N N . LEU A 1 777 ? 33.976 -0.120 -25.715 1.00 92.81 777 LEU A N 1
ATOM 5583 C CA . LEU A 1 777 ? 32.551 -0.171 -25.386 1.00 92.81 777 LEU A CA 1
ATOM 5584 C C . LEU A 1 777 ? 31.667 0.077 -26.614 1.00 92.81 777 LEU A C 1
ATOM 5586 O O . LEU A 1 777 ? 30.702 -0.650 -26.814 1.00 92.81 777 LEU A O 1
ATOM 5590 N N . LEU A 1 778 ? 32.023 1.018 -27.491 1.00 92.25 778 LEU A N 1
ATOM 5591 C CA . LEU A 1 778 ? 31.308 1.240 -28.755 1.00 92.25 778 LEU A CA 1
ATOM 5592 C C . LEU A 1 778 ? 31.467 0.077 -29.752 1.00 92.25 778 LEU A C 1
ATOM 5594 O O . LEU A 1 778 ? 30.629 -0.083 -30.638 1.00 92.25 778 LEU A O 1
ATOM 5598 N N . TYR A 1 779 ? 32.516 -0.743 -29.623 1.00 92.50 779 TYR A N 1
ATOM 5599 C CA . TYR A 1 779 ? 32.673 -1.982 -30.395 1.00 92.50 779 TYR A CA 1
ATOM 5600 C C . TYR A 1 779 ? 31.749 -3.106 -29.891 1.00 92.50 779 TYR A C 1
ATOM 5602 O O . TYR A 1 779 ? 31.381 -3.998 -30.646 1.00 92.50 779 TYR A O 1
ATOM 5610 N N . HIS A 1 780 ? 31.293 -3.035 -28.639 1.00 94.75 780 HIS A N 1
ATOM 5611 C CA . HIS A 1 780 ? 30.281 -3.951 -28.104 1.00 94.75 780 HIS A CA 1
ATOM 5612 C C . HIS A 1 780 ? 28.851 -3.588 -28.516 1.00 94.75 780 HIS A C 1
ATOM 5614 O O . HIS A 1 780 ? 27.920 -4.320 -28.193 1.00 94.75 780 HIS A O 1
ATOM 5620 N N . VAL A 1 781 ? 28.645 -2.475 -29.218 1.00 94.69 781 VAL A N 1
ATOM 5621 C CA . VAL A 1 781 ? 27.313 -2.018 -29.618 1.00 94.69 781 VAL A CA 1
ATOM 5622 C C . VAL A 1 781 ? 27.213 -2.064 -31.130 1.00 94.69 781 VAL A C 1
ATOM 5624 O O . VAL A 1 781 ? 28.058 -1.515 -31.825 1.00 94.69 781 VAL A O 1
ATOM 5627 N N . ALA A 1 782 ? 26.169 -2.690 -31.653 1.00 91.44 782 ALA A N 1
ATOM 5628 C CA . ALA A 1 782 ? 25.794 -2.644 -33.057 1.00 91.44 782 ALA A CA 1
ATOM 5629 C C . ALA A 1 782 ? 24.540 -1.785 -33.255 1.00 91.44 782 ALA A C 1
ATOM 5631 O O . ALA A 1 782 ? 23.690 -1.687 -32.369 1.00 91.44 782 ALA A O 1
ATOM 5632 N N . GLY A 1 783 ? 24.427 -1.156 -34.426 1.00 87.44 783 GLY A N 1
ATOM 5633 C CA . GLY A 1 783 ? 23.199 -0.472 -34.832 1.00 87.44 783 GLY A CA 1
ATOM 5634 C C . GLY A 1 783 ? 22.171 -1.471 -35.367 1.00 87.44 783 GLY A C 1
ATOM 5635 O O . GLY A 1 783 ? 22.527 -2.380 -36.114 1.00 87.44 783 GLY A O 1
ATOM 5636 N N . GLY A 1 784 ? 20.897 -1.294 -35.020 1.00 85.44 784 GLY A N 1
ATOM 5637 C CA . GLY A 1 784 ? 19.826 -2.231 -35.368 1.00 85.44 784 GLY A CA 1
ATOM 5638 C C . GLY A 1 784 ? 19.352 -3.060 -34.176 1.00 85.44 784 GLY A C 1
ATOM 5639 O O . GLY A 1 784 ? 20.093 -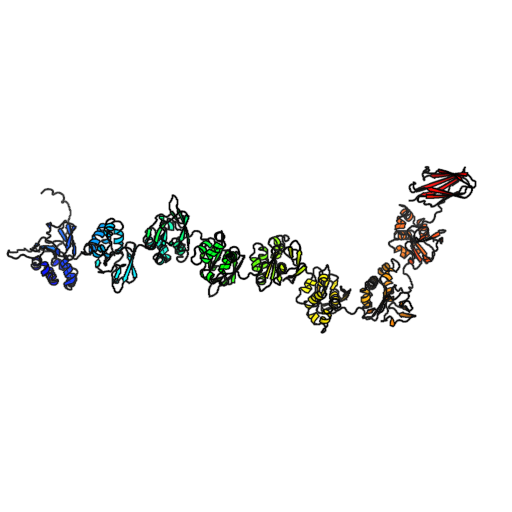3.267 -33.219 1.00 85.44 784 GLY A O 1
ATOM 5640 N N . LYS A 1 785 ? 18.108 -3.548 -34.243 1.00 87.75 785 LYS A N 1
ATOM 5641 C CA . LYS A 1 785 ? 17.548 -4.516 -33.290 1.00 87.75 785 LYS A CA 1
ATOM 5642 C C . LYS A 1 785 ? 17.728 -5.897 -33.914 1.00 87.75 785 LYS A C 1
ATOM 5644 O O . LYS A 1 785 ? 17.016 -6.206 -34.864 1.00 87.75 785 LYS A O 1
ATOM 5649 N N . VAL A 1 786 ? 18.726 -6.653 -33.460 1.00 88.12 786 VAL A N 1
ATOM 5650 C CA . VAL A 1 786 ? 19.104 -7.948 -34.042 1.00 88.12 786 VAL A CA 1
ATOM 5651 C C . VAL A 1 786 ? 18.932 -9.026 -32.981 1.00 88.12 786 VAL A C 1
ATOM 5653 O O . VAL A 1 786 ? 19.691 -9.072 -32.010 1.00 88.12 786 VAL A O 1
ATOM 5656 N N . PHE A 1 787 ? 17.929 -9.881 -33.157 1.00 88.56 787 PHE A N 1
ATOM 5657 C CA . PHE A 1 787 ? 17.713 -11.042 -32.298 1.00 88.56 787 PHE A CA 1
ATOM 5658 C C . PHE A 1 787 ? 18.597 -12.212 -32.739 1.00 88.56 787 PHE A C 1
ATOM 5660 O O . PHE A 1 787 ? 19.115 -12.228 -33.854 1.00 88.56 787 PHE A O 1
ATOM 5667 N N . SER A 1 788 ? 18.767 -13.218 -31.884 1.00 84.62 788 SER A N 1
ATOM 5668 C CA . SER A 1 788 ? 19.571 -14.401 -32.196 1.00 84.62 788 SER A CA 1
ATOM 5669 C C . SER A 1 788 ? 19.028 -15.178 -33.399 1.00 84.62 788 SER A C 1
ATOM 5671 O O . SER A 1 788 ? 19.811 -15.708 -34.184 1.00 84.62 788 SER A O 1
ATOM 5673 N N . ASP A 1 789 ? 17.709 -15.154 -33.605 1.00 84.50 789 ASP A N 1
ATOM 5674 C CA . ASP A 1 789 ? 17.031 -15.737 -34.770 1.00 84.50 789 ASP A CA 1
ATOM 5675 C C . ASP A 1 789 ? 17.317 -14.986 -36.087 1.00 84.50 789 ASP A C 1
ATOM 5677 O O . ASP A 1 789 ? 17.173 -15.561 -37.169 1.00 84.50 789 ASP A O 1
ATOM 5681 N N . ASP A 1 790 ? 17.737 -13.717 -36.014 1.00 86.12 790 ASP A N 1
ATOM 5682 C CA . ASP A 1 790 ? 18.131 -12.915 -37.180 1.00 86.12 790 ASP A CA 1
ATOM 5683 C C . ASP A 1 790 ? 19.595 -13.167 -37.587 1.00 86.12 790 ASP A C 1
ATOM 5685 O O . ASP A 1 790 ? 20.034 -12.736 -38.659 1.00 86.12 790 ASP A O 1
ATOM 5689 N N . LEU A 1 791 ? 20.366 -13.859 -36.739 1.00 87.00 791 LEU A N 1
ATOM 5690 C CA . LEU A 1 791 ? 21.773 -14.150 -36.978 1.00 87.00 791 LEU A CA 1
ATOM 5691 C C . LEU A 1 791 ? 21.944 -15.338 -37.931 1.00 87.00 791 LEU A C 1
ATOM 5693 O O . LEU A 1 791 ? 21.215 -16.329 -37.899 1.00 87.00 791 LEU A O 1
ATOM 5697 N N . SER A 1 792 ? 22.975 -15.265 -38.770 1.00 87.31 792 SER A N 1
ATOM 5698 C CA . SER A 1 792 ? 23.393 -16.367 -39.643 1.00 87.31 792 SER A CA 1
ATOM 5699 C C . SER A 1 792 ? 24.891 -16.628 -39.510 1.00 87.31 792 SER A C 1
ATOM 5701 O O . SER A 1 792 ? 25.657 -15.725 -39.177 1.00 87.31 792 SER A O 1
ATOM 5703 N N . ASP A 1 793 ? 25.308 -17.877 -39.734 1.00 88.69 793 ASP A N 1
ATOM 5704 C CA . ASP A 1 793 ? 26.726 -18.246 -39.687 1.00 88.69 793 ASP A CA 1
ATOM 5705 C C . ASP A 1 793 ? 27.522 -17.466 -40.744 1.00 88.69 793 ASP A C 1
ATOM 5707 O O . ASP A 1 793 ? 27.133 -17.432 -41.915 1.00 88.69 793 ASP A O 1
ATOM 5711 N N . GLY A 1 794 ? 28.611 -16.821 -40.324 1.00 79.56 794 GLY A N 1
ATOM 5712 C CA . GLY A 1 794 ? 29.423 -15.934 -41.160 1.00 79.56 794 GLY A CA 1
ATOM 5713 C C . GLY A 1 794 ? 28.861 -14.518 -41.327 1.00 79.56 794 GLY A C 1
ATOM 5714 O O . GLY A 1 794 ? 29.427 -13.729 -42.083 1.00 79.56 794 GLY A O 1
ATOM 5715 N N . MET A 1 795 ? 27.765 -14.161 -40.648 1.00 85.75 795 MET A N 1
ATOM 5716 C CA . MET A 1 795 ? 27.213 -12.805 -40.705 1.00 85.75 795 MET A CA 1
ATOM 5717 C C . MET A 1 795 ? 28.213 -11.787 -40.151 1.00 85.75 795 MET A C 1
ATOM 5719 O O . MET A 1 795 ? 28.841 -12.016 -39.122 1.00 85.75 795 MET A O 1
ATOM 5723 N N . ILE A 1 796 ? 28.333 -10.632 -40.807 1.00 80.19 796 ILE A N 1
ATOM 5724 C CA . ILE A 1 796 ? 29.214 -9.553 -40.356 1.00 80.19 796 ILE A CA 1
ATOM 5725 C C . ILE A 1 796 ? 28.383 -8.345 -39.924 1.00 80.19 796 ILE A C 1
ATOM 5727 O O . ILE A 1 796 ? 27.673 -7.754 -40.740 1.00 80.19 796 ILE A O 1
ATOM 5731 N N . VAL A 1 797 ? 28.529 -7.945 -38.662 1.00 84.06 797 VAL A N 1
ATOM 5732 C CA . VAL A 1 797 ? 27.796 -6.841 -38.033 1.00 84.06 797 VAL A CA 1
ATOM 5733 C C . VAL A 1 797 ? 28.709 -5.626 -37.886 1.00 84.06 797 VAL A C 1
ATOM 5735 O O . VAL A 1 797 ? 29.796 -5.724 -37.322 1.00 84.06 797 VAL A O 1
ATOM 5738 N N . THR A 1 798 ? 28.281 -4.469 -38.391 1.00 83.12 798 THR A N 1
ATOM 5739 C CA . THR A 1 798 ? 28.997 -3.202 -38.181 1.00 83.12 798 THR A CA 1
ATOM 5740 C C . THR A 1 798 ? 28.667 -2.651 -36.794 1.00 83.12 798 THR A C 1
ATOM 5742 O O . THR A 1 798 ? 27.495 -2.464 -36.460 1.00 83.12 798 THR A O 1
ATOM 5745 N N . THR A 1 799 ? 29.692 -2.386 -35.987 1.00 90.31 799 THR A N 1
ATOM 5746 C CA . THR A 1 799 ? 29.544 -1.826 -34.639 1.00 90.31 799 THR A CA 1
ATOM 5747 C C . THR A 1 799 ? 29.416 -0.302 -34.700 1.00 90.31 799 THR A C 1
ATOM 5749 O O . THR A 1 799 ? 29.793 0.323 -35.690 1.00 90.31 799 THR A O 1
ATOM 5752 N N . VAL A 1 800 ? 28.944 0.337 -33.629 1.00 88.38 800 VAL A N 1
ATOM 5753 C CA . VAL A 1 800 ? 28.836 1.803 -33.515 1.00 88.38 800 VAL A CA 1
ATOM 5754 C C . VAL A 1 800 ? 30.216 2.466 -33.577 1.00 88.38 800 VAL A C 1
ATOM 5756 O O . VAL A 1 800 ? 30.345 3.574 -34.086 1.00 88.38 800 VAL A O 1
ATOM 5759 N N . GLN A 1 801 ? 31.268 1.765 -33.140 1.00 85.38 801 GLN A N 1
ATOM 5760 C CA . GLN A 1 801 ? 32.661 2.193 -33.331 1.00 85.38 801 GLN A CA 1
ATOM 5761 C C . GLN A 1 801 ? 33.108 2.241 -34.813 1.00 85.38 801 GLN A C 1
ATOM 5763 O O . GLN A 1 801 ? 34.092 2.909 -35.122 1.00 85.38 801 GLN A O 1
ATOM 5768 N N . GLY A 1 802 ? 32.389 1.574 -35.725 1.00 75.94 802 GLY A N 1
ATOM 5769 C CA . GLY A 1 802 ? 32.648 1.552 -37.170 1.00 75.94 802 GLY A CA 1
ATOM 5770 C C . GLY A 1 802 ? 33.319 0.274 -37.682 1.00 75.94 802 GLY A C 1
ATOM 5771 O O . GLY A 1 802 ? 33.159 -0.071 -38.853 1.00 75.94 802 GLY A O 1
ATOM 5772 N N . GLN A 1 803 ? 34.031 -0.467 -36.830 1.00 79.12 803 GLN A N 1
ATOM 5773 C CA . GLN A 1 803 ? 34.609 -1.759 -37.202 1.00 79.12 803 GLN A CA 1
ATOM 5774 C C . GLN A 1 803 ? 33.575 -2.889 -37.214 1.00 79.12 803 GLN A C 1
ATOM 5776 O O . GLN A 1 803 ? 32.432 -2.749 -36.783 1.00 79.12 803 GLN A O 1
ATOM 5781 N N . ARG A 1 804 ? 33.972 -4.032 -37.775 1.00 81.19 804 ARG A N 1
ATOM 5782 C CA . ARG A 1 804 ? 33.086 -5.170 -38.007 1.00 81.19 804 ARG A CA 1
ATOM 5783 C C . ARG A 1 804 ? 33.317 -6.267 -36.968 1.00 81.19 804 ARG A C 1
ATOM 5785 O O . ARG A 1 804 ? 34.460 -6.578 -36.639 1.00 81.19 804 ARG A O 1
ATOM 5792 N N . ALA A 1 805 ? 32.234 -6.850 -36.468 1.00 85.19 805 ALA A N 1
ATOM 5793 C CA . ALA A 1 805 ? 32.227 -8.056 -35.649 1.00 85.19 805 ALA A CA 1
ATOM 5794 C C . ALA A 1 805 ? 31.684 -9.228 -36.480 1.00 85.19 805 ALA A C 1
ATOM 5796 O O . ALA A 1 805 ? 30.725 -9.068 -37.238 1.00 85.19 805 ALA A O 1
ATOM 5797 N N . THR A 1 806 ? 32.306 -10.398 -36.359 1.00 85.75 806 THR A N 1
ATOM 5798 C CA . THR A 1 806 ? 31.923 -11.604 -37.107 1.00 85.75 806 THR A CA 1
ATOM 5799 C C . THR A 1 806 ? 31.060 -12.502 -36.238 1.00 85.75 806 THR A C 1
ATOM 5801 O O . THR A 1 806 ? 31.413 -12.783 -35.099 1.00 85.75 806 THR A O 1
ATOM 5804 N N . ILE A 1 807 ? 29.948 -12.983 -36.776 1.00 91.25 807 ILE A N 1
ATOM 5805 C CA . ILE A 1 807 ? 29.062 -13.929 -36.110 1.00 91.25 807 ILE A CA 1
ATOM 5806 C C . ILE A 1 807 ? 29.395 -15.335 -36.601 1.00 91.25 807 ILE A C 1
ATOM 5808 O O . ILE A 1 807 ? 29.320 -15.612 -37.798 1.00 91.25 807 ILE A O 1
ATOM 5812 N N . THR A 1 808 ? 29.740 -16.228 -35.680 1.00 89.31 808 THR A N 1
ATOM 5813 C CA . THR A 1 808 ? 29.955 -17.651 -35.978 1.00 89.31 808 THR A CA 1
ATOM 5814 C C . THR A 1 808 ? 28.877 -18.469 -35.283 1.00 89.31 808 THR A C 1
ATOM 5816 O O . THR A 1 808 ? 28.697 -18.345 -34.073 1.00 89.31 808 THR A O 1
ATOM 5819 N N . ILE A 1 809 ? 28.160 -19.311 -36.029 1.00 90.44 809 ILE A N 1
ATOM 5820 C CA . ILE A 1 809 ? 27.134 -20.207 -35.485 1.00 90.44 809 ILE A CA 1
ATOM 5821 C C . ILE A 1 809 ? 27.554 -21.645 -35.768 1.00 90.44 809 ILE A C 1
ATOM 5823 O O . ILE A 1 809 ? 27.621 -22.082 -36.914 1.00 90.44 809 ILE A O 1
ATOM 5827 N N . ASN A 1 810 ? 27.825 -22.404 -34.711 1.00 89.44 810 ASN A N 1
ATOM 5828 C CA . ASN A 1 810 ? 28.251 -23.799 -34.805 1.00 89.44 810 ASN A CA 1
ATOM 5829 C C . ASN A 1 810 ? 27.479 -24.686 -33.807 1.00 89.44 810 ASN A C 1
ATOM 5831 O O . ASN A 1 810 ? 26.558 -24.224 -33.136 1.00 89.44 810 ASN A O 1
ATOM 5835 N N . ASP A 1 811 ? 27.835 -25.975 -33.719 1.00 86.50 811 ASP A N 1
ATOM 5836 C CA . ASP A 1 811 ? 27.181 -26.932 -32.807 1.00 86.50 811 ASP A CA 1
ATOM 5837 C C . ASP A 1 811 ? 27.285 -26.525 -31.317 1.00 86.50 811 ASP A C 1
ATOM 5839 O O . ASP A 1 811 ? 26.495 -27.009 -30.503 1.00 86.50 811 ASP A O 1
ATOM 5843 N N . ASP A 1 812 ? 28.238 -25.653 -30.964 1.00 81.44 812 ASP A N 1
ATOM 5844 C CA . ASP A 1 812 ? 28.493 -25.181 -29.601 1.00 81.44 812 ASP A CA 1
ATOM 5845 C C . ASP A 1 812 ? 27.759 -23.865 -29.262 1.00 81.44 812 ASP A C 1
ATOM 5847 O O . ASP A 1 812 ? 27.726 -23.501 -28.090 1.00 81.44 812 ASP A O 1
ATOM 5851 N N . GLY A 1 813 ? 27.129 -23.182 -30.232 1.00 86.50 813 GLY A N 1
ATOM 5852 C CA . GLY A 1 813 ? 26.316 -21.980 -29.996 1.00 86.50 813 GLY A CA 1
ATOM 5853 C C . GLY A 1 813 ? 26.582 -20.822 -30.964 1.00 86.50 813 GLY A C 1
ATOM 5854 O O . GLY A 1 813 ? 27.116 -21.010 -32.059 1.00 86.50 813 GLY A O 1
ATOM 5855 N N . VAL A 1 814 ? 26.176 -19.615 -30.551 1.00 91.00 814 VAL A N 1
ATOM 5856 C CA . VAL A 1 814 ? 26.423 -18.350 -31.264 1.00 91.00 814 VAL A CA 1
ATOM 5857 C C . VAL A 1 814 ? 27.638 -17.661 -30.648 1.00 91.00 814 VAL A C 1
ATOM 5859 O O . VAL A 1 814 ? 27.713 -17.504 -29.429 1.00 91.00 814 VAL A O 1
ATOM 5862 N N . PHE A 1 815 ? 28.569 -17.220 -31.488 1.00 91.00 815 PHE A N 1
ATOM 5863 C CA . PHE A 1 815 ? 29.782 -16.516 -31.085 1.00 91.00 815 PHE A CA 1
ATOM 5864 C C . PHE A 1 815 ? 29.881 -15.164 -31.791 1.00 91.00 815 PHE A C 1
ATOM 5866 O O . PHE A 1 815 ? 29.650 -15.076 -32.998 1.00 91.00 815 PHE A O 1
ATOM 5873 N N . ILE A 1 816 ? 30.254 -14.129 -31.039 1.00 92.06 816 ILE A N 1
ATOM 5874 C CA . ILE A 1 816 ? 30.583 -12.792 -31.543 1.00 92.06 816 ILE A CA 1
ATOM 5875 C C . ILE A 1 816 ? 32.104 -12.658 -31.511 1.00 92.06 816 ILE A C 1
ATOM 5877 O O . ILE A 1 816 ? 32.709 -12.586 -30.440 1.00 92.06 816 ILE A O 1
ATOM 5881 N N . ASN A 1 817 ? 32.732 -12.666 -32.682 1.00 87.12 817 ASN A N 1
ATOM 5882 C CA . ASN A 1 817 ? 34.143 -12.998 -32.860 1.00 87.12 817 ASN A CA 1
ATOM 5883 C C . ASN A 1 817 ? 34.442 -14.357 -32.198 1.00 87.12 817 ASN A C 1
ATOM 5885 O O . ASN A 1 817 ? 34.006 -15.388 -32.702 1.00 87.12 817 ASN A O 1
ATOM 5889 N N . ASP A 1 818 ? 35.106 -14.347 -31.042 1.00 85.19 818 ASP A N 1
ATOM 5890 C CA . ASP A 1 818 ? 35.413 -15.539 -30.242 1.00 85.19 818 ASP A CA 1
ATOM 5891 C C . ASP A 1 818 ? 34.620 -15.602 -28.919 1.00 85.19 818 ASP A C 1
ATOM 5893 O O . ASP A 1 818 ? 34.787 -16.545 -28.146 1.00 85.19 818 ASP A O 1
ATOM 5897 N N . ALA A 1 819 ? 33.776 -14.604 -28.628 1.00 91.75 819 ALA A N 1
ATOM 5898 C CA . ALA A 1 819 ? 33.002 -14.526 -27.390 1.00 91.75 819 ALA A CA 1
ATOM 5899 C C . ALA A 1 819 ? 31.685 -15.294 -27.525 1.00 91.75 819 ALA A C 1
ATOM 5901 O O . ALA A 1 819 ? 30.890 -15.016 -28.423 1.00 91.75 819 ALA A O 1
ATOM 5902 N N . HIS A 1 820 ? 31.433 -16.248 -26.633 1.00 92.00 820 HIS A N 1
ATOM 5903 C CA . HIS A 1 820 ? 30.231 -17.071 -26.670 1.00 92.00 820 HIS A CA 1
ATOM 5904 C C . HIS A 1 820 ? 29.039 -16.309 -26.083 1.00 92.00 820 HIS A C 1
ATOM 5906 O O . HIS A 1 820 ? 29.122 -15.759 -24.980 1.00 92.00 820 HIS A O 1
ATOM 5912 N N . VAL A 1 821 ? 27.909 -16.314 -26.793 1.00 92.06 821 VAL A N 1
ATOM 5913 C CA . VAL A 1 821 ? 26.649 -15.755 -26.294 1.00 92.06 821 VAL A CA 1
ATOM 5914 C C . VAL A 1 821 ? 26.060 -16.719 -25.265 1.00 92.06 821 VAL A C 1
ATOM 5916 O O . VAL A 1 821 ? 25.528 -17.775 -25.599 1.00 92.06 821 VAL A O 1
ATOM 5919 N N . VAL A 1 822 ? 26.160 -16.360 -23.985 1.00 89.31 822 VAL A N 1
ATOM 5920 C CA . VAL A 1 822 ? 25.674 -17.187 -22.868 1.00 89.31 822 VAL A CA 1
ATOM 5921 C C . VAL A 1 822 ? 24.185 -16.999 -22.594 1.00 89.31 822 VAL A C 1
ATOM 5923 O O . VAL A 1 822 ? 23.539 -17.917 -22.088 1.00 89.31 822 VAL A O 1
ATOM 5926 N N . LEU A 1 823 ? 23.639 -15.829 -22.923 1.00 80.62 823 LEU A N 1
ATOM 5927 C CA . LEU A 1 823 ? 22.216 -15.522 -22.820 1.00 80.62 823 LEU A CA 1
ATOM 5928 C C . LEU A 1 823 ? 21.853 -14.520 -23.915 1.00 80.62 823 LEU A C 1
ATOM 5930 O O . LEU A 1 823 ? 22.373 -13.410 -23.927 1.00 80.62 823 LEU A O 1
ATOM 5934 N N . ALA A 1 824 ? 20.987 -14.920 -24.836 1.00 84.00 824 ALA A N 1
ATOM 5935 C CA . ALA A 1 824 ? 20.569 -14.092 -25.960 1.00 84.00 824 ALA A CA 1
ATOM 5936 C C . ALA A 1 824 ? 19.213 -13.416 -25.707 1.00 84.00 824 ALA A C 1
ATOM 5938 O O . ALA A 1 824 ? 18.460 -13.837 -24.827 1.00 84.00 824 ALA A O 1
ATOM 5939 N N . ASP A 1 825 ? 18.897 -12.423 -26.540 1.00 82.31 825 ASP A N 1
ATOM 5940 C CA . ASP A 1 825 ? 17.548 -11.867 -26.721 1.00 82.31 825 ASP A CA 1
ATOM 5941 C C . ASP A 1 825 ? 16.929 -11.206 -25.485 1.00 82.31 825 ASP A C 1
ATOM 5943 O O . ASP A 1 825 ? 15.724 -11.300 -25.244 1.00 82.31 825 ASP A O 1
ATOM 5947 N N . LEU A 1 826 ? 17.733 -10.483 -24.703 1.00 78.94 826 LEU A N 1
ATOM 5948 C CA . LEU A 1 826 ? 17.186 -9.596 -23.680 1.00 78.94 826 LEU A CA 1
ATOM 5949 C C . LEU A 1 826 ? 16.605 -8.356 -24.363 1.00 78.94 826 LEU A C 1
ATOM 5951 O O . LEU A 1 826 ? 17.326 -7.435 -24.747 1.00 78.94 826 LEU A O 1
ATOM 5955 N N . GLU A 1 827 ? 15.293 -8.371 -24.569 1.00 82.81 827 GLU A N 1
ATOM 5956 C CA . GLU A 1 827 ? 14.593 -7.318 -25.293 1.00 82.81 827 GLU A CA 1
ATOM 5957 C C . GLU A 1 827 ? 14.503 -6.018 -24.485 1.00 82.81 827 GLU A C 1
ATOM 5959 O O . GLU A 1 827 ? 14.051 -5.999 -23.341 1.00 82.81 827 GLU A O 1
ATOM 5964 N N . ALA A 1 828 ? 14.907 -4.931 -25.139 1.00 80.50 828 ALA A N 1
ATOM 5965 C CA . ALA A 1 828 ? 14.766 -3.553 -24.709 1.00 80.50 828 ALA A CA 1
ATOM 5966 C C . ALA A 1 828 ? 13.907 -2.762 -25.713 1.00 80.50 828 ALA A C 1
ATOM 5968 O O . ALA A 1 828 ? 13.658 -3.160 -26.860 1.00 80.50 828 ALA A O 1
ATOM 5969 N N . ASP A 1 829 ? 13.508 -1.574 -25.297 1.00 80.88 829 ASP A N 1
ATOM 5970 C CA . ASP A 1 829 ? 12.727 -0.626 -26.082 1.00 80.88 829 ASP A CA 1
ATOM 5971 C C . ASP A 1 829 ? 13.484 -0.047 -27.244 1.00 80.88 829 ASP A C 1
ATOM 5973 O O . ASP A 1 829 ? 13.027 -0.039 -28.388 1.00 80.88 829 ASP A O 1
ATOM 5977 N N . ASN A 1 830 ? 14.686 0.413 -26.932 1.00 83.50 830 ASN A N 1
ATOM 5978 C CA . ASN A 1 830 ? 15.598 0.949 -27.906 1.00 83.50 830 ASN A CA 1
ATOM 5979 C C . ASN A 1 830 ? 16.578 -0.123 -28.398 1.00 83.50 830 ASN A C 1
ATOM 5981 O O . ASN A 1 830 ? 17.578 0.246 -29.004 1.00 83.50 830 ASN A O 1
ATOM 5985 N N . GLY A 1 831 ? 16.331 -1.429 -28.184 1.00 89.44 831 GLY A N 1
ATOM 5986 C CA . GLY A 1 831 ? 17.246 -2.458 -28.682 1.00 89.44 831 GLY A CA 1
ATOM 5987 C C . GLY A 1 831 ? 17.117 -3.886 -28.140 1.00 89.44 831 GLY A C 1
ATOM 5988 O O . GLY A 1 831 ? 16.057 -4.314 -27.702 1.00 89.44 831 GLY A O 1
ATOM 5989 N N . VAL A 1 832 ? 18.208 -4.647 -28.220 1.00 90.31 832 VAL A N 1
ATOM 5990 C CA . VAL A 1 832 ? 18.372 -6.007 -27.666 1.00 90.31 832 VAL A CA 1
ATOM 5991 C C . VAL A 1 832 ? 19.735 -6.108 -26.979 1.00 90.31 832 VAL A C 1
ATOM 5993 O O . VAL A 1 832 ? 20.703 -5.499 -27.432 1.00 90.31 832 VAL A O 1
ATOM 5996 N N . VAL A 1 833 ? 19.833 -6.886 -25.901 1.00 90.94 833 VAL A N 1
ATOM 5997 C CA . VAL A 1 833 ? 21.098 -7.222 -25.237 1.00 90.94 833 VAL A CA 1
ATOM 5998 C C . VAL A 1 833 ? 21.384 -8.723 -25.374 1.00 90.94 833 VAL A C 1
ATOM 6000 O O . VAL A 1 833 ? 20.541 -9.563 -25.063 1.00 90.94 833 VAL A O 1
ATOM 6003 N N . HIS A 1 834 ? 22.595 -9.061 -25.815 1.00 91.06 834 HIS A N 1
ATOM 6004 C CA . HIS A 1 834 ? 23.139 -10.420 -25.849 1.00 91.06 834 HIS A CA 1
ATOM 6005 C C . HIS A 1 834 ? 24.297 -10.512 -24.863 1.00 91.06 834 HIS A C 1
ATOM 6007 O O . HIS A 1 834 ? 25.311 -9.842 -25.030 1.00 91.06 834 HIS A O 1
ATOM 6013 N N . VAL A 1 835 ? 24.169 -11.336 -23.833 1.00 92.06 835 VAL A N 1
ATOM 6014 C CA . VAL A 1 835 ? 25.208 -11.530 -22.818 1.00 92.06 835 VAL A CA 1
ATOM 6015 C C . VAL A 1 835 ? 26.308 -12.432 -23.368 1.00 92.06 835 VAL A C 1
ATOM 6017 O O . VAL A 1 835 ? 26.021 -13.525 -23.860 1.00 92.06 835 VAL A O 1
ATOM 6020 N N . ILE A 1 836 ? 27.564 -12.008 -23.230 1.00 93.62 836 ILE A N 1
ATOM 6021 C CA . ILE A 1 836 ? 28.747 -12.727 -23.720 1.00 93.62 836 ILE A CA 1
ATOM 6022 C C . ILE A 1 836 ? 29.745 -13.047 -22.594 1.00 93.62 836 ILE A C 1
ATOM 6024 O O . ILE A 1 836 ? 29.813 -12.362 -21.569 1.00 93.62 836 ILE A O 1
ATOM 6028 N N . ASP A 1 837 ? 30.533 -14.107 -22.767 1.00 93.25 837 ASP A N 1
ATOM 6029 C CA . ASP A 1 837 ? 31.495 -14.588 -21.761 1.00 93.25 837 ASP A CA 1
ATOM 6030 C C . ASP A 1 837 ? 32.924 -14.033 -21.896 1.00 93.25 837 ASP A C 1
ATOM 6032 O O . ASP A 1 837 ? 33.771 -14.310 -21.043 1.00 93.25 837 ASP A O 1
ATOM 6036 N N . ALA A 1 838 ? 33.189 -13.211 -22.911 1.00 91.56 838 ALA A N 1
ATOM 6037 C CA . ALA A 1 838 ? 34.474 -12.556 -23.131 1.00 91.56 838 ALA A CA 1
ATOM 6038 C C . ALA A 1 838 ? 34.281 -11.095 -23.562 1.00 91.56 838 ALA A C 1
ATOM 6040 O O . ALA A 1 838 ? 33.315 -10.763 -24.242 1.00 91.56 838 ALA A O 1
ATOM 6041 N N . VAL A 1 839 ? 35.209 -10.214 -23.178 1.00 91.44 839 VAL A N 1
ATOM 6042 C CA . VAL A 1 839 ? 35.241 -8.829 -23.671 1.00 91.44 839 VAL A CA 1
ATOM 6043 C C . VAL A 1 839 ? 35.758 -8.853 -25.108 1.00 91.44 839 VAL A C 1
ATOM 6045 O O . VAL A 1 839 ? 36.901 -9.254 -25.340 1.00 91.44 839 VAL A O 1
ATOM 6048 N N . ILE A 1 840 ? 34.940 -8.425 -26.071 1.00 90.12 840 ILE A N 1
ATOM 6049 C CA . ILE A 1 840 ? 35.363 -8.340 -27.470 1.00 90.12 840 ILE A CA 1
ATOM 6050 C C . ILE A 1 840 ? 36.193 -7.080 -27.688 1.00 90.12 840 ILE A C 1
ATOM 6052 O O . ILE A 1 840 ? 35.760 -5.953 -27.459 1.00 90.12 840 ILE A O 1
ATOM 6056 N N . THR A 1 841 ? 37.424 -7.266 -28.143 1.00 82.12 841 THR A N 1
ATOM 6057 C CA . THR A 1 841 ? 38.261 -6.157 -28.588 1.00 82.12 841 THR A CA 1
ATOM 6058 C C . THR A 1 841 ? 38.202 -6.062 -30.102 1.00 82.12 841 THR A C 1
ATOM 6060 O O . THR A 1 841 ? 38.263 -7.107 -30.758 1.00 82.12 841 THR A O 1
ATOM 6063 N N . PRO A 1 842 ? 38.145 -4.847 -30.665 1.00 71.69 842 PRO A N 1
ATOM 6064 C CA . PRO A 1 842 ? 38.356 -4.672 -32.088 1.00 71.69 842 PRO A CA 1
ATOM 6065 C C . PRO A 1 842 ? 39.677 -5.335 -32.497 1.00 71.69 842 PRO A C 1
ATOM 6067 O O . PRO A 1 842 ? 40.730 -5.040 -31.921 1.00 71.69 842 PRO A O 1
ATOM 6070 N N . GLY A 1 843 ? 39.616 -6.273 -33.447 1.00 63.84 843 GLY A N 1
ATOM 6071 C CA . GLY A 1 843 ? 40.817 -6.785 -34.104 1.00 63.84 843 GLY A CA 1
ATOM 6072 C C . GLY A 1 843 ? 41.549 -5.633 -34.800 1.00 63.84 843 GLY A C 1
ATOM 6073 O O . GLY A 1 843 ? 40.945 -4.586 -35.058 1.00 63.84 843 GLY A O 1
ATOM 6074 N N . PRO A 1 844 ? 42.849 -5.747 -35.097 1.00 60.12 844 PRO A N 1
ATOM 6075 C CA . PRO A 1 844 ? 43.509 -4.655 -35.786 1.00 60.12 844 PRO A CA 1
ATOM 6076 C C . PRO A 1 844 ? 42.938 -4.568 -37.208 1.00 60.12 844 PRO A C 1
ATOM 6078 O O . PRO A 1 844 ? 42.699 -5.580 -37.865 1.00 60.12 844 PRO A O 1
ATOM 6081 N N . ALA A 1 845 ? 42.642 -3.346 -37.651 1.00 67.12 845 ALA A N 1
ATOM 6082 C CA . ALA A 1 845 ? 41.885 -3.119 -38.876 1.00 67.12 845 ALA A CA 1
ATOM 6083 C C . ALA A 1 845 ? 42.583 -3.757 -40.088 1.00 67.12 845 ALA A C 1
ATOM 6085 O O . ALA A 1 845 ? 43.777 -3.532 -40.316 1.00 67.12 845 ALA A O 1
ATOM 6086 N N . THR A 1 846 ? 41.845 -4.530 -40.886 1.00 83.00 846 THR A N 1
ATOM 6087 C CA . THR A 1 846 ? 42.315 -4.962 -42.208 1.00 83.00 846 THR A CA 1
ATOM 6088 C C . THR A 1 846 ? 42.316 -3.780 -43.179 1.00 83.00 846 THR A C 1
ATOM 6090 O O . THR A 1 846 ? 41.719 -2.733 -42.917 1.00 83.00 846 THR A O 1
ATOM 6093 N N . VAL A 1 847 ? 42.976 -3.918 -44.333 1.00 85.12 847 VAL A N 1
ATOM 6094 C CA . VAL A 1 847 ? 43.016 -2.850 -45.349 1.00 85.12 847 VAL A CA 1
ATOM 6095 C C . VAL A 1 847 ? 41.618 -2.414 -45.781 1.00 85.12 847 VAL A C 1
ATOM 6097 O O . VAL A 1 847 ? 41.398 -1.233 -46.030 1.00 85.12 847 VAL A O 1
ATOM 6100 N N . VAL A 1 848 ? 40.660 -3.342 -45.834 1.00 84.88 848 VAL A N 1
ATOM 6101 C CA . VAL A 1 848 ? 39.279 -3.023 -46.199 1.00 84.88 848 VAL A CA 1
ATOM 6102 C C . VAL A 1 848 ? 38.489 -2.444 -45.032 1.00 84.88 848 VAL A C 1
ATOM 6104 O O . VAL A 1 848 ? 37.646 -1.592 -45.276 1.00 84.88 848 VAL A O 1
ATOM 6107 N N . ASP A 1 849 ? 38.805 -2.784 -43.779 1.00 79.38 849 ASP A N 1
ATOM 6108 C CA . ASP A 1 849 ? 38.188 -2.121 -42.620 1.00 79.38 849 ASP A CA 1
ATOM 6109 C C . ASP A 1 849 ? 38.608 -0.645 -42.534 1.00 79.38 849 ASP A C 1
ATOM 6111 O O . ASP A 1 849 ? 37.776 0.210 -42.238 1.00 79.38 849 ASP A O 1
ATOM 6115 N N . ILE A 1 850 ? 39.866 -0.323 -42.871 1.00 81.38 850 ILE A N 1
ATOM 6116 C CA . ILE A 1 850 ? 40.336 1.072 -42.977 1.00 81.38 850 ILE A CA 1
ATOM 6117 C C . ILE A 1 850 ? 39.566 1.830 -44.064 1.00 81.38 850 ILE A C 1
ATOM 6119 O O . ILE A 1 850 ? 39.205 2.988 -43.867 1.00 81.38 850 ILE A O 1
ATOM 6123 N N . VAL A 1 851 ? 39.317 1.195 -45.212 1.00 82.00 851 VAL A N 1
ATOM 6124 C CA . VAL A 1 851 ? 38.594 1.817 -46.330 1.00 82.00 851 VAL A CA 1
ATOM 6125 C C . VAL A 1 851 ? 37.107 1.983 -46.009 1.00 82.00 851 VAL A C 1
ATOM 6127 O O . VAL A 1 851 ? 36.566 3.070 -46.175 1.00 82.00 851 VAL A O 1
ATOM 6130 N N . VAL A 1 852 ? 36.446 0.931 -45.525 1.00 78.50 852 VAL A N 1
ATOM 6131 C CA . VAL A 1 852 ? 35.004 0.936 -45.231 1.00 78.50 852 VAL A CA 1
ATOM 6132 C C . VAL A 1 852 ? 34.671 1.833 -44.039 1.00 78.50 852 VAL A C 1
ATOM 6134 O O . VAL A 1 852 ? 33.627 2.477 -44.045 1.00 78.50 852 VAL A O 1
ATOM 6137 N N . GLY A 1 853 ? 35.557 1.918 -43.044 1.00 71.25 853 GLY A N 1
ATOM 6138 C CA . GLY A 1 853 ? 35.391 2.780 -41.872 1.00 71.25 853 GLY A CA 1
ATOM 6139 C C . GLY A 1 853 ? 35.773 4.247 -42.095 1.00 71.25 853 GLY A C 1
ATOM 6140 O O . GLY A 1 853 ? 35.835 5.005 -41.130 1.00 71.25 853 GLY A O 1
ATOM 6141 N N . SER A 1 854 ? 36.085 4.660 -43.327 1.00 77.25 854 SER A N 1
ATOM 6142 C CA . SER A 1 854 ? 36.548 6.015 -43.622 1.00 77.25 854 SER A CA 1
ATOM 6143 C C . SER A 1 854 ? 35.462 6.884 -44.261 1.00 77.25 854 SER A C 1
ATOM 6145 O O . SER A 1 854 ? 34.970 6.583 -45.346 1.00 77.25 854 SER A O 1
ATOM 6147 N N . ASP A 1 855 ? 35.191 8.039 -43.644 1.00 80.00 855 ASP A N 1
ATOM 6148 C CA . ASP A 1 855 ? 34.193 9.027 -44.098 1.00 80.00 855 ASP A CA 1
ATOM 6149 C C . ASP A 1 855 ? 34.440 9.598 -45.504 1.00 80.00 855 ASP A C 1
ATOM 6151 O O . ASP A 1 855 ? 33.554 10.221 -46.081 1.00 80.00 855 ASP A O 1
ATOM 6155 N N . VAL A 1 856 ? 35.650 9.441 -46.049 1.00 83.00 856 VAL A N 1
ATOM 6156 C CA . VAL A 1 856 ? 36.028 9.960 -47.375 1.00 83.00 856 VAL A CA 1
ATOM 6157 C C . VAL A 1 856 ? 36.103 8.873 -48.448 1.00 83.00 856 VAL A C 1
ATOM 6159 O O . VAL A 1 856 ? 36.545 9.160 -49.560 1.00 83.00 856 VAL A O 1
ATOM 6162 N N . HIS A 1 857 ? 35.714 7.638 -48.120 1.00 90.50 857 HIS A N 1
ATOM 6163 C CA . HIS A 1 857 ? 35.741 6.474 -49.011 1.00 90.50 857 HIS A CA 1
ATOM 6164 C C . HIS A 1 857 ? 34.373 5.773 -49.083 1.00 90.50 857 HIS A C 1
ATOM 6166 O O . HIS A 1 857 ? 34.299 4.581 -49.383 1.00 90.50 857 HIS A O 1
ATOM 6172 N N . THR A 1 858 ? 33.276 6.483 -48.813 1.00 87.44 858 THR A N 1
ATOM 6173 C CA . THR A 1 858 ? 31.924 5.896 -48.760 1.00 87.44 858 THR A CA 1
ATOM 6174 C C . THR A 1 858 ? 31.493 5.268 -50.096 1.00 87.44 858 THR A C 1
ATOM 6176 O O . THR A 1 858 ? 30.880 4.194 -50.132 1.00 87.44 858 THR A O 1
ATOM 6179 N N . THR A 1 859 ? 31.895 5.871 -51.213 1.00 88.88 859 THR A N 1
ATOM 6180 C CA . THR A 1 859 ? 31.665 5.385 -52.580 1.00 88.88 859 THR A CA 1
ATOM 6181 C C . THR A 1 859 ? 32.502 4.143 -52.870 1.00 88.88 859 THR A C 1
ATOM 6183 O O . THR A 1 859 ? 31.989 3.153 -53.392 1.00 88.88 859 THR A O 1
ATOM 6186 N N . LEU A 1 860 ? 33.775 4.152 -52.457 1.00 90.56 860 LEU A N 1
ATOM 6187 C CA . LEU A 1 860 ? 34.668 2.998 -52.574 1.00 90.56 860 LEU A CA 1
ATOM 6188 C C . LEU A 1 860 ? 34.154 1.812 -51.752 1.00 90.56 860 LEU A C 1
ATOM 6190 O O . LEU A 1 860 ? 34.131 0.686 -52.241 1.00 90.56 860 LEU A O 1
ATOM 6194 N N . ALA A 1 861 ? 33.706 2.061 -50.522 1.00 85.44 861 ALA A N 1
ATOM 6195 C CA . ALA A 1 861 ? 33.143 1.051 -49.632 1.00 85.44 861 ALA A CA 1
ATOM 6196 C C . ALA A 1 861 ? 31.897 0.392 -50.243 1.00 85.44 861 ALA A C 1
ATOM 6198 O O . ALA A 1 861 ? 31.758 -0.836 -50.216 1.00 85.44 861 ALA A O 1
ATOM 6199 N N . THR A 1 862 ? 31.024 1.202 -50.851 1.00 84.56 862 THR A N 1
ATOM 6200 C CA . THR A 1 862 ? 29.837 0.729 -51.576 1.00 84.56 862 THR A CA 1
ATOM 6201 C C . THR A 1 862 ? 30.236 -0.136 -52.772 1.00 84.56 862 THR A C 1
ATOM 6203 O O . THR A 1 862 ? 29.717 -1.239 -52.932 1.00 84.56 862 THR A O 1
ATOM 6206 N N . ALA A 1 863 ? 31.211 0.313 -53.564 1.00 84.00 863 ALA A N 1
ATOM 6207 C CA . ALA A 1 863 ? 31.719 -0.410 -54.724 1.00 84.00 863 ALA A CA 1
ATOM 6208 C C . ALA A 1 863 ? 32.372 -1.759 -54.359 1.00 84.00 863 ALA A C 1
ATOM 6210 O O . ALA A 1 863 ? 32.046 -2.784 -54.955 1.00 84.00 863 ALA A O 1
ATOM 6211 N N . VAL A 1 864 ? 33.248 -1.786 -53.347 1.00 86.69 864 VAL A N 1
ATOM 6212 C CA . VAL A 1 864 ? 33.908 -3.008 -52.844 1.00 86.69 864 VAL A CA 1
ATOM 6213 C C . VAL A 1 864 ? 32.887 -4.012 -52.308 1.00 86.69 864 VAL A C 1
ATOM 6215 O O . VAL A 1 864 ? 33.030 -5.217 -52.529 1.00 86.69 864 VAL A O 1
ATOM 6218 N N . SER A 1 865 ? 31.839 -3.517 -51.645 1.00 84.81 865 SER A N 1
ATOM 6219 C CA . SER A 1 865 ? 30.731 -4.344 -51.164 1.00 84.81 865 SER A CA 1
ATOM 6220 C C . SER A 1 865 ? 29.908 -4.915 -52.319 1.00 84.81 865 SER A C 1
ATOM 6222 O O . SER A 1 865 ? 29.652 -6.117 -52.341 1.00 84.81 865 SER A O 1
ATOM 6224 N N . ALA A 1 866 ? 29.544 -4.090 -53.307 1.00 80.88 866 ALA A N 1
ATOM 6225 C CA . ALA A 1 866 ? 28.777 -4.519 -54.476 1.00 80.88 866 ALA A CA 1
ATOM 6226 C C . ALA A 1 866 ? 29.527 -5.578 -55.305 1.00 80.88 866 ALA A C 1
ATOM 6228 O O . ALA A 1 866 ? 28.921 -6.551 -55.751 1.00 80.88 866 ALA A O 1
ATOM 6229 N N . ALA A 1 867 ? 30.847 -5.427 -55.451 1.00 81.56 867 ALA A N 1
ATOM 6230 C CA . ALA A 1 867 ? 31.720 -6.370 -56.150 1.00 81.56 867 ALA A CA 1
ATOM 6231 C C . ALA A 1 867 ? 32.021 -7.661 -55.358 1.00 81.56 867 ALA A C 1
ATOM 6233 O O . ALA A 1 867 ? 32.682 -8.561 -55.874 1.00 81.56 867 ALA A O 1
ATOM 6234 N N . GLY A 1 868 ? 31.575 -7.772 -54.100 1.00 83.88 868 GLY A N 1
ATOM 6235 C CA . GLY A 1 868 ? 31.832 -8.948 -53.261 1.00 83.88 868 GLY A CA 1
ATOM 6236 C C . GLY A 1 868 ? 33.306 -9.137 -52.878 1.00 83.88 868 GLY A C 1
ATOM 6237 O O . GLY A 1 868 ? 33.728 -10.250 -52.574 1.00 83.88 868 GLY A O 1
ATOM 6238 N N . LEU A 1 869 ? 34.109 -8.067 -52.890 1.00 86.25 869 LEU A N 1
ATOM 6239 C CA . LEU A 1 869 ? 35.550 -8.129 -52.611 1.00 86.25 869 LEU A CA 1
ATOM 6240 C C . LEU A 1 869 ? 35.897 -7.982 -51.120 1.00 86.25 869 LEU A C 1
ATOM 6242 O O . LEU A 1 869 ? 37.060 -8.148 -50.755 1.00 86.25 869 LEU A O 1
ATOM 6246 N N . VAL A 1 870 ? 34.911 -7.715 -50.256 1.00 83.31 870 VAL A N 1
ATOM 6247 C CA . VAL A 1 870 ? 35.111 -7.511 -48.807 1.00 83.31 870 VAL A CA 1
ATOM 6248 C C . VAL A 1 870 ? 35.832 -8.699 -48.170 1.00 83.31 870 VAL A C 1
ATOM 6250 O O . VAL A 1 870 ? 36.916 -8.521 -47.626 1.00 83.31 870 VAL A O 1
ATOM 6253 N N . GLU A 1 871 ? 35.307 -9.918 -48.316 1.00 80.69 871 GLU A N 1
ATOM 6254 C CA . GLU A 1 871 ? 35.928 -11.123 -47.738 1.00 80.69 871 GLU A CA 1
ATOM 6255 C C . GLU A 1 871 ? 37.341 -11.370 -48.287 1.00 80.69 871 GLU A C 1
ATOM 6257 O O . GLU A 1 871 ? 38.248 -11.771 -47.559 1.00 80.69 871 GLU A O 1
ATOM 6262 N N . THR A 1 872 ? 37.553 -11.081 -49.576 1.00 84.56 872 THR A N 1
ATOM 6263 C CA . THR A 1 872 ? 38.857 -11.268 -50.228 1.00 84.56 872 THR A CA 1
ATOM 6264 C C . THR A 1 872 ? 39.910 -10.336 -49.630 1.00 84.56 872 THR A C 1
ATOM 6266 O O . THR A 1 872 ? 41.034 -10.764 -49.377 1.00 84.56 872 THR A O 1
ATOM 6269 N N . LEU A 1 873 ? 39.545 -9.077 -49.369 1.00 85.31 873 LEU A N 1
ATOM 6270 C CA . LEU A 1 873 ? 40.442 -8.062 -48.812 1.00 85.31 873 LEU A CA 1
ATOM 6271 C C . LEU A 1 873 ? 40.540 -8.102 -47.278 1.00 85.31 873 LEU A C 1
ATOM 6273 O O . LEU A 1 873 ? 41.450 -7.485 -46.726 1.00 85.31 873 LEU A O 1
ATOM 6277 N N . GLN A 1 874 ? 39.654 -8.834 -46.595 1.00 82.88 874 GLN A N 1
ATOM 6278 C CA . GLN A 1 874 ? 39.797 -9.203 -45.178 1.00 82.88 874 GLN A CA 1
ATOM 6279 C C . GLN A 1 874 ? 40.693 -10.432 -44.977 1.00 82.88 874 GLN A C 1
ATOM 6281 O O . GLN A 1 874 ? 41.230 -10.624 -43.889 1.00 82.88 874 GLN A O 1
ATOM 6286 N N . GLY A 1 875 ? 40.864 -11.258 -46.015 1.00 80.56 875 GLY A N 1
ATOM 6287 C CA . GLY A 1 875 ? 41.656 -12.485 -45.965 1.00 80.56 875 GLY A CA 1
ATOM 6288 C C . GLY A 1 875 ? 43.136 -12.283 -45.607 1.00 80.56 875 GLY A C 1
ATOM 6289 O O . GLY A 1 875 ? 43.627 -11.164 -45.423 1.00 80.56 875 GLY A O 1
ATOM 6290 N N . GLU A 1 876 ? 43.873 -13.396 -45.522 1.00 79.06 876 GLU A N 1
ATOM 6291 C CA . GLU A 1 876 ? 45.312 -13.379 -45.234 1.00 79.06 876 GLU A CA 1
ATOM 6292 C C . GLU A 1 876 ? 46.066 -12.585 -46.314 1.00 79.06 876 GLU A C 1
ATOM 6294 O O . GLU A 1 876 ? 46.200 -13.021 -47.459 1.00 79.06 876 GLU A O 1
ATOM 6299 N N . GLY A 1 877 ? 46.550 -11.398 -45.940 1.00 79.31 877 GLY A N 1
ATOM 6300 C CA . GLY A 1 877 ? 47.375 -10.549 -46.791 1.00 79.31 877 GLY A CA 1
ATOM 6301 C C . GLY A 1 877 ? 48.783 -11.123 -47.029 1.00 79.31 877 GLY A C 1
ATOM 6302 O O . GLY A 1 877 ? 49.073 -12.277 -46.702 1.00 79.31 877 GLY A O 1
ATOM 6303 N N . PRO A 1 878 ? 49.722 -10.327 -47.564 1.00 87.69 878 PRO A N 1
ATOM 6304 C CA . PRO A 1 878 ? 49.719 -8.869 -47.515 1.00 87.69 878 PRO A CA 1
ATOM 6305 C C . PRO A 1 878 ? 49.073 -8.171 -48.722 1.00 87.69 878 PRO A C 1
ATOM 6307 O O . PRO A 1 878 ? 49.353 -8.528 -49.865 1.00 87.69 878 PRO A O 1
ATOM 6310 N N . PHE A 1 879 ? 48.329 -7.093 -48.466 1.00 93.38 879 PHE A N 1
ATOM 6311 C CA . PHE A 1 879 ? 47.752 -6.211 -49.484 1.00 93.38 879 PHE A CA 1
ATOM 6312 C C . PHE A 1 879 ? 48.334 -4.791 -49.431 1.00 93.38 879 PHE A C 1
ATOM 6314 O O . PHE A 1 879 ? 48.721 -4.301 -48.371 1.00 93.38 879 PHE A O 1
ATOM 6321 N N . THR A 1 880 ? 48.347 -4.100 -50.569 1.00 93.44 880 THR A N 1
ATOM 6322 C CA . THR A 1 880 ? 48.433 -2.635 -50.629 1.00 93.44 880 THR A CA 1
ATOM 6323 C C . THR A 1 880 ? 47.255 -2.127 -51.438 1.00 93.44 880 THR A C 1
ATOM 6325 O O . THR A 1 880 ? 47.120 -2.495 -52.602 1.00 93.44 880 THR A O 1
ATOM 6328 N N . VAL A 1 881 ? 46.395 -1.317 -50.828 1.00 94.81 881 VAL A N 1
ATOM 6329 C CA . VAL A 1 881 ? 45.201 -0.764 -51.478 1.00 94.81 881 VAL A CA 1
ATOM 6330 C C . VAL A 1 881 ? 45.441 0.706 -51.787 1.00 94.81 881 VAL A C 1
ATOM 6332 O O . VAL A 1 881 ? 45.702 1.498 -50.882 1.00 94.81 881 VAL A O 1
ATOM 6335 N N . PHE A 1 882 ? 45.332 1.082 -53.056 1.00 94.88 882 PHE A N 1
ATOM 6336 C CA . PHE A 1 882 ? 45.254 2.478 -53.463 1.00 94.88 882 PHE A CA 1
ATOM 6337 C C . PHE A 1 882 ? 43.786 2.908 -53.403 1.00 94.88 882 PHE A C 1
ATOM 6339 O O . PHE A 1 882 ? 42.992 2.502 -54.239 1.00 94.88 882 PHE A O 1
ATOM 6346 N N . ALA A 1 883 ? 43.399 3.657 -52.374 1.00 94.19 883 ALA A N 1
ATOM 6347 C CA . ALA A 1 883 ? 42.007 3.964 -52.066 1.00 94.19 883 ALA A CA 1
ATOM 6348 C C . ALA A 1 883 ? 41.597 5.338 -52.633 1.00 94.19 883 ALA A C 1
ATOM 6350 O O . ALA A 1 883 ? 42.008 6.363 -52.083 1.00 94.19 883 ALA A O 1
ATOM 6351 N N . PRO A 1 884 ? 40.829 5.403 -53.738 1.00 94.69 884 PRO A N 1
ATOM 6352 C CA . PRO A 1 884 ? 40.304 6.663 -54.254 1.00 94.69 884 PRO A CA 1
ATOM 6353 C C . PRO A 1 884 ? 39.249 7.265 -53.325 1.00 94.69 884 PRO A C 1
ATOM 6355 O O . PRO A 1 884 ? 38.339 6.572 -52.869 1.00 94.69 884 PRO A O 1
ATOM 6358 N N . THR A 1 885 ? 39.362 8.570 -53.074 1.00 93.31 885 THR A N 1
ATOM 6359 C CA . THR A 1 885 ? 38.380 9.321 -52.271 1.00 93.31 885 THR A CA 1
ATOM 6360 C C . THR A 1 885 ? 37.019 9.455 -52.966 1.00 93.31 885 THR A C 1
ATOM 6362 O O . THR A 1 885 ? 36.904 9.320 -54.181 1.00 93.31 885 THR A O 1
ATOM 6365 N N . ASP A 1 886 ? 35.980 9.835 -52.226 1.00 90.75 886 ASP A N 1
ATOM 6366 C CA . ASP A 1 886 ? 34.656 10.137 -52.789 1.00 90.75 886 ASP A CA 1
ATOM 6367 C C . ASP A 1 886 ? 34.703 11.255 -53.840 1.00 90.75 886 ASP A C 1
ATOM 6369 O O . ASP A 1 886 ? 33.998 11.204 -54.845 1.00 90.75 886 ASP A O 1
ATOM 6373 N N . ALA A 1 887 ? 35.598 12.234 -53.668 1.00 88.88 887 ALA A N 1
ATOM 6374 C CA . ALA A 1 887 ? 35.842 13.266 -54.674 1.00 88.88 887 ALA A CA 1
ATOM 6375 C C . ALA A 1 887 ? 36.456 12.695 -55.966 1.00 88.88 887 ALA A C 1
ATOM 6377 O O . ALA A 1 887 ? 36.162 13.198 -57.048 1.00 88.88 887 ALA A O 1
ATOM 6378 N N . ALA A 1 888 ? 37.271 11.640 -55.862 1.00 88.06 888 ALA A N 1
ATOM 6379 C CA . ALA A 1 888 ? 37.835 10.938 -57.011 1.00 88.06 888 ALA A CA 1
ATOM 6380 C C . ALA A 1 888 ? 36.748 10.203 -57.812 1.00 88.06 888 ALA A C 1
ATOM 6382 O O . ALA A 1 888 ? 36.765 10.239 -59.040 1.00 88.06 888 ALA A O 1
ATOM 6383 N N . PHE A 1 889 ? 35.779 9.584 -57.128 1.00 84.62 889 PHE A N 1
ATOM 6384 C CA . PHE A 1 889 ? 34.614 8.978 -57.780 1.00 84.62 889 PHE A CA 1
ATOM 6385 C C . PHE A 1 889 ? 33.655 10.020 -58.358 1.00 84.62 889 PHE A C 1
ATOM 6387 O O . PHE A 1 889 ? 33.160 9.831 -59.461 1.00 84.62 889 PHE A O 1
ATOM 6394 N N . ALA A 1 890 ? 33.434 11.142 -57.668 1.00 82.38 890 ALA A N 1
ATOM 6395 C CA . ALA A 1 890 ? 32.614 12.245 -58.176 1.00 82.38 890 ALA A CA 1
ATOM 6396 C C . ALA A 1 890 ? 33.242 12.962 -59.386 1.00 82.38 890 ALA A C 1
ATOM 6398 O O . ALA A 1 890 ? 32.551 13.678 -60.104 1.00 82.38 890 ALA A O 1
ATOM 6399 N N . ALA A 1 891 ? 34.550 12.795 -59.604 1.00 81.81 891 ALA A N 1
ATOM 6400 C CA . ALA A 1 891 ? 35.240 13.279 -60.794 1.00 81.81 891 ALA A CA 1
ATOM 6401 C C . ALA A 1 891 ? 35.092 12.336 -62.006 1.00 81.81 891 ALA A C 1
ATOM 6403 O O . ALA A 1 891 ? 35.527 12.697 -63.103 1.00 81.81 891 ALA A O 1
ATOM 6404 N N . LEU A 1 892 ? 34.495 11.146 -61.833 1.00 76.94 892 LEU A N 1
ATOM 6405 C CA . LEU A 1 892 ? 34.105 10.292 -62.954 1.00 76.94 892 LEU A CA 1
ATOM 6406 C C . LEU A 1 892 ? 32.961 10.952 -63.747 1.00 76.94 892 LEU A C 1
ATOM 6408 O O . LEU A 1 892 ? 32.175 11.703 -63.174 1.00 76.94 892 LEU A O 1
ATOM 6412 N N . PRO A 1 893 ? 32.838 10.676 -65.057 1.00 77.19 893 PRO A N 1
ATOM 6413 C CA . PRO A 1 893 ? 31.714 11.161 -65.854 1.00 77.19 893 PRO A CA 1
ATOM 6414 C C . PRO A 1 893 ? 30.350 10.802 -65.241 1.00 77.19 893 PRO A C 1
ATOM 6416 O O . PRO A 1 893 ? 30.148 9.662 -64.814 1.00 77.19 893 PRO A O 1
ATOM 6419 N N . ASP A 1 894 ? 29.414 11.757 -65.246 1.00 65.00 894 ASP A N 1
ATOM 6420 C CA . ASP A 1 894 ? 28.054 11.577 -64.719 1.00 65.00 894 ASP A CA 1
ATOM 6421 C C . ASP A 1 894 ? 27.377 10.337 -65.339 1.00 65.00 894 ASP A C 1
ATOM 6423 O O . ASP A 1 894 ? 27.334 10.186 -66.562 1.00 65.00 894 ASP A O 1
ATOM 6427 N N . GLY A 1 895 ? 26.855 9.445 -64.490 1.00 61.41 895 GLY A N 1
ATOM 6428 C CA . GLY A 1 895 ? 26.219 8.176 -64.874 1.00 61.41 895 GLY A CA 1
ATOM 6429 C C . GLY A 1 895 ? 27.157 6.962 -64.926 1.00 61.41 895 GLY A C 1
ATOM 6430 O O . GLY A 1 895 ? 26.697 5.843 -64.725 1.00 61.41 895 GLY A O 1
ATOM 6431 N N . LEU A 1 896 ? 28.477 7.147 -65.082 1.00 72.88 896 LEU A N 1
ATOM 6432 C CA . LEU A 1 896 ? 29.420 6.019 -65.162 1.00 72.88 896 LEU A CA 1
ATOM 6433 C C . LEU A 1 896 ? 29.480 5.212 -63.858 1.00 72.88 896 LEU A C 1
ATOM 6435 O O . LEU A 1 896 ? 29.569 3.988 -63.886 1.00 72.88 896 LEU A O 1
ATOM 6439 N N . LEU A 1 897 ? 29.448 5.890 -62.710 1.00 73.69 897 LEU A N 1
ATOM 6440 C CA . LEU A 1 897 ? 29.437 5.223 -61.408 1.00 73.69 897 LEU A CA 1
ATOM 6441 C C . LEU A 1 897 ? 28.158 4.397 -61.212 1.00 73.69 897 LEU A C 1
ATOM 6443 O O . LEU A 1 897 ? 28.235 3.272 -60.722 1.00 73.69 897 LEU A O 1
ATOM 6447 N N . ASP A 1 898 ? 27.010 4.933 -61.624 1.00 73.75 898 ASP A N 1
ATOM 6448 C CA . ASP A 1 898 ? 25.725 4.238 -61.533 1.00 73.75 898 ASP A CA 1
ATOM 6449 C C . ASP A 1 898 ? 25.714 2.991 -62.431 1.00 73.75 898 ASP A C 1
ATOM 6451 O O . ASP A 1 898 ? 25.289 1.922 -61.992 1.00 73.75 898 ASP A O 1
ATOM 6455 N N . ASP A 1 899 ? 26.276 3.088 -63.640 1.00 70.06 899 ASP A N 1
ATOM 6456 C CA . ASP A 1 899 ? 26.433 1.957 -64.563 1.00 70.06 899 ASP A CA 1
ATOM 6457 C C . ASP A 1 899 ? 27.373 0.876 -64.001 1.00 70.06 899 ASP A C 1
ATOM 6459 O O . ASP A 1 899 ? 27.072 -0.319 -64.067 1.00 70.06 899 ASP A O 1
ATOM 6463 N N . LEU A 1 900 ? 28.500 1.279 -63.401 1.00 71.12 900 LEU A N 1
ATOM 6464 C CA . LEU A 1 900 ? 29.439 0.356 -62.755 1.00 71.12 900 LEU A CA 1
ATOM 6465 C C . LEU A 1 900 ? 28.809 -0.352 -61.546 1.00 71.12 900 LEU A C 1
ATOM 6467 O O . LEU A 1 900 ? 29.073 -1.531 -61.318 1.00 71.12 900 LEU A O 1
ATOM 6471 N N . LEU A 1 901 ? 27.969 0.346 -60.778 1.00 75.00 901 LEU A N 1
ATOM 6472 C CA . LEU A 1 901 ? 27.241 -0.233 -59.647 1.00 75.00 901 LEU A CA 1
ATOM 6473 C C . LEU A 1 901 ? 26.068 -1.123 -60.091 1.00 75.00 901 LEU A C 1
ATOM 6475 O O . LEU A 1 901 ? 25.698 -2.039 -59.354 1.00 75.00 901 LEU A O 1
ATOM 6479 N N . ALA A 1 902 ? 25.502 -0.893 -61.279 1.00 72.00 902 ALA A N 1
ATOM 6480 C CA . ALA A 1 902 ? 24.441 -1.721 -61.850 1.00 72.00 902 ALA A CA 1
ATOM 6481 C C . ALA A 1 902 ? 24.940 -3.101 -62.328 1.00 72.00 902 ALA A C 1
ATOM 6483 O O . ALA A 1 902 ? 24.186 -4.075 -62.242 1.00 72.00 902 ALA A O 1
ATOM 6484 N N . ASP A 1 903 ? 26.200 -3.211 -62.776 1.00 71.56 903 ASP A N 1
ATOM 6485 C CA . ASP A 1 903 ? 26.880 -4.488 -63.062 1.00 71.56 903 ASP A CA 1
ATOM 6486 C C . ASP A 1 903 ? 28.197 -4.634 -62.273 1.00 71.56 903 ASP A C 1
ATOM 6488 O O . ASP A 1 903 ? 29.301 -4.468 -62.809 1.00 71.56 903 ASP A O 1
ATOM 6492 N N . PRO A 1 904 ? 28.110 -5.010 -60.986 1.00 71.44 904 PRO A N 1
ATOM 6493 C CA . PRO A 1 904 ? 29.279 -5.064 -60.121 1.00 71.44 904 PRO A CA 1
ATOM 6494 C C . PRO A 1 904 ? 30.228 -6.232 -60.436 1.00 71.44 904 PRO A C 1
ATOM 6496 O O . PRO A 1 904 ? 31.362 -6.244 -59.958 1.00 71.44 904 PRO A O 1
ATOM 6499 N N . SER A 1 905 ? 29.797 -7.211 -61.240 1.00 69.81 905 SER A N 1
ATOM 6500 C CA . SER A 1 905 ? 30.548 -8.444 -61.521 1.00 69.81 905 SER A CA 1
ATOM 6501 C C . SER A 1 905 ? 31.524 -8.348 -62.700 1.00 69.81 905 SER A C 1
ATOM 6503 O O . SER A 1 905 ? 32.328 -9.259 -62.899 1.00 69.81 905 SER A O 1
ATOM 6505 N N . GLY A 1 906 ? 31.443 -7.266 -63.480 1.00 72.69 906 GLY A N 1
ATOM 6506 C CA . GLY A 1 906 ? 32.274 -7.017 -64.658 1.00 72.69 906 GLY A CA 1
ATOM 6507 C C . GLY A 1 906 ? 33.328 -5.936 -64.418 1.00 72.69 906 GLY A C 1
ATOM 6508 O O . GLY A 1 906 ? 34.207 -6.077 -63.568 1.00 72.69 906 GLY A O 1
ATOM 6509 N N . ALA A 1 907 ? 33.219 -4.832 -65.163 1.00 73.31 907 ALA A N 1
ATOM 6510 C CA . ALA A 1 907 ? 34.209 -3.753 -65.185 1.00 73.31 907 ALA A CA 1
ATOM 6511 C C . ALA A 1 907 ? 34.496 -3.147 -63.801 1.00 73.31 907 ALA A C 1
ATOM 6513 O O . ALA A 1 907 ? 35.633 -2.761 -63.532 1.00 73.31 907 ALA A O 1
ATOM 6514 N N . LEU A 1 908 ? 33.501 -3.096 -62.905 1.00 80.62 908 LEU A N 1
ATOM 6515 C CA . LEU A 1 908 ? 33.709 -2.596 -61.546 1.00 80.62 908 LEU A CA 1
ATOM 6516 C C . LEU A 1 908 ? 34.692 -3.474 -60.762 1.00 80.62 908 LEU A C 1
ATOM 6518 O O . LEU A 1 908 ? 35.614 -2.949 -60.142 1.00 80.62 908 LEU A O 1
ATOM 6522 N N . THR A 1 909 ? 34.528 -4.799 -60.809 1.00 84.19 909 THR A N 1
ATOM 6523 C CA . THR A 1 909 ? 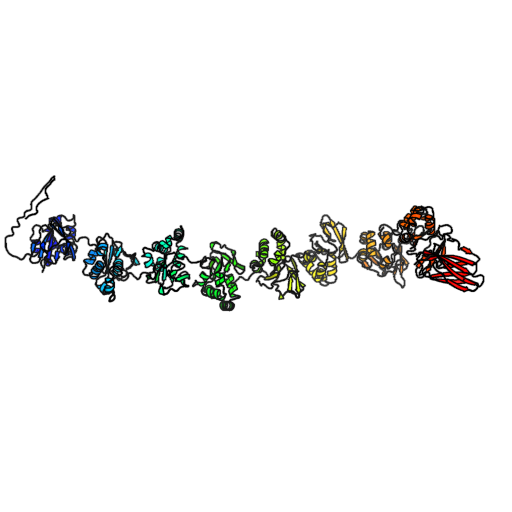35.442 -5.729 -60.131 1.00 84.19 909 THR A CA 1
ATOM 6524 C C . THR A 1 909 ? 36.864 -5.584 -60.676 1.00 84.19 909 THR A C 1
ATOM 6526 O O . THR A 1 909 ? 37.807 -5.507 -59.890 1.00 84.19 909 THR A O 1
ATOM 6529 N N . ASP A 1 910 ? 37.032 -5.462 -61.995 1.00 84.19 910 ASP A N 1
ATOM 6530 C CA . ASP A 1 910 ? 38.353 -5.294 -62.612 1.00 84.19 910 ASP A CA 1
ATOM 6531 C C . ASP A 1 910 ? 39.030 -3.979 -62.198 1.00 84.19 910 ASP A C 1
ATOM 6533 O O . ASP A 1 910 ? 40.208 -3.974 -61.834 1.00 84.19 910 ASP A O 1
ATOM 6537 N N . ILE A 1 911 ? 38.277 -2.873 -62.184 1.00 86.75 911 ILE A N 1
ATOM 6538 C CA . ILE A 1 911 ? 38.751 -1.572 -61.691 1.00 86.75 911 ILE A CA 1
ATOM 6539 C C . ILE A 1 911 ? 39.187 -1.691 -60.229 1.00 86.75 911 ILE A C 1
ATOM 6541 O O . ILE A 1 911 ? 40.272 -1.237 -59.872 1.00 86.75 911 ILE A O 1
ATOM 6545 N N . LEU A 1 912 ? 38.387 -2.322 -59.369 1.00 90.94 912 LEU A N 1
ATOM 6546 C CA . LEU A 1 912 ? 38.720 -2.470 -57.952 1.00 90.94 912 LEU A CA 1
ATOM 6547 C C . LEU A 1 912 ? 39.949 -3.363 -57.737 1.00 90.94 912 LEU A C 1
ATOM 6549 O O . LEU A 1 912 ? 40.821 -3.011 -56.948 1.00 90.94 912 LEU A O 1
ATOM 6553 N N . LEU A 1 913 ? 40.085 -4.467 -58.477 1.00 91.31 913 LEU A N 1
ATOM 6554 C CA . LEU A 1 913 ? 41.276 -5.323 -58.424 1.00 91.31 913 LEU A CA 1
ATOM 6555 C C . LEU A 1 913 ? 42.538 -4.611 -58.936 1.00 91.31 913 LEU A C 1
ATOM 6557 O O . LEU A 1 913 ? 43.635 -4.892 -58.452 1.00 91.31 913 LEU A O 1
ATOM 6561 N N . TYR A 1 914 ? 42.393 -3.657 -59.858 1.00 92.88 914 TYR A N 1
ATOM 6562 C CA . TYR A 1 914 ? 43.492 -2.820 -60.345 1.00 92.88 914 TYR A CA 1
ATOM 6563 C C . TYR A 1 914 ? 44.014 -1.832 -59.287 1.00 92.88 914 TYR A C 1
ATOM 6565 O O . TYR A 1 914 ? 45.169 -1.415 -59.335 1.00 92.88 914 TYR A O 1
ATOM 6573 N N . HIS A 1 915 ? 43.203 -1.496 -58.281 1.00 94.31 915 HIS A N 1
ATOM 6574 C CA . HIS A 1 915 ? 43.628 -0.671 -57.146 1.00 94.31 915 HIS A CA 1
ATOM 6575 C C . HIS A 1 915 ? 44.367 -1.455 -56.057 1.00 94.31 915 HIS A C 1
ATOM 6577 O O . HIS A 1 915 ? 44.924 -0.849 -55.139 1.00 94.31 915 HIS A O 1
ATOM 6583 N N . VAL A 1 916 ? 44.382 -2.788 -56.125 1.00 94.25 916 VAL A N 1
ATOM 6584 C CA . VAL A 1 916 ? 44.947 -3.631 -55.069 1.00 94.25 916 VAL A CA 1
ATOM 6585 C C . VAL A 1 916 ? 46.203 -4.327 -55.562 1.00 94.25 916 VAL A C 1
ATOM 6587 O O . VAL A 1 916 ? 46.231 -4.918 -56.632 1.00 94.25 916 VAL A O 1
ATOM 6590 N N . VAL A 1 917 ? 47.250 -4.307 -54.748 1.00 93.25 917 VAL A N 1
ATOM 6591 C CA . VAL A 1 917 ? 48.510 -5.017 -54.974 1.00 93.25 917 VAL A CA 1
ATOM 6592 C C . VAL A 1 917 ? 48.637 -6.141 -53.951 1.00 93.25 917 VAL A C 1
ATOM 6594 O O . VAL A 1 917 ? 48.436 -5.925 -52.758 1.00 93.25 917 VAL A O 1
ATOM 6597 N N . GLY A 1 918 ? 49.028 -7.337 -54.396 1.00 90.50 918 GLY A N 1
ATOM 6598 C CA . GLY A 1 918 ? 49.251 -8.515 -53.539 1.00 90.50 918 GLY A CA 1
ATOM 6599 C C . GLY A 1 918 ? 50.576 -8.500 -52.760 1.00 90.50 918 GLY A C 1
ATOM 6600 O O . GLY A 1 918 ? 51.278 -9.511 -52.710 1.00 90.50 918 GLY A O 1
ATOM 6601 N N . ALA A 1 919 ? 50.977 -7.343 -52.229 1.00 88.50 919 ALA A N 1
ATOM 6602 C CA . ALA A 1 919 ? 52.174 -7.161 -51.412 1.00 88.50 919 ALA A CA 1
ATOM 6603 C C . ALA A 1 919 ? 51.989 -5.984 -50.446 1.00 88.50 919 ALA A C 1
ATOM 6605 O O . ALA A 1 919 ? 51.242 -5.062 -50.754 1.00 88.50 919 ALA A O 1
ATOM 6606 N N . LYS A 1 920 ? 52.706 -5.970 -49.314 1.00 89.00 920 LYS A N 1
ATOM 6607 C CA . LYS A 1 920 ? 52.763 -4.821 -48.389 1.00 89.00 920 LYS A CA 1
ATOM 6608 C C . LYS A 1 920 ? 53.852 -3.869 -48.887 1.00 89.00 920 LYS A C 1
ATOM 6610 O O . LYS A 1 920 ? 55.018 -4.259 -48.889 1.00 89.00 920 LYS A O 1
ATOM 6615 N N . ALA A 1 921 ? 53.482 -2.672 -49.330 1.00 87.88 921 ALA A N 1
ATOM 6616 C CA . ALA A 1 921 ? 54.403 -1.673 -49.858 1.00 87.88 921 ALA A CA 1
ATOM 6617 C C . ALA A 1 921 ? 54.124 -0.311 -49.214 1.00 87.88 921 ALA A C 1
ATOM 6619 O O . ALA A 1 921 ? 53.105 0.324 -49.494 1.00 87.88 921 ALA A O 1
ATOM 6620 N N . PHE A 1 922 ? 55.039 0.143 -48.360 1.00 88.75 922 PHE A N 1
ATOM 6621 C CA . PHE A 1 922 ? 55.007 1.503 -47.827 1.00 88.75 922 PHE A CA 1
ATOM 6622 C C . PHE A 1 922 ? 55.523 2.498 -48.872 1.00 88.75 922 PHE A C 1
ATOM 6624 O O . PHE A 1 922 ? 56.243 2.128 -49.798 1.00 88.75 922 PHE A O 1
ATOM 6631 N N . SER A 1 923 ? 55.229 3.784 -48.708 1.00 85.06 923 SER A N 1
ATOM 6632 C CA . SER A 1 923 ? 55.689 4.864 -49.586 1.00 85.06 923 SER A CA 1
ATOM 6633 C C . SER A 1 923 ? 57.215 4.899 -49.718 1.00 85.06 923 SER A C 1
ATOM 6635 O O . SER A 1 923 ? 57.746 5.229 -50.777 1.00 85.06 923 SER A O 1
ATOM 6637 N N . THR A 1 924 ? 57.930 4.485 -48.668 1.00 84.75 924 THR A N 1
ATOM 6638 C CA . THR A 1 924 ? 59.393 4.350 -48.647 1.00 84.75 924 THR A CA 1
ATOM 6639 C C . THR A 1 924 ? 59.921 3.153 -49.432 1.00 84.75 924 THR A C 1
ATOM 6641 O O . THR A 1 924 ? 61.105 3.134 -49.771 1.00 84.75 924 THR A O 1
ATOM 6644 N N . ASP A 1 925 ? 59.073 2.160 -49.699 1.00 86.56 925 ASP A N 1
ATOM 6645 C CA . ASP A 1 925 ? 59.413 0.975 -50.489 1.00 86.56 925 ASP A CA 1
ATOM 6646 C C . ASP A 1 925 ? 59.218 1.219 -51.994 1.00 86.56 925 ASP A C 1
ATOM 6648 O O . ASP A 1 925 ? 59.711 0.444 -52.817 1.00 86.56 925 ASP A O 1
ATOM 6652 N N . LEU A 1 926 ? 58.525 2.305 -52.360 1.00 88.06 926 LEU A N 1
ATOM 6653 C CA . LEU A 1 926 ? 58.255 2.692 -53.740 1.00 88.06 926 LEU A CA 1
ATOM 6654 C C . LEU A 1 926 ? 59.433 3.466 -54.352 1.00 88.06 926 LEU A C 1
ATOM 6656 O O . LEU A 1 926 ? 60.090 4.280 -53.701 1.00 88.06 926 LEU A O 1
ATOM 6660 N N . SER A 1 927 ? 59.704 3.229 -55.635 1.00 90.44 927 SER A N 1
ATOM 6661 C CA . SER A 1 927 ? 60.751 3.910 -56.409 1.00 90.44 927 SER A CA 1
ATOM 6662 C C . SER A 1 927 ? 60.193 4.573 -57.672 1.00 90.44 927 SER A C 1
ATOM 6664 O O . SER A 1 927 ? 59.250 4.072 -58.276 1.00 90.44 927 SER A O 1
ATOM 6666 N N . ASP A 1 928 ? 60.806 5.680 -58.104 1.00 91.38 928 ASP A N 1
ATOM 6667 C CA . ASP A 1 928 ? 60.420 6.377 -59.341 1.00 91.38 928 ASP A CA 1
ATOM 6668 C C . ASP A 1 928 ? 60.575 5.471 -60.577 1.00 91.38 928 ASP A C 1
ATOM 6670 O O . ASP A 1 928 ? 61.633 4.866 -60.786 1.00 91.38 928 ASP A O 1
ATOM 6674 N N . GLY A 1 929 ? 59.520 5.379 -61.390 1.00 87.69 929 GLY A N 1
ATOM 6675 C CA . GLY A 1 929 ? 59.432 4.520 -62.573 1.00 87.69 929 GLY A CA 1
ATOM 6676 C C . GLY A 1 929 ? 59.190 3.035 -62.279 1.00 87.69 929 GLY A C 1
ATOM 6677 O O . GLY A 1 929 ? 59.405 2.203 -63.162 1.00 87.69 929 GLY A O 1
ATOM 6678 N N . GLN A 1 930 ? 58.804 2.670 -61.054 1.00 92.00 930 GLN A N 1
ATOM 6679 C CA . GLN A 1 930 ? 58.514 1.284 -60.684 1.00 92.00 930 GLN A CA 1
ATOM 6680 C C . GLN A 1 930 ? 57.154 0.834 -61.234 1.00 92.00 930 GLN A C 1
ATOM 6682 O O . GLN A 1 930 ? 56.139 1.452 -60.943 1.00 92.00 930 GLN A O 1
ATOM 6687 N N . GLU A 1 931 ? 57.116 -0.283 -61.961 1.00 91.06 931 GLU A N 1
ATOM 6688 C CA . GLU A 1 931 ? 55.865 -0.975 -62.304 1.00 91.06 931 GLU A CA 1
ATOM 6689 C C . GLU A 1 931 ? 55.533 -2.026 -61.233 1.00 91.06 931 GLU A C 1
ATOM 6691 O O . GLU A 1 931 ? 56.402 -2.820 -60.855 1.00 91.06 931 GLU A O 1
ATOM 6696 N N . ILE A 1 932 ? 54.288 -2.045 -60.755 1.00 90.06 932 ILE A N 1
ATOM 6697 C CA . ILE A 1 932 ? 53.801 -2.957 -59.712 1.00 90.06 932 ILE A CA 1
ATOM 6698 C C . ILE A 1 932 ? 52.615 -3.756 -60.253 1.00 90.06 932 ILE A C 1
ATOM 6700 O O . ILE A 1 932 ? 51.674 -3.182 -60.796 1.00 90.06 932 ILE A O 1
ATOM 6704 N N . GLU A 1 933 ? 52.671 -5.081 -60.108 1.00 91.00 933 GLU A N 1
ATOM 6705 C CA . GLU A 1 933 ? 51.574 -5.981 -60.480 1.00 91.00 933 GLU A CA 1
ATOM 6706 C C . GLU A 1 933 ? 50.416 -5.849 -59.483 1.00 91.00 933 GLU A C 1
ATOM 6708 O O . GLU A 1 933 ? 50.608 -5.935 -58.268 1.00 91.00 933 GLU A O 1
ATOM 6713 N N . THR A 1 934 ? 49.219 -5.622 -60.018 1.00 92.56 934 THR A N 1
ATOM 6714 C CA . THR A 1 934 ? 47.967 -5.526 -59.256 1.00 92.56 934 THR A CA 1
ATOM 6715 C C . THR A 1 934 ? 47.314 -6.908 -59.124 1.00 92.56 934 THR A C 1
ATOM 6717 O O . THR A 1 934 ? 47.804 -7.890 -59.685 1.00 92.56 934 THR A O 1
ATOM 6720 N N . LEU A 1 935 ? 46.213 -7.018 -58.377 1.00 88.94 935 LEU A N 1
ATOM 6721 C CA . LEU A 1 935 ? 45.407 -8.239 -58.312 1.00 88.94 935 LEU A CA 1
ATOM 6722 C C . LEU A 1 935 ? 44.562 -8.454 -59.578 1.00 88.94 935 LEU A C 1
ATOM 6724 O O . LEU A 1 935 ? 44.062 -9.561 -59.780 1.00 88.94 935 LEU A O 1
ATOM 6728 N N . LEU A 1 936 ? 44.437 -7.444 -60.447 1.00 87.38 936 LEU A N 1
ATOM 6729 C CA . LEU A 1 936 ? 43.893 -7.617 -61.791 1.00 87.38 936 LEU A CA 1
ATOM 6730 C C . LEU A 1 936 ? 44.907 -8.374 -62.664 1.00 87.38 936 LEU A C 1
ATOM 6732 O O . LEU A 1 936 ? 46.075 -7.990 -62.759 1.00 87.38 936 LEU A O 1
ATOM 6736 N N . ALA A 1 937 ? 44.464 -9.442 -63.332 1.00 79.88 937 ALA A N 1
ATOM 6737 C CA . ALA A 1 937 ? 45.319 -10.237 -64.212 1.00 79.88 937 ALA A CA 1
ATOM 6738 C C . ALA A 1 937 ? 45.946 -9.365 -65.318 1.00 79.88 937 ALA A C 1
ATOM 6740 O O . ALA A 1 937 ? 45.241 -8.644 -66.014 1.00 79.88 937 ALA A O 1
ATOM 6741 N N . ASP A 1 938 ? 47.275 -9.429 -65.458 1.00 78.69 938 ASP A N 1
ATOM 6742 C CA . ASP A 1 938 ? 48.086 -8.600 -66.368 1.00 78.69 938 ASP A CA 1
ATOM 6743 C C . ASP A 1 938 ? 48.002 -7.068 -66.132 1.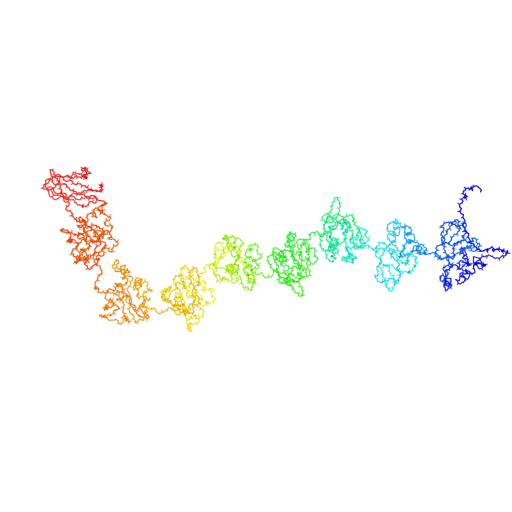00 78.69 938 ASP A C 1
ATOM 6745 O O . ASP A 1 938 ? 48.652 -6.298 -66.844 1.00 78.69 938 ASP A O 1
ATOM 6749 N N . GLY A 1 939 ? 47.286 -6.614 -65.096 1.00 81.75 939 GLY A N 1
ATOM 6750 C CA . GLY A 1 939 ? 47.175 -5.211 -64.705 1.00 81.75 939 GLY A CA 1
ATOM 6751 C C . GLY A 1 939 ? 48.402 -4.733 -63.928 1.00 81.75 939 GLY A C 1
ATOM 6752 O O . GLY A 1 939 ? 48.759 -5.301 -62.890 1.00 81.75 939 GLY A O 1
ATOM 6753 N N . LYS A 1 940 ? 49.043 -3.660 -64.404 1.00 88.38 940 LYS A N 1
ATOM 6754 C CA . LYS A 1 940 ? 50.190 -3.025 -63.744 1.00 88.38 940 LYS A CA 1
ATOM 6755 C C . LYS A 1 940 ? 49.970 -1.540 -63.538 1.00 88.38 940 LYS A C 1
ATOM 6757 O O . LYS A 1 940 ? 49.622 -0.840 -64.479 1.00 88.38 940 LYS A O 1
ATOM 6762 N N . VAL A 1 941 ? 50.299 -1.059 -62.347 1.00 91.38 941 VAL A N 1
ATOM 6763 C CA . VAL A 1 941 ? 50.359 0.376 -62.053 1.00 91.38 941 VAL A CA 1
ATOM 6764 C C . VAL A 1 941 ? 51.803 0.864 -62.079 1.00 91.38 941 VAL A C 1
ATOM 6766 O O . VAL A 1 941 ? 52.723 0.140 -61.696 1.00 91.38 941 VAL A O 1
ATOM 6769 N N . THR A 1 942 ? 52.012 2.097 -62.530 1.00 91.38 942 THR A N 1
ATOM 6770 C CA . THR A 1 942 ? 53.330 2.738 -62.600 1.00 91.38 942 THR A CA 1
ATOM 6771 C C . THR A 1 942 ? 53.467 3.782 -61.504 1.00 91.38 942 THR A C 1
ATOM 6773 O O . THR A 1 942 ? 52.647 4.684 -61.395 1.00 91.38 942 THR A O 1
ATOM 6776 N N . VAL A 1 943 ? 54.531 3.708 -60.714 1.00 93.44 943 VAL A N 1
ATOM 6777 C CA . VAL A 1 943 ? 54.862 4.715 -59.705 1.00 93.44 943 VAL A CA 1
ATOM 6778 C C . VAL A 1 943 ? 55.691 5.830 -60.339 1.00 93.44 943 VAL A C 1
ATOM 6780 O O . VAL A 1 943 ? 56.754 5.568 -60.903 1.00 93.44 943 VAL A O 1
ATOM 6783 N N . THR A 1 944 ? 55.264 7.080 -60.172 1.00 91.88 944 THR A N 1
ATOM 6784 C CA . THR A 1 944 ? 56.052 8.274 -60.513 1.00 91.88 944 THR A CA 1
ATOM 6785 C C . THR A 1 944 ? 56.318 9.091 -59.250 1.00 91.88 944 THR A C 1
ATOM 6787 O O . THR A 1 944 ? 55.384 9.464 -58.546 1.00 91.88 944 THR A O 1
ATOM 6790 N N . ILE A 1 945 ? 57.584 9.397 -58.950 1.00 90.88 945 ILE A N 1
ATOM 6791 C CA . ILE A 1 945 ? 57.978 10.211 -57.787 1.00 90.88 945 ILE A CA 1
ATOM 6792 C C . ILE A 1 945 ? 58.691 11.470 -58.278 1.00 90.88 945 ILE A C 1
ATOM 6794 O O . ILE A 1 945 ? 59.791 11.416 -58.825 1.00 90.88 945 ILE A O 1
ATOM 6798 N N . ASN A 1 946 ? 58.083 12.634 -58.052 1.00 89.00 946 ASN A N 1
ATOM 6799 C CA . ASN A 1 946 ? 58.624 13.928 -58.474 1.00 89.00 946 ASN A CA 1
ATOM 6800 C C . ASN A 1 946 ? 58.512 14.987 -57.355 1.00 89.00 946 ASN A C 1
ATOM 6802 O O . ASN A 1 946 ? 58.122 14.677 -56.231 1.00 89.00 946 ASN A O 1
ATOM 6806 N N . GLU A 1 947 ? 58.874 16.250 -57.632 1.00 80.44 947 GLU A N 1
ATOM 6807 C CA . GLU A 1 947 ? 58.784 17.346 -56.641 1.00 80.44 947 GLU A CA 1
ATOM 6808 C C . GLU A 1 947 ? 57.351 17.580 -56.109 1.00 80.44 947 GLU A C 1
ATOM 6810 O O . GLU A 1 947 ? 57.191 18.217 -55.069 1.00 80.44 947 GLU A O 1
ATOM 6815 N N . GLY A 1 948 ? 56.326 17.073 -56.803 1.00 76.75 948 GLY A N 1
ATOM 6816 C CA . GLY A 1 948 ? 54.911 17.143 -56.436 1.00 76.75 948 GLY A CA 1
ATOM 6817 C C . GLY A 1 948 ? 54.381 15.967 -55.605 1.00 76.75 948 GLY A C 1
ATOM 6818 O O . GLY A 1 948 ? 53.229 16.028 -55.189 1.00 76.75 948 GLY A O 1
ATOM 6819 N N . GLY A 1 949 ? 55.179 14.927 -55.329 1.00 86.50 949 GLY A N 1
ATOM 6820 C CA . GLY A 1 949 ? 54.779 13.784 -54.493 1.00 86.50 949 GLY A CA 1
ATOM 6821 C C . GLY A 1 949 ? 54.893 12.424 -55.188 1.00 86.50 949 GLY A C 1
ATOM 6822 O O . GLY A 1 949 ? 55.634 12.278 -56.163 1.00 86.50 949 GLY A O 1
ATOM 6823 N N . VAL A 1 950 ? 54.185 11.427 -54.646 1.00 90.50 950 VAL A N 1
ATOM 6824 C CA . VAL A 1 950 ? 54.077 10.064 -55.195 1.00 90.50 950 VAL A CA 1
ATOM 6825 C C . VAL A 1 950 ? 52.787 9.964 -56.006 1.00 90.50 950 VAL A C 1
ATOM 6827 O O . VAL A 1 950 ? 51.723 10.322 -55.506 1.00 90.50 950 VAL A O 1
ATOM 6830 N N . PHE A 1 951 ? 52.886 9.470 -57.237 1.00 91.94 951 PHE A N 1
ATOM 6831 C CA . PHE A 1 951 ? 51.763 9.247 -58.144 1.00 91.94 951 PHE A CA 1
ATOM 6832 C C . PHE A 1 951 ? 51.707 7.778 -58.554 1.00 91.94 951 PHE A C 1
ATOM 6834 O O . PHE A 1 951 ? 52.749 7.167 -58.804 1.00 91.94 951 PHE A O 1
ATOM 6841 N N . ILE A 1 952 ? 50.499 7.230 -58.635 1.00 93.44 952 ILE A N 1
ATOM 6842 C CA . ILE A 1 952 ? 50.207 5.887 -59.133 1.00 93.44 952 ILE A CA 1
ATOM 6843 C C . ILE A 1 952 ? 49.442 6.059 -60.441 1.00 93.44 952 ILE A C 1
ATOM 6845 O O . ILE A 1 952 ? 48.323 6.567 -60.453 1.00 93.44 952 ILE A O 1
ATOM 6849 N N . ASN A 1 953 ? 50.078 5.698 -61.552 1.00 89.56 953 ASN A N 1
ATOM 6850 C CA . ASN A 1 953 ? 49.751 6.195 -62.887 1.00 89.56 953 ASN A CA 1
ATOM 6851 C C . ASN A 1 953 ? 49.724 7.736 -62.870 1.00 89.56 953 ASN A C 1
ATOM 6853 O O . ASN A 1 953 ? 50.776 8.350 -62.681 1.00 89.56 953 ASN A O 1
ATOM 6857 N N . ASP A 1 954 ? 48.542 8.339 -62.987 1.00 86.50 954 ASP A N 1
ATOM 6858 C CA . ASP A 1 954 ? 48.333 9.790 -62.911 1.00 86.50 954 ASP A CA 1
ATOM 6859 C C . ASP A 1 954 ? 47.650 10.243 -61.603 1.00 86.50 954 ASP A C 1
ATOM 6861 O O . ASP A 1 954 ? 47.490 11.443 -61.386 1.00 86.50 954 ASP A O 1
ATOM 6865 N N . ALA A 1 955 ? 47.274 9.314 -60.714 1.00 92.00 955 ALA A N 1
ATOM 6866 C CA . ALA A 1 955 ? 46.605 9.618 -59.447 1.00 92.00 955 ALA A CA 1
ATOM 6867 C C . ALA A 1 955 ? 47.621 9.976 -58.355 1.00 92.00 955 ALA A C 1
ATOM 6869 O O . ALA A 1 955 ? 48.561 9.219 -58.096 1.00 92.00 955 ALA A O 1
ATOM 6870 N N . GLN A 1 956 ? 47.443 11.114 -57.687 1.00 93.44 956 GLN A N 1
ATOM 6871 C CA . GLN A 1 956 ? 48.305 11.561 -56.598 1.00 93.44 956 GLN A CA 1
ATOM 6872 C C . GLN A 1 956 ? 47.961 10.827 -55.301 1.00 93.44 956 GLN A C 1
ATOM 6874 O O . GLN A 1 956 ? 46.806 10.796 -54.883 1.00 93.44 956 GLN A O 1
ATOM 6879 N N . VAL A 1 957 ? 48.974 10.307 -54.605 1.00 92.88 957 VAL A N 1
ATOM 6880 C CA . VAL A 1 957 ? 48.818 9.821 -53.228 1.00 92.88 957 VAL A CA 1
ATOM 6881 C C . VAL A 1 957 ? 48.711 11.024 -52.288 1.00 92.88 957 VAL A C 1
ATOM 6883 O O . VAL A 1 957 ? 49.685 11.754 -52.091 1.00 92.88 957 VAL A O 1
ATOM 6886 N N . ILE A 1 958 ? 47.528 11.235 -51.707 1.00 90.75 958 ILE A N 1
ATOM 6887 C CA . ILE A 1 958 ? 47.240 12.339 -50.778 1.00 90.75 958 ILE A CA 1
ATOM 6888 C C . ILE A 1 958 ? 47.659 11.968 -49.350 1.00 90.75 958 ILE A C 1
ATOM 6890 O O . ILE A 1 958 ? 48.236 12.788 -48.634 1.00 90.75 958 ILE A O 1
ATOM 6894 N N . ILE A 1 959 ? 47.373 10.732 -48.930 1.00 85.75 959 ILE A N 1
ATOM 6895 C CA . ILE A 1 959 ? 47.729 10.195 -47.611 1.00 85.75 959 ILE A CA 1
ATOM 6896 C C . ILE A 1 959 ? 48.368 8.831 -47.832 1.00 85.75 959 ILE A C 1
ATOM 6898 O O . ILE A 1 959 ? 47.744 7.942 -48.400 1.00 85.75 959 ILE A O 1
ATOM 6902 N N . ALA A 1 960 ? 49.609 8.669 -47.393 1.00 88.06 960 ALA A N 1
ATOM 6903 C CA . ALA A 1 960 ? 50.343 7.422 -47.537 1.00 88.06 960 ALA A CA 1
ATOM 6904 C C . ALA A 1 960 ? 50.446 6.669 -46.205 1.00 88.06 960 ALA A C 1
ATOM 6906 O O . ALA A 1 960 ? 50.349 7.277 -45.139 1.00 88.06 960 ALA A O 1
ATOM 6907 N N . ASP A 1 961 ? 50.741 5.372 -46.292 1.00 86.88 961 ASP A N 1
ATOM 6908 C CA . ASP A 1 961 ? 51.181 4.531 -45.171 1.00 86.88 961 ASP A CA 1
ATOM 6909 C C . ASP A 1 961 ? 50.147 4.332 -44.051 1.00 86.88 961 ASP A C 1
ATOM 6911 O O . ASP A 1 961 ? 50.501 4.273 -42.872 1.00 86.88 961 ASP A O 1
ATOM 6915 N N . LEU A 1 962 ? 48.865 4.181 -44.400 1.00 83.56 962 LEU A N 1
ATOM 6916 C CA . LEU A 1 962 ? 47.860 3.732 -43.435 1.00 83.56 962 LEU A CA 1
ATOM 6917 C C . LEU A 1 962 ? 48.042 2.229 -43.195 1.00 83.56 962 LEU A C 1
ATOM 6919 O O . LEU A 1 962 ? 47.654 1.401 -44.017 1.00 83.56 962 LEU A O 1
ATOM 6923 N N . GLU A 1 963 ? 48.700 1.879 -42.094 1.00 84.38 963 GLU A N 1
ATOM 6924 C CA . GLU A 1 963 ? 49.021 0.492 -41.770 1.00 84.38 963 GLU A CA 1
ATOM 6925 C C . GLU A 1 963 ? 47.788 -0.283 -41.285 1.00 84.38 963 GLU A C 1
ATOM 6927 O O . GLU A 1 963 ? 47.111 0.127 -40.344 1.00 84.38 963 GLU A O 1
ATOM 6932 N N . ALA A 1 964 ? 47.551 -1.428 -41.925 1.00 82.69 964 ALA A N 1
ATOM 6933 C CA . ALA A 1 964 ? 46.558 -2.428 -41.564 1.00 82.69 964 ALA A CA 1
ATOM 6934 C C . ALA A 1 964 ? 47.239 -3.748 -41.181 1.00 82.69 964 ALA A C 1
ATOM 6936 O O . ALA A 1 964 ? 48.401 -4.015 -41.519 1.00 82.69 964 ALA A O 1
ATOM 6937 N N . ASP A 1 965 ? 46.473 -4.622 -40.542 1.00 82.12 965 ASP A N 1
ATOM 6938 C CA . ASP A 1 965 ? 46.956 -5.917 -40.069 1.00 82.12 965 ASP A CA 1
ATOM 6939 C C . ASP A 1 965 ? 47.369 -6.845 -41.212 1.00 82.12 965 ASP A C 1
ATOM 6941 O O . ASP A 1 965 ? 48.429 -7.477 -41.191 1.00 82.12 965 ASP A O 1
ATOM 6945 N N . ASN A 1 966 ? 46.567 -6.850 -42.274 1.00 83.94 966 ASN A N 1
ATOM 6946 C CA . ASN A 1 966 ? 46.827 -7.610 -43.484 1.00 83.94 966 ASN A CA 1
ATOM 6947 C C . ASN A 1 966 ? 47.402 -6.748 -44.627 1.00 83.94 966 ASN A C 1
ATOM 6949 O O . ASN A 1 966 ? 47.474 -7.232 -45.755 1.00 83.94 966 ASN A O 1
ATOM 6953 N N . GLY A 1 967 ? 47.854 -5.505 -44.387 1.00 89.81 967 GLY A N 1
ATOM 6954 C CA . GLY A 1 967 ? 48.391 -4.676 -45.475 1.00 89.81 967 GLY A CA 1
ATOM 6955 C C . GLY A 1 967 ? 48.668 -3.195 -45.188 1.00 89.81 967 GLY A C 1
ATOM 6956 O O . GLY A 1 967 ? 48.988 -2.811 -44.067 1.00 89.81 967 GLY A O 1
ATOM 6957 N N . VAL A 1 968 ? 48.618 -2.365 -46.235 1.00 90.75 968 VAL A N 1
ATOM 6958 C CA . VAL A 1 968 ? 48.748 -0.893 -46.190 1.00 90.75 968 VAL A CA 1
ATOM 6959 C C . VAL A 1 968 ? 47.705 -0.254 -47.111 1.00 90.75 968 VAL A C 1
ATOM 6961 O O . VAL A 1 968 ? 47.412 -0.789 -48.177 1.00 90.75 968 VAL A O 1
ATOM 6964 N N . VAL A 1 969 ? 47.168 0.905 -46.734 1.00 92.38 969 VAL A N 1
ATOM 6965 C CA . VAL A 1 969 ? 46.298 1.732 -47.580 1.00 92.38 969 VAL A CA 1
ATOM 6966 C C . VAL A 1 969 ? 47.000 3.050 -47.929 1.00 92.38 969 VAL A C 1
ATOM 6968 O O . VAL A 1 969 ? 47.573 3.717 -47.066 1.00 92.38 969 VAL A O 1
ATOM 6971 N N . HIS A 1 970 ? 46.946 3.436 -49.204 1.00 92.75 970 HIS A N 1
ATOM 6972 C CA . HIS A 1 970 ? 47.375 4.742 -49.712 1.00 92.75 970 HIS A CA 1
ATOM 6973 C C . HIS A 1 970 ? 46.170 5.446 -50.328 1.00 92.75 970 HIS A C 1
ATOM 6975 O O . HIS A 1 970 ? 45.601 4.954 -51.295 1.00 92.75 970 HIS A O 1
ATOM 6981 N N . VAL A 1 971 ? 45.781 6.596 -49.793 1.00 94.38 971 VAL A N 1
ATOM 6982 C CA . VAL A 1 971 ? 44.648 7.385 -50.290 1.00 94.38 971 VAL A CA 1
ATOM 6983 C C . VAL A 1 971 ? 45.059 8.151 -51.542 1.00 94.38 971 VAL A C 1
ATOM 6985 O O . VAL A 1 971 ? 46.069 8.860 -51.512 1.00 94.38 971 VAL A O 1
ATOM 6988 N N . ILE A 1 972 ? 44.270 8.053 -52.613 1.00 94.25 972 ILE A N 1
ATOM 6989 C CA . ILE A 1 972 ? 44.530 8.698 -53.908 1.00 94.25 972 ILE A CA 1
ATOM 6990 C C . ILE A 1 972 ? 43.389 9.633 -54.348 1.00 94.25 972 ILE A C 1
ATOM 6992 O O . ILE A 1 972 ? 42.242 9.501 -53.915 1.00 94.25 972 ILE A O 1
ATOM 6996 N N . ASP A 1 973 ? 43.706 10.601 -55.208 1.00 93.06 973 ASP A N 1
ATOM 6997 C CA . ASP A 1 973 ? 42.779 11.650 -55.666 1.00 93.06 973 ASP A CA 1
ATOM 6998 C C . ASP A 1 973 ? 42.022 11.338 -56.970 1.00 93.06 973 ASP A C 1
ATOM 7000 O O . ASP A 1 973 ? 41.137 12.102 -57.354 1.00 93.06 973 ASP A O 1
ATOM 7004 N N . ALA A 1 974 ? 42.324 10.218 -57.630 1.00 88.56 974 ALA A N 1
ATOM 7005 C CA . ALA A 1 974 ? 41.688 9.788 -58.873 1.00 88.56 974 ALA A CA 1
ATOM 7006 C C . ALA A 1 974 ? 41.475 8.267 -58.893 1.00 88.56 974 ALA A C 1
ATOM 7008 O O . ALA A 1 974 ? 42.261 7.517 -58.320 1.00 88.56 974 ALA A O 1
ATOM 7009 N N . VAL A 1 975 ? 40.418 7.805 -59.568 1.00 89.81 975 VAL A N 1
ATOM 7010 C CA . VAL A 1 975 ? 40.150 6.372 -59.770 1.00 89.81 975 VAL A CA 1
ATOM 7011 C C . VAL A 1 975 ? 41.106 5.822 -60.833 1.00 89.81 975 VAL A C 1
ATOM 7013 O O . VAL A 1 975 ? 41.164 6.328 -61.953 1.00 89.81 975 VAL A O 1
ATOM 7016 N N . LEU A 1 976 ? 41.856 4.775 -60.493 1.00 89.25 976 LEU A N 1
ATOM 7017 C CA . LEU A 1 976 ? 42.721 4.044 -61.414 1.00 89.25 976 LEU A CA 1
ATOM 7018 C C . LEU A 1 976 ? 41.868 3.203 -62.363 1.00 89.25 976 LEU A C 1
ATOM 7020 O O . LEU A 1 976 ? 41.216 2.244 -61.956 1.00 89.25 976 LEU A O 1
ATOM 7024 N N . VAL A 1 977 ? 41.917 3.535 -63.647 1.00 81.50 977 VAL A N 1
ATOM 7025 C CA . VAL A 1 977 ? 41.249 2.763 -64.695 1.00 81.50 977 VAL A CA 1
ATOM 7026 C C . VAL A 1 977 ? 42.314 1.952 -65.440 1.00 81.50 977 VAL A C 1
ATOM 7028 O O . VAL A 1 977 ? 43.296 2.544 -65.905 1.00 81.50 977 VAL A O 1
ATOM 7031 N N . PRO A 1 978 ? 42.191 0.615 -65.534 1.00 74.56 978 PRO A N 1
ATOM 7032 C CA . PRO A 1 978 ? 43.077 -0.175 -66.380 1.00 74.56 978 PRO A CA 1
ATOM 7033 C C . PRO A 1 978 ? 42.880 0.252 -67.839 1.00 74.56 978 PRO A C 1
ATOM 7035 O O . PRO A 1 978 ? 41.752 0.483 -68.271 1.00 74.56 978 PRO A O 1
ATOM 7038 N N . GLU A 1 979 ? 43.968 0.402 -68.597 1.00 64.44 979 GLU A N 1
ATOM 7039 C CA . GLU A 1 979 ? 43.913 0.794 -70.011 1.00 64.44 979 GLU A CA 1
ATOM 7040 C C . GLU A 1 979 ? 43.155 -0.307 -70.788 1.00 64.44 979 GLU A C 1
ATOM 7042 O O . GLU A 1 979 ? 43.688 -1.383 -71.053 1.00 64.44 979 GLU A O 1
ATOM 7047 N N . ALA A 1 980 ? 41.858 -0.084 -71.025 1.00 46.41 980 ALA A N 1
ATOM 7048 C CA . ALA A 1 980 ? 40.911 -1.119 -71.424 1.00 46.41 980 ALA A CA 1
ATOM 7049 C C . ALA A 1 980 ? 41.029 -1.483 -72.913 1.00 46.41 980 ALA A C 1
ATOM 7051 O O . ALA A 1 980 ? 40.917 -0.616 -73.783 1.00 46.41 980 ALA A O 1
ATOM 7052 N N . GLU A 1 981 ? 41.130 -2.780 -73.219 1.00 35.12 981 GLU A N 1
ATOM 7053 C CA . GLU A 1 981 ? 40.550 -3.304 -74.458 1.00 35.12 981 GLU A CA 1
ATOM 7054 C C . GLU A 1 981 ? 39.046 -3.588 -74.240 1.00 35.12 981 GLU A C 1
ATOM 7056 O O . GLU A 1 981 ? 38.670 -4.531 -73.551 1.00 35.12 981 GLU A O 1
ATOM 7061 N N . GLU A 1 982 ? 38.240 -2.743 -74.900 1.00 37.06 982 GLU A N 1
ATOM 7062 C CA . GLU A 1 982 ? 36.830 -2.843 -75.343 1.00 37.06 982 GLU A CA 1
ATOM 7063 C C . GLU A 1 982 ? 35.664 -2.476 -74.386 1.00 37.06 982 GLU A C 1
ATOM 7065 O O . GLU A 1 982 ? 35.236 -3.233 -73.521 1.00 37.06 982 GLU A O 1
ATOM 7070 N N . LEU A 1 983 ? 35.060 -1.306 -74.668 1.00 43.25 983 LEU A N 1
ATOM 7071 C CA . LEU A 1 983 ? 33.760 -0.821 -74.171 1.00 43.25 983 LEU A CA 1
ATOM 7072 C C . LEU A 1 983 ? 32.620 -1.791 -74.560 1.00 43.25 983 LEU A C 1
ATOM 7074 O O . LEU A 1 983 ? 32.631 -2.265 -75.692 1.00 43.25 983 LEU A O 1
ATOM 7078 N N . PRO A 1 984 ? 31.599 -2.069 -73.727 1.00 51.22 984 PRO A N 1
ATOM 7079 C CA . PRO A 1 984 ? 30.627 -3.136 -74.008 1.00 51.22 984 PRO A CA 1
ATOM 7080 C C . PRO A 1 984 ? 29.361 -2.761 -74.823 1.00 51.22 984 PRO A C 1
ATOM 7082 O O . PRO A 1 984 ? 28.505 -3.626 -74.988 1.00 51.22 984 PRO A O 1
ATOM 7085 N N . ALA A 1 985 ? 29.204 -1.546 -75.372 1.00 65.75 985 ALA A N 1
ATOM 7086 C CA . ALA A 1 985 ? 27.955 -1.141 -76.054 1.00 65.75 985 ALA A CA 1
ATOM 7087 C C . ALA A 1 985 ? 28.170 -0.365 -77.373 1.00 65.75 985 ALA A C 1
ATOM 7089 O O . ALA A 1 985 ? 29.069 0.473 -77.469 1.00 65.75 985 ALA A O 1
ATOM 7090 N N . THR A 1 986 ? 27.343 -0.615 -78.401 1.00 81.19 986 THR A N 1
ATOM 7091 C CA . THR A 1 986 ? 27.288 0.213 -79.629 1.00 81.19 986 THR A CA 1
ATOM 7092 C C . THR A 1 986 ? 26.497 1.506 -79.394 1.00 81.19 986 THR A C 1
ATOM 7094 O O . THR A 1 986 ? 25.740 1.609 -78.430 1.00 81.19 986 THR A O 1
ATOM 7097 N N . VAL A 1 987 ? 26.614 2.508 -80.280 1.00 84.94 987 VAL A N 1
ATOM 7098 C CA . VAL A 1 987 ? 25.910 3.802 -80.123 1.00 84.94 987 VAL A CA 1
ATOM 7099 C C . VAL A 1 987 ? 24.397 3.645 -79.985 1.00 84.94 987 VAL A C 1
ATOM 7101 O O . VAL A 1 987 ? 23.757 4.444 -79.310 1.00 84.94 987 VAL A O 1
ATOM 7104 N N . VAL A 1 988 ? 23.804 2.622 -80.608 1.00 84.81 988 VAL A N 1
ATOM 7105 C CA . VAL A 1 988 ? 22.363 2.377 -80.498 1.00 84.81 988 VAL A CA 1
ATOM 7106 C C . VAL A 1 988 ? 21.997 1.561 -79.268 1.00 84.81 988 VAL A C 1
ATOM 7108 O O . VAL A 1 988 ? 20.896 1.743 -78.762 1.00 84.81 988 VAL A O 1
ATOM 7111 N N . ASP A 1 989 ? 22.904 0.740 -78.735 1.00 80.44 989 ASP A N 1
ATOM 7112 C CA . ASP A 1 989 ? 22.677 0.073 -77.449 1.00 80.44 989 ASP A CA 1
ATOM 7113 C C . ASP A 1 989 ? 22.642 1.109 -76.315 1.00 80.44 989 ASP A C 1
ATOM 7115 O O . ASP A 1 989 ? 21.770 1.029 -75.454 1.00 80.44 989 ASP A O 1
ATOM 7119 N N . ILE A 1 990 ? 23.487 2.150 -76.389 1.00 79.38 990 ILE A N 1
ATOM 7120 C CA . ILE A 1 990 ? 23.425 3.312 -75.483 1.00 79.38 990 ILE A CA 1
ATOM 7121 C C . ILE A 1 990 ? 22.059 4.009 -75.578 1.00 79.38 990 ILE A C 1
ATOM 7123 O O . ILE A 1 990 ? 21.454 4.335 -74.563 1.00 79.38 990 ILE A O 1
ATOM 7127 N N . ILE A 1 991 ? 21.537 4.222 -76.790 1.00 80.94 991 ILE A N 1
ATOM 7128 C CA . ILE A 1 991 ? 20.248 4.908 -76.985 1.00 80.94 991 ILE A CA 1
ATOM 7129 C C . ILE A 1 991 ? 19.071 4.045 -76.511 1.00 80.94 991 ILE A C 1
ATOM 7131 O O . ILE A 1 991 ? 18.159 4.556 -75.869 1.00 80.94 991 ILE A O 1
ATOM 7135 N N . VAL A 1 992 ? 19.069 2.748 -76.832 1.00 80.25 992 VAL A N 1
ATOM 7136 C CA . VAL A 1 992 ? 17.983 1.821 -76.469 1.00 80.25 992 VAL A CA 1
ATOM 7137 C C . VAL A 1 992 ? 17.983 1.511 -74.972 1.00 80.25 992 VAL A C 1
ATOM 7139 O O . VAL A 1 992 ? 16.910 1.323 -74.404 1.00 80.25 992 VAL A O 1
ATOM 7142 N N . GLY A 1 993 ? 19.156 1.473 -74.337 1.00 73.12 993 GLY A N 1
ATOM 7143 C CA . GLY A 1 993 ? 19.305 1.269 -72.897 1.00 73.12 993 GLY A CA 1
ATOM 7144 C C . GLY A 1 993 ? 19.059 2.518 -72.049 1.00 73.12 993 GLY A C 1
ATOM 7145 O O . GLY A 1 993 ? 19.072 2.418 -70.829 1.00 73.12 993 GLY A O 1
ATOM 7146 N N . SER A 1 994 ? 18.839 3.685 -72.662 1.00 76.88 994 SER A N 1
ATOM 7147 C CA . SER A 1 994 ? 18.715 4.948 -71.935 1.00 76.88 994 SER A CA 1
ATOM 7148 C C . SER A 1 994 ? 17.263 5.307 -71.601 1.00 76.88 994 SER A C 1
ATOM 7150 O O . SER A 1 994 ? 16.427 5.489 -72.490 1.00 76.88 994 SER A O 1
ATOM 7152 N N . ASP A 1 995 ? 16.997 5.530 -70.311 1.00 77.31 995 ASP A N 1
ATOM 7153 C CA . ASP A 1 995 ? 15.680 5.914 -69.777 1.00 77.31 995 ASP A CA 1
ATOM 7154 C C . ASP A 1 995 ? 15.187 7.299 -70.233 1.00 77.31 995 ASP A C 1
ATOM 7156 O O . ASP A 1 995 ? 13.998 7.596 -70.126 1.00 77.31 995 ASP A O 1
ATOM 7160 N N . VAL A 1 996 ? 16.072 8.156 -70.754 1.00 75.81 996 VAL A N 1
ATOM 7161 C CA . VAL A 1 996 ? 15.725 9.514 -71.223 1.00 75.81 996 VAL A CA 1
ATOM 7162 C C . VAL A 1 996 ? 15.587 9.618 -72.746 1.00 75.81 996 VAL A C 1
ATOM 7164 O O . VAL A 1 996 ? 15.323 10.706 -73.266 1.00 75.81 996 VAL A O 1
ATOM 7167 N N . HIS A 1 997 ? 15.759 8.501 -73.460 1.00 86.88 997 HIS A N 1
ATOM 7168 C CA . HIS A 1 997 ? 15.689 8.407 -74.922 1.00 86.88 997 HIS A CA 1
ATOM 7169 C C . HIS A 1 997 ? 14.627 7.405 -75.395 1.00 86.88 997 HIS A C 1
ATOM 7171 O O . HIS A 1 997 ? 14.691 6.918 -76.525 1.00 86.88 997 HIS A O 1
ATOM 7177 N N . THR A 1 998 ? 13.629 7.082 -74.572 1.00 88.19 998 THR A N 1
ATOM 7178 C CA . THR A 1 998 ? 12.641 6.032 -74.877 1.00 88.19 998 THR A CA 1
ATOM 7179 C C . THR A 1 998 ? 11.849 6.307 -76.166 1.00 88.19 998 THR A C 1
ATOM 7181 O O . THR A 1 998 ? 11.560 5.394 -76.951 1.00 88.19 998 THR A O 1
ATOM 7184 N N . THR A 1 999 ? 11.563 7.578 -76.455 1.00 88.00 999 THR A N 1
ATOM 7185 C CA . THR A 1 999 ? 10.904 8.056 -77.678 1.00 88.00 999 THR A CA 1
ATOM 7186 C C . THR A 1 999 ? 11.832 7.944 -78.883 1.00 88.00 999 THR A C 1
ATOM 7188 O O . THR A 1 999 ? 11.408 7.476 -79.943 1.00 88.00 999 THR A O 1
ATOM 7191 N N . LEU A 1 1000 ? 13.113 8.299 -78.719 1.00 90.56 1000 LEU A N 1
ATOM 7192 C CA . LEU A 1 1000 ? 14.136 8.138 -79.755 1.00 90.56 1000 LEU A CA 1
ATOM 7193 C C . LEU A 1 1000 ? 14.352 6.658 -80.089 1.00 90.56 1000 LEU A C 1
ATOM 7195 O O . LEU A 1 1000 ? 14.347 6.289 -81.260 1.00 90.56 1000 LEU A O 1
ATOM 7199 N N . ALA A 1 1001 ? 14.477 5.800 -79.077 1.00 88.12 1001 ALA A N 1
ATOM 7200 C CA . ALA A 1 1001 ? 14.626 4.357 -79.226 1.00 88.12 1001 ALA A CA 1
ATOM 7201 C C . ALA A 1 1001 ? 13.424 3.744 -79.962 1.00 88.12 1001 ALA A C 1
ATOM 7203 O O . ALA A 1 1001 ? 13.591 2.942 -80.888 1.00 88.12 1001 ALA A O 1
ATOM 7204 N N . THR A 1 1002 ? 12.208 4.182 -79.621 1.00 87.00 1002 THR A N 1
ATOM 7205 C CA . THR A 1 1002 ? 10.979 3.785 -80.323 1.00 87.00 1002 THR A CA 1
ATOM 7206 C C . THR A 1 1002 ? 11.001 4.236 -81.785 1.00 87.00 1002 THR A C 1
ATOM 7208 O O . THR A 1 1002 ? 10.685 3.444 -82.674 1.00 87.00 1002 THR A O 1
ATOM 7211 N N . ALA A 1 1003 ? 11.420 5.473 -82.060 1.00 86.12 1003 ALA A N 1
ATOM 7212 C CA . ALA A 1 1003 ? 11.517 6.024 -83.409 1.00 86.12 1003 ALA A CA 1
ATOM 7213 C C . ALA A 1 1003 ? 12.573 5.310 -84.274 1.00 86.12 1003 ALA A C 1
ATOM 7215 O O . ALA A 1 1003 ? 12.281 4.933 -85.409 1.00 86.12 1003 ALA A O 1
ATOM 7216 N N . VAL A 1 1004 ? 13.771 5.062 -83.734 1.00 87.94 1004 VAL A N 1
ATOM 7217 C CA . VAL A 1 1004 ? 14.865 4.323 -84.394 1.00 87.94 1004 VAL A CA 1
ATOM 7218 C C . VAL A 1 1004 ? 14.451 2.882 -84.694 1.00 87.94 1004 VAL A C 1
ATOM 7220 O O . VAL A 1 1004 ? 14.725 2.370 -85.785 1.00 87.94 1004 VAL A O 1
ATOM 7223 N N . THR A 1 1005 ? 13.727 2.249 -83.768 1.00 88.12 1005 THR A N 1
ATOM 7224 C CA . THR A 1 1005 ? 13.157 0.909 -83.962 1.00 88.12 1005 THR A CA 1
ATOM 7225 C C . THR A 1 1005 ? 12.078 0.912 -85.044 1.00 88.12 1005 THR A C 1
ATOM 7227 O O . THR A 1 1005 ? 12.113 0.074 -85.944 1.00 88.12 1005 THR A O 1
ATOM 7230 N N . ALA A 1 1006 ? 11.145 1.870 -85.010 1.00 84.75 1006 ALA A N 1
ATOM 7231 C CA . ALA A 1 1006 ? 10.067 1.986 -85.992 1.00 84.75 1006 ALA A CA 1
ATOM 7232 C C . ALA A 1 1006 ? 10.594 2.252 -87.413 1.00 84.75 1006 ALA A C 1
ATOM 7234 O O . ALA A 1 1006 ? 10.090 1.661 -88.368 1.00 84.75 1006 ALA A O 1
ATOM 7235 N N . ALA A 1 1007 ? 11.631 3.086 -87.549 1.00 85.44 1007 ALA A N 1
ATOM 7236 C CA . ALA A 1 1007 ? 12.301 3.392 -88.814 1.00 85.44 1007 ALA A CA 1
ATOM 7237 C C . ALA A 1 1007 ? 13.217 2.259 -89.327 1.00 85.44 1007 ALA A C 1
ATOM 7239 O O . ALA A 1 1007 ? 13.704 2.325 -90.455 1.00 85.44 1007 ALA A O 1
ATOM 7240 N N . GLY A 1 1008 ? 13.454 1.209 -88.530 1.00 86.75 1008 GLY A N 1
ATOM 7241 C CA . GLY A 1 1008 ? 14.306 0.079 -88.910 1.00 86.75 1008 GLY A CA 1
ATOM 7242 C C . GLY A 1 1008 ? 15.802 0.409 -88.961 1.00 86.75 1008 GLY A C 1
ATOM 7243 O O . GLY A 1 1008 ? 16.545 -0.243 -89.691 1.00 86.75 1008 GLY A O 1
ATOM 7244 N N . LEU A 1 1009 ? 16.256 1.414 -88.202 1.00 88.50 1009 LEU A N 1
ATOM 7245 C CA . LEU A 1 1009 ? 17.646 1.887 -88.215 1.00 88.50 1009 LEU A CA 1
ATOM 7246 C C . LEU A 1 1009 ? 18.555 1.190 -87.187 1.00 88.50 1009 LEU A C 1
ATOM 7248 O O . LEU A 1 1009 ? 19.763 1.411 -87.215 1.00 88.50 1009 LEU A O 1
ATOM 7252 N N . VAL A 1 1010 ? 18.016 0.312 -86.331 1.00 87.31 1010 VAL A N 1
ATOM 7253 C CA . VAL A 1 1010 ? 18.781 -0.402 -85.286 1.00 87.31 1010 VAL A CA 1
ATOM 7254 C C . VAL A 1 1010 ? 19.971 -1.165 -85.874 1.00 87.31 1010 VAL A C 1
ATOM 7256 O O . VAL A 1 1010 ? 21.106 -0.879 -85.517 1.00 87.31 1010 VAL A O 1
ATOM 7259 N N . GLU A 1 1011 ? 19.749 -2.050 -86.851 1.00 85.06 1011 GLU A N 1
ATOM 7260 C CA . GLU A 1 1011 ? 20.842 -2.814 -87.482 1.00 85.06 1011 GLU A CA 1
ATOM 7261 C C . GLU A 1 1011 ? 21.865 -1.906 -88.189 1.00 85.06 1011 GLU A C 1
ATOM 7263 O O . GLU A 1 1011 ? 23.043 -2.244 -88.276 1.00 85.06 1011 GLU A O 1
ATOM 7268 N N . THR A 1 1012 ? 21.431 -0.740 -88.683 1.00 85.38 1012 THR A N 1
ATOM 7269 C CA . THR A 1 1012 ? 22.324 0.220 -89.353 1.00 85.38 1012 THR A CA 1
ATOM 7270 C C . THR A 1 1012 ? 23.267 0.878 -88.348 1.00 85.38 1012 THR A C 1
ATOM 7272 O O . THR A 1 1012 ? 24.456 1.003 -88.626 1.00 85.38 1012 THR A O 1
ATOM 7275 N N . LEU A 1 1013 ? 22.753 1.255 -87.174 1.00 86.38 1013 LEU A N 1
ATOM 7276 C CA . LEU A 1 1013 ? 23.517 1.919 -86.116 1.00 86.38 1013 LEU A CA 1
ATOM 7277 C C . LEU A 1 1013 ? 24.266 0.944 -85.191 1.00 86.38 1013 LEU A C 1
ATOM 7279 O O . LEU A 1 1013 ? 25.163 1.375 -84.476 1.00 86.38 1013 LEU A O 1
ATOM 7283 N N . GLN A 1 1014 ? 23.962 -0.359 -85.241 1.00 84.44 1014 GLN A N 1
ATOM 7284 C CA . GLN A 1 1014 ? 24.813 -1.431 -84.692 1.00 84.44 1014 GLN A CA 1
ATOM 7285 C C . GLN A 1 1014 ? 25.978 -1.801 -85.625 1.00 84.44 1014 GLN A C 1
ATOM 7287 O O . GLN A 1 1014 ? 26.905 -2.491 -85.207 1.00 84.44 1014 GLN A O 1
ATOM 7292 N N . GLY A 1 1015 ? 25.927 -1.388 -86.897 1.00 79.94 1015 GLY A N 1
ATOM 7293 C CA . GLY A 1 1015 ? 26.923 -1.740 -87.909 1.00 79.94 1015 GLY A CA 1
ATOM 7294 C C . GLY A 1 1015 ? 28.325 -1.177 -87.643 1.00 79.94 1015 GLY A C 1
ATOM 7295 O O . GLY A 1 1015 ? 28.560 -0.445 -86.680 1.00 79.94 1015 GLY A O 1
ATOM 7296 N N . GLU A 1 1016 ? 29.269 -1.503 -88.533 1.00 77.56 1016 GLU A N 1
ATOM 7297 C CA . GLU A 1 1016 ? 30.636 -0.965 -88.491 1.00 77.56 1016 GLU A CA 1
ATOM 7298 C C . GLU A 1 1016 ? 30.594 0.567 -88.627 1.00 77.56 1016 GLU A C 1
ATOM 7300 O O . GLU A 1 1016 ? 30.315 1.103 -89.701 1.00 77.56 1016 GLU A O 1
ATOM 7305 N N . GLY A 1 1017 ? 30.828 1.265 -87.514 1.00 75.06 1017 GLY A N 1
ATOM 7306 C CA . GLY A 1 1017 ? 30.958 2.717 -87.473 1.00 75.06 1017 GLY A CA 1
ATOM 7307 C C . GLY A 1 1017 ? 32.270 3.211 -88.112 1.00 75.06 1017 GLY A C 1
ATOM 7308 O O . GLY A 1 1017 ? 32.938 2.475 -88.841 1.00 75.06 1017 GLY A O 1
ATOM 7309 N N . PRO A 1 1018 ? 32.692 4.456 -87.847 1.00 84.12 1018 PRO A N 1
ATOM 7310 C CA . PRO A 1 1018 ? 32.282 5.250 -86.698 1.00 84.12 1018 PRO A CA 1
ATOM 7311 C C . PRO A 1 1018 ? 31.030 6.109 -86.921 1.00 84.12 1018 PRO A C 1
ATOM 7313 O O . PRO A 1 1018 ? 30.892 6.757 -87.958 1.00 84.12 1018 PRO A O 1
ATOM 7316 N N . PHE A 1 1019 ? 30.180 6.193 -85.900 1.00 90.62 1019 PHE A N 1
ATOM 7317 C CA . PHE A 1 1019 ? 29.026 7.090 -85.851 1.00 90.62 1019 PHE A CA 1
ATOM 7318 C C . PHE A 1 1019 ? 29.196 8.172 -84.782 1.00 90.62 1019 PHE A C 1
ATOM 7320 O O . PHE A 1 1019 ? 29.789 7.931 -83.737 1.00 90.62 1019 PHE A O 1
ATOM 7327 N N . THR A 1 1020 ? 28.630 9.350 -85.013 1.00 91.62 1020 THR A N 1
ATOM 7328 C CA . THR A 1 1020 ? 28.321 10.313 -83.952 1.00 91.62 1020 THR A CA 1
ATOM 7329 C C . THR A 1 1020 ? 26.826 10.562 -83.985 1.00 91.62 1020 THR A C 1
ATOM 7331 O O . THR A 1 1020 ? 26.314 11.019 -85.006 1.00 91.62 1020 THR A O 1
ATOM 7334 N N . VAL A 1 1021 ? 26.116 10.223 -82.912 1.00 93.19 1021 VAL A N 1
ATOM 7335 C CA . VAL A 1 1021 ? 24.663 10.403 -82.829 1.00 93.19 1021 VAL A CA 1
ATOM 7336 C C . VAL A 1 1021 ? 24.354 11.584 -81.926 1.00 93.19 1021 VAL A C 1
ATOM 7338 O O . VAL A 1 1021 ? 24.714 11.574 -80.754 1.00 93.19 1021 VAL A O 1
ATOM 7341 N N . PHE A 1 1022 ? 23.658 12.584 -82.457 1.00 91.88 1022 PHE A N 1
ATOM 7342 C CA . PHE A 1 1022 ? 23.049 13.631 -81.649 1.00 91.88 1022 PHE A CA 1
ATOM 7343 C C . PHE A 1 1022 ? 21.687 13.124 -81.162 1.00 91.88 1022 PHE A C 1
ATOM 7345 O O . PHE A 1 1022 ? 20.746 13.046 -81.944 1.00 91.88 1022 PHE A O 1
ATOM 7352 N N . ALA A 1 1023 ? 21.592 12.688 -79.909 1.00 90.75 1023 ALA A N 1
ATOM 7353 C CA . ALA A 1 1023 ? 20.431 11.998 -79.361 1.00 90.75 1023 ALA A CA 1
ATOM 7354 C C . ALA A 1 1023 ? 19.487 12.982 -78.641 1.00 90.75 1023 ALA A C 1
ATOM 7356 O O . ALA A 1 1023 ? 19.814 13.456 -77.555 1.00 90.75 1023 ALA A O 1
ATOM 7357 N N . PRO A 1 1024 ? 18.328 13.342 -79.222 1.00 87.19 1024 PRO A N 1
ATOM 7358 C CA . PRO A 1 1024 ? 17.352 14.184 -78.541 1.00 87.19 1024 PRO A CA 1
ATOM 7359 C C . PRO A 1 1024 ? 16.662 13.438 -77.400 1.00 87.19 1024 PRO A C 1
ATOM 7361 O O . PRO A 1 1024 ? 16.219 12.301 -77.572 1.00 87.19 1024 PRO A O 1
ATOM 7364 N N . THR A 1 1025 ? 16.518 14.113 -76.262 1.00 86.06 1025 THR A N 1
ATOM 7365 C CA . THR A 1 1025 ? 15.797 13.578 -75.096 1.00 86.06 1025 THR A CA 1
ATOM 7366 C C . THR A 1 1025 ? 14.296 13.401 -75.349 1.00 86.06 1025 THR A C 1
ATOM 7368 O O . THR A 1 1025 ? 13.704 14.001 -76.248 1.00 86.06 1025 THR A O 1
ATOM 7371 N N . ASP A 1 1026 ? 13.623 12.646 -74.484 1.00 86.00 1026 ASP A N 1
ATOM 7372 C CA . ASP A 1 1026 ? 12.162 12.523 -74.494 1.00 86.00 1026 ASP A CA 1
ATOM 7373 C C . ASP A 1 1026 ? 11.453 13.879 -74.325 1.00 86.00 1026 ASP A C 1
ATOM 7375 O O . ASP A 1 1026 ? 10.421 14.132 -74.952 1.00 86.00 1026 ASP A O 1
ATOM 7379 N N . ALA A 1 1027 ? 12.040 14.801 -73.554 1.00 77.12 1027 ALA A N 1
ATOM 7380 C CA . ALA A 1 1027 ? 11.549 16.172 -73.428 1.00 77.12 1027 ALA A CA 1
ATOM 7381 C C . ALA A 1 1027 ? 11.658 16.954 -74.751 1.00 77.12 1027 ALA A C 1
ATOM 7383 O O . ALA A 1 1027 ? 10.748 17.714 -75.090 1.00 77.12 1027 ALA A O 1
ATOM 7384 N N . ALA A 1 1028 ? 12.721 16.725 -75.529 1.00 79.12 1028 ALA A N 1
ATOM 7385 C CA . ALA A 1 1028 ? 12.899 17.314 -76.854 1.00 79.12 1028 ALA A CA 1
ATOM 7386 C C . ALA A 1 1028 ? 11.807 16.854 -77.836 1.00 79.12 1028 ALA A C 1
ATOM 7388 O O . ALA A 1 1028 ? 11.269 17.664 -78.595 1.00 79.12 1028 ALA A O 1
ATOM 7389 N N . PHE A 1 1029 ? 11.429 15.571 -77.796 1.00 80.44 1029 PHE A N 1
ATOM 7390 C CA . PHE A 1 1029 ? 10.304 15.053 -78.581 1.00 80.44 1029 PHE A CA 1
ATOM 7391 C C . PHE A 1 1029 ? 8.951 15.572 -78.086 1.00 80.44 1029 PHE A C 1
ATOM 7393 O O . PHE A 1 1029 ? 8.091 15.895 -78.905 1.00 80.44 1029 PHE A O 1
ATOM 7400 N N . ALA A 1 1030 ? 8.763 15.710 -76.771 1.00 75.25 1030 ALA A N 1
ATOM 7401 C CA . ALA A 1 1030 ? 7.551 16.289 -76.189 1.00 75.25 1030 ALA A CA 1
ATOM 7402 C C . ALA A 1 1030 ? 7.374 17.782 -76.529 1.00 75.25 1030 ALA A C 1
ATOM 7404 O O . ALA A 1 1030 ? 6.252 18.285 -76.527 1.00 75.25 1030 ALA A O 1
ATOM 7405 N N . ALA A 1 1031 ? 8.462 18.490 -76.845 1.00 75.12 1031 ALA A N 1
ATOM 7406 C CA . ALA A 1 1031 ? 8.432 19.881 -77.290 1.00 75.12 1031 ALA A CA 1
ATOM 7407 C C . ALA A 1 1031 ? 8.004 20.055 -78.764 1.00 75.12 1031 ALA A C 1
ATOM 7409 O O . ALA A 1 1031 ? 7.807 21.189 -79.218 1.00 75.12 1031 ALA A O 1
ATOM 7410 N N . LEU A 1 1032 ? 7.839 18.962 -79.525 1.00 74.62 1032 LEU A N 1
ATOM 7411 C CA . LEU A 1 1032 ? 7.277 19.012 -80.875 1.00 74.62 1032 LEU A CA 1
ATOM 7412 C C . LEU A 1 1032 ? 5.787 19.412 -80.836 1.00 74.62 1032 LEU A C 1
ATOM 7414 O O . LEU A 1 1032 ? 5.085 19.099 -79.879 1.00 74.62 1032 LEU A O 1
ATOM 7418 N N . PRO A 1 1033 ? 5.259 20.083 -81.878 1.00 75.06 1033 PRO A N 1
ATOM 7419 C CA . PRO A 1 1033 ? 3.839 20.424 -81.948 1.00 75.06 1033 PRO A CA 1
ATOM 7420 C C . PRO A 1 1033 ? 2.912 19.210 -81.779 1.00 75.06 1033 PRO A C 1
ATOM 7422 O O . PRO A 1 1033 ? 3.141 18.169 -82.398 1.00 75.06 1033 PRO A O 1
ATOM 7425 N N . ASP A 1 1034 ? 1.828 19.382 -81.016 1.00 68.31 1034 ASP A N 1
ATOM 7426 C CA . ASP A 1 1034 ? 0.825 18.340 -80.754 1.00 68.31 1034 ASP A CA 1
ATOM 7427 C C . ASP A 1 1034 ? 0.375 17.621 -82.044 1.00 68.31 1034 ASP A C 1
ATOM 7429 O O . ASP A 1 1034 ? -0.099 18.252 -82.995 1.00 68.31 1034 ASP A O 1
ATOM 7433 N N . GLY A 1 1035 ? 0.501 16.289 -82.060 1.00 70.50 1035 GLY A N 1
ATOM 7434 C CA . GLY A 1 1035 ? 0.133 15.407 -83.178 1.00 70.50 1035 GLY A CA 1
ATOM 7435 C C . GLY A 1 1035 ? 1.238 15.151 -84.212 1.00 70.50 1035 GLY A C 1
ATOM 7436 O O . GLY A 1 1035 ? 1.122 14.207 -84.987 1.00 70.50 1035 GLY A O 1
ATOM 7437 N N . LEU A 1 1036 ? 2.335 15.920 -84.209 1.00 74.94 1036 LEU A N 1
ATOM 7438 C CA . LEU A 1 1036 ? 3.425 15.740 -85.179 1.00 74.94 1036 LEU A CA 1
ATOM 7439 C C . LEU A 1 1036 ? 4.201 14.435 -84.959 1.00 74.94 1036 LEU A C 1
ATOM 7441 O O . LEU A 1 1036 ? 4.553 13.764 -85.924 1.00 74.94 1036 LEU A O 1
ATOM 7445 N N . LEU A 1 1037 ? 4.471 14.069 -83.704 1.00 77.12 1037 LEU A N 1
ATOM 7446 C CA . LEU A 1 1037 ? 5.174 12.826 -83.378 1.00 77.12 1037 LEU A CA 1
ATOM 7447 C C . LEU A 1 1037 ? 4.361 11.591 -83.798 1.00 77.12 1037 LEU A C 1
ATOM 7449 O O . LEU A 1 1037 ? 4.914 10.670 -84.395 1.00 77.12 1037 LEU A O 1
ATOM 7453 N N . ASP A 1 1038 ? 3.048 11.609 -83.558 1.00 79.44 1038 ASP A N 1
ATOM 7454 C CA . ASP A 1 1038 ? 2.136 10.542 -83.984 1.00 79.44 1038 ASP A CA 1
ATOM 7455 C C . ASP A 1 1038 ? 2.107 10.407 -85.517 1.00 79.44 1038 ASP A C 1
ATOM 7457 O O . ASP A 1 1038 ? 2.152 9.293 -86.043 1.00 79.44 1038 ASP A O 1
ATOM 7461 N N . ASP A 1 1039 ? 2.091 11.533 -86.242 1.00 78.00 1039 ASP A N 1
ATOM 7462 C CA . ASP A 1 1039 ? 2.150 11.556 -87.708 1.00 78.00 1039 ASP A CA 1
ATOM 7463 C C . ASP A 1 1039 ? 3.491 11.010 -88.242 1.00 78.00 1039 ASP A C 1
ATOM 7465 O O . ASP A 1 1039 ? 3.508 10.272 -89.230 1.00 78.00 1039 ASP A O 1
ATOM 7469 N N . LEU A 1 1040 ? 4.613 11.327 -87.584 1.00 78.56 1040 LEU A N 1
ATOM 7470 C CA . LEU A 1 1040 ? 5.941 10.817 -87.945 1.00 78.56 1040 LEU A CA 1
ATOM 7471 C C . LEU A 1 1040 ? 6.069 9.309 -87.688 1.00 78.56 1040 LEU A C 1
ATOM 7473 O O . LEU A 1 1040 ? 6.608 8.586 -88.524 1.00 78.56 1040 LEU A O 1
ATOM 7477 N N . LEU A 1 1041 ? 5.533 8.815 -86.569 1.00 80.25 1041 LEU A N 1
ATOM 7478 C CA . LEU A 1 1041 ? 5.510 7.384 -86.248 1.00 80.25 1041 LEU A CA 1
ATOM 7479 C C . LEU A 1 1041 ? 4.557 6.589 -87.158 1.00 80.25 1041 LEU A C 1
ATOM 7481 O O . LEU A 1 1041 ? 4.754 5.388 -87.348 1.00 80.25 1041 LEU A O 1
ATOM 7485 N N . ALA A 1 1042 ? 3.546 7.238 -87.749 1.00 78.50 1042 ALA A N 1
ATOM 7486 C CA . ALA A 1 1042 ? 2.645 6.623 -88.723 1.00 78.50 1042 ALA A CA 1
ATOM 7487 C C . ALA A 1 1042 ? 3.276 6.431 -90.122 1.00 78.50 1042 ALA A C 1
ATOM 7489 O O . ALA A 1 1042 ? 2.822 5.555 -90.865 1.00 78.50 1042 ALA A O 1
ATOM 7490 N N . ASP A 1 1043 ? 4.318 7.199 -90.473 1.00 78.75 1043 ASP A N 1
ATOM 7491 C CA . ASP A 1 1043 ? 5.127 7.036 -91.696 1.00 78.75 1043 ASP A CA 1
ATOM 7492 C C . ASP A 1 1043 ? 6.626 6.837 -91.375 1.00 78.75 1043 ASP A C 1
ATOM 7494 O O . ASP A 1 1043 ? 7.469 7.695 -91.666 1.00 78.75 1043 ASP A O 1
ATOM 7498 N N . PRO A 1 1044 ? 6.995 5.684 -90.788 1.00 77.00 1044 PRO A N 1
ATOM 7499 C CA . PRO A 1 1044 ? 8.347 5.462 -90.290 1.00 77.00 1044 PRO A CA 1
ATOM 7500 C C . PRO A 1 1044 ? 9.406 5.377 -91.398 1.00 77.00 1044 PRO A C 1
ATOM 7502 O O . PRO A 1 1044 ? 10.572 5.656 -91.142 1.00 77.00 1044 PRO A O 1
ATOM 7505 N N . SER A 1 1045 ? 9.016 5.039 -92.633 1.00 74.88 1045 SER A N 1
ATOM 7506 C CA . SER A 1 1045 ? 9.911 4.948 -93.801 1.00 74.88 1045 SER A CA 1
ATOM 7507 C C . SER A 1 1045 ? 10.085 6.259 -94.579 1.00 74.88 1045 SER A C 1
ATOM 7509 O O . SER A 1 1045 ? 10.817 6.282 -95.568 1.00 74.88 1045 SER A O 1
ATOM 7511 N N . GLY A 1 1046 ? 9.357 7.310 -94.194 1.00 79.38 1046 GLY A N 1
ATOM 7512 C CA . GLY A 1 1046 ? 9.372 8.617 -94.843 1.00 79.38 1046 GLY A CA 1
ATOM 7513 C C . GLY A 1 1046 ? 10.140 9.648 -94.022 1.00 79.38 1046 GLY A C 1
ATOM 7514 O O . GLY A 1 1046 ? 11.311 9.468 -93.693 1.00 79.38 1046 GLY A O 1
ATOM 7515 N N . THR A 1 1047 ? 9.459 10.736 -93.661 1.00 79.44 1047 THR A N 1
ATOM 7516 C CA . THR A 1 1047 ? 10.058 11.896 -92.980 1.00 79.44 1047 THR A CA 1
ATOM 7517 C C . THR A 1 1047 ? 10.727 11.547 -91.648 1.00 79.44 1047 THR A C 1
ATOM 7519 O O . THR A 1 1047 ? 11.716 12.182 -91.293 1.00 79.44 1047 THR A O 1
ATOM 7522 N N . LEU A 1 1048 ? 10.246 10.527 -90.927 1.00 84.25 1048 LEU A N 1
ATOM 7523 C CA . LEU A 1 1048 ? 10.887 10.087 -89.687 1.00 84.25 1048 LEU A CA 1
ATOM 7524 C C . LEU A 1 1048 ? 12.296 9.534 -89.934 1.00 84.25 1048 LEU A C 1
ATOM 7526 O O . LEU A 1 1048 ? 13.222 9.905 -89.221 1.00 84.25 1048 LEU A O 1
ATOM 7530 N N . THR A 1 1049 ? 12.477 8.698 -90.962 1.00 86.00 1049 THR A N 1
ATOM 7531 C CA . THR A 1 1049 ? 13.805 8.175 -91.322 1.00 86.00 1049 THR A CA 1
ATOM 7532 C C . THR A 1 1049 ? 14.753 9.315 -91.701 1.00 86.00 1049 THR A C 1
ATOM 7534 O O . THR A 1 1049 ? 15.889 9.330 -91.236 1.00 86.00 1049 THR A O 1
ATOM 7537 N N . ASP A 1 1050 ? 14.289 10.302 -92.475 1.00 85.69 1050 ASP A N 1
ATOM 7538 C CA . ASP A 1 1050 ? 15.119 11.450 -92.866 1.00 85.69 1050 ASP A CA 1
ATOM 7539 C C . ASP A 1 1050 ? 15.566 12.280 -91.652 1.00 85.69 1050 ASP A C 1
ATOM 7541 O O . ASP A 1 1050 ? 16.732 12.661 -91.556 1.00 85.69 1050 ASP A O 1
ATOM 7545 N N . ILE A 1 1051 ? 14.657 12.522 -90.699 1.00 85.56 1051 ILE A N 1
ATOM 7546 C CA . ILE A 1 1051 ? 14.969 13.213 -89.439 1.00 85.56 1051 ILE A CA 1
ATOM 7547 C C . ILE A 1 1051 ? 16.005 12.419 -88.642 1.00 85.56 1051 ILE A C 1
ATOM 7549 O O . ILE A 1 1051 ? 16.987 12.992 -88.180 1.00 85.56 1051 ILE A O 1
ATOM 7553 N N . LEU A 1 1052 ? 15.832 11.105 -88.496 1.00 90.81 1052 LEU A N 1
ATOM 7554 C CA . LEU A 1 1052 ? 16.764 10.274 -87.732 1.00 90.81 1052 LEU A CA 1
ATOM 7555 C C . LEU A 1 1052 ? 18.149 10.211 -88.388 1.00 90.81 1052 LEU A C 1
ATOM 7557 O O . LEU A 1 1052 ? 19.151 10.346 -87.695 1.00 90.81 1052 LEU A O 1
ATOM 7561 N N . LEU A 1 1053 ? 18.231 10.098 -89.716 1.00 90.69 1053 LEU A N 1
ATOM 7562 C CA . LEU A 1 1053 ? 19.509 10.144 -90.438 1.00 90.69 1053 LEU A CA 1
ATOM 7563 C C . LEU A 1 1053 ? 20.193 11.516 -90.348 1.00 90.69 1053 LEU A C 1
ATOM 7565 O O . LEU A 1 1053 ? 21.420 11.586 -90.395 1.00 90.69 1053 LEU A O 1
ATOM 7569 N N . TYR A 1 1054 ? 19.427 12.596 -90.179 1.00 91.88 1054 TYR A N 1
ATOM 7570 C CA . TYR A 1 1054 ? 19.963 13.941 -89.964 1.00 91.88 1054 TYR A CA 1
ATOM 7571 C C . TYR A 1 1054 ? 20.612 14.122 -88.581 1.00 91.88 1054 TYR A C 1
ATOM 7573 O O . TYR A 1 1054 ? 21.474 14.978 -88.409 1.00 91.88 1054 TYR A O 1
ATOM 7581 N N . HIS A 1 1055 ? 20.250 13.293 -87.600 1.00 92.31 1055 HIS A N 1
ATOM 7582 C CA . HIS A 1 1055 ? 20.880 13.293 -86.275 1.00 92.31 1055 HIS A CA 1
ATOM 7583 C C . HIS A 1 1055 ? 22.180 12.486 -86.217 1.00 92.31 1055 HIS A C 1
ATOM 7585 O O . HIS A 1 1055 ? 22.889 12.544 -85.215 1.00 92.31 1055 HIS A O 1
ATOM 7591 N N . VAL A 1 1056 ? 22.504 11.723 -87.262 1.00 93.00 1056 VAL A N 1
ATOM 7592 C CA . VAL A 1 1056 ? 23.665 10.832 -87.262 1.00 93.00 1056 VAL A CA 1
ATOM 7593 C C . VAL A 1 1056 ? 24.719 11.349 -88.225 1.00 93.00 1056 VAL A C 1
ATOM 7595 O O . VAL A 1 1056 ? 24.442 11.619 -89.388 1.00 93.00 1056 VAL A O 1
ATOM 7598 N N . VAL A 1 1057 ? 25.955 11.440 -87.756 1.00 92.12 1057 VAL A N 1
ATOM 7599 C CA . VAL A 1 1057 ? 27.143 11.767 -88.545 1.00 92.12 1057 VAL A CA 1
ATOM 7600 C C . VAL A 1 1057 ? 27.969 10.498 -88.738 1.00 92.12 1057 VAL A C 1
ATOM 7602 O O . VAL A 1 1057 ? 28.211 9.754 -87.791 1.00 92.12 1057 VAL A O 1
ATOM 7605 N N . GLY A 1 1058 ? 28.439 10.250 -89.962 1.00 88.25 1058 GLY A N 1
ATOM 7606 C CA . GLY A 1 1058 ? 29.272 9.088 -90.313 1.00 88.25 1058 GLY A CA 1
ATOM 7607 C C . GLY A 1 1058 ? 30.754 9.233 -89.940 1.00 88.25 1058 GLY A C 1
ATOM 7608 O O . GLY A 1 1058 ? 31.623 8.924 -90.754 1.00 88.25 1058 GLY A O 1
ATOM 7609 N N . ALA A 1 1059 ? 31.048 9.785 -88.763 1.00 85.81 1059 ALA A N 1
ATOM 7610 C CA . ALA A 1 1059 ? 32.394 9.957 -88.221 1.00 85.81 1059 ALA A CA 1
ATOM 7611 C C . ALA A 1 1059 ? 32.347 9.914 -86.687 1.00 85.81 1059 ALA A C 1
ATOM 7613 O O . ALA A 1 1059 ? 31.319 10.258 -86.111 1.00 85.81 1059 ALA A O 1
ATOM 7614 N N . LYS A 1 1060 ? 33.451 9.544 -86.024 1.00 84.19 1060 LYS A N 1
ATOM 7615 C CA . LYS A 1 1060 ? 33.608 9.670 -84.563 1.00 84.19 1060 LYS A CA 1
ATOM 7616 C C . LYS A 1 1060 ? 34.089 11.089 -84.278 1.00 84.19 1060 LYS A C 1
ATOM 7618 O O . LYS A 1 1060 ? 35.150 11.455 -84.779 1.00 84.19 1060 LYS A O 1
ATOM 7623 N N . ALA A 1 1061 ? 33.315 11.874 -83.544 1.00 82.75 1061 ALA A N 1
ATOM 7624 C CA . ALA A 1 1061 ? 33.675 13.235 -83.177 1.00 82.75 1061 ALA A CA 1
ATOM 7625 C C . ALA A 1 1061 ? 33.299 13.482 -81.717 1.00 82.75 1061 ALA A C 1
ATOM 7627 O O . ALA A 1 1061 ? 32.116 13.509 -81.372 1.00 82.75 1061 ALA A O 1
ATOM 7628 N N . PHE A 1 1062 ? 34.303 13.669 -80.866 1.00 81.38 1062 PHE A N 1
ATOM 7629 C CA . PHE A 1 1062 ? 34.112 14.170 -79.510 1.00 81.38 1062 PHE A CA 1
ATOM 7630 C C . PHE A 1 1062 ? 33.857 15.681 -79.543 1.00 81.38 1062 PHE A C 1
ATOM 7632 O O . PHE A 1 1062 ? 34.188 16.354 -80.516 1.00 81.38 1062 PHE A O 1
ATOM 7639 N N . SER A 1 1063 ? 33.300 16.255 -78.479 1.00 78.19 1063 SER A N 1
ATOM 7640 C CA . SER A 1 1063 ? 33.059 17.697 -78.371 1.00 78.19 1063 SER A CA 1
ATOM 7641 C C . SER A 1 1063 ? 34.345 18.519 -78.494 1.00 78.19 1063 SER A C 1
ATOM 7643 O O . SER A 1 1063 ? 34.304 19.638 -78.993 1.00 78.19 1063 SER A O 1
ATOM 7645 N N . THR A 1 1064 ? 35.492 17.947 -78.117 1.00 79.62 1064 THR A N 1
ATOM 7646 C CA . THR A 1 1064 ? 36.833 18.524 -78.306 1.00 79.62 1064 THR A CA 1
ATOM 7647 C C . THR A 1 1064 ? 37.309 18.511 -79.760 1.00 79.62 1064 THR A C 1
ATOM 7649 O O . THR A 1 1064 ? 38.158 19.327 -80.121 1.00 79.62 1064 THR A O 1
ATOM 7652 N N . ASP A 1 1065 ? 36.763 17.626 -80.599 1.00 80.38 1065 ASP A N 1
ATOM 7653 C CA . ASP A 1 1065 ? 37.038 17.578 -82.039 1.00 80.38 1065 ASP A CA 1
ATOM 7654 C C . ASP A 1 1065 ? 36.201 18.604 -82.820 1.00 80.38 1065 ASP A C 1
ATOM 7656 O O . ASP A 1 1065 ? 36.468 18.864 -83.999 1.00 80.38 1065 ASP A O 1
ATOM 7660 N N . LEU A 1 1066 ? 35.182 19.187 -82.178 1.00 83.19 1066 LEU A N 1
ATOM 7661 C CA . LEU A 1 1066 ? 34.300 20.177 -82.779 1.00 83.19 1066 LEU A CA 1
ATOM 7662 C C . LEU A 1 1066 ? 34.886 21.589 -82.663 1.00 83.19 1066 LEU A C 1
ATOM 7664 O O . LEU A 1 1066 ? 35.486 21.970 -81.661 1.00 83.19 1066 LEU A O 1
ATOM 7668 N N . SER A 1 1067 ? 34.697 22.399 -83.702 1.00 85.88 1067 SER A N 1
ATOM 7669 C CA . SER A 1 1067 ? 35.116 23.804 -83.742 1.00 85.88 1067 SER A CA 1
ATOM 7670 C C . SER A 1 1067 ? 33.929 24.739 -83.968 1.00 85.88 1067 SER A C 1
ATOM 7672 O O . SER A 1 1067 ? 32.991 24.399 -84.688 1.00 85.88 1067 SER A O 1
ATOM 7674 N N . ASP A 1 1068 ? 33.991 25.948 -83.402 1.00 86.50 1068 ASP A N 1
ATOM 7675 C CA . ASP A 1 1068 ? 32.966 26.975 -83.618 1.00 86.50 1068 ASP A CA 1
ATOM 7676 C C . ASP A 1 1068 ? 32.812 27.311 -85.115 1.00 86.50 1068 ASP A C 1
ATOM 7678 O O . ASP A 1 1068 ? 33.791 27.595 -85.814 1.00 86.50 1068 ASP A O 1
ATOM 7682 N N . GLY A 1 1069 ? 31.576 27.256 -85.616 1.00 79.44 1069 GLY A N 1
ATOM 7683 C CA . GLY A 1 1069 ? 31.221 27.482 -87.018 1.00 79.44 1069 GLY A CA 1
ATOM 7684 C C . GLY A 1 1069 ? 31.460 26.295 -87.961 1.00 79.44 1069 GLY A C 1
ATOM 7685 O O . GLY A 1 1069 ? 31.411 26.475 -89.180 1.00 79.44 1069 GLY A O 1
ATOM 7686 N N . GLN A 1 1070 ? 31.747 25.097 -87.445 1.00 87.00 1070 GLN A N 1
ATOM 7687 C CA . GLN A 1 1070 ? 31.977 23.899 -88.258 1.00 87.00 1070 GLN A CA 1
ATOM 7688 C C . GLN A 1 1070 ? 30.672 23.357 -88.866 1.00 87.00 1070 GLN A C 1
ATOM 7690 O O . GLN A 1 1070 ? 29.711 23.107 -88.149 1.00 87.00 1070 GLN A O 1
ATOM 7695 N N . GLU A 1 1071 ? 30.656 23.103 -90.179 1.00 88.12 1071 GLU A N 1
ATOM 7696 C CA . GLU A 1 1071 ? 29.588 22.339 -90.844 1.00 88.12 1071 GLU A CA 1
ATOM 7697 C C . GLU A 1 1071 ? 29.981 20.860 -90.975 1.00 88.12 1071 GLU A C 1
ATOM 7699 O O . GLU A 1 1071 ? 31.067 20.550 -91.473 1.00 88.12 1071 GLU A O 1
ATOM 7704 N N . ILE A 1 1072 ? 29.089 19.948 -90.582 1.00 87.00 1072 ILE A N 1
ATOM 7705 C CA . ILE A 1 1072 ? 29.314 18.497 -90.569 1.00 87.00 1072 ILE A CA 1
ATOM 7706 C C . ILE A 1 1072 ? 28.241 17.799 -91.405 1.00 87.00 1072 ILE A C 1
ATOM 7708 O O . ILE A 1 1072 ? 27.051 18.067 -91.245 1.00 87.00 1072 ILE A O 1
ATOM 7712 N N . GLU A 1 1073 ? 28.661 16.910 -92.308 1.00 88.62 1073 GLU A N 1
ATOM 7713 C CA . GLU A 1 1073 ? 27.749 16.100 -93.123 1.00 88.62 1073 GLU A CA 1
ATOM 7714 C C . GLU A 1 1073 ? 27.124 14.972 -92.288 1.00 88.62 1073 GLU A C 1
ATOM 7716 O O . GLU A 1 1073 ? 27.819 14.221 -91.602 1.00 88.62 1073 GLU A O 1
ATOM 7721 N N . THR A 1 1074 ? 25.799 14.870 -92.357 1.00 91.06 1074 THR A N 1
ATOM 7722 C CA . THR A 1 1074 ? 24.995 13.832 -91.692 1.00 91.06 1074 THR A CA 1
ATOM 7723 C C . THR A 1 1074 ? 24.808 12.622 -92.616 1.00 91.06 1074 THR A C 1
ATOM 7725 O O . THR A 1 1074 ? 25.174 12.665 -93.792 1.00 91.06 1074 THR A O 1
ATOM 7728 N N . LEU A 1 1075 ? 24.221 11.529 -92.121 1.00 87.62 1075 LEU A N 1
ATOM 7729 C CA . LEU A 1 1075 ? 23.862 10.367 -92.939 1.00 87.62 1075 LEU A CA 1
ATOM 7730 C C . LEU A 1 1075 ? 22.651 10.633 -93.852 1.00 87.62 1075 LEU A C 1
ATOM 7732 O O . LEU A 1 1075 ? 22.382 9.834 -94.753 1.00 87.62 1075 LEU A O 1
ATOM 7736 N N . LEU A 1 1076 ? 21.943 11.754 -93.669 1.00 87.19 1076 LEU A N 1
ATOM 7737 C CA . LEU A 1 1076 ? 20.959 12.245 -94.631 1.00 87.19 1076 LEU A CA 1
ATOM 7738 C C . LEU A 1 1076 ? 21.674 12.877 -95.836 1.00 87.19 1076 LEU A C 1
ATOM 7740 O O . LEU A 1 1076 ? 22.502 13.776 -95.684 1.00 87.19 1076 LEU A O 1
ATOM 7744 N N . ALA A 1 1077 ? 21.326 12.449 -97.053 1.00 78.50 1077 ALA A N 1
ATOM 7745 C CA . ALA A 1 1077 ? 21.916 12.988 -98.280 1.00 78.50 1077 ALA A CA 1
ATOM 7746 C C . ALA A 1 1077 ? 21.733 14.517 -98.376 1.00 78.50 1077 ALA A C 1
ATOM 7748 O O . ALA A 1 1077 ? 20.618 15.017 -98.246 1.00 78.50 1077 ALA A O 1
ATOM 7749 N N . ASP A 1 1078 ? 22.833 15.241 -98.613 1.00 76.75 1078 ASP A N 1
ATOM 7750 C CA . ASP A 1 1078 ? 22.915 16.713 -98.632 1.00 76.75 1078 ASP A CA 1
ATOM 7751 C C . ASP A 1 1078 ? 22.546 17.414 -97.298 1.00 76.75 1078 ASP A C 1
ATOM 7753 O O . ASP A 1 1078 ? 22.507 18.645 -97.235 1.00 76.75 1078 ASP A O 1
ATOM 7757 N N . GLY A 1 1079 ? 22.324 16.661 -96.213 1.00 78.88 1079 GLY A N 1
ATOM 7758 C CA . GLY A 1 1079 ? 22.030 17.186 -94.882 1.00 78.88 1079 GLY A CA 1
ATOM 7759 C C . GLY A 1 1079 ? 23.302 17.554 -94.119 1.00 78.88 1079 GLY A C 1
ATOM 7760 O O . GLY A 1 1079 ? 24.147 16.695 -93.864 1.00 78.88 1079 GLY A O 1
ATOM 7761 N N . LYS A 1 1080 ? 23.425 18.822 -93.714 1.00 84.75 1080 LYS A N 1
ATOM 7762 C CA . LYS A 1 1080 ? 24.518 19.311 -92.863 1.00 84.75 1080 LYS A CA 1
ATOM 7763 C C . LYS A 1 1080 ? 24.008 19.903 -91.561 1.00 84.75 1080 LYS A C 1
ATOM 7765 O O . LYS A 1 1080 ? 23.003 20.613 -91.577 1.00 84.75 1080 LYS A O 1
ATOM 7770 N N . VAL A 1 1081 ? 24.740 19.674 -90.478 1.00 86.00 1081 VAL A N 1
ATOM 7771 C CA . VAL A 1 1081 ? 24.552 20.354 -89.191 1.00 86.00 1081 VAL A CA 1
ATOM 7772 C C . VAL A 1 1081 ? 25.695 21.333 -88.942 1.00 86.00 1081 VAL A C 1
ATOM 7774 O O . VAL A 1 1081 ? 26.819 21.109 -89.384 1.00 86.00 1081 VAL A O 1
ATOM 7777 N N . THR A 1 1082 ? 25.406 22.433 -88.257 1.00 85.44 1082 THR A N 1
ATOM 7778 C CA . THR A 1 1082 ? 26.358 23.493 -87.917 1.00 85.44 1082 THR A CA 1
ATOM 7779 C C . THR A 1 1082 ? 26.614 23.484 -86.419 1.00 85.44 1082 THR A C 1
ATOM 7781 O O . THR A 1 1082 ? 25.666 23.529 -85.635 1.00 85.44 1082 THR A O 1
ATOM 7784 N N . VAL A 1 1083 ? 27.886 23.470 -86.033 1.00 86.69 1083 VAL A N 1
ATOM 7785 C CA . VAL A 1 1083 ? 28.337 23.586 -84.645 1.00 86.69 1083 VAL A CA 1
ATOM 7786 C C . VAL A 1 1083 ? 28.547 25.058 -84.294 1.00 86.69 1083 VAL A C 1
ATOM 7788 O O . VAL A 1 1083 ? 29.223 25.781 -85.026 1.00 86.69 1083 VAL A O 1
ATOM 7791 N N . ILE A 1 1084 ? 28.012 25.493 -83.158 1.00 82.50 1084 ILE A N 1
ATOM 7792 C CA . ILE A 1 1084 ? 28.299 26.792 -82.540 1.00 82.50 1084 ILE A CA 1
ATOM 7793 C C . ILE A 1 1084 ? 28.844 26.530 -81.137 1.00 82.50 1084 ILE A C 1
ATOM 7795 O O . ILE A 1 1084 ? 28.209 25.817 -80.367 1.00 82.50 1084 ILE A O 1
ATOM 7799 N N . ILE A 1 1085 ? 30.003 27.098 -80.806 1.00 83.81 1085 ILE A N 1
ATOM 7800 C CA . ILE A 1 1085 ? 30.618 26.976 -79.477 1.00 83.81 1085 ILE A CA 1
ATOM 7801 C C . ILE A 1 1085 ? 30.790 28.377 -78.899 1.00 83.81 1085 ILE A C 1
ATOM 7803 O O . ILE A 1 1085 ? 31.497 29.211 -79.464 1.00 83.81 1085 ILE A O 1
ATOM 7807 N N . ASN A 1 1086 ? 30.142 28.650 -77.770 1.00 83.44 1086 ASN A N 1
ATOM 7808 C CA . ASN A 1 1086 ? 30.198 29.942 -77.089 1.00 83.44 1086 ASN A CA 1
ATOM 7809 C C . ASN A 1 1086 ? 30.316 29.755 -75.562 1.00 83.44 1086 ASN A C 1
ATOM 7811 O O . ASN A 1 1086 ? 30.512 28.640 -75.086 1.00 83.44 1086 ASN A O 1
ATOM 7815 N N . GLU A 1 1087 ? 30.248 30.849 -74.792 1.00 74.38 1087 GLU A N 1
ATOM 7816 C CA . GLU A 1 1087 ? 30.318 30.797 -73.318 1.00 74.38 1087 GLU A CA 1
ATOM 7817 C C . GLU A 1 1087 ? 29.180 29.971 -72.689 1.00 74.38 1087 GLU A C 1
ATOM 7819 O O . GLU A 1 1087 ? 29.351 29.479 -71.577 1.00 74.38 1087 GLU A O 1
ATOM 7824 N N . ASP A 1 1088 ? 28.063 29.796 -73.404 1.00 69.00 1088 ASP A N 1
ATOM 7825 C CA . ASP A 1 1088 ? 26.882 29.063 -72.946 1.00 69.00 1088 ASP A CA 1
ATOM 7826 C C . ASP A 1 1088 ? 26.935 27.561 -73.299 1.00 69.00 1088 ASP A C 1
ATOM 7828 O O . ASP A 1 1088 ? 26.100 26.810 -72.814 1.00 69.00 1088 ASP A O 1
ATOM 7832 N N . GLY A 1 1089 ? 27.903 27.097 -74.107 1.00 79.12 1089 GLY A N 1
ATOM 7833 C CA . GLY A 1 1089 ? 28.095 25.671 -74.412 1.00 79.12 1089 GLY A CA 1
ATOM 7834 C C . GLY A 1 1089 ? 28.282 25.338 -75.897 1.00 79.12 1089 GLY A C 1
ATOM 7835 O O . GLY A 1 1089 ? 28.666 26.186 -76.710 1.00 79.12 1089 GLY A O 1
ATOM 7836 N N . VAL A 1 1090 ? 28.044 24.067 -76.247 1.00 81.00 1090 VAL A N 1
ATOM 7837 C CA . VAL A 1 1090 ? 28.104 23.540 -77.623 1.00 81.00 1090 VAL A CA 1
ATOM 7838 C C . VAL A 1 1090 ? 26.684 23.380 -78.159 1.00 81.00 1090 VAL A C 1
ATOM 7840 O O . VAL A 1 1090 ? 25.862 22.710 -77.544 1.00 81.00 1090 VAL A O 1
ATOM 7843 N N . PHE A 1 1091 ? 26.404 23.948 -79.330 1.00 82.44 1091 PHE A N 1
ATOM 7844 C CA . PHE A 1 1091 ? 25.094 23.899 -79.975 1.00 82.44 1091 PHE A CA 1
ATOM 7845 C C . PHE A 1 1091 ? 25.188 23.297 -81.378 1.00 82.44 1091 PHE A C 1
ATOM 7847 O O . PHE A 1 1091 ? 26.055 23.678 -82.165 1.00 82.44 1091 PHE A O 1
ATOM 7854 N N . ILE A 1 1092 ? 24.250 22.416 -81.727 1.00 84.31 1092 ILE A N 1
ATOM 7855 C CA . ILE A 1 1092 ? 24.125 21.782 -83.044 1.00 84.31 1092 ILE A CA 1
ATOM 7856 C C . ILE A 1 1092 ? 22.844 22.290 -83.699 1.00 84.31 1092 ILE A C 1
ATOM 7858 O O . ILE A 1 1092 ? 21.745 21.987 -83.246 1.00 84.31 1092 ILE A O 1
ATOM 7862 N N . ASN A 1 1093 ? 22.960 23.126 -84.736 1.00 77.38 1093 ASN A N 1
ATOM 7863 C CA . ASN A 1 1093 ? 21.820 23.824 -85.356 1.00 77.38 1093 ASN A CA 1
ATOM 7864 C C . ASN A 1 1093 ? 20.902 24.553 -84.344 1.00 77.38 1093 ASN A C 1
ATOM 7866 O O . ASN A 1 1093 ? 19.707 24.724 -84.581 1.00 77.38 1093 ASN A O 1
ATOM 7870 N N . GLY A 1 1094 ? 21.468 25.009 -83.221 1.00 73.56 1094 GLY A N 1
ATOM 7871 C CA . GLY A 1 1094 ? 20.744 25.692 -82.147 1.00 73.56 1094 GLY A CA 1
ATOM 7872 C C . GLY A 1 1094 ? 20.144 24.783 -81.069 1.00 73.56 1094 GLY A C 1
ATOM 7873 O O . GLY A 1 1094 ? 19.594 25.329 -80.119 1.00 73.56 1094 GLY A O 1
ATOM 7874 N N . ALA A 1 1095 ? 20.261 23.455 -81.188 1.00 78.44 1095 ALA A N 1
ATOM 7875 C CA . ALA A 1 1095 ? 20.010 22.517 -80.091 1.00 78.44 1095 ALA A CA 1
ATOM 7876 C C . ALA A 1 1095 ? 21.236 22.470 -79.173 1.00 78.44 1095 ALA A C 1
ATOM 7878 O O . ALA A 1 1095 ? 22.355 22.324 -79.666 1.00 78.44 1095 ALA A O 1
ATOM 7879 N N . GLU A 1 1096 ? 21.043 22.618 -77.870 1.00 82.38 1096 GLU A N 1
ATOM 7880 C CA . GLU A 1 1096 ? 22.109 22.566 -76.873 1.00 82.38 1096 GLU A CA 1
ATOM 7881 C C . GLU A 1 1096 ? 22.550 21.118 -76.657 1.00 82.38 1096 GLU A C 1
ATOM 7883 O O . GLU A 1 1096 ? 21.718 20.228 -76.472 1.00 82.38 1096 GLU A O 1
ATOM 7888 N N . VAL A 1 1097 ? 23.862 20.871 -76.686 1.00 82.50 1097 VAL A N 1
ATOM 7889 C CA . VAL A 1 1097 ? 24.437 19.592 -76.263 1.00 82.50 1097 VAL A CA 1
ATOM 7890 C C . VAL A 1 1097 ? 24.496 19.593 -74.742 1.00 82.50 1097 VAL A C 1
ATOM 7892 O O . VAL A 1 1097 ? 25.398 20.182 -74.151 1.00 82.50 1097 VAL A O 1
ATOM 7895 N N . ILE A 1 1098 ? 23.526 18.930 -74.121 1.00 77.31 1098 ILE A N 1
ATOM 7896 C CA . ILE A 1 1098 ? 23.383 18.883 -72.661 1.00 77.31 1098 ILE A CA 1
ATOM 7897 C C . ILE A 1 1098 ? 24.264 17.808 -72.014 1.00 77.31 1098 ILE A C 1
ATOM 7899 O O . ILE A 1 1098 ? 24.607 17.927 -70.844 1.00 77.31 1098 ILE A O 1
ATOM 7903 N N . LEU A 1 1099 ? 24.658 16.778 -72.771 1.00 67.62 1099 LEU A N 1
ATOM 7904 C CA . LEU A 1 1099 ? 25.628 15.766 -72.347 1.00 67.62 1099 LEU A CA 1
ATOM 7905 C C . LEU A 1 1099 ? 26.445 15.322 -73.561 1.00 67.62 1099 LEU A C 1
ATOM 7907 O O . LEU A 1 1099 ? 25.891 14.838 -74.544 1.00 67.62 1099 LEU A O 1
ATOM 7911 N N . ALA A 1 1100 ? 27.761 15.503 -73.520 1.00 78.25 1100 ALA A N 1
ATOM 7912 C CA . ALA A 1 1100 ? 28.649 15.192 -74.637 1.00 78.25 1100 ALA A CA 1
ATOM 7913 C C . ALA A 1 1100 ? 29.503 13.948 -74.359 1.00 78.25 1100 ALA A C 1
ATOM 7915 O O . ALA A 1 1100 ? 29.774 13.627 -73.207 1.00 78.25 1100 ALA A O 1
ATOM 7916 N N . ASN A 1 1101 ? 30.037 13.342 -75.422 1.00 78.94 1101 ASN A N 1
ATOM 7917 C CA . ASN A 1 1101 ? 31.116 12.344 -75.367 1.00 78.94 1101 ASN A CA 1
ATOM 7918 C C . ASN A 1 1101 ? 30.760 10.987 -74.746 1.00 78.94 1101 ASN A C 1
ATOM 7920 O O . ASN A 1 1101 ? 31.639 10.339 -74.183 1.00 78.94 1101 ASN A O 1
ATOM 7924 N N . LEU A 1 1102 ? 29.522 10.510 -74.889 1.00 75.56 1102 LEU A N 1
ATOM 7925 C CA . LEU A 1 1102 ? 29.201 9.130 -74.514 1.00 75.56 1102 LEU A CA 1
ATOM 7926 C C . LEU A 1 1102 ? 29.858 8.174 -75.515 1.00 75.56 1102 LEU A C 1
ATOM 7928 O O . LEU A 1 1102 ? 29.401 8.033 -76.650 1.00 75.56 1102 LEU A O 1
ATOM 7932 N N . GLU A 1 1103 ? 30.980 7.574 -75.130 1.00 78.50 1103 GLU A N 1
ATOM 7933 C CA . GLU A 1 1103 ? 31.777 6.736 -76.020 1.00 78.50 1103 GLU A CA 1
ATOM 7934 C C . GLU A 1 1103 ? 31.174 5.332 -76.177 1.00 78.50 1103 GLU A C 1
ATOM 7936 O O . GLU A 1 1103 ? 30.809 4.679 -75.205 1.00 78.50 1103 GLU A O 1
ATOM 7941 N N . ALA A 1 1104 ? 31.097 4.857 -77.420 1.00 75.81 1104 ALA A N 1
ATOM 7942 C CA . ALA A 1 1104 ? 30.577 3.543 -77.784 1.00 75.81 1104 ALA A CA 1
ATOM 7943 C C . ALA A 1 1104 ? 31.584 2.770 -78.651 1.00 75.81 1104 ALA A C 1
ATOM 7945 O O . ALA A 1 1104 ? 32.438 3.371 -79.312 1.00 75.81 1104 ALA A O 1
ATOM 7946 N N . GLN A 1 1105 ? 31.424 1.444 -78.757 1.00 76.38 1105 GLN A N 1
ATOM 7947 C CA . GLN A 1 1105 ? 32.270 0.573 -79.597 1.00 76.38 1105 GLN A CA 1
ATOM 7948 C C . GLN A 1 1105 ? 32.414 1.089 -81.032 1.00 76.38 1105 GLN A C 1
ATOM 7950 O O . GLN A 1 1105 ? 33.500 1.100 -81.609 1.00 76.38 1105 GLN A O 1
ATOM 7955 N N . ASN A 1 1106 ? 31.302 1.531 -81.619 1.00 79.44 1106 ASN A N 1
ATOM 7956 C CA . ASN A 1 1106 ? 31.232 1.963 -83.006 1.00 79.44 1106 ASN A CA 1
ATOM 7957 C C . ASN A 1 1106 ? 30.974 3.473 -83.149 1.00 79.44 1106 ASN A C 1
ATOM 7959 O O . ASN A 1 1106 ? 30.584 3.909 -84.232 1.00 79.44 1106 ASN A O 1
ATOM 7963 N N . GLY A 1 1107 ? 31.195 4.294 -82.112 1.00 85.50 1107 GLY A N 1
ATOM 7964 C CA . GLY A 1 1107 ? 30.937 5.730 -82.221 1.00 85.50 1107 GLY A CA 1
ATOM 7965 C C . GLY A 1 1107 ? 30.918 6.538 -80.923 1.00 85.50 1107 GLY A C 1
ATOM 7966 O O . GLY A 1 1107 ? 31.528 6.154 -79.934 1.00 85.50 1107 GLY A O 1
ATOM 7967 N N . VAL A 1 1108 ? 30.249 7.691 -80.960 1.00 84.88 1108 VAL A N 1
ATOM 7968 C CA . VAL A 1 1108 ? 30.003 8.596 -79.824 1.00 84.88 1108 VAL A CA 1
ATOM 7969 C C . VAL A 1 1108 ? 28.539 9.051 -79.848 1.00 84.88 1108 VAL A C 1
ATOM 7971 O O . VAL A 1 1108 ? 27.970 9.252 -80.921 1.00 84.88 1108 VAL A O 1
ATOM 7974 N N . VAL A 1 1109 ? 27.922 9.241 -78.684 1.00 85.69 1109 VAL A N 1
ATOM 7975 C CA . VAL A 1 1109 ? 26.593 9.846 -78.536 1.00 85.69 1109 VAL A CA 1
ATOM 7976 C C . VAL A 1 1109 ? 26.719 11.197 -77.817 1.00 85.69 1109 VAL A C 1
ATOM 7978 O O . VAL A 1 1109 ? 27.408 11.320 -76.806 1.00 85.69 1109 VAL A O 1
ATOM 7981 N N . HIS A 1 1110 ? 26.061 12.224 -78.353 1.00 84.19 1110 HIS A N 1
ATOM 7982 C CA . HIS A 1 1110 ? 25.897 13.542 -77.731 1.00 84.19 1110 HIS A CA 1
ATOM 7983 C C . HIS A 1 1110 ? 24.409 13.784 -77.507 1.00 84.19 1110 HIS A C 1
ATOM 7985 O O . HIS A 1 1110 ? 23.647 13.829 -78.468 1.00 84.19 1110 HIS A O 1
ATOM 7991 N N . VAL A 1 1111 ? 23.976 13.943 -76.266 1.00 85.94 1111 VAL A N 1
ATOM 7992 C CA . VAL A 1 1111 ? 22.577 14.210 -75.923 1.00 85.94 1111 VAL A CA 1
ATOM 7993 C C . VAL A 1 1111 ? 22.246 15.674 -76.191 1.00 85.94 1111 VAL A C 1
ATOM 7995 O O . VAL A 1 1111 ? 23.002 16.563 -75.795 1.00 85.94 1111 VAL A O 1
ATOM 7998 N N . ILE A 1 1112 ? 21.104 15.925 -76.833 1.00 84.12 1112 ILE A N 1
ATOM 7999 C CA . ILE A 1 1112 ? 20.636 17.269 -77.186 1.00 84.12 1112 ILE A CA 1
ATOM 8000 C C . ILE A 1 1112 ? 19.226 17.565 -76.653 1.00 84.12 1112 ILE A C 1
ATOM 8002 O O . ILE A 1 1112 ? 18.400 16.668 -76.457 1.00 84.12 1112 ILE A O 1
ATOM 8006 N N . ASP A 1 1113 ? 18.933 18.844 -76.434 1.00 78.94 1113 ASP A N 1
ATOM 8007 C CA . ASP A 1 1113 ? 17.667 19.319 -75.856 1.00 78.94 1113 ASP A CA 1
ATOM 8008 C C . ASP A 1 1113 ? 16.531 19.546 -76.876 1.00 78.94 1113 ASP A C 1
ATOM 8010 O O . ASP A 1 1113 ? 15.385 19.792 -76.492 1.00 78.94 1113 ASP A O 1
ATOM 8014 N N . ALA A 1 1114 ? 16.817 19.438 -78.175 1.00 79.31 1114 ALA A N 1
ATOM 8015 C CA . ALA A 1 1114 ? 15.855 19.669 -79.249 1.00 79.31 1114 ALA A CA 1
ATOM 8016 C C . ALA A 1 1114 ? 16.015 18.661 -80.396 1.00 79.31 1114 ALA A C 1
ATOM 8018 O O . ALA A 1 1114 ? 17.116 18.230 -80.717 1.00 79.31 1114 ALA A O 1
ATOM 8019 N N . VAL A 1 1115 ? 14.911 18.310 -81.063 1.00 82.31 1115 VAL A N 1
ATOM 8020 C CA . VAL A 1 1115 ? 14.940 17.450 -82.258 1.00 82.31 1115 VAL A CA 1
ATOM 8021 C C . VAL A 1 1115 ? 15.444 18.260 -83.457 1.00 82.31 1115 VAL A C 1
ATOM 8023 O O . VAL A 1 1115 ? 14.816 19.241 -83.865 1.00 82.31 1115 VAL A O 1
ATOM 8026 N N . LEU A 1 1116 ? 16.554 17.831 -84.059 1.00 83.44 1116 LEU A N 1
ATOM 8027 C CA . LEU A 1 1116 ? 17.098 18.398 -85.290 1.00 83.44 1116 LEU A CA 1
ATOM 8028 C C . LEU A 1 1116 ? 16.177 18.072 -86.464 1.00 83.44 1116 LEU A C 1
ATOM 8030 O O . LEU A 1 1116 ? 15.976 16.917 -86.837 1.00 83.44 1116 LEU A O 1
ATOM 8034 N N . VAL A 1 1117 ? 15.642 19.108 -87.096 1.00 76.56 1117 VAL A N 1
ATOM 8035 C CA . VAL A 1 1117 ? 14.840 18.958 -88.309 1.00 76.56 1117 VAL A CA 1
ATOM 8036 C C . VAL A 1 1117 ? 15.688 19.430 -89.486 1.00 76.56 1117 VAL A C 1
ATOM 8038 O O . VAL A 1 1117 ? 16.177 20.562 -89.442 1.00 76.56 1117 VAL A O 1
ATOM 8041 N N . PRO A 1 1118 ? 15.882 18.609 -90.535 1.00 68.75 1118 PRO A N 1
ATOM 8042 C CA . PRO A 1 1118 ? 16.596 19.053 -91.720 1.00 68.75 1118 PRO A CA 1
ATOM 8043 C C . PRO A 1 1118 ? 15.874 20.256 -92.314 1.00 68.75 1118 PRO A C 1
ATOM 8045 O O . PRO A 1 1118 ? 14.643 20.267 -92.409 1.00 68.75 1118 PRO A O 1
ATOM 8048 N N . GLU A 1 1119 ? 16.630 21.277 -92.719 1.00 58.34 1119 GLU A N 1
ATOM 8049 C CA . GLU A 1 1119 ? 16.062 22.397 -93.456 1.00 58.34 1119 GLU A CA 1
ATOM 8050 C C . GLU A 1 1119 ? 15.468 21.865 -94.767 1.00 58.34 1119 GLU A C 1
ATOM 8052 O O . GLU A 1 1119 ? 16.138 21.756 -95.792 1.00 58.34 1119 GLU A O 1
ATOM 8057 N N . THR A 1 1120 ? 14.173 21.537 -94.772 1.00 43.16 1120 THR A N 1
ATOM 8058 C CA . THR A 1 1120 ? 13.430 21.516 -96.025 1.00 43.16 1120 THR A CA 1
ATOM 8059 C C . THR A 1 1120 ? 13.530 22.931 -96.550 1.00 43.16 1120 THR A C 1
ATOM 8061 O O . THR A 1 1120 ? 13.169 23.861 -95.828 1.00 43.16 1120 THR A O 1
ATOM 8064 N N . ASP A 1 1121 ? 14.033 23.094 -97.767 1.00 37.25 1121 ASP A N 1
ATOM 8065 C CA . ASP A 1 1121 ? 14.034 24.356 -98.490 1.00 37.25 1121 ASP A CA 1
ATOM 8066 C C . ASP A 1 1121 ? 12.643 25.007 -98.363 1.00 37.25 1121 ASP A C 1
ATOM 8068 O O . ASP A 1 1121 ? 11.695 24.681 -99.078 1.00 37.25 1121 ASP A O 1
ATOM 8072 N N . THR A 1 1122 ? 12.483 25.909 -97.390 1.00 36.59 1122 THR A N 1
ATOM 8073 C CA . THR A 1 1122 ? 11.236 26.643 -97.168 1.00 36.59 1122 THR A CA 1
ATOM 8074 C C . THR A 1 1122 ? 11.227 27.907 -98.013 1.00 36.59 1122 THR A C 1
ATOM 8076 O O . THR A 1 1122 ? 10.612 28.915 -97.652 1.00 36.59 1122 THR A O 1
ATOM 8079 N N . SER A 1 1123 ? 11.797 27.837 -99.221 1.00 35.28 1123 SER A N 1
ATOM 8080 C CA . SER A 1 1123 ? 11.366 28.679 -100.326 1.00 35.28 1123 SER A CA 1
ATOM 8081 C C . SER A 1 1123 ? 9.923 28.339 -100.741 1.00 35.28 1123 SER A C 1
ATOM 8083 O O . SER A 1 1123 ? 9.609 28.003 -101.881 1.00 35.28 1123 SER A O 1
ATOM 8085 N N . ILE A 1 1124 ? 8.961 28.617 -99.855 1.00 39.72 1124 ILE A N 1
ATOM 8086 C CA . ILE A 1 1124 ? 7.734 29.243 -100.344 1.00 39.72 1124 ILE A CA 1
ATOM 8087 C C . ILE A 1 1124 ? 8.183 30.630 -100.797 1.00 39.72 1124 ILE A C 1
ATOM 8089 O O . ILE A 1 1124 ? 8.301 31.554 -99.996 1.00 39.72 1124 ILE A O 1
ATOM 8093 N N . GLY A 1 1125 ? 8.564 30.708 -102.075 1.00 40.94 1125 GLY A N 1
ATOM 8094 C CA . GLY A 1 1125 ? 9.286 31.827 -102.658 1.00 40.94 1125 GLY A CA 1
ATOM 8095 C C . GLY A 1 1125 ? 8.708 33.167 -102.230 1.00 40.94 1125 GLY A C 1
ATOM 8096 O O . GLY A 1 1125 ? 7.527 33.446 -102.448 1.00 40.94 1125 GLY A O 1
ATOM 8097 N N . ASN A 1 1126 ? 9.563 34.004 -101.644 1.00 43.53 1126 ASN A N 1
ATOM 8098 C CA . ASN A 1 1126 ? 9.290 35.424 -101.508 1.00 43.53 1126 ASN A CA 1
ATOM 8099 C C . ASN A 1 1126 ? 8.725 35.927 -102.843 1.00 43.53 1126 ASN A C 1
ATOM 8101 O O . ASN A 1 1126 ? 9.360 35.801 -103.896 1.00 43.53 1126 ASN A O 1
ATOM 8105 N N . VAL A 1 1127 ? 7.500 36.447 -102.825 1.00 48.88 1127 VAL A N 1
ATOM 8106 C CA . VAL A 1 1127 ? 6.883 36.958 -104.046 1.00 48.88 1127 VAL A CA 1
ATOM 8107 C C . VAL A 1 1127 ? 7.465 38.340 -104.292 1.00 48.88 1127 VAL A C 1
ATOM 8109 O O . VAL A 1 1127 ? 7.089 39.318 -103.643 1.00 48.88 1127 VAL A O 1
ATOM 8112 N N . TYR A 1 1128 ? 8.401 38.402 -105.232 1.00 49.38 1128 TYR A N 1
ATOM 8113 C CA . TYR A 1 1128 ? 8.984 39.647 -105.707 1.00 49.38 1128 TYR A CA 1
ATOM 8114 C C . TYR A 1 1128 ? 8.183 40.155 -106.906 1.00 49.38 1128 TYR A C 1
ATOM 8116 O O . TYR A 1 1128 ? 8.004 39.449 -107.899 1.00 49.38 1128 TYR A O 1
ATOM 8124 N N . VAL A 1 1129 ? 7.710 41.396 -106.845 1.00 54.66 1129 VAL A N 1
ATOM 8125 C CA . VAL A 1 1129 ? 7.295 42.128 -108.047 1.00 54.66 1129 VAL A CA 1
ATOM 8126 C C . VAL A 1 1129 ? 8.396 43.140 -108.324 1.00 54.66 1129 VAL A C 1
ATOM 8128 O O . VAL A 1 1129 ? 8.589 44.067 -107.544 1.00 54.66 1129 VAL A O 1
ATOM 8131 N N . GLY A 1 1130 ? 9.145 42.938 -109.410 1.00 61.25 1130 GLY A N 1
ATOM 8132 C CA . GLY A 1 1130 ? 10.371 43.688 -109.707 1.00 61.25 1130 GLY A CA 1
ATOM 8133 C C . GLY A 1 1130 ? 11.619 43.116 -109.019 1.00 61.25 1130 GLY A C 1
ATOM 8134 O O . GLY A 1 1130 ? 11.618 41.965 -108.597 1.00 61.25 1130 GLY A O 1
ATOM 8135 N N . ASP A 1 1131 ? 12.680 43.923 -108.917 1.00 72.44 1131 ASP A N 1
ATOM 8136 C CA . ASP A 1 1131 ? 14.011 43.473 -108.457 1.00 72.44 1131 ASP A CA 1
ATOM 8137 C C . ASP A 1 1131 ? 14.242 43.632 -106.944 1.00 72.44 1131 ASP A C 1
ATOM 8139 O O . ASP A 1 1131 ? 15.317 43.315 -106.438 1.00 72.44 1131 ASP A O 1
ATOM 8143 N N . LEU A 1 1132 ? 13.251 44.143 -106.210 1.00 78.19 1132 LEU A N 1
ATOM 8144 C CA . LEU A 1 1132 ? 13.365 44.387 -104.776 1.00 78.19 1132 LEU A CA 1
ATOM 8145 C C . LEU A 1 1132 ? 13.336 43.061 -104.014 1.00 78.19 1132 LEU A C 1
ATOM 8147 O O . LEU A 1 1132 ? 12.305 42.392 -104.000 1.00 78.19 1132 LEU A O 1
ATOM 8151 N N . ARG A 1 1133 ? 14.442 42.713 -103.351 1.00 77.81 1133 ARG A N 1
ATOM 8152 C CA . ARG A 1 1133 ? 14.551 41.524 -102.496 1.00 77.81 1133 ARG A CA 1
ATOM 8153 C C . ARG A 1 1133 ? 14.747 41.931 -101.046 1.00 77.81 1133 ARG A C 1
ATOM 8155 O O . ARG A 1 1133 ? 15.615 42.758 -100.771 1.00 77.81 1133 ARG A O 1
ATOM 8162 N N . ALA A 1 1134 ? 13.951 41.352 -100.149 1.00 77.62 1134 ALA A N 1
ATOM 8163 C CA . ALA A 1 1134 ? 14.050 41.580 -98.714 1.00 77.62 1134 ALA A CA 1
ATOM 8164 C C . ALA A 1 1134 ? 14.286 40.274 -97.940 1.00 77.62 1134 ALA A C 1
ATOM 8166 O O . ALA A 1 1134 ? 13.573 39.289 -98.147 1.00 77.62 1134 ALA A O 1
ATOM 8167 N N . SER A 1 1135 ? 15.252 40.292 -97.025 1.00 77.62 1135 SER A N 1
ATOM 8168 C CA . SER A 1 1135 ? 15.491 39.257 -96.019 1.00 77.62 1135 SER A CA 1
ATOM 8169 C C . SER A 1 1135 ? 15.042 39.746 -94.643 1.00 77.62 1135 SER A C 1
ATOM 8171 O O . SER A 1 1135 ? 15.062 40.944 -94.357 1.00 77.62 1135 SER A O 1
ATOM 8173 N N . VAL A 1 1136 ? 14.595 38.816 -93.803 1.00 76.31 1136 VAL A N 1
ATOM 8174 C CA . VAL A 1 1136 ? 14.025 39.084 -92.477 1.00 76.31 1136 VAL A CA 1
ATOM 8175 C C . VAL A 1 1136 ? 14.726 38.219 -91.437 1.00 76.31 1136 VAL A C 1
ATOM 8177 O O . VAL A 1 1136 ? 14.790 37.007 -91.616 1.00 76.31 1136 VAL A O 1
ATOM 8180 N N . PHE A 1 1137 ? 15.263 38.830 -90.380 1.00 66.50 1137 PHE A N 1
ATOM 8181 C CA . PHE A 1 1137 ? 15.952 38.119 -89.299 1.00 66.50 1137 PHE A CA 1
ATOM 8182 C C . PHE A 1 1137 ? 15.906 38.887 -87.958 1.00 66.50 1137 PHE A C 1
ATOM 8184 O O . PHE A 1 1137 ? 15.889 40.121 -87.965 1.00 66.50 1137 PHE A O 1
ATOM 8191 N N . PRO A 1 1138 ? 15.922 38.197 -86.803 1.00 57.69 1138 PRO A N 1
ATOM 8192 C CA . PRO A 1 1138 ? 15.815 36.743 -86.667 1.00 57.69 1138 PRO A CA 1
ATOM 8193 C C . PRO A 1 1138 ? 14.416 36.247 -87.065 1.00 57.69 1138 PRO A C 1
ATOM 8195 O O . PRO A 1 1138 ? 13.437 36.991 -86.993 1.00 57.69 1138 PRO A O 1
ATOM 8198 N N . ASN A 1 1139 ? 14.338 35.014 -87.560 1.00 59.16 1139 ASN A N 1
ATOM 8199 C CA . ASN A 1 1139 ? 13.088 34.346 -87.905 1.00 59.16 1139 ASN A CA 1
ATOM 8200 C C . ASN A 1 1139 ? 13.200 32.873 -87.468 1.00 59.16 1139 ASN A C 1
ATOM 8202 O O . ASN A 1 1139 ? 13.847 32.117 -88.187 1.00 59.16 1139 ASN A O 1
ATOM 8206 N N . PRO A 1 1140 ? 12.638 32.481 -86.307 1.00 72.62 1140 PRO A N 1
ATOM 8207 C CA . PRO A 1 1140 ? 11.569 33.176 -85.584 1.00 72.62 1140 PRO A CA 1
ATOM 8208 C C . PRO A 1 1140 ? 11.975 34.493 -84.898 1.00 72.62 1140 PRO A C 1
ATOM 8210 O O . PRO A 1 1140 ? 13.052 34.617 -84.325 1.00 72.62 1140 PRO A O 1
ATOM 8213 N N . ALA A 1 1141 ? 11.100 35.497 -84.962 1.00 74.00 1141 ALA A N 1
ATOM 8214 C CA . ALA A 1 1141 ? 11.300 36.808 -84.358 1.00 74.00 1141 ALA A CA 1
ATOM 8215 C C . ALA A 1 1141 ? 10.733 36.848 -82.930 1.00 74.00 1141 ALA A C 1
ATOM 8217 O O . ALA A 1 1141 ? 9.540 36.598 -82.733 1.00 74.00 1141 ALA A O 1
ATOM 8218 N N . ARG A 1 1142 ? 11.570 37.235 -81.956 1.00 79.38 1142 ARG A N 1
ATOM 8219 C CA . ARG A 1 1142 ? 11.189 37.523 -80.561 1.00 79.38 1142 ARG A CA 1
ATOM 8220 C C . ARG A 1 1142 ? 11.245 39.028 -80.312 1.00 79.38 1142 ARG A C 1
ATOM 8222 O O . ARG A 1 1142 ? 12.315 39.627 -80.248 1.00 79.38 1142 ARG A O 1
ATOM 8229 N N . GLY A 1 1143 ? 10.080 39.666 -80.232 1.00 79.12 1143 GLY A N 1
ATOM 8230 C CA . GLY A 1 1143 ? 9.935 41.096 -79.932 1.00 79.12 1143 GLY A CA 1
ATOM 8231 C C . GLY A 1 1143 ? 10.287 42.071 -81.067 1.00 79.12 1143 GLY A C 1
ATOM 8232 O O . GLY A 1 1143 ? 9.523 42.999 -81.314 1.00 79.12 1143 GLY A O 1
ATOM 8233 N N . GLN A 1 1144 ? 11.380 41.881 -81.812 1.00 84.25 1144 GLN A N 1
ATOM 8234 C CA . GLN A 1 1144 ? 11.735 42.716 -82.974 1.00 84.25 1144 GLN A CA 1
ATOM 8235 C C . GLN A 1 1144 ? 12.248 41.881 -84.151 1.00 84.25 1144 GLN A C 1
ATOM 8237 O O . GLN A 1 1144 ? 12.795 40.797 -83.969 1.00 84.25 1144 GLN A O 1
ATOM 8242 N N . VAL A 1 1145 ? 12.096 42.411 -85.366 1.00 84.12 1145 VAL A N 1
ATOM 8243 C CA . VAL A 1 1145 ? 12.641 41.829 -86.598 1.00 84.12 1145 VAL A CA 1
ATOM 8244 C C . VAL A 1 1145 ? 13.346 42.897 -87.428 1.00 84.12 1145 VAL A C 1
ATOM 8246 O O . VAL A 1 1145 ? 12.850 44.014 -87.582 1.00 84.12 1145 VAL A O 1
ATOM 8249 N N . ASN A 1 1146 ? 14.504 42.551 -87.986 1.00 82.69 1146 ASN A N 1
ATOM 8250 C CA . ASN A 1 1146 ? 15.220 43.364 -88.958 1.00 82.69 1146 ASN A CA 1
ATOM 8251 C C . ASN A 1 1146 ? 14.883 42.901 -90.370 1.00 82.69 1146 ASN A C 1
ATOM 8253 O O . ASN A 1 1146 ? 14.965 41.719 -90.689 1.00 82.69 1146 ASN A O 1
ATOM 8257 N N . ILE A 1 1147 ? 14.534 43.853 -91.225 1.00 87.81 1147 ILE A N 1
ATOM 8258 C CA . ILE A 1 1147 ? 14.249 43.648 -92.636 1.00 87.81 1147 ILE A CA 1
ATOM 8259 C C . ILE A 1 1147 ? 15.327 44.352 -93.445 1.00 87.81 1147 ILE A C 1
ATOM 8261 O O . ILE A 1 1147 ? 15.381 45.584 -93.478 1.00 87.81 1147 ILE A O 1
ATOM 8265 N N . GLN A 1 1148 ? 16.183 43.575 -94.096 1.00 84.31 1148 GLN A N 1
ATOM 8266 C CA . GLN A 1 1148 ? 17.219 44.083 -94.987 1.00 84.31 1148 GLN A CA 1
ATOM 8267 C C . GLN A 1 1148 ? 16.778 43.961 -96.436 1.00 84.31 1148 GLN A C 1
ATOM 8269 O O . GLN A 1 1148 ? 16.294 42.915 -96.853 1.00 84.31 1148 GLN A O 1
ATOM 8274 N N . PHE A 1 1149 ? 16.943 45.022 -97.219 1.00 86.31 1149 PHE A N 1
ATOM 8275 C CA . PHE A 1 1149 ? 16.634 45.016 -98.646 1.00 86.31 1149 PHE A CA 1
ATOM 8276 C C . PHE A 1 1149 ? 17.501 46.009 -99.411 1.00 86.31 1149 PHE A C 1
ATOM 8278 O O . PHE A 1 1149 ? 17.953 47.019 -98.873 1.00 86.31 1149 PHE A O 1
ATOM 8285 N N . GLU A 1 1150 ? 17.709 45.744 -100.696 1.00 85.00 1150 GLU A N 1
ATOM 8286 C CA . GLU A 1 1150 ? 18.481 46.616 -101.579 1.00 85.00 1150 GLU A CA 1
ATOM 8287 C C . GLU A 1 1150 ? 17.563 47.394 -102.527 1.00 85.00 1150 GLU A C 1
ATOM 8289 O O . GLU A 1 1150 ? 16.694 46.828 -103.191 1.00 85.00 1150 GLU A O 1
ATOM 8294 N N . LEU A 1 1151 ? 17.767 48.710 -102.611 1.00 83.44 1151 LEU A N 1
ATOM 8295 C CA . LEU A 1 1151 ? 17.097 49.568 -103.585 1.00 83.44 1151 LEU A CA 1
ATOM 8296 C C . LEU A 1 1151 ? 18.025 49.849 -104.767 1.00 83.44 1151 LEU A C 1
ATOM 8298 O O . LEU A 1 1151 ? 19.093 50.431 -104.596 1.00 83.44 1151 LEU A O 1
ATOM 8302 N N . THR A 1 1152 ? 17.593 49.548 -105.991 1.00 82.12 1152 THR A N 1
ATOM 8303 C CA . THR A 1 1152 ? 18.379 49.858 -107.203 1.00 82.12 1152 THR A CA 1
ATOM 8304 C C . THR A 1 1152 ? 18.426 51.361 -107.520 1.00 82.12 1152 THR A C 1
ATOM 8306 O O . THR A 1 1152 ? 19.340 51.834 -108.192 1.00 82.12 1152 THR A O 1
ATOM 8309 N N . SER A 1 1153 ? 17.471 52.143 -107.005 1.00 83.75 1153 SER A N 1
ATOM 8310 C CA . SER A 1 1153 ? 17.428 53.609 -107.093 1.00 83.75 1153 SER A CA 1
ATOM 8311 C C . SER A 1 1153 ? 16.772 54.203 -105.844 1.00 83.75 1153 SER A C 1
ATOM 8313 O O . SER A 1 1153 ? 15.893 53.566 -105.266 1.00 83.75 1153 SER A O 1
ATOM 8315 N N . ALA A 1 1154 ? 17.155 55.420 -105.447 1.00 86.31 1154 ALA A N 1
ATOM 8316 C CA . ALA A 1 1154 ? 16.549 56.088 -104.295 1.00 86.31 1154 ALA A CA 1
ATOM 8317 C C . ALA A 1 1154 ? 15.031 56.277 -104.489 1.00 86.31 1154 ALA A C 1
ATOM 8319 O O . ALA A 1 1154 ? 14.596 56.734 -105.549 1.00 86.31 1154 ALA A O 1
ATOM 8320 N N . GLY A 1 1155 ? 14.230 55.941 -103.477 1.00 86.31 1155 GLY A N 1
ATOM 8321 C CA . GLY A 1 1155 ? 12.772 55.910 -103.589 1.00 86.31 1155 GLY A CA 1
ATOM 8322 C C . GLY A 1 1155 ? 12.053 55.829 -102.245 1.00 86.31 1155 GLY A C 1
ATOM 8323 O O . GLY A 1 1155 ? 12.649 55.527 -101.213 1.00 86.31 1155 GLY A O 1
ATOM 8324 N N . THR A 1 1156 ? 10.752 56.132 -102.249 1.00 90.19 1156 THR A N 1
ATOM 8325 C CA . THR A 1 1156 ? 9.924 56.084 -101.035 1.00 90.19 1156 THR A CA 1
ATOM 8326 C C . THR A 1 1156 ? 9.499 54.658 -100.723 1.00 90.19 1156 THR A C 1
ATOM 8328 O O . THR A 1 1156 ? 8.849 54.025 -101.553 1.00 90.19 1156 THR A O 1
ATOM 8331 N N . VAL A 1 1157 ? 9.829 54.194 -99.515 1.00 92.00 1157 VAL A N 1
ATOM 8332 C CA . VAL A 1 1157 ? 9.556 52.833 -99.048 1.00 92.00 1157 VAL A CA 1
ATOM 8333 C C . VAL A 1 1157 ? 8.434 52.809 -98.014 1.00 92.00 1157 VAL A C 1
ATOM 8335 O O . VAL A 1 1157 ? 8.368 53.660 -97.122 1.00 92.00 1157 VAL A O 1
ATOM 8338 N N . SER A 1 1158 ? 7.567 51.805 -98.105 1.00 90.25 1158 SER A N 1
ATOM 8339 C CA . SER A 1 1158 ? 6.575 51.471 -97.080 1.00 90.25 1158 SER A CA 1
ATOM 8340 C C . SER A 1 1158 ? 6.662 50.003 -96.680 1.00 90.25 1158 SER A C 1
ATOM 8342 O O . SER A 1 1158 ? 6.892 49.150 -97.537 1.00 90.25 1158 SER A O 1
ATOM 8344 N N . LEU A 1 1159 ? 6.414 49.730 -95.400 1.00 91.75 1159 LEU A N 1
ATOM 8345 C CA . LEU A 1 1159 ? 6.332 48.397 -94.813 1.00 91.75 1159 LEU A CA 1
ATOM 8346 C C . LEU A 1 1159 ? 4.892 48.105 -94.391 1.00 91.75 1159 LEU A C 1
ATOM 8348 O O . LEU A 1 1159 ? 4.237 48.942 -93.767 1.00 91.75 1159 LEU A O 1
ATOM 8352 N N . GLU A 1 1160 ? 4.405 46.909 -94.696 1.00 90.50 1160 GLU A N 1
ATOM 8353 C CA . GLU A 1 1160 ? 3.096 46.410 -94.277 1.00 90.50 1160 GLU A CA 1
ATOM 8354 C C . GLU A 1 1160 ? 3.220 44.998 -93.699 1.00 90.50 1160 GLU A C 1
ATOM 8356 O O . GLU A 1 1160 ? 3.996 44.194 -94.201 1.00 90.50 1160 GLU A O 1
ATOM 8361 N N . LEU A 1 1161 ? 2.452 44.698 -92.654 1.00 88.06 1161 LEU A N 1
ATOM 8362 C CA . LEU A 1 1161 ? 2.406 43.389 -92.003 1.00 88.06 1161 LEU A CA 1
ATOM 8363 C C . LEU A 1 1161 ? 1.008 42.798 -92.145 1.00 88.06 1161 LEU A C 1
ATOM 8365 O O . LEU A 1 1161 ? 0.015 43.458 -91.822 1.00 88.06 1161 LEU A O 1
ATOM 8369 N N . PHE A 1 1162 ? 0.940 41.548 -92.589 1.00 79.81 1162 PHE A N 1
ATOM 8370 C CA . PHE A 1 1162 ? -0.300 40.799 -92.759 1.00 79.81 1162 PHE A CA 1
ATOM 8371 C C . PHE A 1 1162 ? -0.254 39.500 -91.962 1.00 79.81 1162 PHE A C 1
ATOM 8373 O O . PHE A 1 1162 ? 0.783 38.848 -91.900 1.00 79.81 1162 PHE A O 1
ATOM 8380 N N . ASN A 1 1163 ? -1.377 39.110 -91.367 1.00 80.75 1163 ASN A N 1
ATOM 8381 C CA . ASN A 1 1163 ? -1.517 37.766 -90.807 1.00 80.75 1163 ASN A CA 1
ATOM 8382 C C . ASN A 1 1163 ? -1.791 36.734 -91.921 1.00 80.75 1163 ASN A C 1
ATOM 8384 O O . ASN A 1 1163 ? -2.024 37.093 -93.079 1.00 80.75 1163 ASN A O 1
ATOM 8388 N N . VAL A 1 1164 ? -1.816 35.445 -91.572 1.00 74.69 1164 VAL A N 1
ATOM 8389 C CA . VAL A 1 1164 ? -2.073 34.352 -92.532 1.00 74.69 1164 VAL A CA 1
ATOM 8390 C C . VAL A 1 1164 ? -3.435 34.415 -93.235 1.00 74.69 1164 VAL A C 1
ATOM 8392 O O . VAL A 1 1164 ? -3.588 33.836 -94.305 1.00 74.69 1164 VAL A O 1
ATOM 8395 N N . THR A 1 1165 ? -4.416 35.146 -92.693 1.00 66.00 1165 THR A N 1
ATOM 8396 C CA . THR A 1 1165 ? -5.724 35.349 -93.342 1.00 66.00 1165 THR A CA 1
ATOM 8397 C C . THR A 1 1165 ? -5.727 36.526 -94.328 1.00 66.00 1165 THR A C 1
ATOM 8399 O O . THR A 1 1165 ? -6.769 36.843 -94.898 1.00 66.00 1165 THR A O 1
ATOM 8402 N N . GLY A 1 1166 ? -4.589 37.205 -94.523 1.00 69.25 1166 GLY A N 1
ATOM 8403 C CA . GLY A 1 1166 ? -4.441 38.345 -95.434 1.00 69.25 1166 GLY A CA 1
ATOM 8404 C C . GLY A 1 1166 ? -4.953 39.680 -94.881 1.00 69.25 1166 GLY A C 1
ATOM 8405 O O . GLY A 1 1166 ? -5.083 40.647 -95.633 1.00 69.25 1166 GLY A O 1
ATOM 8406 N N . GLN A 1 1167 ? -5.244 39.771 -93.579 1.00 74.88 1167 GLN A N 1
ATOM 8407 C CA . GLN A 1 1167 ? -5.633 41.023 -92.929 1.00 74.88 1167 GLN A CA 1
ATOM 8408 C C . GLN A 1 1167 ? -4.383 41.824 -92.546 1.00 74.88 1167 GLN A C 1
ATOM 8410 O O . GLN A 1 1167 ? -3.453 41.282 -91.951 1.00 74.88 1167 GLN A O 1
ATOM 8415 N N . ARG A 1 1168 ? -4.363 43.128 -92.859 1.00 87.25 1168 ARG A N 1
ATOM 8416 C CA . ARG A 1 1168 ? -3.270 44.029 -92.459 1.00 87.25 1168 ARG A CA 1
ATOM 8417 C C . ARG A 1 1168 ? -3.323 44.249 -90.948 1.00 87.25 1168 ARG A C 1
ATOM 8419 O O . ARG A 1 1168 ? -4.269 44.862 -90.457 1.00 87.25 1168 ARG A O 1
ATOM 8426 N N . VAL A 1 1169 ? -2.311 43.763 -90.239 1.00 84.75 1169 VAL A N 1
ATOM 8427 C CA . VAL A 1 1169 ? -2.186 43.852 -88.774 1.00 84.75 1169 VAL A CA 1
ATOM 8428 C C . VAL A 1 1169 ? -1.207 44.937 -88.328 1.00 84.75 1169 VAL A C 1
ATOM 8430 O O . VAL A 1 1169 ? -1.255 45.365 -87.182 1.00 84.75 1169 VAL A O 1
ATOM 8433 N N . GLY A 1 1170 ? -0.362 45.438 -89.233 1.00 83.44 1170 GLY A N 1
ATOM 8434 C CA . GLY A 1 1170 ? 0.599 46.493 -88.915 1.00 83.44 1170 GLY A CA 1
ATOM 8435 C C . GLY A 1 1170 ? 1.246 47.124 -90.146 1.00 83.44 1170 GLY A C 1
ATOM 8436 O O . GLY A 1 1170 ? 0.950 46.763 -91.289 1.00 83.44 1170 GLY A O 1
ATOM 8437 N N . GLY A 1 1171 ? 2.130 48.092 -89.908 1.00 82.56 1171 GLY A N 1
ATOM 8438 C CA . GLY A 1 1171 ? 2.987 48.695 -90.927 1.00 82.56 1171 GLY A CA 1
ATOM 8439 C C . GLY A 1 1171 ? 2.859 50.210 -91.070 1.00 82.56 1171 GLY A C 1
ATOM 8440 O O . GLY A 1 1171 ? 1.850 50.821 -90.703 1.00 82.56 1171 GLY A O 1
ATOM 8441 N N . ARG A 1 1172 ? 3.884 50.817 -91.669 1.00 87.50 1172 ARG A N 1
ATOM 8442 C CA . ARG A 1 1172 ? 4.065 52.268 -91.790 1.00 87.50 1172 ARG A CA 1
ATOM 8443 C C . ARG A 1 1172 ? 4.826 52.649 -93.060 1.00 87.50 1172 ARG A C 1
ATOM 8445 O O . ARG A 1 1172 ? 5.568 51.856 -93.636 1.00 87.50 1172 ARG A O 1
ATOM 8452 N N . THR A 1 1173 ? 4.662 53.900 -93.485 1.00 87.25 1173 THR A N 1
ATOM 8453 C CA . THR A 1 1173 ? 5.529 54.488 -94.517 1.00 87.25 1173 THR A CA 1
ATOM 8454 C C . THR A 1 1173 ? 6.833 54.932 -93.869 1.00 87.25 1173 THR A C 1
ATOM 8456 O O . THR A 1 1173 ? 6.808 55.631 -92.860 1.00 87.25 1173 THR A O 1
ATOM 8459 N N . ILE A 1 1174 ? 7.956 54.516 -94.444 1.00 86.75 1174 ILE A N 1
ATOM 8460 C CA . ILE A 1 1174 ? 9.298 54.722 -93.891 1.00 86.75 1174 ILE A CA 1
ATOM 8461 C C . ILE A 1 1174 ? 9.877 56.042 -94.407 1.00 86.75 1174 ILE A C 1
ATOM 8463 O O . ILE A 1 1174 ? 10.479 56.797 -93.650 1.00 86.75 1174 ILE A O 1
ATOM 8467 N N . GLY A 1 1175 ? 9.625 56.362 -95.680 1.00 83.62 1175 GLY A N 1
ATOM 8468 C CA . GLY A 1 1175 ? 10.080 57.594 -96.328 1.00 83.62 1175 GLY A CA 1
ATOM 8469 C C . GLY A 1 1175 ? 11.033 57.328 -97.492 1.00 83.62 1175 GLY A C 1
ATOM 8470 O O . GLY A 1 1175 ? 11.172 56.192 -97.939 1.00 83.62 1175 GLY A O 1
ATOM 8471 N N . ASN A 1 1176 ? 11.649 58.386 -98.027 1.00 87.88 1176 ASN A N 1
ATOM 8472 C CA . ASN A 1 1176 ? 12.559 58.286 -99.170 1.00 87.88 1176 ASN A CA 1
ATOM 8473 C C . ASN A 1 1176 ? 13.943 57.793 -98.730 1.00 87.88 1176 ASN A C 1
ATOM 8475 O O . ASN A 1 1176 ? 14.642 58.508 -98.013 1.00 87.88 1176 ASN A O 1
ATOM 8479 N N . LEU A 1 1177 ? 14.331 56.599 -99.174 1.00 88.44 1177 LEU A N 1
ATOM 8480 C CA . LEU A 1 1177 ? 15.604 55.957 -98.850 1.00 88.44 1177 LEU A CA 1
ATOM 8481 C C . LEU A 1 1177 ? 16.566 55.995 -100.051 1.00 88.44 1177 LEU A C 1
ATOM 8483 O O . LEU A 1 1177 ? 16.106 56.007 -101.197 1.00 88.44 1177 LEU A O 1
ATOM 8487 N N . PRO A 1 1178 ? 17.891 56.058 -99.822 1.00 84.44 1178 PRO A N 1
ATOM 8488 C CA . PRO A 1 1178 ? 18.888 56.046 -100.889 1.00 84.44 1178 PRO A CA 1
ATOM 8489 C C . PRO A 1 1178 ? 18.988 54.671 -101.573 1.00 84.44 1178 PRO A C 1
ATOM 8491 O O . PRO A 1 1178 ? 18.588 53.651 -101.014 1.00 84.44 1178 PRO A O 1
ATOM 8494 N N . SER A 1 1179 ? 19.551 54.639 -102.786 1.00 85.44 1179 SER A N 1
ATOM 8495 C CA . SER A 1 1179 ? 19.907 53.383 -103.463 1.00 85.44 1179 SER A CA 1
ATOM 8496 C C . SER A 1 1179 ? 21.017 52.640 -102.714 1.00 85.44 1179 SER A C 1
ATOM 8498 O O . SER A 1 1179 ? 21.919 53.285 -102.179 1.00 85.44 1179 SER A O 1
ATOM 8500 N N . GLY A 1 1180 ? 20.994 51.310 -102.749 1.00 80.56 1180 GLY A N 1
ATOM 8501 C CA . GLY A 1 1180 ? 21.883 50.416 -102.005 1.00 80.56 1180 GLY A CA 1
ATOM 8502 C C . GLY A 1 1180 ? 21.151 49.654 -100.897 1.00 80.56 1180 GLY A C 1
ATOM 8503 O O . GLY A 1 1180 ? 19.917 49.662 -100.832 1.00 80.56 1180 GLY A O 1
ATOM 8504 N N . TYR A 1 1181 ? 21.913 48.975 -100.040 1.00 83.88 1181 TYR A N 1
ATOM 8505 C CA . TYR A 1 1181 ? 21.381 48.191 -98.922 1.00 83.88 1181 TYR A CA 1
ATOM 8506 C C . TYR A 1 1181 ? 20.796 49.092 -97.837 1.00 83.88 1181 TYR A C 1
ATOM 8508 O O . TYR A 1 1181 ? 21.428 50.046 -97.384 1.00 83.88 1181 TYR A O 1
ATOM 8516 N N . ASN A 1 1182 ? 19.583 48.764 -97.414 1.00 85.56 1182 ASN A N 1
ATOM 8517 C CA . ASN A 1 1182 ? 18.856 49.430 -96.351 1.00 85.56 1182 ASN A CA 1
ATOM 8518 C C . ASN A 1 1182 ? 18.351 48.380 -95.356 1.00 85.56 1182 ASN A C 1
ATOM 8520 O O . ASN A 1 1182 ? 17.947 47.287 -95.750 1.00 85.56 1182 ASN A O 1
ATOM 8524 N N . THR A 1 1183 ? 18.330 48.743 -94.076 1.00 87.75 1183 THR A N 1
ATOM 8525 C CA . THR A 1 1183 ? 17.822 47.895 -92.992 1.00 87.75 1183 THR A CA 1
ATOM 8526 C C . THR A 1 1183 ? 16.735 48.641 -92.240 1.00 87.75 1183 THR A C 1
ATOM 8528 O O . THR A 1 1183 ? 16.908 49.812 -91.901 1.00 87.75 1183 THR A O 1
ATOM 8531 N N . ILE A 1 1184 ? 15.625 47.965 -91.961 1.00 86.75 1184 ILE A N 1
ATOM 8532 C CA . ILE A 1 1184 ? 14.520 48.486 -91.158 1.00 86.75 1184 ILE A CA 1
ATOM 8533 C C . ILE A 1 1184 ? 14.262 47.532 -90.007 1.00 86.75 1184 ILE A C 1
ATOM 8535 O O . ILE A 1 1184 ? 14.054 46.350 -90.236 1.00 86.75 1184 ILE A O 1
ATOM 8539 N N . THR A 1 1185 ? 14.197 48.054 -88.790 1.00 87.38 1185 THR A N 1
ATOM 8540 C CA . THR A 1 1185 ? 13.768 47.284 -87.620 1.00 87.38 1185 THR A CA 1
ATOM 8541 C C . THR A 1 1185 ? 12.295 47.557 -87.336 1.00 87.38 1185 THR A C 1
ATOM 8543 O O . THR A 1 1185 ? 11.878 48.719 -87.266 1.00 87.38 1185 THR A O 1
ATOM 8546 N N . GLU A 1 1186 ? 11.507 46.498 -87.170 1.00 87.00 1186 GLU A N 1
ATOM 8547 C CA . GLU A 1 1186 ? 10.085 46.567 -86.842 1.00 87.00 1186 GLU A CA 1
ATOM 8548 C C . GLU A 1 1186 ? 9.792 45.754 -85.573 1.00 87.00 1186 GLU A C 1
ATOM 8550 O O . GLU A 1 1186 ? 10.285 44.639 -85.403 1.00 87.00 1186 GLU A O 1
ATOM 8555 N N . SER A 1 1187 ? 9.004 46.334 -84.665 1.00 86.69 1187 SER A N 1
ATOM 8556 C CA . SER A 1 1187 ? 8.582 45.658 -83.436 1.00 86.69 1187 SER A CA 1
ATOM 8557 C C . SER A 1 1187 ? 7.440 44.690 -83.731 1.00 86.69 1187 SER A C 1
ATOM 8559 O O . SER A 1 1187 ? 6.469 45.055 -84.393 1.00 86.69 1187 SER A O 1
ATOM 8561 N N . VAL A 1 1188 ? 7.551 43.472 -83.208 1.00 85.94 1188 VAL A N 1
ATOM 8562 C CA . VAL A 1 1188 ? 6.537 42.412 -83.279 1.00 85.94 1188 VAL A CA 1
ATOM 8563 C C . VAL A 1 1188 ? 6.026 41.995 -81.897 1.00 85.94 1188 VAL A C 1
ATOM 8565 O O . VAL A 1 1188 ? 5.213 41.084 -81.812 1.00 85.94 1188 VAL A O 1
ATOM 8568 N N . THR A 1 1189 ? 6.442 42.672 -80.818 1.00 84.38 1189 THR A N 1
ATOM 8569 C CA . THR A 1 1189 ? 6.047 42.346 -79.432 1.00 84.38 1189 THR A CA 1
ATOM 8570 C C . THR A 1 1189 ? 4.531 42.340 -79.213 1.00 84.38 1189 THR A C 1
ATOM 8572 O O . THR A 1 1189 ? 4.023 41.528 -78.444 1.00 84.38 1189 THR A O 1
ATOM 8575 N N . ASP A 1 1190 ? 3.801 43.217 -79.907 1.00 81.38 1190 ASP A N 1
ATOM 8576 C CA . ASP A 1 1190 ? 2.342 43.337 -79.775 1.00 81.38 1190 ASP A CA 1
ATOM 8577 C C . ASP A 1 1190 ? 1.572 42.329 -80.654 1.00 81.38 1190 ASP A C 1
ATOM 8579 O O . ASP A 1 1190 ? 0.338 42.301 -80.640 1.00 81.38 1190 ASP A O 1
ATOM 8583 N N . LEU A 1 1191 ? 2.276 41.505 -81.439 1.00 80.81 1191 LEU A N 1
ATOM 8584 C CA . LEU A 1 1191 ? 1.675 40.459 -82.261 1.00 80.81 1191 LEU A CA 1
ATOM 8585 C C . LEU A 1 1191 ? 1.549 39.159 -81.462 1.00 80.81 1191 LEU A C 1
ATOM 8587 O O . LEU A 1 1191 ? 2.439 38.757 -80.716 1.00 80.81 1191 LEU A O 1
ATOM 8591 N N . ILE A 1 1192 ? 0.422 38.472 -81.641 1.00 77.12 1192 ILE A N 1
ATOM 8592 C CA . ILE A 1 1192 ? 0.214 37.137 -81.070 1.00 77.12 1192 ILE A CA 1
ATOM 8593 C C . ILE A 1 1192 ? 1.179 36.164 -81.774 1.00 77.12 1192 ILE A C 1
ATOM 8595 O O . ILE A 1 1192 ? 1.322 36.289 -82.996 1.00 77.12 1192 ILE A O 1
ATOM 8599 N N . PRO A 1 1193 ? 1.814 35.205 -81.068 1.00 78.25 1193 PRO A N 1
ATOM 8600 C CA . PRO A 1 1193 ? 2.669 34.202 -81.695 1.00 78.25 1193 PRO A CA 1
ATOM 8601 C C . PRO A 1 1193 ? 1.981 33.513 -82.872 1.00 78.25 1193 PRO A C 1
ATOM 8603 O O . PRO A 1 1193 ? 0.802 33.164 -82.805 1.00 78.25 1193 PRO A O 1
ATOM 8606 N N . GLY A 1 1194 ? 2.707 33.363 -83.973 1.00 74.75 1194 GLY A N 1
ATOM 8607 C CA . GLY A 1 1194 ? 2.154 32.853 -85.219 1.00 74.75 1194 GLY A CA 1
ATOM 8608 C C . GLY A 1 1194 ? 2.886 33.368 -86.450 1.00 74.75 1194 GLY A C 1
ATOM 8609 O O . GLY A 1 1194 ? 3.889 34.074 -86.364 1.00 74.75 1194 GLY A O 1
ATOM 8610 N N . ILE A 1 1195 ? 2.380 32.995 -87.622 1.00 78.31 1195 ILE A N 1
ATOM 8611 C CA . ILE A 1 1195 ? 2.988 33.350 -88.906 1.00 78.31 1195 ILE A CA 1
ATOM 8612 C C . ILE A 1 1195 ? 2.413 34.673 -89.425 1.00 78.31 1195 ILE A C 1
ATOM 8614 O O . ILE A 1 1195 ? 1.199 34.888 -89.445 1.00 78.31 1195 ILE A O 1
ATOM 8618 N N . TYR A 1 1196 ? 3.298 35.531 -89.925 1.00 83.81 1196 TYR A N 1
ATOM 8619 C CA . TYR A 1 1196 ? 2.969 36.796 -90.568 1.00 83.81 1196 TYR A CA 1
ATOM 8620 C C . TYR A 1 1196 ? 3.750 36.965 -91.873 1.00 83.81 1196 TYR A C 1
ATOM 8622 O O . TYR A 1 1196 ? 4.761 36.310 -92.118 1.00 83.81 1196 TYR A O 1
ATOM 8630 N N . PHE A 1 1197 ? 3.276 37.872 -92.720 1.00 84.81 1197 PHE A N 1
ATOM 8631 C CA . PHE A 1 1197 ? 3.923 38.255 -93.968 1.00 84.81 1197 PHE A CA 1
ATOM 8632 C C . PHE A 1 1197 ? 4.282 39.735 -93.924 1.00 84.81 1197 PHE A C 1
ATOM 8634 O O . PHE A 1 1197 ? 3.409 40.593 -93.762 1.00 84.81 1197 PHE A O 1
ATOM 8641 N N . VAL A 1 1198 ? 5.567 40.028 -94.091 1.00 86.88 1198 VAL A N 1
ATOM 8642 C CA . VAL A 1 1198 ? 6.091 41.384 -94.235 1.00 86.88 1198 VAL A CA 1
ATOM 8643 C C . VAL A 1 1198 ? 6.131 41.735 -95.710 1.00 86.88 1198 VAL A C 1
ATOM 8645 O O . VAL A 1 1198 ? 6.727 41.021 -96.509 1.00 86.88 1198 VAL A O 1
ATOM 8648 N N . VAL A 1 1199 ? 5.521 42.856 -96.074 1.00 88.62 1199 VAL A N 1
ATOM 8649 C CA . VAL A 1 1199 ? 5.515 43.384 -97.434 1.00 88.62 1199 VAL A CA 1
ATOM 8650 C C . VAL A 1 1199 ? 6.252 44.716 -97.455 1.00 88.62 1199 VAL A C 1
ATOM 8652 O O . VAL A 1 1199 ? 5.785 45.700 -96.881 1.00 88.62 1199 VAL A O 1
ATOM 8655 N N . ILE A 1 1200 ? 7.388 44.766 -98.148 1.00 89.25 1200 ILE A N 1
ATOM 8656 C CA . ILE A 1 1200 ? 8.127 46.004 -98.423 1.00 89.25 1200 ILE A CA 1
ATOM 8657 C C . ILE A 1 1200 ? 7.776 46.470 -99.829 1.00 89.25 1200 ILE A C 1
ATOM 8659 O O . ILE A 1 1200 ? 7.862 45.688 -100.772 1.00 89.25 1200 ILE A O 1
ATOM 8663 N N . LYS A 1 1201 ? 7.411 47.745 -99.988 1.00 88.44 1201 LYS A N 1
ATOM 8664 C CA . LYS A 1 1201 ? 7.088 48.359 -101.285 1.00 88.44 1201 LYS A CA 1
ATOM 8665 C C . LYS A 1 1201 ? 7.945 49.589 -101.534 1.00 88.44 1201 LYS A C 1
ATOM 8667 O O . LYS A 1 1201 ? 8.083 50.417 -100.639 1.00 88.44 1201 LYS A O 1
ATOM 8672 N N . SER A 1 1202 ? 8.445 49.736 -102.759 1.00 86.12 1202 SER A N 1
ATOM 8673 C CA . SER A 1 1202 ? 9.109 50.942 -103.261 1.00 86.12 1202 SER A CA 1
ATOM 8674 C C . SER A 1 1202 ? 8.679 51.202 -104.708 1.00 86.12 1202 SER A C 1
ATOM 8676 O O . SER A 1 1202 ? 9.023 50.457 -105.627 1.00 86.12 1202 SER A O 1
ATOM 8678 N N . GLY A 1 1203 ? 7.859 52.232 -104.931 1.00 82.62 1203 GLY A N 1
ATOM 8679 C CA . GLY A 1 1203 ? 7.246 52.481 -106.241 1.00 82.62 1203 GLY A CA 1
ATOM 8680 C C . GLY A 1 1203 ? 6.328 51.333 -106.689 1.00 82.62 1203 GLY A C 1
ATOM 8681 O O . GLY A 1 1203 ? 5.347 51.035 -106.016 1.00 82.62 1203 GLY A O 1
ATOM 8682 N N . GLN A 1 1204 ? 6.626 50.710 -107.837 1.00 77.62 1204 GLN A N 1
ATOM 8683 C CA . GLN A 1 1204 ? 5.921 49.503 -108.311 1.00 77.62 1204 GLN A CA 1
ATOM 8684 C C . GLN A 1 1204 ? 6.599 48.195 -107.882 1.00 77.62 1204 GLN A C 1
ATOM 8686 O O . GLN A 1 1204 ? 6.091 47.122 -108.205 1.00 77.62 1204 GLN A O 1
ATOM 8691 N N . GLN A 1 1205 ? 7.737 48.272 -107.184 1.00 82.50 1205 GLN A N 1
ATOM 8692 C CA . GLN A 1 1205 ? 8.440 47.092 -106.704 1.00 82.50 1205 GLN A CA 1
ATOM 8693 C C . GLN A 1 1205 ? 7.934 46.684 -105.322 1.00 82.50 1205 GLN A C 1
ATOM 8695 O O . GLN A 1 1205 ? 7.690 47.549 -104.475 1.00 82.50 1205 GLN A O 1
ATOM 8700 N N . GLN A 1 1206 ? 7.801 45.381 -105.082 1.00 84.62 1206 GLN A N 1
ATOM 8701 C CA . GLN A 1 1206 ? 7.472 44.856 -103.760 1.00 84.62 1206 GLN A CA 1
ATOM 8702 C C . GLN A 1 1206 ? 8.175 43.529 -103.471 1.00 84.62 1206 GLN A C 1
ATOM 8704 O O . GLN A 1 1206 ? 8.363 42.727 -104.383 1.00 84.62 1206 GLN A O 1
ATOM 8709 N N . SER A 1 1207 ? 8.494 43.293 -102.201 1.00 83.19 1207 SER A N 1
ATOM 8710 C CA . SER A 1 1207 ? 8.970 42.013 -101.671 1.00 83.19 1207 SER A CA 1
ATOM 8711 C C . SER A 1 1207 ? 8.034 41.561 -100.563 1.00 83.19 1207 SER A C 1
ATOM 8713 O O . SER A 1 1207 ? 7.719 42.359 -99.680 1.00 83.19 1207 SER A O 1
ATOM 8715 N N . VAL A 1 1208 ? 7.612 40.299 -100.602 1.00 82.44 1208 VAL A N 1
ATOM 8716 C CA . VAL A 1 1208 ? 6.856 39.652 -99.524 1.00 82.44 1208 VAL A CA 1
ATOM 8717 C C . VAL A 1 1208 ? 7.745 38.604 -98.872 1.00 82.44 1208 VAL A C 1
ATOM 8719 O O . VAL A 1 1208 ? 8.225 37.725 -99.580 1.00 82.44 1208 VAL A O 1
ATOM 8722 N N . SER A 1 1209 ? 7.925 38.681 -97.557 1.00 79.12 1209 SER A N 1
ATOM 8723 C CA . SER A 1 1209 ? 8.747 37.746 -96.784 1.00 79.12 1209 SER A CA 1
ATOM 8724 C C . SER A 1 1209 ? 7.951 37.200 -95.596 1.00 79.12 1209 SER A C 1
ATOM 8726 O O . SER A 1 1209 ? 7.267 37.956 -94.902 1.00 79.12 1209 SER A O 1
ATOM 8728 N N . LYS A 1 1210 ? 8.000 35.883 -95.373 1.00 79.56 1210 LYS A N 1
ATOM 8729 C CA . LYS A 1 1210 ? 7.329 35.217 -94.244 1.00 79.56 1210 LYS A CA 1
ATOM 8730 C C . LYS A 1 1210 ? 8.157 35.395 -92.970 1.00 79.56 1210 LYS A C 1
ATOM 8732 O O . LYS A 1 1210 ? 9.368 35.217 -93.008 1.00 79.56 1210 LYS A O 1
ATOM 8737 N N . ILE A 1 1211 ? 7.497 35.695 -91.855 1.00 79.94 1211 ILE A N 1
ATOM 8738 C CA . ILE A 1 1211 ? 8.091 35.703 -90.514 1.00 79.94 1211 ILE A CA 1
ATOM 8739 C C . ILE A 1 1211 ? 7.242 34.856 -89.563 1.00 79.94 1211 ILE A C 1
ATOM 8741 O O . ILE A 1 1211 ? 6.014 34.850 -89.655 1.00 79.94 1211 ILE A O 1
ATOM 8745 N N . GLN A 1 1212 ? 7.885 34.148 -88.647 1.00 78.25 1212 GLN A N 1
ATOM 8746 C CA . GLN A 1 1212 ? 7.266 33.466 -87.520 1.00 78.25 1212 GLN A CA 1
ATOM 8747 C C . GLN A 1 1212 ? 7.561 34.282 -86.267 1.00 78.25 1212 GLN A C 1
ATOM 8749 O O . GLN A 1 1212 ? 8.715 34.555 -85.969 1.00 78.25 1212 GLN A O 1
ATOM 8754 N N . VAL A 1 1213 ? 6.528 34.711 -85.553 1.00 74.81 1213 VAL A N 1
ATOM 8755 C CA . VAL A 1 1213 ? 6.674 35.413 -84.275 1.00 74.81 1213 VAL A CA 1
ATOM 8756 C C . VAL A 1 1213 ? 6.509 34.397 -83.157 1.00 74.81 1213 VAL A C 1
ATOM 8758 O O . VAL A 1 1213 ? 5.517 33.665 -83.134 1.00 74.81 1213 VAL A O 1
ATOM 8761 N N . VAL A 1 1214 ? 7.470 34.365 -82.239 1.00 70.62 1214 VAL A N 1
ATOM 8762 C CA . VAL A 1 1214 ? 7.454 33.531 -81.029 1.00 70.62 1214 VAL A CA 1
ATOM 8763 C C . VAL A 1 1214 ? 7.691 34.423 -79.810 1.00 70.62 1214 VAL A C 1
ATOM 8765 O O . VAL A 1 1214 ? 8.221 35.527 -79.951 1.00 70.62 1214 VAL A O 1
ATOM 8768 N N . ARG A 1 1215 ? 7.222 33.996 -78.633 1.00 69.31 1215 ARG A N 1
ATOM 8769 C CA . ARG A 1 1215 ? 7.467 34.733 -77.385 1.00 69.31 1215 ARG A CA 1
ATOM 8770 C C . ARG A 1 1215 ? 8.852 34.453 -76.826 1.00 69.31 1215 ARG A C 1
ATOM 8772 O O . ARG A 1 1215 ? 9.403 33.365 -77.124 1.00 69.31 1215 ARG A O 1
#

InterPro domains:
  IPR000782 FAS1 domain [PF02469] (48-167)
  IPR000782 FAS1 domain [PF02469] (182-302)
  IPR000782 FAS1 domain [PF02469] (317-437)
  IPR000782 FAS1 domain [PF02469] (452-572)
  IPR000782 FAS1 domain [PF02469] (587-707)
  IPR000782 FAS1 domain [PF02469] (722-842)
  IPR000782 FAS1 domain [PF02469] (857-978)
  IPR000782 FAS1 domain [PF02469] (997-1118)
  IPR000782 FAS1 domain [PS50213] (34-165)
  IPR000782 FAS1 domain [PS50213] (169-300)
  IPR000782 FAS1 domain [PS50213] (304-435)
  IPR000782 FAS1 domain [PS50213] (439-570)
  IPR000782 FAS1 domain [PS50213] (574-705)
  IPR000782 FAS1 domain [PS50213] (709-840)
  IPR000782 FAS1 domain [PS50213] (844-976)
  IPR000782 FAS1 domain [PS50213] (984-1116)
  IPR000782 FAS1 domain [SM00554] (70-168)
  IPR000782 FAS1 domain [SM00554] (205-303)
  IPR000782 FAS1 domain [SM00554] (340-438)
  IPR000782 FAS1 domain [SM00554] (475-573)

Organism: NCBI:txid682526

pLDDT: mean 81.74, std 11.77, range [24.69, 95.94]

Sequence (1215 aa):
MKHLNNFFKKGILKLSGIVLAFFVSFQMTHAELPATVVDIITGSEVHETLATAVTAAGLVETLQGEGPFTVFAPTDAAFAALPDGLLDDLLADPEGALTNILLYHVAGGKVFSDDLSDGMIVTTVQGQRATITINDDGVFINDAHVVLADLEADNGVVHVIDAVITPGPATVVDIVVGSDVHTTLATAVTAAGLVETLQGEGPFTVFAPTDAAFAALPDGLLDDLLADPEGALTNILLYHVAGGKVFSDDLSDGMIVTTVQGQRATITINDDGVFINDAQVVLANLEADNGVVHVIDAVITPGPATVVDIVVGSDVHTTLATAVTAAGLVETLQGEGPFTVFAPTDAAFAALPDGLLDDLLADPEGALTNILLYHVAGGKVFSDDLSDGMIVTTVQGQRATITINDDGVFINDAQVVLANLEADNGVVHVIDAVITPGPATVVDIVVGSDLHTTLATAVTAAGLVETLQGEGPFTVFAPTDAAFAALPDGLLDDLLADPEGALTNILLYHVAGGKVFSDDLSDGMIVTTVQGQRATITINDDGVFINDAQVVLANLEADNGVVHVIDAVITPGPATVVDIVVGSDVHTTLATAVSAAGLVETLQGEGPFTVFAPTDAAFAALPDGLLDDLLADPEGVLTNILLYHVAGGKVFSDDLSDGMIVTTVQGQRATITINDDGVFINDAHVVLADLEADNGVVHVIDAVITPGPATVVDIVVGSDVHTTLATAVTAAGLVETLQGEGPFTVFAPTDAAFAALPDGLLDDLLADPEGALTNILLYHVAGGKVFSDDLSDGMIVTTVQGQRATITINDDGVFINDAHVVLADLEADNGVVHVIDAVITPGPATVVDIVVGSDVHTTLATAVSAAGLVETLQGEGPFTVFAPTDAAFAALPDGLLDDLLADPSGALTDILLYHVVGAKAFSTDLSDGQEIETLLADGKVTVTINEGGVFINDAQVIIADLEADNGVVHVIDAVLVPEAEELPATVVDIIVGSDVHTTLATAVTAAGLVETLQGEGPFTVFAPTDAAFAALPDGLLDDLLADPSGTLTDILLYHVVGAKAFSTDLSDGQEIETLLADGKVTVIINEDGVFINGAEVILANLEAQNGVVHVIDAVLVPETDTSIGNVYVGDLRASVFPNPARGQVNIQFELTSAGTVSLELFNVTGQRVGGRTIGNLPSGYNTITESVTDLIPGIYFVVIKSGQQQSVSKIQVVR